Protein 2NNW (pdb70)

Organism: Pyrococcus furiosus (strain ATCC 43587 / DSM 3638 / JCM 8422 / Vc1) (NCBI:txid186497)

GO terms:
  GO:0005515 protein binding (F, IPI)

CATH classification: 3.30.420.220 (+2 more: 1.10.287.4070, 1.10.246.90)

Foldseek 3Di:
DWEADQFWIWDADQVLHTDDTFGDPDHSLVVCVAVVVQHDDPRNVVRVVVVVVVPDQEEEYQDVSNCVVVVVVPRNYYYDVPDSHVVSCVVCVCVPPNDCSVVSNVVSVVVNVVVLDDDDDDCLLVVLLVLLVVLVVLVVVLVVLLVVLLVLCCLQFVPVCVLCVPSVLSLCCLLPQFHLVSLDLVSNVVSPDDSVSSCVSVVSSVVGPHDDADPVRRVVSNVSSVVSVVSVVVSVVSVVVLQSSCLLQFVLLCLQQHSSLSSVLQNLQVHLVSSLPDDLVCQLFGDCVVGTHSSCPRVLNVVDDPVLRVVLSSLSSHLSNVSSNCSVPPSDHDNVVSVVVSVVVSVVSD/DKDKDDDPAAQKIWIADDVRDIFIKGWQLQPPDDQPPFDWDDHDVTIITTLDVLVDVVRLCVVQPPPDDQLAALFEEEEEACFSVSVVSSSLRGNDPNYAYEYEHADCVRLVNNVVVCVRSVRYDRHHDDLVCVVVCLVPDAATQEYEYEDLALCQLVSQVVCCVRRHDAQGKYKYKDAQCSNPVPDDLVVRVVVSVVSNVVFWAWPDKDASPPSDDSIIMTMTTGD/DWEADQFWIWDADPVLHTDDTFGDPDHSLVVCVQVVQQHDDDRNVVVVVVVVVVPDQEEEYADVSNQVVVVVVPRNYDYDPPDSNVVNCVVCVCVPPNPPSVVSCVVSVVVNVVVLDDDDDPCLLVVLLVLLVVLVVLVVVLVVLLVVLLVLCCLAFVPVCVLCVPSVLSLCCLQQQQHLVSLDLVSNVVSVDDNVSSCVRVVSSVVGPHDDADPVRRVVSNVSSVVSVVSVVVSVVSVVVLQSSCLLQQVLLCVQQHSSLSSVLCNLQVHLVSSLVDDLVCQLQRPPDVGGGSCCVRVLLVVDDVVLNVVLSSLSSHLSNVSSNCSVPPSDHDNVVSVVVSVVVSVVSD/DKDWAPDPAAQKIWIADDVRDIFIKGWQLQPPDDQPPFDWDAHDVTIITTLDCLPDVVRLCVVLPPPDDQLAALFEEEEEACFSVSVVSSSLRGNHPNYAYEYEHADVVRLVNCVVVCVRSVRYDRHYDDLVCVVVCLVPAAAGQEYEYEDLALCQQVSQVVCCVRRYDAQGKYKYKDAQCSNPVPDDLVVRVVVSVVSNVVFWAWPDKTDSPPSDDSIIMTMTTGD

Structure (mmCIF, N/CA/C/O backbone):
data_2NNW
#
_entry.id   2NNW
#
_cell.length_a   120.712
_cell.length_b   120.712
_cell.length_c   297.741
_cell.angle_alpha   90.00
_cell.angle_beta   90.00
_cell.angle_gamma   120.00
#
_symmetry.space_group_name_H-M   'P 31 1 2'
#
loop_
_entity.id
_entity.type
_entity.pdbx_description
1 polymer 'NOP5/NOP56 related protein'
2 polymer "Fibrillarin-like rRNA/tRNA 2'-O-methyltransferase"
#
loop_
_atom_site.group_PDB
_atom_site.id
_atom_site.type_symbol
_atom_site.label_atom_id
_atom_site.label_alt_id
_atom_site.label_comp_id
_atom_site.label_asym_id
_atom_site.label_entity_id
_atom_site.label_seq_id
_atom_site.pdbx_PDB_ins_code
_atom_site.Cartn_x
_atom_site.Cartn_y
_atom_site.Cartn_z
_atom_site.occupancy
_atom_site.B_iso_or_equiv
_atom_site.auth_seq_id
_atom_site.auth_comp_id
_atom_site.auth_asym_id
_atom_site.auth_atom_id
_atom_site.pdbx_PDB_model_num
ATOM 1 N N . PHE A 1 14 ? 35.813 142.986 132.953 1.00 89.35 8 PHE A N 1
ATOM 2 C CA . PHE A 1 14 ? 35.067 143.092 131.666 1.00 90.29 8 PHE A CA 1
ATOM 3 C C . PHE A 1 14 ? 34.585 141.805 130.984 1.00 89.31 8 PHE A C 1
ATOM 4 O O . PHE A 1 14 ? 33.391 141.612 130.801 1.00 90.11 8 PHE A O 1
ATOM 12 N N . ILE A 1 15 ? 35.509 140.938 130.582 1.00 87.24 9 ILE A N 1
ATOM 13 C CA . ILE A 1 15 ? 35.135 139.709 129.887 1.00 84.92 9 ILE A CA 1
ATOM 14 C C . ILE A 1 15 ? 35.646 138.420 130.532 1.00 83.91 9 ILE A C 1
ATOM 15 O O . ILE A 1 15 ? 36.852 138.194 130.609 1.00 84.57 9 ILE A O 1
ATOM 20 N N . SER A 1 16 ? 34.729 137.566 130.979 1.00 81.47 10 SER A N 1
ATOM 21 C CA . SER A 1 16 ? 35.112 136.298 131.584 1.00 78.66 10 SER A CA 1
ATOM 22 C C . SER A 1 16 ? 34.170 135.204 131.119 1.00 76.76 10 SER A C 1
ATOM 23 O O . SER A 1 16 ? 33.194 135.487 130.434 1.00 76.69 10 SER A O 1
ATOM 26 N N . GLU A 1 17 ? 34.451 133.957 131.482 1.00 74.62 11 GLU A N 1
ATOM 27 C CA . GLU A 1 17 ? 33.590 132.869 131.041 1.00 72.62 11 GLU A CA 1
ATOM 28 C C . GLU A 1 17 ? 33.217 131.928 132.177 1.00 70.42 11 GLU A C 1
ATOM 29 O O . GLU A 1 17 ? 33.868 131.919 133.216 1.00 70.98 11 GLU A O 1
ATOM 35 N N . ASN A 1 18 ? 32.145 131.171 132.001 1.00 67.36 12 ASN A N 1
ATOM 36 C CA . ASN A 1 18 ? 31.738 130.207 133.002 1.00 65.41 12 ASN A CA 1
ATOM 37 C C . ASN A 1 18 ? 31.211 129.011 132.222 1.00 65.18 12 ASN A C 1
ATOM 38 O O . ASN A 1 18 ? 31.202 129.042 130.991 1.00 66.03 12 ASN A O 1
ATOM 43 N N . VAL A 1 19 ? 30.777 127.968 132.918 1.00 64.39 13 VAL A N 1
ATOM 44 C CA . VAL A 1 19 ? 30.333 126.723 132.288 1.00 63.17 13 VAL A CA 1
ATOM 45 C C . VAL A 1 19 ? 29.148 126.789 131.295 1.00 63.91 13 VAL A C 1
ATOM 46 O O . VAL A 1 19 ? 28.883 125.822 130.561 1.00 63.26 13 VAL A O 1
ATOM 50 N N . ARG A 1 20 ? 28.464 127.940 131.242 1.00 64.51 14 ARG A N 1
ATOM 51 C CA . ARG A 1 20 ? 27.314 128.145 130.333 1.00 64.54 14 ARG A CA 1
ATOM 52 C C . ARG A 1 20 ? 27.625 129.117 129.186 1.00 64.36 14 ARG A C 1
ATOM 53 O O . ARG A 1 20 ? 27.162 128.914 128.060 1.00 63.97 14 ARG A O 1
ATOM 61 N N . GLY A 1 21 ? 28.389 130.170 129.469 1.00 64.03 15 GLY A N 1
ATOM 62 C CA . GLY A 1 21 ? 28.696 131.099 128.408 1.00 65.04 15 GLY A CA 1
ATOM 63 C C . GLY A 1 21 ? 29.646 132.218 128.768 1.00 65.61 15 GLY A C 1
ATOM 64 O O . GLY A 1 21 ? 30.226 132.224 129.852 1.00 65.25 15 GLY A O 1
ATOM 65 N N . ILE A 1 22 ? 29.789 133.169 127.847 1.00 66.21 16 ILE A N 1
ATOM 66 C CA . ILE A 1 22 ? 30.680 134.306 128.017 1.00 66.99 16 ILE A CA 1
ATOM 67 C C . ILE A 1 22 ? 29.886 135.504 128.509 1.00 68.99 16 ILE A C 1
ATOM 68 O O . ILE A 1 22 ? 28.912 135.892 127.883 1.00 70.12 16 ILE A O 1
ATOM 73 N N . TYR A 1 23 ? 30.298 136.084 129.629 1.00 70.71 17 TYR A N 1
ATOM 74 C CA . TYR A 1 23 ? 29.608 137.230 130.184 1.00 73.24 17 TYR A CA 1
ATOM 75 C C . TYR A 1 23 ? 30.443 138.491 130.030 1.00 76.17 17 TYR A C 1
ATOM 76 O O . TYR A 1 23 ? 31.660 138.415 129.837 1.00 77.25 17 TYR A O 1
ATOM 85 N N . ALA A 1 24 ? 29.784 139.651 130.100 1.00 79.20 18 ALA A N 1
ATOM 86 C CA . ALA A 1 24 ? 30.458 140.947 129.982 1.00 81.73 18 ALA A CA 1
ATOM 87 C C . ALA A 1 24 ? 30.024 141.842 131.140 1.00 83.83 18 ALA A C 1
ATOM 88 O O . ALA A 1 24 ? 28.830 141.991 131.392 1.00 84.15 18 ALA A O 1
ATOM 90 N N . PHE A 1 25 ? 30.989 142.418 131.854 1.00 86.73 19 PHE A N 1
ATOM 91 C CA . PHE A 1 25 ? 30.688 143.306 132.975 1.00 89.39 19 PHE A CA 1
ATOM 92 C C . PHE A 1 25 ? 31.403 144.630 132.786 1.00 91.93 19 PHE A C 1
ATOM 93 O O . PHE A 1 25 ? 32.437 144.701 132.124 1.00 92.49 19 PHE A O 1
ATOM 101 N N . ASP A 1 26 ? 30.837 145.677 133.370 1.00 95.14 20 ASP A N 1
ATOM 102 C CA . ASP A 1 26 ? 31.383 147.025 133.281 1.00 98.20 20 ASP A CA 1
ATOM 103 C C . ASP A 1 26 ? 32.540 147.227 134.257 1.00 99.84 20 ASP A C 1
ATOM 104 O O . ASP A 1 26 ? 33.427 146.385 134.374 1.00 100.98 20 ASP A O 1
ATOM 109 N N . GLU A 1 27 ? 32.531 148.355 134.950 1.00 101.05 21 GLU A N 1
ATOM 110 C CA . GLU A 1 27 ? 33.576 148.650 135.905 1.00 103.01 21 GLU A CA 1
ATOM 111 C C . GLU A 1 27 ? 33.004 148.503 137.312 1.00 103.61 21 GLU A C 1
ATOM 112 O O . GLU A 1 27 ? 33.735 148.533 138.306 1.00 103.33 21 GLU A O 1
ATOM 118 N N . ASN A 1 28 ? 31.691 148.315 137.391 1.00 104.44 22 ASN A N 1
ATOM 119 C CA . ASN A 1 28 ? 31.010 148.188 138.681 1.00 105.36 22 ASN A CA 1
ATOM 120 C C . ASN A 1 28 ? 30.507 146.793 139.000 1.00 104.91 22 ASN A C 1
ATOM 121 O O . ASN A 1 28 ? 29.908 146.566 140.056 1.00 105.54 22 ASN A O 1
ATOM 126 N N . GLY A 1 29 ? 30.762 145.860 138.089 1.00 103.99 23 GLY A N 1
ATOM 127 C CA . GLY A 1 29 ? 30.327 144.486 138.293 1.00 102.59 23 GLY A CA 1
ATOM 128 C C . GLY A 1 29 ? 28.874 144.271 137.908 1.00 101.07 23 GLY A C 1
ATOM 129 O O . GLY A 1 29 ? 28.191 143.407 138.464 1.00 100.68 23 GLY A O 1
ATOM 130 N N . ASN A 1 30 ? 28.410 145.065 136.944 1.00 99.34 24 ASN A N 1
ATOM 131 C CA . ASN A 1 30 ? 27.035 144.993 136.455 1.00 97.17 24 ASN A CA 1
ATOM 132 C C . ASN A 1 30 ? 27.062 144.381 135.066 1.00 95.33 24 ASN A C 1
ATOM 133 O O . ASN A 1 30 ? 27.751 144.882 134.183 1.00 95.10 24 ASN A O 1
ATOM 138 N N . LEU A 1 31 ? 26.320 143.293 134.883 1.00 93.01 25 LEU A N 1
ATOM 139 C CA . LEU A 1 31 ? 26.291 142.612 133.599 1.00 91.17 25 LEU A CA 1
ATOM 140 C C . LEU A 1 31 ? 25.995 143.598 132.469 1.00 90.40 25 LEU A C 1
ATOM 141 O O . LEU A 1 31 ? 25.322 144.603 132.663 1.00 90.64 25 LEU A O 1
ATOM 146 N N . ILE A 1 32 ? 26.523 143.311 131.291 1.00 89.48 26 ILE A N 1
ATOM 147 C CA . ILE A 1 32 ? 26.320 144.163 130.140 1.00 89.07 26 ILE A CA 1
ATOM 148 C C . ILE A 1 32 ? 25.626 143.338 129.080 1.00 89.63 26 ILE A C 1
ATOM 149 O O . ILE A 1 32 ? 24.575 143.715 128.570 1.00 89.87 26 ILE A O 1
ATOM 154 N N . GLU A 1 33 ? 26.214 142.194 128.751 1.00 89.95 27 GLU A N 1
ATOM 155 C CA . GLU A 1 33 ? 25.636 141.322 127.740 1.00 90.34 27 GLU A CA 1
ATOM 156 C C . GLU A 1 33 ? 26.254 139.935 127.797 1.00 89.46 27 GLU A C 1
ATOM 157 O O . GLU A 1 33 ? 27.434 139.770 127.510 1.00 91.21 27 GLU A O 1
ATOM 163 N N . LYS A 1 34 ? 25.462 138.939 128.177 1.00 87.09 28 LYS A N 1
ATOM 164 C CA . LYS A 1 34 ? 25.957 137.573 128.243 1.00 84.10 28 LYS A CA 1
ATOM 165 C C . LYS A 1 34 ? 25.834 136.958 126.863 1.00 81.39 28 LYS A C 1
ATOM 166 O O . LYS A 1 34 ? 25.314 137.583 125.948 1.00 81.32 28 LYS A O 1
ATOM 172 N N . ARG A 1 35 ? 26.307 135.732 126.717 1.00 79.08 29 ARG A N 1
ATOM 173 C CA . ARG A 1 35 ? 26.248 135.053 125.438 1.00 76.49 29 ARG A CA 1
ATOM 174 C C . ARG A 1 35 ? 26.519 133.575 125.662 1.00 73.61 29 ARG A C 1
ATOM 175 O O . ARG A 1 35 ? 27.668 133.160 125.748 1.00 73.51 29 ARG A O 1
ATOM 183 N N . TYR A 1 36 ? 25.454 132.792 125.767 1.00 70.43 30 TYR A N 1
ATOM 184 C CA . TYR A 1 36 ? 25.560 131.357 125.999 1.00 67.97 30 TYR A CA 1
ATOM 185 C C . TYR A 1 36 ? 26.233 130.635 124.839 1.00 66.50 30 TYR A C 1
ATOM 186 O O . TYR A 1 36 ? 26.075 131.032 123.687 1.00 66.25 30 TYR A O 1
ATOM 195 N N . PHE A 1 37 ? 26.979 129.573 125.135 1.00 64.96 31 PHE A N 1
ATOM 196 C CA . PHE A 1 37 ? 27.669 128.847 124.074 1.00 63.27 31 PHE A CA 1
ATOM 197 C C . PHE A 1 37 ? 26.647 128.260 123.107 1.00 62.66 31 PHE A C 1
ATOM 198 O O . PHE A 1 37 ? 25.570 127.831 123.531 1.00 63.37 31 PHE A O 1
ATOM 206 N N . THR A 1 38 ? 26.983 128.251 121.819 1.00 61.18 32 THR A N 1
ATOM 207 C CA . THR A 1 38 ? 26.088 127.726 120.794 1.00 60.26 32 THR A CA 1
ATOM 208 C C . THR A 1 38 ? 26.472 126.328 120.320 1.00 59.35 32 THR A C 1
ATOM 209 O O . THR A 1 38 ? 25.796 125.729 119.482 1.00 59.58 32 THR A O 1
ATOM 213 N N . ASP A 1 39 ? 27.583 125.821 120.834 1.00 58.53 33 ASP A N 1
ATOM 214 C CA . ASP A 1 39 ? 28.004 124.459 120.520 1.00 56.69 33 ASP A CA 1
ATOM 215 C C . ASP A 1 39 ? 28.176 123.883 121.919 1.00 55.77 33 ASP A C 1
ATOM 216 O O . ASP A 1 39 ? 28.105 124.629 122.904 1.00 55.13 33 ASP A O 1
ATOM 221 N N . LYS A 1 40 ? 28.352 122.563 122.012 1.00 53.99 34 LYS A N 1
ATOM 222 C CA . LYS A 1 40 ? 28.561 121.903 123.308 1.00 52.68 34 LYS A CA 1
ATOM 223 C C . LYS A 1 40 ? 29.558 122.717 124.144 1.00 53.09 34 LYS A C 1
ATOM 224 O O . LYS A 1 40 ? 30.656 123.038 123.686 1.00 52.90 34 LYS A O 1
ATOM 230 N N . PRO A 1 41 ? 29.194 123.042 125.393 1.00 52.86 35 PRO A N 1
ATOM 231 C CA . PRO A 1 41 ? 30.040 123.820 126.298 1.00 53.53 35 PRO A CA 1
ATOM 232 C C . PRO A 1 41 ? 31.524 123.329 126.353 1.00 54.44 35 PRO A C 1
ATOM 233 O O . PRO A 1 41 ? 32.449 124.141 126.330 1.00 54.16 35 PRO A O 1
ATOM 237 N N . GLU A 1 42 ? 31.736 122.012 126.431 1.00 54.15 36 GLU A N 1
ATOM 238 C CA . GLU A 1 42 ? 33.078 121.436 126.461 1.00 55.74 36 GLU A CA 1
ATOM 239 C C . GLU A 1 42 ? 33.846 121.845 125.236 1.00 57.20 36 GLU A C 1
ATOM 240 O O . GLU A 1 42 ? 34.952 122.361 125.340 1.00 59.35 36 GLU A O 1
ATOM 246 N N . LYS A 1 43 ? 33.273 121.565 124.070 1.00 57.20 37 LYS A N 1
ATOM 247 C CA . LYS A 1 43 ? 33.893 121.921 122.814 1.00 56.42 37 LYS A CA 1
ATOM 248 C C . LYS A 1 43 ? 34.284 123.396 122.815 1.00 54.63 37 LYS A C 1
ATOM 249 O O . LYS A 1 43 ? 35.364 123.744 122.361 1.00 54.77 37 LYS A O 1
ATOM 255 N N . VAL A 1 44 ? 33.436 124.276 123.315 1.00 52.91 38 VAL A N 1
ATOM 256 C CA . VAL A 1 44 ? 33.807 125.692 123.290 1.00 53.73 38 VAL A CA 1
ATOM 257 C C . VAL A 1 44 ? 34.900 126.088 124.299 1.00 54.49 38 VAL A C 1
ATOM 258 O O . VAL A 1 44 ? 35.892 126.720 123.937 1.00 54.03 38 VAL A O 1
ATOM 262 N N . LEU A 1 45 ? 34.687 125.722 125.569 1.00 55.26 39 LEU A N 1
ATOM 263 C CA . LEU A 1 45 ? 35.612 126.014 126.668 1.00 54.85 39 LEU A CA 1
ATOM 264 C C . LEU A 1 45 ? 37.008 125.442 126.408 1.00 55.86 39 LEU A C 1
ATOM 265 O O . LEU A 1 45 ? 38.020 126.070 126.743 1.00 56.04 39 LEU A O 1
ATOM 270 N N . ASP A 1 46 ? 37.063 124.259 125.795 1.00 56.69 40 ASP A N 1
ATOM 271 C CA . ASP A 1 46 ? 38.335 123.621 125.474 1.00 58.02 40 ASP A CA 1
ATOM 272 C C . ASP A 1 46 ? 39.212 124.509 124.600 1.00 59.08 40 ASP A C 1
ATOM 273 O O . ASP A 1 46 ? 40.401 124.235 124.417 1.00 59.92 40 ASP A O 1
ATOM 278 N N . GLN A 1 47 ? 38.621 125.570 124.055 1.00 59.19 41 GLN A N 1
ATOM 279 C CA . GLN A 1 47 ? 39.355 126.523 123.251 1.00 58.13 41 GLN A CA 1
ATOM 280 C C . GLN A 1 47 ? 39.485 127.844 124.015 1.00 58.87 41 GLN A C 1
ATOM 281 O O . GLN A 1 47 ? 40.583 128.360 124.152 1.00 58.32 41 GLN A O 1
ATOM 287 N N . LEU A 1 48 ? 38.376 128.391 124.515 1.00 60.20 42 LEU A N 1
ATOM 288 C CA . LEU A 1 48 ? 38.421 129.659 125.236 1.00 60.96 42 LEU A CA 1
ATOM 289 C C . LEU A 1 48 ? 39.365 129.644 126.417 1.00 60.85 42 LEU A C 1
ATOM 290 O O . LEU A 1 48 ? 39.931 130.669 126.790 1.00 59.95 42 LEU A O 1
ATOM 295 N N . LEU A 1 49 ? 39.520 128.474 127.017 1.00 60.86 43 LEU A N 1
ATOM 296 C CA . LEU A 1 49 ? 40.376 128.333 128.170 1.00 61.03 43 LEU A CA 1
ATOM 297 C C . LEU A 1 49 ? 41.839 128.546 127.815 1.00 63.42 43 LEU A C 1
ATOM 298 O O . LEU A 1 49 ? 42.531 129.276 128.518 1.00 63.54 43 LEU A O 1
ATOM 303 N N . LYS A 1 50 ? 42.288 127.909 126.727 1.00 65.86 44 LYS A N 1
ATOM 304 C CA . LYS A 1 50 ? 43.667 128.005 126.218 1.00 67.22 44 LYS A CA 1
ATOM 305 C C . LYS A 1 50 ? 43.959 129.350 125.541 1.00 68.57 44 LYS A C 1
ATOM 306 O O . LYS A 1 50 ? 45.062 129.573 125.046 1.00 69.33 44 LYS A O 1
ATOM 312 N N . GLY A 1 51 ? 42.966 130.231 125.487 1.00 69.46 45 GLY A N 1
ATOM 313 C CA . GLY A 1 51 ? 43.191 131.522 124.877 1.00 71.59 45 GLY A CA 1
ATOM 314 C C . GLY A 1 51 ? 42.722 131.676 123.439 1.00 73.04 45 GLY A C 1
ATOM 315 O O . GLY A 1 51 ? 42.855 132.758 122.860 1.00 72.31 45 GLY A O 1
ATOM 316 N N . GLU A 1 52 ? 42.188 130.606 122.856 1.00 73.99 46 GLU A N 1
ATOM 317 C CA . GLU A 1 52 ? 41.688 130.669 121.492 1.00 76.35 46 GLU A CA 1
ATOM 318 C C . GLU A 1 52 ? 40.334 131.361 121.461 1.00 77.87 46 GLU A C 1
ATOM 319 O O . GLU A 1 52 ? 39.565 131.274 122.412 1.00 78.60 46 GLU A O 1
ATOM 325 N N . ILE A 1 53 ? 40.046 132.053 120.360 1.00 78.71 47 ILE A N 1
ATOM 326 C CA . ILE A 1 53 ? 38.786 132.761 120.210 1.00 78.92 47 ILE A CA 1
ATOM 327 C C . ILE A 1 53 ? 37.799 131.929 119.422 1.00 79.09 47 ILE A C 1
ATOM 328 O O . ILE A 1 53 ? 38.149 131.351 118.393 1.00 78.55 47 ILE A O 1
ATOM 333 N N . THR A 1 54 ? 36.559 131.876 119.897 1.00 79.74 48 THR A N 1
ATOM 334 C CA . THR A 1 54 ? 35.543 131.090 119.213 1.00 80.46 48 THR A CA 1
ATOM 335 C C . THR A 1 54 ? 34.389 131.919 118.652 1.00 80.87 48 THR A C 1
ATOM 336 O O . THR A 1 54 ? 34.221 133.109 118.957 1.00 80.04 48 THR A O 1
ATOM 340 N N . LYS A 1 55 ? 33.585 131.252 117.835 1.00 81.46 49 LYS A N 1
ATOM 341 C CA . LYS A 1 55 ? 32.425 131.866 117.223 1.00 82.19 49 LYS A CA 1
ATOM 342 C C . LYS A 1 55 ? 31.668 132.773 118.193 1.00 82.17 49 LYS A C 1
ATOM 343 O O . LYS A 1 55 ? 31.547 133.973 117.957 1.00 81.77 49 LYS A O 1
ATOM 349 N N . ASP A 1 56 ? 31.183 132.208 119.294 1.00 82.51 50 ASP A N 1
ATOM 350 C CA . ASP A 1 56 ? 30.412 132.973 120.275 1.00 83.36 50 ASP A CA 1
ATOM 351 C C . ASP A 1 56 ? 31.163 134.138 120.914 1.00 84.19 50 ASP A C 1
ATOM 352 O O . ASP A 1 56 ? 30.574 135.186 121.178 1.00 83.76 50 ASP A O 1
ATOM 357 N N . LEU A 1 57 ? 32.453 133.958 121.178 1.00 85.30 51 LEU A N 1
ATOM 358 C CA . LEU A 1 57 ? 33.229 135.007 121.822 1.00 86.39 51 LEU A CA 1
ATOM 359 C C . LEU A 1 57 ? 33.296 136.211 120.924 1.00 87.63 51 LEU A C 1
ATOM 360 O O . LEU A 1 57 ? 33.221 137.349 121.381 1.00 86.55 51 LEU A O 1
ATOM 365 N N . GLU A 1 58 ? 33.418 135.951 119.630 1.00 89.65 52 GLU A N 1
ATOM 366 C CA . GLU A 1 58 ? 33.515 137.035 118.673 1.00 92.50 52 GLU A CA 1
ATOM 367 C C . GLU A 1 58 ? 32.231 137.857 118.597 1.00 94.14 52 GLU A C 1
ATOM 368 O O . GLU A 1 58 ? 32.246 139.073 118.813 1.00 94.09 52 GLU A O 1
ATOM 374 N N . GLU A 1 59 ? 31.123 137.188 118.297 1.00 95.57 53 GLU A N 1
ATOM 375 C CA . GLU A 1 59 ? 29.846 137.862 118.214 1.00 96.90 53 GLU A CA 1
ATOM 376 C C . GLU A 1 59 ? 29.576 138.716 119.438 1.00 96.80 53 GLU A C 1
ATOM 377 O O . GLU A 1 59 ? 29.044 139.819 119.319 1.00 97.67 53 GLU A O 1
ATOM 383 N N . LEU A 1 60 ? 29.951 138.211 120.609 1.00 96.68 54 LEU A N 1
ATOM 384 C CA . LEU A 1 60 ? 29.759 138.948 121.855 1.00 96.77 54 LEU A CA 1
ATOM 385 C C . LEU A 1 60 ? 30.559 140.235 121.825 1.00 96.75 54 LEU A C 1
ATOM 386 O O . LEU A 1 60 ? 30.143 141.252 122.380 1.00 95.94 54 LEU A O 1
ATOM 391 N N . LEU A 1 61 ? 31.725 140.176 121.193 1.00 97.14 55 LEU A N 1
ATOM 392 C CA . LEU A 1 61 ? 32.579 141.344 121.094 1.00 97.81 55 LEU A CA 1
ATOM 393 C C . LEU A 1 61 ? 31.997 142.333 120.109 1.00 98.50 55 LEU A C 1
ATOM 394 O O . LEU A 1 61 ? 31.786 143.498 120.448 1.00 98.86 55 LEU A O 1
ATOM 399 N N . ASN A 1 62 ? 31.734 141.866 118.889 1.00 99.12 56 ASN A N 1
ATOM 400 C CA . ASN A 1 62 ? 31.168 142.724 117.853 1.00 99.02 56 ASN A CA 1
ATOM 401 C C . ASN A 1 62 ? 29.954 143.458 118.394 1.00 98.62 56 ASN A C 1
ATOM 402 O O . ASN A 1 62 ? 29.783 144.646 118.126 1.00 98.19 56 ASN A O 1
ATOM 407 N N . SER A 1 63 ? 29.131 142.747 119.164 1.00 98.73 57 SER A N 1
ATOM 408 C CA . SER A 1 63 ? 27.932 143.318 119.768 1.00 99.48 57 SER A CA 1
ATOM 409 C C . SER A 1 63 ? 28.264 144.424 120.788 1.00 100.22 57 SER A C 1
ATOM 410 O O . SER A 1 63 ? 27.553 145.424 120.872 1.00 100.85 57 SER A O 1
ATOM 413 N N . LEU A 1 64 ? 29.332 144.245 121.561 1.00 100.53 58 LEU A N 1
ATOM 414 C CA . LEU A 1 64 ? 29.737 145.239 122.556 1.00 100.96 58 LEU A CA 1
ATOM 415 C C . LEU A 1 64 ? 30.317 146.460 121.877 1.00 101.11 58 LEU A C 1
ATOM 416 O O . LEU A 1 64 ? 30.309 147.566 122.425 1.00 100.66 58 LEU A O 1
ATOM 421 N N . LYS A 1 65 ? 30.859 146.242 120.692 1.00 101.81 59 LYS A N 1
ATOM 422 C CA . LYS A 1 65 ? 31.449 147.324 119.942 1.00 102.90 59 LYS A CA 1
ATOM 423 C C . LYS A 1 65 ? 30.329 148.268 119.550 1.00 103.78 59 LYS A C 1
ATOM 424 O O . LYS A 1 65 ? 30.382 149.458 119.863 1.00 104.02 59 LYS A O 1
ATOM 430 N N . GLU A 1 66 ? 29.307 147.727 118.889 1.00 104.36 60 GLU A N 1
ATOM 431 C CA . GLU A 1 66 ? 28.164 148.524 118.471 1.00 104.71 60 GLU A CA 1
ATOM 432 C C . GLU A 1 66 ? 27.371 149.057 119.670 1.00 104.47 60 GLU A C 1
ATOM 433 O O . GLU A 1 66 ? 26.240 149.497 119.514 1.00 105.53 60 GLU A O 1
ATOM 439 N N . LYS A 1 67 ? 27.955 149.022 120.862 1.00 103.82 61 LYS A N 1
ATOM 440 C CA . LYS A 1 67 ? 27.270 149.546 122.032 1.00 103.66 61 LYS A CA 1
ATOM 441 C C . LYS A 1 67 ? 28.173 150.509 122.792 1.00 104.68 61 LYS A C 1
ATOM 442 O O . LYS A 1 67 ? 28.076 150.649 124.017 1.00 104.67 61 LYS A O 1
ATOM 448 N N . GLY A 1 68 ? 29.059 151.168 122.050 1.00 105.55 62 GLY A N 1
ATOM 449 C CA . GLY A 1 68 ? 29.962 152.136 122.645 1.00 107.50 62 GLY A CA 1
ATOM 450 C C . GLY A 1 68 ? 31.031 151.583 123.564 1.00 108.88 62 GLY A C 1
ATOM 451 O O . GLY A 1 68 ? 31.271 152.127 124.648 1.00 109.52 62 GLY A O 1
ATOM 452 N N . TYR A 1 69 ? 31.674 150.500 123.139 1.00 109.53 63 TYR A N 1
ATOM 453 C CA . TYR A 1 69 ? 32.741 149.894 123.927 1.00 109.69 63 TYR A CA 1
ATOM 454 C C . TYR A 1 69 ? 33.969 149.646 123.065 1.00 110.86 63 TYR A C 1
ATOM 455 O O . TYR A 1 69 ? 33.900 148.943 122.060 1.00 110.88 63 TYR A O 1
ATOM 464 N N . ASP A 1 70 ? 35.086 150.248 123.461 1.00 112.34 64 ASP A N 1
ATOM 465 C CA . ASP A 1 70 ? 36.344 150.098 122.740 1.00 113.99 64 ASP A CA 1
ATOM 466 C C . ASP A 1 70 ? 37.412 149.444 123.620 1.00 114.23 64 ASP A C 1
ATOM 467 O O . ASP A 1 70 ? 38.478 149.056 123.135 1.00 114.23 64 ASP A O 1
ATOM 472 N N . GLU A 1 71 ? 37.108 149.323 124.915 1.00 114.29 65 GLU A N 1
ATOM 473 C CA . GLU A 1 71 ? 38.018 148.713 125.890 1.00 113.60 65 GLU A CA 1
ATOM 474 C C . GLU A 1 71 ? 37.554 147.337 126.373 1.00 112.17 65 GLU A C 1
ATOM 475 O O . GLU A 1 71 ? 36.414 147.149 126.797 1.00 111.12 65 GLU A O 1
ATOM 481 N N . PHE A 1 72 ? 38.466 146.376 126.297 1.00 111.08 66 PHE A N 1
ATOM 482 C CA . PHE A 1 72 ? 38.192 145.010 126.711 1.00 109.79 66 PHE A CA 1
ATOM 483 C C . PHE A 1 72 ? 39.338 144.460 127.543 1.00 107.77 66 PHE A C 1
ATOM 484 O O . PHE A 1 72 ? 40.500 144.800 127.316 1.00 108.24 66 PHE A O 1
ATOM 492 N N . VAL A 1 73 ? 39.011 143.595 128.492 1.00 104.42 67 VAL A N 1
ATOM 493 C CA . VAL A 1 73 ? 40.034 142.984 129.326 1.00 101.21 67 VAL A CA 1
ATOM 494 C C . VAL A 1 73 ? 39.670 141.524 129.608 1.00 98.85 67 VAL A C 1
ATOM 495 O O . VAL A 1 73 ? 38.651 141.234 130.238 1.00 98.81 67 VAL A O 1
ATOM 499 N N . PHE A 1 74 ? 40.495 140.603 129.111 1.00 95.02 68 PHE A N 1
ATOM 500 C CA . PHE A 1 74 ? 40.250 139.180 129.317 1.00 90.90 68 PHE A CA 1
ATOM 501 C C . PHE A 1 74 ? 41.033 138.647 130.502 1.00 87.58 68 PHE A C 1
ATOM 502 O O . PHE A 1 74 ? 41.922 139.317 131.010 1.00 87.16 68 PHE A O 1
ATOM 510 N N . GLU A 1 75 ? 40.687 137.448 130.955 1.00 84.13 69 GLU A N 1
ATOM 511 C CA . GLU A 1 75 ? 41.394 136.855 132.074 1.00 80.51 69 GLU A CA 1
ATOM 512 C C . GLU A 1 75 ? 42.548 136.000 131.566 1.00 78.36 69 GLU A C 1
ATOM 513 O O . GLU A 1 75 ? 43.339 135.483 132.347 1.00 78.45 69 GLU A O 1
ATOM 519 N N . HIS A 1 76 ? 42.652 135.861 130.253 1.00 75.48 70 HIS A N 1
ATOM 520 C CA . HIS A 1 76 ? 43.725 135.077 129.678 1.00 73.88 70 HIS A CA 1
ATOM 521 C C . HIS A 1 76 ? 44.446 135.912 128.638 1.00 73.67 70 HIS A C 1
ATOM 522 O O . HIS A 1 76 ? 43.831 136.494 127.751 1.00 73.32 70 HIS A O 1
ATOM 529 N N . PRO A 1 77 ? 45.776 135.983 128.736 1.00 74.17 71 PRO A N 1
ATOM 530 C CA . PRO A 1 77 ? 46.559 136.769 127.787 1.00 73.96 71 PRO A CA 1
ATOM 531 C C . PRO A 1 77 ? 46.485 136.334 126.331 1.00 73.82 71 PRO A C 1
ATOM 532 O O . PRO A 1 77 ? 46.227 137.155 125.464 1.00 74.15 71 PRO A O 1
ATOM 536 N N . GLU A 1 78 ? 46.699 135.059 126.047 1.00 74.36 72 GLU A N 1
ATOM 537 C CA . GLU A 1 78 ? 46.683 134.643 124.655 1.00 75.78 72 GLU A CA 1
ATOM 538 C C . GLU A 1 78 ? 45.380 135.063 123.984 1.00 75.24 72 GLU A C 1
ATOM 539 O O . GLU A 1 78 ? 45.315 135.253 122.769 1.00 75.15 72 GLU A O 1
ATOM 545 N N . LEU A 1 79 ? 44.343 135.216 124.790 1.00 74.62 73 LEU A N 1
ATOM 546 C CA . LEU A 1 79 ? 43.032 135.607 124.295 1.00 74.05 73 LEU A CA 1
ATOM 547 C C . LEU A 1 79 ? 43.061 137.076 123.891 1.00 75.06 73 LEU A C 1
ATOM 548 O O . LEU A 1 79 ? 42.847 137.412 122.726 1.00 75.63 73 LEU A O 1
ATOM 553 N N . SER A 1 80 ? 43.319 137.953 124.851 1.00 76.06 74 SER A N 1
ATOM 554 C CA . SER A 1 80 ? 43.378 139.371 124.551 1.00 78.10 74 SER A CA 1
ATOM 555 C C . SER A 1 80 ? 44.350 139.659 123.410 1.00 79.14 74 SER A C 1
ATOM 556 O O . SER A 1 80 ? 44.111 140.558 122.613 1.00 80.29 74 SER A O 1
ATOM 559 N N . ARG A 1 81 ? 45.424 138.879 123.313 1.00 80.88 75 ARG A N 1
ATOM 560 C CA . ARG A 1 81 ? 46.427 139.050 122.255 1.00 82.15 75 ARG A CA 1
ATOM 561 C C . ARG A 1 81 ? 45.832 138.778 120.878 1.00 82.89 75 ARG A C 1
ATOM 562 O O . ARG A 1 81 ? 46.134 139.474 119.913 1.00 82.38 75 ARG A O 1
ATOM 570 N N . ARG A 1 82 ? 45.010 137.733 120.803 1.00 84.04 76 ARG A N 1
ATOM 571 C CA . ARG A 1 82 ? 44.349 137.332 119.576 1.00 84.69 76 ARG A CA 1
ATOM 572 C C . ARG A 1 82 ? 43.221 138.297 119.293 1.00 85.89 76 ARG A C 1
ATOM 573 O O . ARG A 1 82 ? 42.797 138.474 118.152 1.00 84.43 76 ARG A O 1
ATOM 581 N N . ALA A 1 83 ? 42.747 138.917 120.364 1.00 87.86 77 ALA A N 1
ATOM 582 C CA . ALA A 1 83 ? 41.663 139.867 120.291 1.00 90.79 77 ALA A CA 1
ATOM 583 C C . ALA A 1 83 ? 42.110 141.138 119.599 1.00 93.24 77 ALA A C 1
ATOM 584 O O . ALA A 1 83 ? 41.505 141.553 118.607 1.00 94.54 77 ALA A O 1
ATOM 586 N N . LYS A 1 84 ? 43.169 141.764 120.111 1.00 95.11 78 LYS A N 1
ATOM 587 C CA . LYS A 1 84 ? 43.657 143.002 119.512 1.00 96.45 78 LYS A CA 1
ATOM 588 C C . LYS A 1 84 ? 44.047 142.815 118.052 1.00 97.61 78 LYS A C 1
ATOM 589 O O . LYS A 1 84 ? 43.653 143.611 117.199 1.00 98.24 78 LYS A O 1
ATOM 595 N N . GLU A 1 85 ? 44.799 141.759 117.752 1.00 98.69 79 GLU A N 1
ATOM 596 C CA . GLU A 1 85 ? 45.220 141.538 116.376 1.00 100.15 79 GLU A CA 1
ATOM 597 C C . GLU A 1 85 ? 44.032 141.193 115.494 1.00 99.82 79 GLU A C 1
ATOM 598 O O . GLU A 1 85 ? 44.175 140.924 114.301 1.00 99.12 79 GLU A O 1
ATOM 604 N N . LEU A 1 86 ? 42.852 141.215 116.093 1.00 100.26 80 LEU A N 1
ATOM 605 C CA . LEU A 1 86 ? 41.627 140.929 115.369 1.00 101.05 80 LEU A CA 1
ATOM 606 C C . LEU A 1 86 ? 40.865 142.243 115.205 1.00 101.93 80 LEU A C 1
ATOM 607 O O . LEU A 1 86 ? 39.870 142.315 114.484 1.00 102.49 80 LEU A O 1
ATOM 612 N N . GLY A 1 87 ? 41.333 143.277 115.898 1.00 102.34 81 GLY A N 1
ATOM 613 C CA . GLY A 1 87 ? 40.699 144.572 115.795 1.00 102.69 81 GLY A CA 1
ATOM 614 C C . GLY A 1 87 ? 40.307 145.226 117.103 1.00 103.68 81 GLY A C 1
ATOM 615 O O . GLY A 1 87 ? 40.172 146.450 117.153 1.00 103.96 81 GLY A O 1
ATOM 616 N N . PHE A 1 88 ? 40.135 144.439 118.164 1.00 104.45 82 PHE A N 1
ATOM 617 C CA . PHE A 1 88 ? 39.729 144.994 119.461 1.00 105.30 82 PHE A CA 1
ATOM 618 C C . PHE A 1 88 ? 40.902 145.274 120.411 1.00 105.95 82 PHE A C 1
ATOM 619 O O . PHE A 1 88 ? 41.585 144.353 120.857 1.00 106.83 82 PHE A O 1
ATOM 627 N N . SER A 1 89 ? 41.143 146.541 120.725 1.00 106.37 83 SER A N 1
ATOM 628 C CA . SER A 1 89 ? 42.238 146.882 121.636 1.00 106.45 83 SER A CA 1
ATOM 629 C C . SER A 1 89 ? 41.889 146.348 123.017 1.00 106.13 83 SER A C 1
ATOM 630 O O . SER A 1 89 ? 40.950 146.828 123.665 1.00 106.47 83 SER A O 1
ATOM 633 N N . ALA A 1 90 ? 42.645 145.356 123.474 1.00 105.45 84 ALA A N 1
ATOM 634 C CA . ALA A 1 90 ? 42.362 144.757 124.771 1.00 104.06 84 ALA A CA 1
ATOM 635 C C . ALA A 1 90 ? 43.575 144.490 125.626 1.00 102.77 84 ALA A C 1
ATOM 636 O O . ALA A 1 90 ? 44.670 144.260 125.128 1.00 102.05 84 ALA A O 1
ATOM 638 N N . THR A 1 91 ? 43.346 144.521 126.928 1.00 102.09 85 THR A N 1
ATOM 639 C CA . THR A 1 91 ? 44.388 144.262 127.897 1.00 101.86 85 THR A CA 1
ATOM 640 C C . THR A 1 91 ? 44.172 142.866 128.483 1.00 101.91 85 THR A C 1
ATOM 641 O O . THR A 1 91 ? 43.386 142.070 127.958 1.00 101.99 85 THR A O 1
ATOM 645 N N . THR A 1 92 ? 44.860 142.577 129.581 1.00 101.45 86 THR A N 1
ATOM 646 C CA . THR A 1 92 ? 44.745 141.279 130.216 1.00 100.20 86 THR A CA 1
ATOM 647 C C . THR A 1 92 ? 44.915 141.386 131.728 1.00 99.41 86 THR A C 1
ATOM 648 O O . THR A 1 92 ? 45.940 141.845 132.203 1.00 99.21 86 THR A O 1
ATOM 652 N N . GLU A 1 93 ? 43.890 140.997 132.474 1.00 99.31 87 GLU A N 1
ATOM 653 C CA . GLU A 1 93 ? 43.945 141.044 133.925 1.00 100.05 87 GLU A CA 1
ATOM 654 C C . GLU A 1 93 ? 43.326 139.777 134.527 1.00 98.94 87 GLU A C 1
ATOM 655 O O . GLU A 1 93 ? 42.253 139.337 134.119 1.00 98.69 87 GLU A O 1
ATOM 661 N N . PHE A 1 94 ? 44.009 139.190 135.501 1.00 97.24 88 PHE A N 1
ATOM 662 C CA . PHE A 1 94 ? 43.522 137.974 136.114 1.00 96.16 88 PHE A CA 1
ATOM 663 C C . PHE A 1 94 ? 43.722 138.038 137.606 1.00 95.67 88 PHE A C 1
ATOM 664 O O . PHE A 1 94 ? 44.844 138.187 138.072 1.00 95.79 88 PHE A O 1
ATOM 672 N N . PRO A 1 95 ? 42.633 137.931 138.383 1.00 95.32 89 PRO A N 1
ATOM 673 C CA . PRO A 1 95 ? 41.272 137.753 137.880 1.00 95.16 89 PRO A CA 1
ATOM 674 C C . PRO A 1 95 ? 40.637 139.104 137.596 1.00 94.99 89 PRO A C 1
ATOM 675 O O . PRO A 1 95 ? 40.751 140.015 138.416 1.00 95.43 89 PRO A O 1
ATOM 679 N N . ASN A 1 96 ? 39.979 139.246 136.448 1.00 94.38 90 ASN A N 1
ATOM 680 C CA . ASN A 1 96 ? 39.338 140.520 136.131 1.00 93.46 90 ASN A CA 1
ATOM 681 C C . ASN A 1 96 ? 37.991 140.626 136.837 1.00 92.82 90 ASN A C 1
ATOM 682 O O . ASN A 1 96 ? 37.406 139.621 137.259 1.00 91.95 90 ASN A O 1
ATOM 687 N N . ILE A 1 97 ? 37.516 141.857 136.977 1.00 92.54 91 ILE A N 1
ATOM 688 C CA . ILE A 1 97 ? 36.251 142.115 137.656 1.00 92.39 91 ILE A CA 1
ATOM 689 C C . ILE A 1 97 ? 35.147 141.160 137.221 1.00 90.99 91 ILE A C 1
ATOM 690 O O . ILE A 1 97 ? 34.322 140.752 138.037 1.00 91.26 91 ILE A O 1
ATOM 695 N N . ALA A 1 98 ? 35.157 140.812 135.935 1.00 89.04 92 ALA A N 1
ATOM 696 C CA . ALA A 1 98 ? 34.173 139.917 135.325 1.00 87.24 92 ALA A CA 1
ATOM 697 C C . ALA A 1 98 ? 34.107 138.551 135.983 1.00 86.52 92 ALA A C 1
ATOM 698 O O . ALA A 1 98 ? 33.054 138.114 136.463 1.00 85.64 92 ALA A O 1
ATOM 700 N N . GLY A 1 99 ? 35.249 137.874 135.978 1.00 85.88 93 GLY A N 1
ATOM 701 C CA . GLY A 1 99 ? 35.342 136.554 136.565 1.00 83.64 93 GLY A CA 1
ATOM 702 C C . GLY A 1 99 ? 35.149 136.597 138.058 1.00 82.58 93 GLY A C 1
ATOM 703 O O . GLY A 1 99 ? 34.503 135.718 138.610 1.00 82.21 93 GLY A O 1
ATOM 704 N N . GLU A 1 100 ? 35.683 137.616 138.722 1.00 82.67 94 GLU A N 1
ATOM 705 C CA . GLU A 1 100 ? 35.533 137.695 140.171 1.00 83.22 94 GLU A CA 1
ATOM 706 C C . GLU A 1 100 ? 34.066 137.646 140.583 1.00 82.40 94 GLU A C 1
ATOM 707 O O . GLU A 1 100 ? 33.698 137.010 141.580 1.00 81.98 94 GLU A O 1
ATOM 713 N N . ARG A 1 101 ? 33.227 138.326 139.809 1.00 82.34 95 ARG A N 1
ATOM 714 C CA . ARG A 1 101 ? 31.784 138.378 140.074 1.00 81.07 95 ARG A CA 1
ATOM 715 C C . ARG A 1 101 ? 31.169 137.020 139.763 1.00 78.90 95 ARG A C 1
ATOM 716 O O . ARG A 1 101 ? 30.481 136.414 140.594 1.00 78.07 95 ARG A O 1
ATOM 724 N N . LEU A 1 102 ? 31.459 136.558 138.552 1.00 76.66 96 LEU A N 1
ATOM 725 C CA . LEU A 1 102 ? 30.981 135.290 138.029 1.00 74.78 96 LEU A CA 1
ATOM 726 C C . LEU A 1 102 ? 31.313 134.081 138.925 1.00 74.49 96 LEU A C 1
ATOM 727 O O . LEU A 1 102 ? 30.499 133.155 139.057 1.00 74.05 96 LEU A O 1
ATOM 732 N N . ARG A 1 103 ? 32.493 134.085 139.550 1.00 74.31 97 ARG A N 1
ATOM 733 C CA . ARG A 1 103 ? 32.892 132.975 140.438 1.00 74.25 97 ARG A CA 1
ATOM 734 C C . ARG A 1 103 ? 32.446 133.161 141.904 1.00 75.30 97 ARG A C 1
ATOM 735 O O . ARG A 1 103 ? 32.363 132.191 142.657 1.00 75.13 97 ARG A O 1
ATOM 743 N N . SER A 1 104 ? 32.156 134.405 142.302 1.00 76.25 98 SER A N 1
ATOM 744 C CA . SER A 1 104 ? 31.717 134.697 143.670 1.00 76.46 98 SER A CA 1
ATOM 745 C C . SER A 1 104 ? 30.250 134.363 143.873 1.00 78.21 98 SER A C 1
ATOM 746 O O . SER A 1 104 ? 29.859 133.870 144.933 1.00 78.02 98 SER A O 1
ATOM 749 N N . ASN A 1 105 ? 29.428 134.652 142.867 1.00 80.04 99 ASN A N 1
ATOM 750 C CA . ASN A 1 105 ? 28.005 134.369 142.967 1.00 81.21 99 ASN A CA 1
ATOM 751 C C . ASN A 1 105 ? 27.518 133.575 141.758 1.00 81.14 99 ASN A C 1
ATOM 752 O O . ASN A 1 105 ? 26.849 134.113 140.877 1.00 81.51 99 ASN A O 1
ATOM 757 N N . PRO A 1 106 ? 27.844 132.276 141.701 1.00 80.89 100 PRO A N 1
ATOM 758 C CA . PRO A 1 106 ? 27.424 131.426 140.586 1.00 80.71 100 PRO A CA 1
ATOM 759 C C . PRO A 1 106 ? 25.912 131.354 140.407 1.00 80.62 100 PRO A C 1
ATOM 760 O O . PRO A 1 106 ? 25.411 131.458 139.288 1.00 80.76 100 PRO A O 1
ATOM 764 N N . GLU A 1 107 ? 25.186 131.171 141.502 1.00 81.20 101 GLU A N 1
ATOM 765 C CA . GLU A 1 107 ? 23.722 131.086 141.441 1.00 82.02 101 GLU A CA 1
ATOM 766 C C . GLU A 1 107 ? 23.066 132.306 140.780 1.00 80.68 101 GLU A C 1
ATOM 767 O O . GLU A 1 107 ? 21.994 132.210 140.174 1.00 79.51 101 GLU A O 1
ATOM 773 N N . GLU A 1 108 ? 23.731 133.447 140.899 1.00 79.07 102 GLU A N 1
ATOM 774 C CA . GLU A 1 108 ? 23.231 134.664 140.318 1.00 78.47 102 GLU A CA 1
ATOM 775 C C . GLU A 1 108 ? 23.188 134.579 138.806 1.00 77.86 102 GLU A C 1
ATOM 776 O O . GLU A 1 108 ? 22.537 135.394 138.168 1.00 78.63 102 GLU A O 1
ATOM 782 N N . PHE A 1 109 ? 23.867 133.596 138.220 1.00 76.85 103 PHE A N 1
ATOM 783 C CA . PHE A 1 109 ? 23.863 133.478 136.771 1.00 75.46 103 PHE A CA 1
ATOM 784 C C . PHE A 1 109 ? 23.509 132.112 136.238 1.00 74.81 103 PHE A C 1
ATOM 785 O O . PHE A 1 109 ? 23.203 131.974 135.058 1.00 75.62 103 PHE A O 1
ATOM 793 N N . LEU A 1 110 ? 23.557 131.095 137.076 1.00 74.28 104 LEU A N 1
ATOM 794 C CA . LEU A 1 110 ? 23.260 129.777 136.579 1.00 74.18 104 LEU A CA 1
ATOM 795 C C . LEU A 1 110 ? 22.154 129.087 137.314 1.00 73.77 104 LEU A C 1
ATOM 796 O O . LEU A 1 110 ? 21.722 128.011 136.912 1.00 73.31 104 LEU A O 1
ATOM 801 N N . GLY A 1 111 ? 21.693 129.664 138.405 1.00 73.60 105 GLY A N 1
ATOM 802 C CA . GLY A 1 111 ? 20.616 128.987 139.071 1.00 75.10 105 GLY A CA 1
ATOM 803 C C . GLY A 1 111 ? 20.944 128.469 140.435 1.00 76.65 105 GLY A C 1
ATOM 804 O O . GLY A 1 111 ? 21.929 128.867 141.041 1.00 76.00 105 GLY A O 1
ATOM 805 N N . GLU A 1 112 ? 20.108 127.566 140.916 1.00 78.71 106 GLU A N 1
ATOM 806 C CA . GLU A 1 112 ? 20.285 127.032 142.240 1.00 81.45 106 GLU A CA 1
ATOM 807 C C . GLU A 1 112 ? 21.107 125.778 142.179 1.00 80.89 106 GLU A C 1
ATOM 808 O O . GLU A 1 112 ? 21.812 125.427 143.129 1.00 80.97 106 GLU A O 1
ATOM 814 N N . ASN A 1 113 ? 20.995 125.093 141.051 1.00 79.22 107 ASN A N 1
ATOM 815 C CA . ASN A 1 113 ? 21.741 123.870 140.861 1.00 77.96 107 ASN A CA 1
ATOM 816 C C . ASN A 1 113 ? 23.030 124.170 140.094 1.00 76.79 107 ASN A C 1
ATOM 817 O O . ASN A 1 113 ? 23.573 123.297 139.429 1.00 76.75 107 ASN A O 1
ATOM 822 N N . TRP A 1 114 ? 23.525 125.404 140.226 1.00 74.77 108 TRP A N 1
ATOM 823 C CA . TRP A 1 114 ? 24.740 125.835 139.546 1.00 72.79 108 TRP A CA 1
ATOM 824 C C . TRP A 1 114 ? 25.899 124.840 139.635 1.00 70.47 108 TRP A C 1
ATOM 825 O O . TRP A 1 114 ? 26.573 124.573 138.636 1.00 70.76 108 TRP A O 1
ATOM 836 N N . PHE A 1 115 ? 26.147 124.281 140.807 1.00 66.89 109 PHE A N 1
ATOM 837 C CA . PHE A 1 115 ? 27.237 123.335 140.915 1.00 63.64 109 PHE A CA 1
ATOM 838 C C . PHE A 1 115 ? 27.007 122.071 140.075 1.00 62.65 109 PHE A C 1
ATOM 839 O O . PHE A 1 115 ? 27.950 121.533 139.514 1.00 61.89 109 PHE A O 1
ATOM 847 N N . GLU A 1 116 ? 25.770 121.595 139.988 1.00 62.70 110 GLU A N 1
ATOM 848 C CA . GLU A 1 116 ? 25.495 120.420 139.173 1.00 62.93 110 GLU A CA 1
ATOM 849 C C . GLU A 1 116 ? 25.759 120.673 137.677 1.00 60.10 110 GLU A C 1
ATOM 850 O O . GLU A 1 116 ? 25.942 119.725 136.921 1.00 57.84 110 GLU A O 1
ATOM 856 N N . GLU A 1 117 ? 25.775 121.939 137.267 1.00 58.18 111 GLU A N 1
ATOM 857 C CA . GLU A 1 117 ? 26.037 122.278 135.881 1.00 58.71 111 GLU A CA 1
ATOM 858 C C . GLU A 1 117 ? 27.568 122.240 135.705 1.00 57.29 111 GLU A C 1
ATOM 859 O O . GLU A 1 117 ? 28.087 121.612 134.775 1.00 56.61 111 GLU A O 1
ATOM 865 N N . TYR A 1 118 ? 28.271 122.919 136.614 1.00 55.22 112 TYR A N 1
ATOM 866 C CA . TYR A 1 118 ? 29.723 122.945 136.627 1.00 52.19 112 TYR A CA 1
ATOM 867 C C . TYR A 1 118 ? 30.205 121.483 136.599 1.00 50.36 112 TYR A C 1
ATOM 868 O O . TYR A 1 118 ? 31.121 121.116 135.877 1.00 51.95 112 TYR A O 1
ATOM 877 N N . TYR A 1 119 ? 29.551 120.640 137.372 1.00 47.42 113 TYR A N 1
ATOM 878 C CA . TYR A 1 119 ? 29.892 119.243 137.418 1.00 44.26 113 TYR A CA 1
ATOM 879 C C . TYR A 1 119 ? 29.673 118.567 136.074 1.00 44.34 113 TYR A C 1
ATOM 880 O O . TYR A 1 119 ? 30.483 117.756 135.634 1.00 45.66 113 TYR A O 1
ATOM 889 N N . LYS A 1 120 ? 28.559 118.873 135.430 1.00 45.91 114 LYS A N 1
ATOM 890 C CA . LYS A 1 120 ? 28.215 118.274 134.135 1.00 46.37 114 LYS A CA 1
ATOM 891 C C . LYS A 1 120 ? 29.253 118.565 133.042 1.00 46.09 114 LYS A C 1
ATOM 892 O O . LYS A 1 120 ? 29.827 117.648 132.421 1.00 43.35 114 LYS A O 1
ATOM 898 N N . VAL A 1 121 ? 29.455 119.858 132.798 1.00 44.85 115 VAL A N 1
ATOM 899 C CA . VAL A 1 121 ? 30.395 120.301 131.794 1.00 45.00 115 VAL A CA 1
ATOM 900 C C . VAL A 1 121 ? 31.783 119.889 132.213 1.00 45.40 115 VAL A C 1
ATOM 901 O O . VAL A 1 121 ? 32.515 119.309 131.428 1.00 46.65 115 VAL A O 1
ATOM 905 N N . GLY A 1 122 ? 32.146 120.209 133.457 1.00 44.33 116 GLY A N 1
ATOM 906 C CA . GLY A 1 122 ? 33.446 119.842 133.980 1.00 41.85 116 GLY A CA 1
ATOM 907 C C . GLY A 1 122 ? 33.789 118.406 133.603 1.00 41.84 116 GLY A C 1
ATOM 908 O O . GLY A 1 122 ? 34.786 118.133 132.928 1.00 42.20 116 GLY A O 1
ATOM 909 N N . VAL A 1 123 ? 32.950 117.472 134.008 1.00 39.35 117 VAL A N 1
ATOM 910 C CA . VAL A 1 123 ? 33.205 116.091 133.687 1.00 39.17 117 VAL A CA 1
ATOM 911 C C . VAL A 1 123 ? 33.276 115.879 132.174 1.00 40.48 117 VAL A C 1
ATOM 912 O O . VAL A 1 123 ? 34.200 115.243 131.658 1.00 39.96 117 VAL A O 1
ATOM 916 N N . ALA A 1 124 ? 32.297 116.414 131.457 1.00 42.44 118 ALA A N 1
ATOM 917 C CA . ALA A 1 124 ? 32.275 116.256 129.987 1.00 43.09 118 ALA A CA 1
ATOM 918 C C . ALA A 1 124 ? 33.605 116.687 129.384 1.00 42.22 118 ALA A C 1
ATOM 919 O O . ALA A 1 124 ? 34.210 115.951 128.605 1.00 42.13 118 ALA A O 1
ATOM 921 N N . LEU A 1 125 ? 34.021 117.900 129.747 1.00 40.41 119 LEU A N 1
ATOM 922 C CA . LEU A 1 125 ? 35.253 118.448 129.249 1.00 39.98 119 LEU A CA 1
ATOM 923 C C . LEU A 1 125 ? 36.441 117.502 129.561 1.00 41.57 119 LEU A C 1
ATOM 924 O O . LEU A 1 125 ? 37.316 117.267 128.723 1.00 43.09 119 LEU A O 1
ATOM 929 N N . THR A 1 126 ? 36.444 116.927 130.753 1.00 41.27 120 THR A N 1
ATOM 930 C CA . THR A 1 126 ? 37.519 116.057 131.128 1.00 40.45 120 THR A CA 1
ATOM 931 C C . THR A 1 126 ? 37.507 114.763 130.371 1.00 42.01 120 THR A C 1
ATOM 932 O O . THR A 1 126 ? 38.580 114.239 130.014 1.00 44.38 120 THR A O 1
ATOM 936 N N . ARG A 1 127 ? 36.329 114.232 130.081 1.00 41.83 121 ARG A N 1
ATOM 937 C CA . ARG A 1 127 ? 36.299 112.972 129.328 1.00 43.97 121 ARG A CA 1
ATOM 938 C C . ARG A 1 127 ? 36.745 113.220 127.872 1.00 42.84 121 ARG A C 1
ATOM 939 O O . ARG A 1 127 ? 37.392 112.355 127.246 1.00 42.73 121 ARG A O 1
ATOM 947 N N . MET A 1 128 ? 36.434 114.418 127.376 1.00 41.36 122 MET A N 1
ATOM 948 C CA . MET A 1 128 ? 36.801 114.812 126.029 1.00 42.04 122 MET A CA 1
ATOM 949 C C . MET A 1 128 ? 38.347 114.750 125.942 1.00 43.33 122 MET A C 1
ATOM 950 O O . MET A 1 128 ? 38.948 113.942 125.182 1.00 42.55 122 MET A O 1
ATOM 955 N N . ARG A 1 129 ? 38.975 115.586 126.779 1.00 41.89 123 ARG A N 1
ATOM 956 C CA . ARG A 1 129 ? 40.429 115.712 126.882 1.00 37.85 123 ARG A CA 1
ATOM 957 C C . ARG A 1 129 ? 41.207 114.457 127.248 1.00 37.53 123 ARG A C 1
ATOM 958 O O . ARG A 1 129 ? 42.363 114.332 126.868 1.00 40.80 123 ARG A O 1
ATOM 966 N N . ILE A 1 130 ? 40.610 113.525 127.970 1.00 35.24 124 ILE A N 1
ATOM 967 C CA . ILE A 1 130 ? 41.374 112.347 128.348 1.00 33.61 124 ILE A CA 1
ATOM 968 C C . ILE A 1 130 ? 41.167 111.155 127.454 1.00 34.91 124 ILE A C 1
ATOM 969 O O . ILE A 1 130 ? 40.033 110.753 127.230 1.00 40.05 124 ILE A O 1
ATOM 974 N N . GLN A 1 131 ? 42.222 110.559 126.921 1.00 36.37 125 GLN A N 1
ATOM 975 C CA . GLN A 1 131 ? 42.006 109.365 126.087 1.00 35.92 125 GLN A CA 1
ATOM 976 C C . GLN A 1 131 ? 41.600 108.179 126.927 1.00 37.41 125 GLN A C 1
ATOM 977 O O . GLN A 1 131 ? 41.993 108.055 128.095 1.00 38.96 125 GLN A O 1
ATOM 983 N N . GLU A 1 132 ? 40.837 107.280 126.342 1.00 40.26 126 GLU A N 1
ATOM 984 C CA . GLU A 1 132 ? 40.414 106.104 127.093 1.00 42.70 126 GLU A CA 1
ATOM 985 C C . GLU A 1 132 ? 41.594 105.162 127.317 1.00 41.77 126 GLU A C 1
ATOM 986 O O . GLU A 1 132 ? 42.556 105.202 126.582 1.00 40.68 126 GLU A O 1
ATOM 992 N N . GLN A 1 133 ? 41.511 104.331 128.348 1.00 43.32 127 GLN A N 1
ATOM 993 C CA . GLN A 1 133 ? 42.599 103.422 128.671 1.00 43.90 127 GLN A CA 1
ATOM 994 C C . GLN A 1 133 ? 42.946 102.497 127.516 1.00 43.98 127 GLN A C 1
ATOM 995 O O . GLN A 1 133 ? 42.074 102.115 126.738 1.00 44.98 127 GLN A O 1
ATOM 1001 N N . SER A 1 134 ? 44.222 102.170 127.367 1.00 43.94 128 SER A N 1
ATOM 1002 C CA . SER A 1 134 ? 44.611 101.186 126.358 1.00 44.64 128 SER A CA 1
ATOM 1003 C C . SER A 1 134 ? 45.892 100.498 126.780 1.00 45.25 128 SER A C 1
ATOM 1004 O O . SER A 1 134 ? 46.740 101.081 127.448 1.00 45.74 128 SER A O 1
ATOM 1007 N N . GLY A 1 135 ? 46.041 99.249 126.373 1.00 45.31 129 GLY A N 1
ATOM 1008 C CA . GLY A 1 135 ? 47.248 98.534 126.714 1.00 44.16 129 GLY A CA 1
ATOM 1009 C C . GLY A 1 135 ? 48.365 98.709 125.714 1.00 44.85 129 GLY A C 1
ATOM 1010 O O . GLY A 1 135 ? 49.487 98.328 126.001 1.00 46.19 129 GLY A O 1
ATOM 1011 N N . ALA A 1 136 ? 48.095 99.286 124.548 1.00 43.22 130 ALA A N 1
ATOM 1012 C CA . ALA A 1 136 ? 49.166 99.437 123.578 1.00 41.59 130 ALA A CA 1
ATOM 1013 C C . ALA A 1 136 ? 49.368 100.844 123.018 1.00 40.58 130 ALA A C 1
ATOM 1014 O O . ALA A 1 136 ? 49.904 100.986 121.925 1.00 39.72 130 ALA A O 1
ATOM 1016 N N . ARG A 1 137 ? 49.012 101.888 123.749 1.00 40.11 131 ARG A N 1
ATOM 1017 C CA . ARG A 1 137 ? 49.190 103.184 123.130 1.00 40.06 131 ARG A CA 1
ATOM 1018 C C . ARG A 1 137 ? 50.669 103.558 122.875 1.00 41.00 131 ARG A C 1
ATOM 1019 O O . ARG A 1 137 ? 50.932 104.317 121.952 1.00 42.66 131 ARG A O 1
ATOM 1027 N N . ASP A 1 138 ? 51.602 103.047 123.682 1.00 39.42 132 ASP A N 1
ATOM 1028 C CA . ASP A 1 138 ? 53.009 103.283 123.444 1.00 39.97 132 ASP A CA 1
ATOM 1029 C C . ASP A 1 138 ? 53.303 102.600 122.077 1.00 38.91 132 ASP A C 1
ATOM 1030 O O . ASP A 1 138 ? 54.027 103.135 121.254 1.00 38.97 132 ASP A O 1
ATOM 1035 N N . LYS A 1 139 ? 52.754 101.418 121.869 1.00 37.36 133 LYS A N 1
ATOM 1036 C CA . LYS A 1 139 ? 52.945 100.709 120.638 1.00 39.66 133 LYS A CA 1
ATOM 1037 C C . LYS A 1 139 ? 52.357 101.556 119.488 1.00 38.70 133 LYS A C 1
ATOM 1038 O O . LYS A 1 139 ? 52.900 101.621 118.384 1.00 36.86 133 LYS A O 1
ATOM 1044 N N . MET A 1 140 ? 51.243 102.213 119.779 1.00 37.81 134 MET A N 1
ATOM 1045 C CA . MET A 1 140 ? 50.561 103.053 118.832 1.00 35.47 134 MET A CA 1
ATOM 1046 C C . MET A 1 140 ? 51.436 104.293 118.570 1.00 34.35 134 MET A C 1
ATOM 1047 O O . MET A 1 140 ? 51.545 104.724 117.426 1.00 34.93 134 MET A O 1
ATOM 1052 N N . VAL A 1 141 ? 52.105 104.813 119.591 1.00 32.95 135 VAL A N 1
ATOM 1053 C CA . VAL A 1 141 ? 52.989 105.926 119.366 1.00 32.80 135 VAL A CA 1
ATOM 1054 C C . VAL A 1 141 ? 54.204 105.504 118.536 1.00 32.02 135 VAL A C 1
ATOM 1055 O O . VAL A 1 141 ? 54.730 106.281 117.758 1.00 31.58 135 VAL A O 1
ATOM 1059 N N . ILE A 1 142 ? 54.643 104.273 118.704 1.00 32.49 136 ILE A N 1
ATOM 1060 C CA . ILE A 1 142 ? 55.763 103.835 117.955 1.00 33.98 136 ILE A CA 1
ATOM 1061 C C . ILE A 1 142 ? 55.379 103.801 116.475 1.00 35.18 136 ILE A C 1
ATOM 1062 O O . ILE A 1 142 ? 56.156 104.254 115.638 1.00 37.83 136 ILE A O 1
ATOM 1067 N N . GLN A 1 143 ? 54.212 103.286 116.140 1.00 35.61 137 GLN A N 1
ATOM 1068 C CA . GLN A 1 143 ? 53.795 103.248 114.747 1.00 37.00 137 GLN A CA 1
ATOM 1069 C C . GLN A 1 143 ? 53.681 104.665 114.154 1.00 38.14 137 GLN A C 1
ATOM 1070 O O . GLN A 1 143 ? 53.974 104.878 112.971 1.00 37.06 137 GLN A O 1
ATOM 1076 N N . ALA A 1 144 ? 53.254 105.635 114.953 1.00 37.92 138 ALA A N 1
ATOM 1077 C CA . ALA A 1 144 ? 53.119 106.959 114.380 1.00 40.15 138 ALA A CA 1
ATOM 1078 C C . ALA A 1 144 ? 54.501 107.500 114.062 1.00 40.65 138 ALA A C 1
ATOM 1079 O O . ALA A 1 144 ? 54.694 108.097 113.024 1.00 42.11 138 ALA A O 1
ATOM 1081 N N . ILE A 1 145 ? 55.453 107.298 114.952 1.00 41.38 139 ILE A N 1
ATOM 1082 C CA . ILE A 1 145 ? 56.765 107.759 114.685 1.00 43.24 139 ILE A CA 1
ATOM 1083 C C . ILE A 1 145 ? 57.263 107.051 113.402 1.00 44.32 139 ILE A C 1
ATOM 1084 O O . ILE A 1 145 ? 57.795 107.694 112.524 1.00 44.23 139 ILE A O 1
ATOM 1089 N N . GLU A 1 146 ? 57.067 105.745 113.282 1.00 44.83 140 GLU A N 1
ATOM 1090 C CA . GLU A 1 146 ? 57.494 105.024 112.094 1.00 47.10 140 GLU A CA 1
ATOM 1091 C C . GLU A 1 146 ? 56.826 105.538 110.844 1.00 46.00 140 GLU A C 1
ATOM 1092 O O . GLU A 1 146 ? 57.399 105.488 109.768 1.00 47.89 140 GLU A O 1
ATOM 1098 N N . ALA A 1 147 ? 55.577 105.953 110.990 1.00 44.14 141 ALA A N 1
ATOM 1099 C CA . ALA A 1 147 ? 54.791 106.468 109.890 1.00 41.87 141 ALA A CA 1
ATOM 1100 C C . ALA A 1 147 ? 55.378 107.813 109.467 1.00 41.71 141 ALA A C 1
ATOM 1101 O O . ALA A 1 147 ? 55.491 108.106 108.278 1.00 41.08 141 ALA A O 1
ATOM 1103 N N . LEU A 1 148 ? 55.750 108.623 110.455 1.00 40.57 142 LEU A N 1
ATOM 1104 C CA . LEU A 1 148 ? 56.319 109.915 110.197 1.00 40.86 142 LEU A CA 1
ATOM 1105 C C . LEU A 1 148 ? 57.576 109.726 109.327 1.00 42.85 142 LEU A C 1
ATOM 1106 O O . LEU A 1 148 ? 57.734 110.382 108.304 1.00 42.43 142 LEU A O 1
ATOM 1111 N N . ASP A 1 149 ? 58.450 108.803 109.706 1.00 43.91 143 ASP A N 1
ATOM 1112 C CA . ASP A 1 149 ? 59.628 108.543 108.922 1.00 44.98 143 ASP A CA 1
ATOM 1113 C C . ASP A 1 149 ? 59.216 108.057 107.553 1.00 44.74 143 ASP A C 1
ATOM 1114 O O . ASP A 1 149 ? 59.702 108.567 106.548 1.00 45.77 143 ASP A O 1
ATOM 1119 N N . ASP A 1 150 ? 58.312 107.093 107.487 1.00 43.16 144 ASP A N 1
ATOM 1120 C CA . ASP A 1 150 ? 57.872 106.615 106.186 1.00 43.38 144 ASP A CA 1
ATOM 1121 C C . ASP A 1 150 ? 57.334 107.765 105.327 1.00 41.33 144 ASP A C 1
ATOM 1122 O O . ASP A 1 150 ? 57.652 107.872 104.145 1.00 39.35 144 ASP A O 1
ATOM 1127 N N . VAL A 1 151 ? 56.531 108.624 105.927 1.00 40.01 145 VAL A N 1
ATOM 1128 C CA . VAL A 1 151 ? 55.990 109.718 105.174 1.00 39.89 145 VAL A CA 1
ATOM 1129 C C . VAL A 1 151 ? 57.086 110.652 104.664 1.00 40.37 145 VAL A C 1
ATOM 1130 O O . VAL A 1 151 ? 56.995 111.163 103.557 1.00 40.88 145 VAL A O 1
ATOM 1134 N N . ASP A 1 152 ? 58.133 110.867 105.446 1.00 40.53 146 ASP A N 1
ATOM 1135 C CA . ASP A 1 152 ? 59.210 111.704 104.961 1.00 41.59 146 ASP A CA 1
ATOM 1136 C C . ASP A 1 152 ? 59.883 111.079 103.752 1.00 41.59 146 ASP A C 1
ATOM 1137 O O . ASP A 1 152 ? 60.273 111.781 102.842 1.00 42.66 146 ASP A O 1
ATOM 1142 N N . LYS A 1 153 ? 60.030 109.763 103.769 1.00 42.02 147 LYS A N 1
ATOM 1143 C CA . LYS A 1 153 ? 60.635 109.027 102.688 1.00 41.11 147 LYS A CA 1
ATOM 1144 C C . LYS A 1 153 ? 59.769 109.202 101.425 1.00 41.79 147 LYS A C 1
ATOM 1145 O O . LYS A 1 153 ? 60.305 109.429 100.344 1.00 42.34 147 LYS A O 1
ATOM 1151 N N . VAL A 1 154 ? 58.441 109.123 101.534 1.00 40.33 148 VAL A N 1
ATOM 1152 C CA . VAL A 1 154 ? 57.686 109.266 100.314 1.00 41.28 148 VAL A CA 1
ATOM 1153 C C . VAL A 1 154 ? 57.660 110.700 99.800 1.00 41.55 148 VAL A C 1
ATOM 1154 O O . VAL A 1 154 ? 57.736 110.925 98.583 1.00 42.53 148 VAL A O 1
ATOM 1158 N N . ILE A 1 155 ? 57.583 111.668 100.704 1.00 40.04 149 ILE A N 1
ATOM 1159 C CA . ILE A 1 155 ? 57.593 113.059 100.295 1.00 39.95 149 ILE A CA 1
ATOM 1160 C C . ILE A 1 155 ? 58.825 113.349 99.418 1.00 40.83 149 ILE A C 1
ATOM 1161 O O . ILE A 1 155 ? 58.714 113.950 98.337 1.00 41.96 149 ILE A O 1
ATOM 1166 N N . ASN A 1 156 ? 59.981 112.877 99.843 1.00 39.91 150 ASN A N 1
ATOM 1167 C CA . ASN A 1 156 ? 61.169 113.082 99.066 1.00 40.69 150 ASN A CA 1
ATOM 1168 C C . ASN A 1 156 ? 61.112 112.357 97.748 1.00 39.63 150 ASN A C 1
ATOM 1169 O O . ASN A 1 156 ? 61.429 112.929 96.708 1.00 42.43 150 ASN A O 1
ATOM 1174 N N . LEU A 1 157 ? 60.713 111.110 97.764 1.00 38.14 151 LEU A N 1
ATOM 1175 C CA . LEU A 1 157 ? 60.663 110.381 96.519 1.00 37.50 151 LEU A CA 1
ATOM 1176 C C . LEU A 1 157 ? 59.729 111.098 95.517 1.00 38.92 151 LEU A C 1
ATOM 1177 O O . LEU A 1 157 ? 60.083 111.280 94.343 1.00 40.20 151 LEU A O 1
ATOM 1182 N N . LEU A 1 158 ? 58.549 111.511 95.966 1.00 38.07 152 LEU A N 1
ATOM 1183 C CA . LEU A 1 158 ? 57.640 112.204 95.070 1.00 37.89 152 LEU A CA 1
ATOM 1184 C C . LEU A 1 158 ? 58.069 113.639 94.739 1.00 37.97 152 LEU A C 1
ATOM 1185 O O . LEU A 1 158 ? 57.863 114.105 93.627 1.00 38.63 152 LEU A O 1
ATOM 1190 N N . VAL A 1 159 ? 58.655 114.356 95.687 1.00 38.17 153 VAL A N 1
ATOM 1191 C CA . VAL A 1 159 ? 59.081 115.707 95.371 1.00 38.24 153 VAL A CA 1
ATOM 1192 C C . VAL A 1 159 ? 60.189 115.674 94.312 1.00 38.56 153 VAL A C 1
ATOM 1193 O O . VAL A 1 159 ? 60.236 116.541 93.427 1.00 39.14 153 VAL A O 1
ATOM 1197 N N . ALA A 1 160 ? 61.052 114.663 94.376 1.00 35.96 154 ALA A N 1
ATOM 1198 C CA . ALA A 1 160 ? 62.104 114.539 93.393 1.00 34.74 154 ALA A CA 1
ATOM 1199 C C . ALA A 1 160 ? 61.407 114.373 92.047 1.00 36.29 154 ALA A C 1
ATOM 1200 O O . ALA A 1 160 ? 61.671 115.131 91.105 1.00 38.64 154 ALA A O 1
ATOM 1202 N N . ARG A 1 161 ? 60.504 113.397 91.963 1.00 35.63 155 ARG A N 1
ATOM 1203 C CA . ARG A 1 161 ? 59.752 113.154 90.738 1.00 35.33 155 ARG A CA 1
ATOM 1204 C C . ARG A 1 161 ? 59.106 114.482 90.257 1.00 37.12 155 ARG A C 1
ATOM 1205 O O . ARG A 1 161 ? 59.213 114.823 89.085 1.00 36.61 155 ARG A O 1
ATOM 1213 N N . LEU A 1 162 ? 58.483 115.244 91.160 1.00 36.12 156 LEU A N 1
ATOM 1214 C CA . LEU A 1 162 ? 57.879 116.519 90.785 1.00 37.64 156 LEU A CA 1
ATOM 1215 C C . LEU A 1 162 ? 58.895 117.507 90.163 1.00 40.14 156 LEU A C 1
ATOM 1216 O O . LEU A 1 162 ? 58.611 118.180 89.175 1.00 39.87 156 LEU A O 1
ATOM 1221 N N . ARG A 1 163 ? 60.081 117.598 90.764 1.00 40.67 157 ARG A N 1
ATOM 1222 C CA . ARG A 1 163 ? 61.095 118.476 90.232 1.00 41.46 157 ARG A CA 1
ATOM 1223 C C . ARG A 1 163 ? 61.558 118.001 88.862 1.00 42.50 157 ARG A C 1
ATOM 1224 O O . ARG A 1 163 ? 61.623 118.771 87.913 1.00 42.78 157 ARG A O 1
ATOM 1232 N N . GLU A 1 164 ? 61.838 116.716 88.737 1.00 42.96 158 GLU A N 1
ATOM 1233 C CA . GLU A 1 164 ? 62.307 116.210 87.472 1.00 43.55 158 GLU A CA 1
ATOM 1234 C C . GLU A 1 164 ? 61.288 116.371 86.354 1.00 44.03 158 GLU A C 1
ATOM 1235 O O . GLU A 1 164 ? 61.639 116.688 85.196 1.00 45.33 158 GLU A O 1
ATOM 1241 N N . TRP A 1 165 ? 60.020 116.196 86.692 1.00 42.40 159 TRP A N 1
ATOM 1242 C CA . TRP A 1 165 ? 58.965 116.280 85.690 1.00 41.65 159 TRP A CA 1
ATOM 1243 C C . TRP A 1 165 ? 58.619 117.721 85.323 1.00 43.26 159 TRP A C 1
ATOM 1244 O O . TRP A 1 165 ? 58.587 118.076 84.145 1.00 44.74 159 TRP A O 1
ATOM 1255 N N . TYR A 1 166 ? 58.386 118.567 86.316 1.00 43.52 160 TYR A N 1
ATOM 1256 C CA . TYR A 1 166 ? 58.001 119.927 85.991 1.00 44.12 160 TYR A CA 1
ATOM 1257 C C . TYR A 1 166 ? 59.157 120.681 85.355 1.00 44.89 160 TYR A C 1
ATOM 1258 O O . TYR A 1 166 ? 58.957 121.682 84.652 1.00 44.30 160 TYR A O 1
ATOM 1267 N N . SER A 1 167 ? 60.371 120.196 85.571 1.00 46.19 161 SER A N 1
ATOM 1268 C CA . SER A 1 167 ? 61.510 120.881 84.983 1.00 48.28 161 SER A CA 1
ATOM 1269 C C . SER A 1 167 ? 61.619 120.658 83.461 1.00 48.34 161 SER A C 1
ATOM 1270 O O . SER A 1 167 ? 62.402 121.306 82.777 1.00 48.15 161 SER A O 1
ATOM 1273 N N . LEU A 1 168 ? 60.793 119.769 82.922 1.00 48.57 162 LEU A N 1
ATOM 1274 C CA . LEU A 1 168 ? 60.789 119.573 81.488 1.00 48.95 162 LEU A CA 1
ATOM 1275 C C . LEU A 1 168 ? 60.159 120.835 80.876 1.00 50.81 162 LEU A C 1
ATOM 1276 O O . LEU A 1 168 ? 60.389 121.174 79.709 1.00 51.95 162 LEU A O 1
ATOM 1281 N N . HIS A 1 169 ? 59.409 121.555 81.690 1.00 50.59 163 HIS A N 1
ATOM 1282 C CA . HIS A 1 169 ? 58.694 122.734 81.237 1.00 51.46 163 HIS A CA 1
ATOM 1283 C C . HIS A 1 169 ? 59.178 124.058 81.843 1.00 52.26 163 HIS A C 1
ATOM 1284 O O . HIS A 1 169 ? 58.704 125.135 81.483 1.00 51.74 163 HIS A O 1
ATOM 1291 N N . PHE A 1 170 ? 60.127 123.975 82.764 1.00 52.74 164 PHE A N 1
ATOM 1292 C CA . PHE A 1 170 ? 60.627 125.171 83.434 1.00 52.61 164 PHE A CA 1
ATOM 1293 C C . PHE A 1 170 ? 61.851 124.746 84.222 1.00 52.23 164 PHE A C 1
ATOM 1294 O O . PHE A 1 170 ? 61.929 124.923 85.421 1.00 52.24 164 PHE A O 1
ATOM 1302 N N . PRO A 1 171 ? 62.850 124.212 83.529 1.00 52.84 165 PRO A N 1
ATOM 1303 C CA . PRO A 1 171 ? 64.067 123.749 84.185 1.00 52.90 165 PRO A CA 1
ATOM 1304 C C . PRO A 1 171 ? 64.717 124.719 85.127 1.00 53.87 165 PRO A C 1
ATOM 1305 O O . PRO A 1 171 ? 65.368 124.307 86.091 1.00 55.53 165 PRO A O 1
ATOM 1309 N N . GLU A 1 172 ? 64.507 126.004 84.891 1.00 55.69 166 GLU A N 1
ATOM 1310 C CA . GLU A 1 172 ? 65.137 127.017 85.732 1.00 57.77 166 GLU A CA 1
ATOM 1311 C C . GLU A 1 172 ? 64.579 127.131 87.161 1.00 57.53 166 GLU A C 1
ATOM 1312 O O . GLU A 1 172 ? 65.309 127.440 88.107 1.00 59.51 166 GLU A O 1
ATOM 1318 N N . LEU A 1 173 ? 63.293 126.863 87.313 1.00 56.04 167 LEU A N 1
ATOM 1319 C CA . LEU A 1 173 ? 62.649 126.951 88.607 1.00 55.05 167 LEU A CA 1
ATOM 1320 C C . LEU A 1 173 ? 63.221 126.009 89.657 1.00 55.98 167 LEU A C 1
ATOM 1321 O O . LEU A 1 173 ? 63.109 126.278 90.849 1.00 56.11 167 LEU A O 1
ATOM 1326 N N . ASP A 1 174 ? 63.837 124.918 89.230 1.00 57.96 168 ASP A N 1
ATOM 1327 C CA . ASP A 1 174 ? 64.384 123.956 90.169 1.00 61.21 168 ASP A CA 1
ATOM 1328 C C . ASP A 1 174 ? 65.290 124.575 91.216 1.00 63.85 168 ASP A C 1
ATOM 1329 O O . ASP A 1 174 ? 65.054 124.438 92.414 1.00 63.97 168 ASP A O 1
ATOM 1334 N N . GLU A 1 175 ? 66.331 125.267 90.759 1.00 66.56 169 GLU A N 1
ATOM 1335 C CA . GLU A 1 175 ? 67.285 125.901 91.663 1.00 67.69 169 GLU A CA 1
ATOM 1336 C C . GLU A 1 175 ? 66.822 127.189 92.334 1.00 67.05 169 GLU A C 1
ATOM 1337 O O . GLU A 1 175 ? 67.316 127.540 93.408 1.00 67.28 169 GLU A O 1
ATOM 1343 N N . LEU A 1 176 ? 65.861 127.873 91.732 1.00 65.35 170 LEU A N 1
ATOM 1344 C CA . LEU A 1 176 ? 65.367 129.098 92.317 1.00 64.92 170 LEU A CA 1
ATOM 1345 C C . LEU A 1 176 ? 64.420 128.822 93.484 1.00 64.88 170 LEU A C 1
ATOM 1346 O O . LEU A 1 176 ? 64.145 129.719 94.278 1.00 65.09 170 LEU A O 1
ATOM 1351 N N . LEU A 1 177 ? 63.897 127.600 93.585 1.00 64.19 171 LEU A N 1
ATOM 1352 C CA . LEU A 1 177 ? 62.989 127.245 94.701 1.00 63.48 171 LEU A CA 1
ATOM 1353 C C . LEU A 1 177 ? 63.449 125.928 95.298 1.00 63.92 171 LEU A C 1
ATOM 1354 O O . LEU A 1 177 ? 62.755 124.914 95.217 1.00 64.31 171 LEU A O 1
ATOM 1359 N N . PRO A 1 178 ? 64.640 125.934 95.912 1.00 64.07 172 PRO A N 1
ATOM 1360 C CA . PRO A 1 178 ? 65.253 124.755 96.536 1.00 63.72 172 PRO A CA 1
ATOM 1361 C C . PRO A 1 178 ? 64.474 124.238 97.753 1.00 63.32 172 PRO A C 1
ATOM 1362 O O . PRO A 1 178 ? 64.678 123.113 98.187 1.00 62.11 172 PRO A O 1
ATOM 1366 N N . LYS A 1 179 ? 63.576 125.067 98.278 1.00 63.25 173 LYS A N 1
ATOM 1367 C CA . LYS A 1 179 ? 62.743 124.670 99.405 1.00 63.16 173 LYS A CA 1
ATOM 1368 C C . LYS A 1 179 ? 61.459 123.982 98.901 1.00 61.28 173 LYS A C 1
ATOM 1369 O O . LYS A 1 179 ? 60.494 124.648 98.486 1.00 60.90 173 LYS A O 1
ATOM 1375 N N . HIS A 1 180 ? 61.459 122.652 98.978 1.00 57.28 174 HIS A N 1
ATOM 1376 C CA . HIS A 1 180 ? 60.361 121.809 98.519 1.00 54.50 174 HIS A CA 1
ATOM 1377 C C . HIS A 1 180 ? 58.936 122.306 98.704 1.00 53.71 174 HIS A C 1
ATOM 1378 O O . HIS A 1 180 ? 58.133 122.294 97.774 1.00 53.42 174 HIS A O 1
ATOM 1385 N N . PRO A 1 181 ? 58.591 122.752 99.906 1.00 53.95 175 PRO A N 1
ATOM 1386 C CA . PRO A 1 181 ? 57.221 123.237 100.122 1.00 53.46 175 PRO A CA 1
ATOM 1387 C C . PRO A 1 181 ? 56.870 124.350 99.140 1.00 54.64 175 PRO A C 1
ATOM 1388 O O . PRO A 1 181 ? 55.740 124.439 98.657 1.00 55.51 175 PRO A O 1
ATOM 1392 N N . GLN A 1 182 ? 57.853 125.192 98.834 1.00 55.85 176 GLN A N 1
ATOM 1393 C CA . GLN A 1 182 ? 57.661 126.293 97.890 1.00 55.99 176 GLN A CA 1
ATOM 1394 C C . GLN A 1 182 ? 57.463 125.770 96.475 1.00 54.88 176 GLN A C 1
ATOM 1395 O O . GLN A 1 182 ? 56.487 126.112 95.811 1.00 54.17 176 GLN A O 1
ATOM 1401 N N . TYR A 1 183 ? 58.414 124.945 96.032 1.00 53.16 177 TYR A N 1
ATOM 1402 C CA . TYR A 1 183 ? 58.377 124.343 94.710 1.00 51.85 177 TYR A CA 1
ATOM 1403 C C . TYR A 1 183 ? 57.033 123.633 94.499 1.00 50.63 177 TYR A C 1
ATOM 1404 O O . TYR A 1 183 ? 56.426 123.709 93.426 1.00 49.19 177 TYR A O 1
ATOM 1413 N N . VAL A 1 184 ? 56.574 122.956 95.551 1.00 48.67 178 VAL A N 1
ATOM 1414 C CA . VAL A 1 184 ? 55.332 122.227 95.494 1.00 47.73 178 VAL A CA 1
ATOM 1415 C C . VAL A 1 184 ? 54.184 123.206 95.376 1.00 48.48 178 VAL A C 1
ATOM 1416 O O . VAL A 1 184 ? 53.292 123.039 94.545 1.00 49.29 178 VAL A O 1
ATOM 1420 N N . ALA A 1 185 ? 54.204 124.254 96.185 1.00 50.21 179 ALA A N 1
ATOM 1421 C CA . ALA A 1 185 ? 53.124 125.261 96.133 1.00 50.66 179 ALA A CA 1
ATOM 1422 C C . ALA A 1 185 ? 53.080 126.000 94.793 1.00 50.96 179 ALA A C 1
ATOM 1423 O O . ALA A 1 185 ? 52.007 126.386 94.314 1.00 50.16 179 ALA A O 1
ATOM 1425 N N . PHE A 1 186 ? 54.255 126.193 94.197 1.00 51.79 180 PHE A N 1
ATOM 1426 C CA . PHE A 1 186 ? 54.327 126.853 92.907 1.00 53.20 180 PHE A CA 1
ATOM 1427 C C . PHE A 1 186 ? 53.559 126.006 91.874 1.00 52.94 180 PHE A C 1
ATOM 1428 O O . PHE A 1 186 ? 52.555 126.435 91.318 1.00 52.49 180 PHE A O 1
ATOM 1436 N N . VAL A 1 187 ? 54.026 124.775 91.660 1.00 51.90 181 VAL A N 1
ATOM 1437 C CA . VAL A 1 187 ? 53.431 123.881 90.678 1.00 49.77 181 VAL A CA 1
ATOM 1438 C C . VAL A 1 187 ? 51.930 123.735 90.858 1.00 49.05 181 VAL A C 1
ATOM 1439 O O . VAL A 1 187 ? 51.156 123.775 89.895 1.00 47.90 181 VAL A O 1
ATOM 1443 N N . LYS A 1 188 ? 51.535 123.594 92.104 1.00 50.11 182 LYS A N 1
ATOM 1444 C CA . LYS A 1 188 ? 50.154 123.412 92.458 1.00 51.45 182 LYS A CA 1
ATOM 1445 C C . LYS A 1 188 ? 49.357 124.677 92.253 1.00 51.92 182 LYS A C 1
ATOM 1446 O O . LYS A 1 188 ? 48.248 124.647 91.734 1.00 50.65 182 LYS A O 1
ATOM 1452 N N . THR A 1 189 ? 49.936 125.806 92.631 1.00 54.16 183 THR A N 1
ATOM 1453 C CA . THR A 1 189 ? 49.212 127.069 92.518 1.00 56.40 183 THR A CA 1
ATOM 1454 C C . THR A 1 189 ? 49.219 127.792 91.194 1.00 55.32 183 THR A C 1
ATOM 1455 O O . THR A 1 189 ? 48.171 128.204 90.712 1.00 56.88 183 THR A O 1
ATOM 1459 N N . VAL A 1 190 ? 50.408 128.009 90.656 1.00 54.87 184 VAL A N 1
ATOM 1460 C CA . VAL A 1 190 ? 50.549 128.713 89.402 1.00 55.22 184 VAL A CA 1
ATOM 1461 C C . VAL A 1 190 ? 50.384 127.787 88.191 1.00 55.91 184 VAL A C 1
ATOM 1462 O O . VAL A 1 190 ? 49.925 128.232 87.141 1.00 57.20 184 VAL A O 1
ATOM 1466 N N . GLY A 1 191 ? 50.739 126.508 88.333 1.00 55.29 185 GLY A N 1
ATOM 1467 C CA . GLY A 1 191 ? 50.586 125.574 87.226 1.00 53.43 185 GLY A CA 1
ATOM 1468 C C . GLY A 1 191 ? 51.480 125.788 86.008 1.00 53.04 185 GLY A C 1
ATOM 1469 O O . GLY A 1 191 ? 52.707 125.621 86.070 1.00 49.08 185 GLY A O 1
ATOM 1470 N N . HIS A 1 192 ? 50.854 126.136 84.881 1.00 53.84 186 HIS A N 1
ATOM 1471 C CA . HIS A 1 192 ? 51.606 126.377 83.644 1.00 54.38 186 HIS A CA 1
ATOM 1472 C C . HIS A 1 192 ? 52.517 127.585 83.852 1.00 55.47 186 HIS A C 1
ATOM 1473 O O . HIS A 1 192 ? 52.103 128.589 84.446 1.00 54.09 186 HIS A O 1
ATOM 1480 N N . ARG A 1 193 ? 53.741 127.529 83.350 1.00 56.47 187 ARG A N 1
ATOM 1481 C CA . ARG A 1 193 ? 54.634 128.652 83.584 1.00 58.93 187 ARG A CA 1
ATOM 1482 C C . ARG A 1 193 ? 54.092 129.974 83.086 1.00 60.89 187 ARG A C 1
ATOM 1483 O O . ARG A 1 193 ? 54.628 131.029 83.424 1.00 62.08 187 ARG A O 1
ATOM 1491 N N . ASP A 1 194 ? 53.040 129.945 82.284 1.00 62.80 188 ASP A N 1
ATOM 1492 C CA . ASP A 1 194 ? 52.473 131.201 81.801 1.00 63.86 188 ASP A CA 1
ATOM 1493 C C . ASP A 1 194 ? 51.433 131.821 82.728 1.00 64.90 188 ASP A C 1
ATOM 1494 O O . ASP A 1 194 ? 50.619 132.636 82.293 1.00 65.25 188 ASP A O 1
ATOM 1499 N N . ASN A 1 195 ? 51.421 131.430 83.993 1.00 65.43 189 ASN A N 1
ATOM 1500 C CA . ASN A 1 195 ? 50.458 132.049 84.888 1.00 67.21 189 ASN A CA 1
ATOM 1501 C C . ASN A 1 195 ? 51.204 132.828 85.936 1.00 69.05 189 ASN A C 1
ATOM 1502 O O . ASN A 1 195 ? 50.602 133.337 86.870 1.00 68.76 189 ASN A O 1
ATOM 1507 N N . ILE A 1 196 ? 52.517 132.925 85.743 1.00 71.36 190 ILE A N 1
ATOM 1508 C CA . ILE A 1 196 ? 53.398 133.631 86.640 1.00 75.80 190 ILE A CA 1
ATOM 1509 C C . ILE A 1 196 ? 53.254 135.154 86.617 1.00 80.16 190 ILE A C 1
ATOM 1510 O O . ILE A 1 196 ? 53.815 135.817 85.756 1.00 81.07 190 ILE A O 1
ATOM 1515 N N . ASN A 1 197 ? 52.481 135.700 87.557 1.00 85.26 191 ASN A N 1
ATOM 1516 C CA . ASN A 1 197 ? 52.295 137.141 87.680 1.00 88.67 191 ASN A CA 1
ATOM 1517 C C . ASN A 1 197 ? 53.280 137.591 88.730 1.00 91.11 191 ASN A C 1
ATOM 1518 O O . ASN A 1 197 ? 54.238 136.891 89.054 1.00 91.21 191 ASN A O 1
ATOM 1523 N N . GLU A 1 198 ? 53.039 138.756 89.293 1.00 93.81 192 GLU A N 1
ATOM 1524 C CA . GLU A 1 198 ? 53.936 139.200 90.319 1.00 95.26 192 GLU A CA 1
ATOM 1525 C C . GLU A 1 198 ? 53.181 139.004 91.619 1.00 95.13 192 GLU A C 1
ATOM 1526 O O . GLU A 1 198 ? 53.785 138.721 92.646 1.00 94.60 192 GLU A O 1
ATOM 1532 N N . GLU A 1 199 ? 51.854 139.112 91.547 1.00 95.29 193 GLU A N 1
ATOM 1533 C CA . GLU A 1 199 ? 51.007 138.968 92.723 1.00 96.04 193 GLU A CA 1
ATOM 1534 C C . GLU A 1 199 ? 50.829 137.517 93.186 1.00 95.70 193 GLU A C 1
ATOM 1535 O O . GLU A 1 199 ? 50.521 137.255 94.357 1.00 95.63 193 GLU A O 1
ATOM 1541 N N . VAL A 1 200 ? 51.030 136.574 92.272 1.00 95.09 194 VAL A N 1
ATOM 1542 C CA . VAL A 1 200 ? 50.899 135.167 92.618 1.00 93.83 194 VAL A CA 1
ATOM 1543 C C . VAL A 1 200 ? 52.217 134.717 93.212 1.00 93.23 194 VAL A C 1
ATOM 1544 O O . VAL A 1 200 ? 52.247 133.967 94.185 1.00 92.15 194 VAL A O 1
ATOM 1548 N N . LEU A 1 201 ? 53.314 135.178 92.627 1.00 93.38 195 LEU A N 1
ATOM 1549 C CA . LEU A 1 201 ? 54.612 134.820 93.155 1.00 94.79 195 LEU A CA 1
ATOM 1550 C C . LEU A 1 201 ? 54.755 135.469 94.534 1.00 96.38 195 LEU A C 1
ATOM 1551 O O . LEU A 1 201 ? 55.515 134.995 95.388 1.00 97.08 195 LEU A O 1
ATOM 1556 N N . ARG A 1 202 ? 54.006 136.553 94.738 1.00 97.72 196 ARG A N 1
ATOM 1557 C CA . ARG A 1 202 ? 53.992 137.314 95.997 1.00 97.83 196 ARG A CA 1
ATOM 1558 C C . ARG A 1 202 ? 53.116 136.591 97.004 1.00 98.09 196 ARG A C 1
ATOM 1559 O O . ARG A 1 202 ? 53.456 136.493 98.179 1.00 98.94 196 ARG A O 1
ATOM 1567 N N . GLU A 1 203 ? 51.981 136.095 96.521 1.00 97.74 197 GLU A N 1
ATOM 1568 C CA . GLU A 1 203 ? 51.031 135.364 97.338 1.00 97.40 197 GLU A CA 1
ATOM 1569 C C . GLU A 1 203 ? 51.627 134.056 97.879 1.00 96.18 197 GLU A C 1
ATOM 1570 O O . GLU A 1 203 ? 51.074 133.441 98.788 1.00 95.30 197 GLU A O 1
ATOM 1576 N N . LEU A 1 204 ? 52.757 133.642 97.316 1.00 95.76 198 LEU A N 1
ATOM 1577 C CA . LEU A 1 204 ? 53.449 132.439 97.758 1.00 95.39 198 LEU A CA 1
ATOM 1578 C C . LEU A 1 204 ? 54.486 132.851 98.798 1.00 95.15 198 LEU A C 1
ATOM 1579 O O . LEU A 1 204 ? 55.134 132.003 99.409 1.00 95.33 198 LEU A O 1
ATOM 1584 N N . GLY A 1 205 ? 54.651 134.159 98.972 1.00 94.54 199 GLY A N 1
ATOM 1585 C CA . GLY A 1 205 ? 55.578 134.674 99.955 1.00 93.90 199 GLY A CA 1
ATOM 1586 C C . GLY A 1 205 ? 57.027 134.649 99.550 1.00 93.62 199 GLY A C 1
ATOM 1587 O O . GLY A 1 205 ? 57.905 134.522 100.397 1.00 93.86 199 GLY A O 1
ATOM 1588 N N . LEU A 1 206 ? 57.304 134.771 98.264 1.00 93.71 200 LEU A N 1
ATOM 1589 C CA . LEU A 1 206 ? 58.691 134.759 97.821 1.00 93.92 200 LEU A CA 1
ATOM 1590 C C . LEU A 1 206 ? 59.266 136.178 97.937 1.00 94.11 200 LEU A C 1
ATOM 1591 O O . LEU A 1 206 ? 58.576 137.168 97.657 1.00 94.43 200 LEU A O 1
ATOM 1596 N N . SER A 1 207 ? 60.516 136.281 98.377 1.00 94.01 201 SER A N 1
ATOM 1597 C CA . SER A 1 207 ? 61.168 137.588 98.528 1.00 94.22 201 SER A CA 1
ATOM 1598 C C . SER A 1 207 ? 61.078 138.358 97.211 1.00 94.43 201 SER A C 1
ATOM 1599 O O . SER A 1 207 ? 61.332 137.792 96.149 1.00 95.07 201 SER A O 1
ATOM 1602 N N . GLU A 1 208 ? 60.745 139.644 97.267 1.00 94.28 202 GLU A N 1
ATOM 1603 C CA . GLU A 1 208 ? 60.615 140.420 96.037 1.00 94.09 202 GLU A CA 1
ATOM 1604 C C . GLU A 1 208 ? 61.804 140.237 95.101 1.00 94.50 202 GLU A C 1
ATOM 1605 O O . GLU A 1 208 ? 61.671 140.381 93.888 1.00 94.29 202 GLU A O 1
ATOM 1611 N N . GLU A 1 209 ? 62.965 139.915 95.667 1.00 94.99 203 GLU A N 1
ATOM 1612 C CA . GLU A 1 209 ? 64.164 139.704 94.867 1.00 94.95 203 GLU A CA 1
ATOM 1613 C C . GLU A 1 209 ? 64.053 138.423 94.034 1.00 93.90 203 GLU A C 1
ATOM 1614 O O . GLU A 1 209 ? 64.360 138.421 92.840 1.00 93.88 203 GLU A O 1
ATOM 1620 N N . LYS A 1 210 ? 63.624 137.334 94.676 1.00 92.08 204 LYS A N 1
ATOM 1621 C CA . LYS A 1 210 ? 63.468 136.044 94.004 1.00 89.62 204 LYS A CA 1
ATOM 1622 C C . LYS A 1 210 ? 62.391 136.140 92.935 1.00 88.87 204 LYS A C 1
ATOM 1623 O O . LYS A 1 210 ? 62.529 135.571 91.856 1.00 88.55 204 LYS A O 1
ATOM 1629 N N . ILE A 1 211 ? 61.321 136.863 93.239 1.00 88.18 205 ILE A N 1
ATOM 1630 C CA . ILE A 1 211 ? 60.251 137.048 92.284 1.00 88.25 205 ILE A CA 1
ATOM 1631 C C . ILE A 1 211 ? 60.839 137.594 90.990 1.00 89.52 205 ILE A C 1
ATOM 1632 O O . ILE A 1 211 ? 60.292 137.371 89.910 1.00 89.65 205 ILE A O 1
ATOM 1637 N N . LYS A 1 212 ? 61.959 138.307 91.105 1.00 90.52 206 LYS A N 1
ATOM 1638 C CA . LYS A 1 212 ? 62.630 138.885 89.942 1.00 91.07 206 LYS A CA 1
ATOM 1639 C C . LYS A 1 212 ? 63.419 137.829 89.190 1.00 90.24 206 LYS A C 1
ATOM 1640 O O . LYS A 1 212 ? 63.330 137.733 87.972 1.00 90.59 206 LYS A O 1
ATOM 1646 N N . LYS A 1 213 ? 64.194 137.042 89.927 1.00 89.00 207 LYS A N 1
ATOM 1647 C CA . LYS A 1 213 ? 65.013 136.003 89.326 1.00 88.03 207 LYS A CA 1
ATOM 1648 C C . LYS A 1 213 ? 64.119 134.982 88.609 1.00 86.40 207 LYS A C 1
ATOM 1649 O O . LYS A 1 213 ? 64.499 134.425 87.578 1.00 85.96 207 LYS A O 1
ATOM 1655 N N . ILE A 1 214 ? 62.922 134.766 89.149 1.00 84.52 208 ILE A N 1
ATOM 1656 C CA . ILE A 1 214 ? 61.967 133.835 88.566 1.00 83.02 208 ILE A CA 1
ATOM 1657 C C . ILE A 1 214 ? 61.357 134.414 87.291 1.00 82.24 208 ILE A C 1
ATOM 1658 O O . ILE A 1 214 ? 61.529 133.847 86.213 1.00 82.05 208 ILE A O 1
ATOM 1663 N N . LEU A 1 215 ? 60.657 135.541 87.413 1.00 81.04 209 LEU A N 1
ATOM 1664 C CA . LEU A 1 215 ? 60.029 136.210 86.268 1.00 79.93 209 LEU A CA 1
ATOM 1665 C C . LEU A 1 215 ? 61.015 136.390 85.124 1.00 79.84 209 LEU A C 1
ATOM 1666 O O . LEU A 1 215 ? 60.662 136.329 83.943 1.00 78.54 209 LEU A O 1
ATOM 1671 N N . GLU A 1 216 ? 62.259 136.610 85.504 1.00 80.96 210 GLU A N 1
ATOM 1672 C CA . GLU A 1 216 ? 63.344 136.800 84.572 1.00 82.29 210 GLU A CA 1
ATOM 1673 C C . GLU A 1 216 ? 63.689 135.464 83.915 1.00 81.11 210 GLU A C 1
ATOM 1674 O O . GLU A 1 216 ? 63.724 135.368 82.699 1.00 80.45 210 GLU A O 1
ATOM 1680 N N . ALA A 1 217 ? 63.914 134.431 84.724 1.00 80.97 211 ALA A N 1
ATOM 1681 C CA . ALA A 1 217 ? 64.254 133.112 84.201 1.00 80.43 211 ALA A CA 1
ATOM 1682 C C . ALA A 1 217 ? 63.128 132.562 83.339 1.00 79.95 211 ALA A C 1
ATOM 1683 O O . ALA A 1 217 ? 63.349 131.715 82.483 1.00 79.11 211 ALA A O 1
ATOM 1685 N N . LYS A 1 218 ? 61.925 133.061 83.570 1.00 79.97 212 LYS A N 1
ATOM 1686 C CA . LYS A 1 218 ? 60.760 132.623 82.839 1.00 80.90 212 LYS A CA 1
ATOM 1687 C C . LYS A 1 218 ? 60.743 133.102 81.397 1.00 81.90 212 LYS A C 1
ATOM 1688 O O . LYS A 1 218 ? 60.235 132.423 80.503 1.00 81.61 212 LYS A O 1
ATOM 1694 N N . GLU A 1 219 ? 61.280 134.292 81.170 1.00 83.51 213 GLU A N 1
ATOM 1695 C CA . GLU A 1 219 ? 61.303 134.852 79.827 1.00 84.29 213 GLU A CA 1
ATOM 1696 C C . GLU A 1 219 ? 62.405 134.201 78.984 1.00 82.93 213 GLU A C 1
ATOM 1697 O O . GLU A 1 219 ? 62.303 134.121 77.771 1.00 82.79 213 GLU A O 1
ATOM 1703 N N . LYS A 1 220 ? 63.442 133.708 79.642 1.00 82.18 214 LYS A N 1
ATOM 1704 C CA . LYS A 1 220 ? 64.569 133.095 78.957 1.00 81.60 214 LYS A CA 1
ATOM 1705 C C . LYS A 1 220 ? 64.514 131.564 79.002 1.00 79.66 214 LYS A C 1
ATOM 1706 O O . LYS A 1 220 ? 65.383 130.869 78.460 1.00 78.11 214 LYS A O 1
ATOM 1712 N N . THR A 1 221 ? 63.470 131.052 79.651 1.00 77.87 215 THR A N 1
ATOM 1713 C CA . THR A 1 221 ? 63.263 129.614 79.831 1.00 74.82 215 THR A CA 1
ATOM 1714 C C . THR A 1 221 ? 63.449 128.756 78.597 1.00 73.79 215 THR A C 1
ATOM 1715 O O . THR A 1 221 ? 62.785 128.931 77.574 1.00 73.38 215 THR A O 1
ATOM 1719 N N . MET A 1 222 ? 64.360 127.811 78.710 1.00 72.20 216 MET A N 1
ATOM 1720 C CA . MET A 1 222 ? 64.623 126.919 77.605 1.00 71.40 216 MET A CA 1
ATOM 1721 C C . MET A 1 222 ? 63.765 125.660 77.654 1.00 68.21 216 MET A C 1
ATOM 1722 O O . MET A 1 222 ? 64.001 124.717 76.903 1.00 68.19 216 MET A O 1
ATOM 1727 N N . GLY A 1 223 ? 62.755 125.655 78.521 1.00 63.97 217 GLY A N 1
ATOM 1728 C CA . GLY A 1 223 ? 61.894 124.490 78.653 1.00 57.30 217 GLY A CA 1
ATOM 1729 C C . GLY A 1 223 ? 60.841 124.242 77.592 1.00 52.69 217 GLY A C 1
ATOM 1730 O O . GLY A 1 223 ? 60.406 125.152 76.868 1.00 52.96 217 GLY A O 1
ATOM 1731 N N . ALA A 1 224 ? 60.431 122.979 77.526 1.00 47.82 218 ALA A N 1
ATOM 1732 C CA . ALA A 1 224 ? 59.424 122.517 76.581 1.00 42.64 218 ALA A CA 1
ATOM 1733 C C . ALA A 1 224 ? 58.030 123.035 76.862 1.00 40.35 218 ALA A C 1
ATOM 1734 O O . ALA A 1 224 ? 57.736 123.524 77.967 1.00 40.19 218 ALA A O 1
ATOM 1736 N N . TRP A 1 225 ? 57.174 122.932 75.850 1.00 38.05 219 TRP A N 1
ATOM 1737 C CA . TRP A 1 225 ? 55.800 123.398 75.944 1.00 36.45 219 TRP A CA 1
ATOM 1738 C C . TRP A 1 225 ? 54.962 122.328 76.563 1.00 37.40 219 TRP A C 1
ATOM 1739 O O . TRP A 1 225 ? 55.156 121.135 76.286 1.00 37.18 219 TRP A O 1
ATOM 1750 N N . MET A 1 226 ? 54.007 122.749 77.392 1.00 37.28 220 MET A N 1
ATOM 1751 C CA . MET A 1 226 ? 53.075 121.824 78.057 1.00 37.99 220 MET A CA 1
ATOM 1752 C C . MET A 1 226 ? 51.699 122.308 77.747 1.00 39.28 220 MET A C 1
ATOM 1753 O O . MET A 1 226 ? 51.495 123.507 77.702 1.00 40.63 220 MET A O 1
ATOM 1758 N N . ASP A 1 227 ? 50.753 121.432 77.496 1.00 41.20 221 ASP A N 1
ATOM 1759 C CA . ASP A 1 227 ? 49.422 121.971 77.281 1.00 43.39 221 ASP A CA 1
ATOM 1760 C C . ASP A 1 227 ? 48.635 121.709 78.567 1.00 45.07 221 ASP A C 1
ATOM 1761 O O . ASP A 1 227 ? 49.223 121.312 79.573 1.00 45.55 221 ASP A O 1
ATOM 1766 N N . GLN A 1 228 ? 47.331 121.938 78.539 1.00 46.35 222 GLN A N 1
ATOM 1767 C CA . GLN A 1 228 ? 46.510 121.788 79.721 1.00 47.55 222 GLN A CA 1
ATOM 1768 C C . GLN A 1 228 ? 46.515 120.370 80.276 1.00 47.01 222 GLN A C 1
ATOM 1769 O O . GLN A 1 228 ? 46.565 120.156 81.485 1.00 47.66 222 GLN A O 1
ATOM 1775 N N . THR A 1 229 ? 46.499 119.390 79.402 1.00 45.14 223 THR A N 1
ATOM 1776 C CA . THR A 1 229 ? 46.492 118.039 79.868 1.00 43.81 223 THR A CA 1
ATOM 1777 C C . THR A 1 229 ? 47.828 117.678 80.500 1.00 43.37 223 THR A C 1
ATOM 1778 O O . THR A 1 229 ? 47.874 117.054 81.564 1.00 42.47 223 THR A O 1
ATOM 1782 N N . ASP A 1 230 ? 48.906 118.086 79.862 1.00 42.72 224 ASP A N 1
ATOM 1783 C CA . ASP A 1 230 ? 50.204 117.817 80.405 1.00 44.53 224 ASP A CA 1
ATOM 1784 C C . ASP A 1 230 ? 50.363 118.452 81.783 1.00 45.79 224 ASP A C 1
ATOM 1785 O O . ASP A 1 230 ? 50.926 117.843 82.688 1.00 47.98 224 ASP A O 1
ATOM 1790 N N . ILE A 1 231 ? 49.878 119.675 81.957 1.00 46.46 225 ILE A N 1
ATOM 1791 C CA . ILE A 1 231 ? 50.034 120.366 83.227 1.00 45.18 225 ILE A CA 1
ATOM 1792 C C . ILE A 1 231 ? 49.186 119.830 84.349 1.00 43.72 225 ILE A C 1
ATOM 1793 O O . ILE A 1 231 ? 49.620 119.783 85.499 1.00 43.89 225 ILE A O 1
ATOM 1798 N N . GLU A 1 232 ? 47.984 119.416 84.019 1.00 41.88 226 GLU A N 1
ATOM 1799 C CA . GLU A 1 232 ? 47.098 118.924 85.036 1.00 41.54 226 GLU A CA 1
ATOM 1800 C C . GLU A 1 232 ? 47.598 117.676 85.750 1.00 39.88 226 GLU A C 1
ATOM 1801 O O . GLU A 1 232 ? 47.431 117.523 86.971 1.00 38.53 226 GLU A O 1
ATOM 1807 N N . VAL A 1 233 ? 48.215 116.775 85.001 1.00 38.41 227 VAL A N 1
ATOM 1808 C CA . VAL A 1 233 ? 48.659 115.572 85.626 1.00 37.38 227 VAL A CA 1
ATOM 1809 C C . VAL A 1 233 ? 49.752 115.921 86.618 1.00 37.36 227 VAL A C 1
ATOM 1810 O O . VAL A 1 233 ? 49.766 115.370 87.696 1.00 35.92 227 VAL A O 1
ATOM 1814 N N . VAL A 1 234 ? 50.637 116.856 86.275 1.00 38.13 228 VAL A N 1
ATOM 1815 C CA . VAL A 1 234 ? 51.702 117.229 87.196 1.00 38.93 228 VAL A CA 1
ATOM 1816 C C . VAL A 1 234 ? 51.153 117.958 88.419 1.00 40.71 228 VAL A C 1
ATOM 1817 O O . VAL A 1 234 ? 51.744 117.890 89.487 1.00 42.51 228 VAL A O 1
ATOM 1821 N N . ARG A 1 235 ? 50.033 118.653 88.280 1.00 42.47 229 ARG A N 1
ATOM 1822 C CA . ARG A 1 235 ? 49.448 119.336 89.416 1.00 44.25 229 ARG A CA 1
ATOM 1823 C C . ARG A 1 235 ? 48.841 118.317 90.378 1.00 43.30 229 ARG A C 1
ATOM 1824 O O . ARG A 1 235 ? 48.818 118.515 91.590 1.00 42.10 229 ARG A O 1
ATOM 1832 N N . GLN A 1 236 ? 48.339 117.226 89.822 1.00 41.82 230 GLN A N 1
ATOM 1833 C CA . GLN A 1 236 ? 47.777 116.160 90.621 1.00 41.13 230 GLN A CA 1
ATOM 1834 C C . GLN A 1 236 ? 48.855 115.645 91.551 1.00 40.31 230 GLN A C 1
ATOM 1835 O O . GLN A 1 236 ? 48.606 115.404 92.736 1.00 39.82 230 GLN A O 1
ATOM 1841 N N . LEU A 1 237 ? 50.054 115.495 91.006 1.00 39.58 231 LEU A N 1
ATOM 1842 C CA . LEU A 1 237 ? 51.193 115.031 91.773 1.00 39.51 231 LEU A CA 1
ATOM 1843 C C . LEU A 1 237 ? 51.486 116.046 92.892 1.00 39.67 231 LEU A C 1
ATOM 1844 O O . LEU A 1 237 ? 51.730 115.671 94.042 1.00 39.71 231 LEU A O 1
ATOM 1849 N N . ALA A 1 238 ? 51.463 117.331 92.551 1.00 39.96 232 ALA A N 1
ATOM 1850 C CA . ALA A 1 238 ? 51.746 118.386 93.522 1.00 39.83 232 ALA A CA 1
ATOM 1851 C C . ALA A 1 238 ? 50.717 118.336 94.649 1.00 39.31 232 ALA A C 1
ATOM 1852 O O . ALA A 1 238 ? 51.086 118.389 95.803 1.00 37.53 232 ALA A O 1
ATOM 1854 N N . GLU A 1 239 ? 49.445 118.197 94.286 1.00 40.62 233 GLU A N 1
ATOM 1855 C CA . GLU A 1 239 ? 48.371 118.133 95.257 1.00 44.51 233 GLU A CA 1
ATOM 1856 C C . GLU A 1 239 ? 48.580 116.991 96.227 1.00 43.49 233 GLU A C 1
ATOM 1857 O O . GLU A 1 239 ? 48.407 117.147 97.418 1.00 43.82 233 GLU A O 1
ATOM 1863 N N . GLU A 1 240 ? 48.972 115.852 95.702 1.00 43.14 234 GLU A N 1
ATOM 1864 C CA . GLU A 1 240 ? 49.213 114.714 96.516 1.00 42.48 234 GLU A CA 1
ATOM 1865 C C . GLU A 1 240 ? 50.406 114.908 97.464 1.00 42.21 234 GLU A C 1
ATOM 1866 O O . GLU A 1 240 ? 50.394 114.408 98.597 1.00 40.82 234 GLU A O 1
ATOM 1872 N N . ILE A 1 241 ? 51.456 115.598 97.009 1.00 40.06 235 ILE A N 1
ATOM 1873 C CA . ILE A 1 241 ? 52.599 115.843 97.882 1.00 37.88 235 ILE A CA 1
ATOM 1874 C C . ILE A 1 241 ? 52.091 116.761 98.976 1.00 39.43 235 ILE A C 1
ATOM 1875 O O . ILE A 1 241 ? 52.447 116.631 100.146 1.00 40.67 235 ILE A O 1
ATOM 1880 N N . ASP A 1 242 ? 51.219 117.677 98.595 1.00 40.00 236 ASP A N 1
ATOM 1881 C CA . ASP A 1 242 ? 50.649 118.607 99.543 1.00 41.13 236 ASP A CA 1
ATOM 1882 C C . ASP A 1 242 ? 49.777 117.899 100.595 1.00 41.39 236 ASP A C 1
ATOM 1883 O O . ASP A 1 242 ? 49.783 118.263 101.765 1.00 40.05 236 ASP A O 1
ATOM 1888 N N . ARG A 1 243 ? 48.996 116.919 100.170 1.00 40.99 237 ARG A N 1
ATOM 1889 C CA . ARG A 1 243 ? 48.187 116.201 101.114 1.00 42.78 237 ARG A CA 1
ATOM 1890 C C . ARG A 1 243 ? 49.125 115.327 101.978 1.00 43.26 237 ARG A C 1
ATOM 1891 O O . ARG A 1 243 ? 48.828 115.016 103.127 1.00 43.65 237 ARG A O 1
ATOM 1899 N N . LEU A 1 244 ? 50.272 114.938 101.439 1.00 41.68 238 LEU A N 1
ATOM 1900 C CA . LEU A 1 244 ? 51.164 114.146 102.239 1.00 40.79 238 LEU A CA 1
ATOM 1901 C C . LEU A 1 244 ? 51.778 115.049 103.314 1.00 42.71 238 LEU A C 1
ATOM 1902 O O . LEU A 1 244 ? 52.028 114.598 104.442 1.00 43.15 238 LEU A O 1
ATOM 1907 N N . TYR A 1 245 ? 52.003 116.325 102.996 1.00 43.38 239 TYR A N 1
ATOM 1908 C CA . TYR A 1 245 ? 52.564 117.242 104.005 1.00 43.60 239 TYR A CA 1
ATOM 1909 C C . TYR A 1 245 ? 51.552 117.454 105.153 1.00 43.17 239 TYR A C 1
ATOM 1910 O O . TYR A 1 245 ? 51.951 117.740 106.272 1.00 43.14 239 TYR A O 1
ATOM 1919 N N . GLN A 1 246 ? 50.263 117.286 104.864 1.00 42.05 240 GLN A N 1
ATOM 1920 C CA . GLN A 1 246 ? 49.234 117.463 105.851 1.00 42.32 240 GLN A CA 1
ATOM 1921 C C . GLN A 1 246 ? 49.155 116.255 106.758 1.00 41.76 240 GLN A C 1
ATOM 1922 O O . GLN A 1 246 ? 48.909 116.365 107.962 1.00 41.45 240 GLN A O 1
ATOM 1928 N N . LEU A 1 247 ? 49.352 115.089 106.165 1.00 39.65 241 LEU A N 1
ATOM 1929 C CA . LEU A 1 247 ? 49.310 113.837 106.900 1.00 37.68 241 LEU A CA 1
ATOM 1930 C C . LEU A 1 247 ? 50.413 113.853 107.924 1.00 38.88 241 LEU A C 1
ATOM 1931 O O . LEU A 1 247 ? 50.243 113.412 109.064 1.00 37.49 241 LEU A O 1
ATOM 1936 N N . ARG A 1 248 ? 51.560 114.362 107.486 1.00 40.33 242 ARG A N 1
ATOM 1937 C CA . ARG A 1 248 ? 52.710 114.435 108.333 1.00 40.78 242 ARG A CA 1
ATOM 1938 C C . ARG A 1 248 ? 52.350 115.258 109.554 1.00 40.80 242 ARG A C 1
ATOM 1939 O O . ARG A 1 248 ? 52.640 114.851 110.676 1.00 41.95 242 ARG A O 1
ATOM 1947 N N . LYS A 1 249 ? 51.702 116.394 109.345 1.00 38.70 243 LYS A N 1
ATOM 1948 C CA . LYS A 1 249 ? 51.341 117.230 110.462 1.00 39.03 243 LYS A CA 1
ATOM 1949 C C . LYS A 1 249 ? 50.373 116.423 111.368 1.00 37.84 243 LYS A C 1
ATOM 1950 O O . LYS A 1 249 ? 50.518 116.414 112.580 1.00 36.62 243 LYS A O 1
ATOM 1956 N N . LYS A 1 250 ? 49.425 115.707 110.779 1.00 36.62 244 LYS A N 1
ATOM 1957 C CA . LYS A 1 250 ? 48.514 114.925 111.596 1.00 36.12 244 LYS A CA 1
ATOM 1958 C C . LYS A 1 250 ? 49.223 113.879 112.442 1.00 34.90 244 LYS A C 1
ATOM 1959 O O . LYS A 1 250 ? 48.785 113.603 113.539 1.00 35.46 244 LYS A O 1
ATOM 1965 N N . LEU A 1 251 ? 50.288 113.275 111.924 1.00 34.03 245 LEU A N 1
ATOM 1966 C CA . LEU A 1 251 ? 51.033 112.285 112.676 1.00 33.60 245 LEU A CA 1
ATOM 1967 C C . LEU A 1 251 ? 51.746 112.987 113.845 1.00 36.36 245 LEU A C 1
ATOM 1968 O O . LEU A 1 251 ? 51.818 112.481 114.964 1.00 37.32 245 LEU A O 1
ATOM 1973 N N . GLU A 1 252 ? 52.287 114.164 113.590 1.00 38.63 246 GLU A N 1
ATOM 1974 C CA . GLU A 1 252 ? 52.956 114.904 114.628 1.00 40.72 246 GLU A CA 1
ATOM 1975 C C . GLU A 1 252 ? 51.980 115.286 115.712 1.00 40.55 246 GLU A C 1
ATOM 1976 O O . GLU A 1 252 ? 52.277 115.161 116.894 1.00 40.47 246 GLU A O 1
ATOM 1982 N N . ASP A 1 253 ? 50.822 115.769 115.288 1.00 39.01 247 ASP A N 1
ATOM 1983 C CA . ASP A 1 253 ? 49.777 116.154 116.181 1.00 37.93 247 ASP A CA 1
ATOM 1984 C C . ASP A 1 253 ? 49.324 114.980 117.042 1.00 36.64 247 ASP A C 1
ATOM 1985 O O . ASP A 1 253 ? 48.997 115.162 118.217 1.00 34.74 247 ASP A O 1
ATOM 1990 N N . TYR A 1 254 ? 49.300 113.777 116.480 1.00 35.79 248 TYR A N 1
ATOM 1991 C CA . TYR A 1 254 ? 48.863 112.606 117.246 1.00 35.72 248 TYR A CA 1
ATOM 1992 C C . TYR A 1 254 ? 49.922 112.216 118.261 1.00 36.51 248 TYR A C 1
ATOM 1993 O O . TYR A 1 254 ? 49.637 111.921 119.431 1.00 35.84 248 TYR A O 1
ATOM 2002 N N . ILE A 1 255 ? 51.151 112.175 117.775 1.00 36.30 249 ILE A N 1
ATOM 2003 C CA . ILE A 1 255 ? 52.253 111.809 118.617 1.00 35.57 249 ILE A CA 1
ATOM 2004 C C . ILE A 1 255 ? 52.196 112.720 119.824 1.00 37.14 249 ILE A C 1
ATOM 2005 O O . ILE A 1 255 ? 52.250 112.267 120.952 1.00 39.05 249 ILE A O 1
ATOM 2010 N N . ASP A 1 256 ? 52.031 114.003 119.593 1.00 38.21 250 ASP A N 1
ATOM 2011 C CA . ASP A 1 256 ? 51.983 114.929 120.674 1.00 39.24 250 ASP A CA 1
ATOM 2012 C C . ASP A 1 256 ? 50.882 114.661 121.685 1.00 41.13 250 ASP A C 1
ATOM 2013 O O . ASP A 1 256 ? 51.112 114.742 122.898 1.00 42.61 250 ASP A O 1
ATOM 2018 N N . ARG A 1 257 ? 49.680 114.355 121.201 1.00 41.23 251 ARG A N 1
ATOM 2019 C CA . ARG A 1 257 ? 48.545 114.118 122.091 1.00 40.46 251 ARG A CA 1
ATOM 2020 C C . ARG A 1 257 ? 48.653 112.797 122.850 1.00 38.14 251 ARG A C 1
ATOM 2021 O O . ARG A 1 257 ? 48.393 112.719 124.044 1.00 39.04 251 ARG A O 1
ATOM 2029 N N . ALA A 1 258 ? 49.037 111.749 122.144 1.00 36.63 252 ALA A N 1
ATOM 2030 C CA . ALA A 1 258 ? 49.127 110.437 122.745 1.00 35.54 252 ALA A CA 1
ATOM 2031 C C . ALA A 1 258 ? 50.267 110.370 123.767 1.00 35.86 252 ALA A C 1
ATOM 2032 O O . ALA A 1 258 ? 50.164 109.679 124.793 1.00 34.17 252 ALA A O 1
ATOM 2034 N N . MET A 1 259 ? 51.351 111.094 123.493 1.00 37.20 253 MET A N 1
ATOM 2035 C CA . MET A 1 259 ? 52.482 111.031 124.391 1.00 37.62 253 MET A CA 1
ATOM 2036 C C . MET A 1 259 ? 52.004 111.508 125.791 1.00 38.51 253 MET A C 1
ATOM 2037 O O . MET A 1 259 ? 52.554 111.119 126.805 1.00 39.56 253 MET A O 1
ATOM 2042 N N . ASP A 1 260 ? 50.956 112.320 125.848 1.00 39.33 254 ASP A N 1
ATOM 2043 C CA . ASP A 1 260 ? 50.409 112.801 127.122 1.00 39.90 254 ASP A CA 1
ATOM 2044 C C . ASP A 1 260 ? 49.828 111.701 128.010 1.00 40.80 254 ASP A C 1
ATOM 2045 O O . ASP A 1 260 ? 49.766 111.820 129.230 1.00 42.24 254 ASP A O 1
ATOM 2050 N N . ASP A 1 261 ? 49.355 110.640 127.377 1.00 40.51 255 ASP A N 1
ATOM 2051 C CA . ASP A 1 261 ? 48.795 109.522 128.090 1.00 39.17 255 ASP A CA 1
ATOM 2052 C C . ASP A 1 261 ? 49.927 108.550 128.364 1.00 38.90 255 ASP A C 1
ATOM 2053 O O . ASP A 1 261 ? 50.067 108.050 129.464 1.00 41.01 255 ASP A O 1
ATOM 2058 N N . VAL A 1 262 ? 50.743 108.312 127.350 1.00 36.50 256 VAL A N 1
ATOM 2059 C CA . VAL A 1 262 ? 51.827 107.374 127.435 1.00 33.88 256 VAL A CA 1
ATOM 2060 C C . VAL A 1 262 ? 53.041 107.718 128.303 1.00 36.05 256 VAL A C 1
ATOM 2061 O O . VAL A 1 262 ? 53.465 106.896 129.111 1.00 38.05 256 VAL A O 1
ATOM 2065 N N . ALA A 1 263 ? 53.595 108.918 128.171 1.00 35.09 257 ALA A N 1
ATOM 2066 C CA . ALA A 1 263 ? 54.801 109.256 128.901 1.00 32.10 257 ALA A CA 1
ATOM 2067 C C . ALA A 1 263 ? 54.919 110.750 129.115 1.00 31.23 257 ALA A C 1
ATOM 2068 O O . ALA A 1 263 ? 55.838 111.395 128.629 1.00 30.54 257 ALA A O 1
ATOM 2070 N N . PRO A 1 264 ? 53.991 111.329 129.874 1.00 32.54 258 PRO A N 1
ATOM 2071 C CA . PRO A 1 264 ? 54.062 112.778 130.103 1.00 31.74 258 PRO A CA 1
ATOM 2072 C C . PRO A 1 264 ? 55.366 113.321 130.633 1.00 33.32 258 PRO A C 1
ATOM 2073 O O . PRO A 1 264 ? 55.768 114.418 130.274 1.00 35.18 258 PRO A O 1
ATOM 2077 N N . ASN A 1 265 ? 56.028 112.552 131.498 1.00 35.01 259 ASN A N 1
ATOM 2078 C CA . ASN A 1 265 ? 57.316 113.000 132.072 1.00 36.86 259 ASN A CA 1
ATOM 2079 C C . ASN A 1 265 ? 58.377 113.099 130.951 1.00 37.20 259 ASN A C 1
ATOM 2080 O O . ASN A 1 265 ? 59.015 114.147 130.785 1.00 36.58 259 ASN A O 1
ATOM 2085 N N . LEU A 1 266 ? 58.563 111.992 130.218 1.00 34.68 260 LEU A N 1
ATOM 2086 C CA . LEU A 1 266 ? 59.466 111.963 129.094 1.00 34.65 260 LEU A CA 1
ATOM 2087 C C . LEU A 1 266 ? 59.166 113.133 128.110 1.00 35.08 260 LEU A C 1
ATOM 2088 O O . LEU A 1 266 ? 60.078 113.851 127.643 1.00 36.17 260 LEU A O 1
ATOM 2093 N N . LYS A 1 267 ? 57.887 113.379 127.826 1.00 33.56 261 LYS A N 1
ATOM 2094 C CA . LYS A 1 267 ? 57.519 114.464 126.914 1.00 32.45 261 LYS A CA 1
ATOM 2095 C C . LYS A 1 267 ? 57.982 115.789 127.447 1.00 33.19 261 LYS A C 1
ATOM 2096 O O . LYS A 1 267 ? 58.486 116.621 126.694 1.00 33.78 261 LYS A O 1
ATOM 2102 N N . ALA A 1 268 ? 57.826 116.007 128.747 1.00 32.04 262 ALA A N 1
ATOM 2103 C CA . ALA A 1 268 ? 58.208 117.302 129.336 1.00 33.87 262 ALA A CA 1
ATOM 2104 C C . ALA A 1 268 ? 59.692 117.562 129.349 1.00 36.11 262 ALA A C 1
ATOM 2105 O O . ALA A 1 268 ? 60.118 118.715 129.360 1.00 36.73 262 ALA A O 1
ATOM 2107 N N . LEU A 1 269 ? 60.464 116.483 129.359 1.00 37.46 263 LEU A N 1
ATOM 2108 C CA . LEU A 1 269 ? 61.901 116.593 129.370 1.00 38.72 263 LEU A CA 1
ATOM 2109 C C . LEU A 1 269 ? 62.529 116.764 128.014 1.00 39.33 263 LEU A C 1
ATOM 2110 O O . LEU A 1 269 ? 63.388 117.615 127.813 1.00 41.77 263 LEU A O 1
ATOM 2115 N N . VAL A 1 270 ? 62.134 115.959 127.059 1.00 37.06 264 VAL A N 1
ATOM 2116 C CA . VAL A 1 270 ? 62.798 116.110 125.791 1.00 36.12 264 VAL A CA 1
ATOM 2117 C C . VAL A 1 270 ? 61.846 116.414 124.635 1.00 37.03 264 VAL A C 1
ATOM 2118 O O . VAL A 1 270 ? 62.235 116.426 123.467 1.00 38.52 264 VAL A O 1
ATOM 2122 N N . GLY A 1 271 ? 60.590 116.665 124.974 1.00 35.70 265 GLY A N 1
ATOM 2123 C CA . GLY A 1 271 ? 59.591 116.942 123.983 1.00 33.74 265 GLY A CA 1
ATOM 2124 C C . GLY A 1 271 ? 58.936 115.661 123.492 1.00 34.82 265 GLY A C 1
ATOM 2125 O O . GLY A 1 271 ? 59.562 114.608 123.461 1.00 34.51 265 GLY A O 1
ATOM 2126 N N . ALA A 1 272 ? 57.672 115.756 123.085 1.00 35.85 266 ALA A N 1
ATOM 2127 C CA . ALA A 1 272 ? 56.938 114.600 122.603 1.00 34.90 266 ALA A CA 1
ATOM 2128 C C . ALA A 1 272 ? 57.626 113.814 121.490 1.00 35.94 266 ALA A C 1
ATOM 2129 O O . ALA A 1 272 ? 57.650 112.571 121.536 1.00 37.92 266 ALA A O 1
ATOM 2131 N N . LYS A 1 273 ? 58.190 114.487 120.491 1.00 36.92 267 LYS A N 1
ATOM 2132 C CA . LYS A 1 273 ? 58.805 113.710 119.398 1.00 39.28 267 LYS A CA 1
ATOM 2133 C C . LYS A 1 273 ? 60.054 112.911 119.821 1.00 38.90 267 LYS A C 1
ATOM 2134 O O . LYS A 1 273 ? 60.166 111.705 119.567 1.00 36.72 267 LYS A O 1
ATOM 2140 N N . LEU A 1 274 ? 60.995 113.587 120.471 1.00 39.47 268 LEU A N 1
ATOM 2141 C CA . LEU A 1 274 ? 62.203 112.922 120.900 1.00 40.08 268 LEU A CA 1
ATOM 2142 C C . LEU A 1 274 ? 61.844 111.776 121.871 1.00 40.37 268 LEU A C 1
ATOM 2143 O O . LEU A 1 274 ? 62.386 110.664 121.775 1.00 39.18 268 LEU A O 1
ATOM 2148 N N . ALA A 1 275 ? 60.917 112.052 122.795 1.00 40.04 269 ALA A N 1
ATOM 2149 C CA . ALA A 1 275 ? 60.455 111.034 123.743 1.00 39.20 269 ALA A CA 1
ATOM 2150 C C . ALA A 1 275 ? 59.914 109.845 122.940 1.00 39.04 269 ALA A C 1
ATOM 2151 O O . ALA A 1 275 ? 60.353 108.691 123.130 1.00 39.02 269 ALA A O 1
ATOM 2153 N N . ALA A 1 276 ? 58.958 110.114 122.057 1.00 36.47 270 ALA A N 1
ATOM 2154 C CA . ALA A 1 276 ? 58.408 109.034 121.251 1.00 37.52 270 ALA A CA 1
ATOM 2155 C C . ALA A 1 276 ? 59.534 108.224 120.569 1.00 38.14 270 ALA A C 1
ATOM 2156 O O . ALA A 1 276 ? 59.486 106.994 120.471 1.00 36.04 270 ALA A O 1
ATOM 2158 N N . ARG A 1 277 ? 60.554 108.931 120.089 1.00 38.39 271 ARG A N 1
ATOM 2159 C CA . ARG A 1 277 ? 61.636 108.272 119.429 1.00 39.44 271 ARG A CA 1
ATOM 2160 C C . ARG A 1 277 ? 62.360 107.291 120.356 1.00 38.99 271 ARG A C 1
ATOM 2161 O O . ARG A 1 277 ? 62.646 106.142 119.962 1.00 38.11 271 ARG A O 1
ATOM 2169 N N . LEU A 1 278 ? 62.681 107.733 121.578 1.00 36.54 272 LEU A N 1
ATOM 2170 C CA . LEU A 1 278 ? 63.321 106.859 122.602 1.00 34.83 272 LEU A CA 1
ATOM 2171 C C . LEU A 1 278 ? 62.553 105.537 122.766 1.00 35.12 272 LEU A C 1
ATOM 2172 O O . LEU A 1 278 ? 63.128 104.442 122.670 1.00 34.07 272 LEU A O 1
ATOM 2177 N N . ILE A 1 279 ? 61.240 105.663 123.009 1.00 34.65 273 ILE A N 1
ATOM 2178 C CA . ILE A 1 279 ? 60.346 104.515 123.164 1.00 34.69 273 ILE A CA 1
ATOM 2179 C C . ILE A 1 279 ? 60.411 103.582 121.958 1.00 35.47 273 ILE A C 1
ATOM 2180 O O . ILE A 1 279 ? 60.427 102.358 122.099 1.00 35.23 273 ILE A O 1
ATOM 2185 N N . SER A 1 280 ? 60.445 104.165 120.768 1.00 34.82 274 SER A N 1
ATOM 2186 C CA . SER A 1 280 ? 60.531 103.350 119.566 1.00 35.82 274 SER A CA 1
ATOM 2187 C C . SER A 1 280 ? 61.870 102.597 119.445 1.00 35.63 274 SER A C 1
ATOM 2188 O O . SER A 1 280 ? 61.904 101.399 119.124 1.00 33.80 274 SER A O 1
ATOM 2191 N N . LEU A 1 281 ? 62.968 103.309 119.689 1.00 35.72 275 LEU A N 1
ATOM 2192 C CA . LEU A 1 281 ? 64.285 102.698 119.628 1.00 36.70 275 LEU A CA 1
ATOM 2193 C C . LEU A 1 281 ? 64.326 101.581 120.660 1.00 39.06 275 LEU A C 1
ATOM 2194 O O . LEU A 1 281 ? 64.861 100.497 120.399 1.00 39.45 275 LEU A O 1
ATOM 2199 N N . ALA A 1 282 ? 63.740 101.830 121.838 1.00 39.28 276 ALA A N 1
ATOM 2200 C CA . ALA A 1 282 ? 63.715 100.805 122.901 1.00 39.13 276 ALA A CA 1
ATOM 2201 C C . ALA A 1 282 ? 62.739 99.628 122.678 1.00 38.21 276 ALA A C 1
ATOM 2202 O O . ALA A 1 282 ? 62.931 98.567 123.270 1.00 37.89 276 ALA A O 1
ATOM 2204 N N . GLY A 1 283 ? 61.724 99.818 121.833 1.00 36.32 277 GLY A N 1
ATOM 2205 C CA . GLY A 1 283 ? 60.799 98.739 121.586 1.00 36.56 277 GLY A CA 1
ATOM 2206 C C . GLY A 1 283 ? 59.499 98.777 122.382 1.00 37.33 277 GLY A C 1
ATOM 2207 O O . GLY A 1 283 ? 58.627 97.931 122.179 1.00 38.01 277 GLY A O 1
ATOM 2208 N N . GLY A 1 284 ? 59.369 99.753 123.286 1.00 37.11 278 GLY A N 1
ATOM 2209 C CA . GLY A 1 284 ? 58.180 99.906 124.113 1.00 34.53 278 GLY A CA 1
ATOM 2210 C C . GLY A 1 284 ? 58.550 100.751 125.328 1.00 34.56 278 GLY A C 1
ATOM 2211 O O . GLY A 1 284 ? 59.732 100.895 125.625 1.00 34.82 278 GLY A O 1
ATOM 2212 N N . LEU A 1 285 ? 57.565 101.327 126.026 1.00 33.80 279 LEU A N 1
ATOM 2213 C CA . LEU A 1 285 ? 57.860 102.127 127.207 1.00 33.49 279 LEU A CA 1
ATOM 2214 C C . LEU A 1 285 ? 58.450 101.246 128.317 1.00 36.44 279 LEU A C 1
ATOM 2215 O O . LEU A 1 285 ? 59.257 101.709 129.128 1.00 37.63 279 LEU A O 1
ATOM 2220 N N . ARG A 1 286 ? 58.035 99.979 128.369 1.00 39.32 280 ARG A N 1
ATOM 2221 C CA . ARG A 1 286 ? 58.539 99.045 129.375 1.00 42.00 280 ARG A CA 1
ATOM 2222 C C . ARG A 1 286 ? 60.057 98.937 129.230 1.00 42.09 280 ARG A C 1
ATOM 2223 O O . ARG A 1 286 ? 60.851 99.188 130.178 1.00 41.62 280 ARG A O 1
ATOM 2231 N N . GLU A 1 287 ? 60.437 98.541 128.025 1.00 40.48 281 GLU A N 1
ATOM 2232 C CA . GLU A 1 287 ? 61.822 98.354 127.638 1.00 41.26 281 GLU A CA 1
ATOM 2233 C C . GLU A 1 287 ? 62.631 99.588 127.981 1.00 42.11 281 GLU A C 1
ATOM 2234 O O . GLU A 1 287 ? 63.742 99.505 128.508 1.00 43.10 281 GLU A O 1
ATOM 2240 N N . LEU A 1 288 ? 62.067 100.752 127.683 1.00 42.17 282 LEU A N 1
ATOM 2241 C CA . LEU A 1 288 ? 62.778 101.975 127.955 1.00 42.27 282 LEU A CA 1
ATOM 2242 C C . LEU A 1 288 ? 63.011 102.058 129.456 1.00 43.23 282 LEU A C 1
ATOM 2243 O O . LEU A 1 288 ? 64.131 102.297 129.897 1.00 42.38 282 LEU A O 1
ATOM 2248 N N . ALA A 1 289 ? 61.961 101.834 130.257 1.00 45.40 283 ALA A N 1
ATOM 2249 C CA . ALA A 1 289 ? 62.079 101.891 131.733 1.00 45.15 283 ALA A CA 1
ATOM 2250 C C . ALA A 1 289 ? 63.107 100.877 132.276 1.00 45.04 283 ALA A C 1
ATOM 2251 O O . ALA A 1 289 ? 63.736 101.104 133.310 1.00 43.45 283 ALA A O 1
ATOM 2253 N N . MET A 1 290 ? 63.273 99.760 131.584 1.00 44.74 284 MET A N 1
ATOM 2254 C CA . MET A 1 290 ? 64.237 98.799 132.059 1.00 47.10 284 MET A CA 1
ATOM 2255 C C . MET A 1 290 ? 65.701 99.171 131.768 1.00 49.24 284 MET A C 1
ATOM 2256 O O . MET A 1 290 ? 66.585 98.604 132.379 1.00 52.50 284 MET A O 1
ATOM 2261 N N . MET A 1 291 ? 65.969 100.114 130.863 1.00 48.95 285 MET A N 1
ATOM 2262 C CA . MET A 1 291 ? 67.339 100.527 130.557 1.00 47.28 285 MET A CA 1
ATOM 2263 C C . MET A 1 291 ? 67.985 101.425 131.587 1.00 49.03 285 MET A C 1
ATOM 2264 O O . MET A 1 291 ? 67.307 102.151 132.322 1.00 50.98 285 MET A O 1
ATOM 2269 N N . PRO A 1 292 ? 69.324 101.371 131.656 1.00 49.47 286 PRO A N 1
ATOM 2270 C CA . PRO A 1 292 ? 70.146 102.190 132.560 1.00 49.70 286 PRO A CA 1
ATOM 2271 C C . PRO A 1 292 ? 70.604 103.455 131.817 1.00 49.93 286 PRO A C 1
ATOM 2272 O O . PRO A 1 292 ? 70.679 103.459 130.591 1.00 48.90 286 PRO A O 1
ATOM 2276 N N . SER A 1 293 ? 70.932 104.503 132.559 1.00 52.20 287 SER A N 1
ATOM 2277 C CA . SER A 1 293 ? 71.405 105.744 131.949 1.00 55.59 287 SER A CA 1
ATOM 2278 C C . SER A 1 293 ? 72.387 105.466 130.804 1.00 56.45 287 SER A C 1
ATOM 2279 O O . SER A 1 293 ? 72.237 106.010 129.723 1.00 57.00 287 SER A O 1
ATOM 2282 N N . SER A 1 294 ? 73.380 104.615 131.046 1.00 57.49 288 SER A N 1
ATOM 2283 C CA . SER A 1 294 ? 74.348 104.308 130.029 1.00 57.75 288 SER A CA 1
ATOM 2284 C C . SER A 1 294 ? 73.704 103.893 128.706 1.00 58.05 288 SER A C 1
ATOM 2285 O O . SER A 1 294 ? 74.096 104.390 127.665 1.00 58.78 288 SER A O 1
ATOM 2288 N N . THR A 1 295 ? 72.708 103.009 128.712 1.00 57.71 289 THR A N 1
ATOM 2289 C CA . THR A 1 295 ? 72.097 102.609 127.437 1.00 58.73 289 THR A CA 1
ATOM 2290 C C . THR A 1 295 ? 71.220 103.667 126.742 1.00 58.21 289 THR A C 1
ATOM 2291 O O . THR A 1 295 ? 71.145 103.724 125.518 1.00 57.99 289 THR A O 1
ATOM 2295 N N . ILE A 1 296 ? 70.579 104.502 127.534 1.00 57.64 290 ILE A N 1
ATOM 2296 C CA . ILE A 1 296 ? 69.752 105.548 126.996 1.00 59.34 290 ILE A CA 1
ATOM 2297 C C . ILE A 1 296 ? 70.654 106.573 126.323 1.00 61.47 290 ILE A C 1
ATOM 2298 O O . ILE A 1 296 ? 70.327 107.120 125.265 1.00 63.09 290 ILE A O 1
ATOM 2303 N N . GLN A 1 297 ? 71.812 106.798 126.927 1.00 62.81 291 GLN A N 1
ATOM 2304 C CA . GLN A 1 297 ? 72.803 107.738 126.428 1.00 64.37 291 GLN A CA 1
ATOM 2305 C C . GLN A 1 297 ? 73.197 107.491 124.973 1.00 64.49 291 GLN A C 1
ATOM 2306 O O . GLN A 1 297 ? 73.414 108.443 124.236 1.00 64.40 291 GLN A O 1
ATOM 2312 N N . VAL A 1 298 ? 73.271 106.230 124.559 1.00 64.73 292 VAL A N 1
ATOM 2313 C CA . VAL A 1 298 ? 73.663 105.906 123.193 1.00 65.95 292 VAL A CA 1
ATOM 2314 C C . VAL A 1 298 ? 72.541 105.273 122.398 1.00 68.08 292 VAL A C 1
ATOM 2315 O O . VAL A 1 298 ? 72.767 104.691 121.324 1.00 68.37 292 VAL A O 1
ATOM 2319 N N . LEU A 1 299 ? 71.334 105.359 122.929 1.00 70.60 293 LEU A N 1
ATOM 2320 C CA . LEU A 1 299 ? 70.198 104.761 122.259 1.00 72.26 293 LEU A CA 1
ATOM 2321 C C . LEU A 1 299 ? 69.959 105.397 120.905 1.00 73.93 293 LEU A C 1
ATOM 2322 O O . LEU A 1 299 ? 69.974 106.624 120.743 1.00 73.07 293 LEU A O 1
ATOM 2327 N N . GLY A 1 300 ? 69.750 104.528 119.937 1.00 76.65 294 GLY A N 1
ATOM 2328 C CA . GLY A 1 300 ? 69.446 104.972 118.604 1.00 81.95 294 GLY A CA 1
ATOM 2329 C C . GLY A 1 300 ? 70.570 105.526 117.770 1.00 85.74 294 GLY A C 1
ATOM 2330 O O . GLY A 1 300 ? 70.431 106.568 117.127 1.00 86.71 294 GLY A O 1
ATOM 2331 N N . ALA A 1 301 ? 71.692 104.844 117.736 1.00 88.61 295 ALA A N 1
ATOM 2332 C CA . ALA A 1 301 ? 72.727 105.394 116.931 1.00 91.56 295 ALA A CA 1
ATOM 2333 C C . ALA A 1 301 ? 73.953 104.555 116.959 1.00 93.64 295 ALA A C 1
ATOM 2334 O O . ALA A 1 301 ? 74.289 103.971 117.979 1.00 92.79 295 ALA A O 1
ATOM 2336 N N . GLU A 1 302 ? 74.593 104.496 115.794 1.00 97.11 296 GLU A N 1
ATOM 2337 C CA . GLU A 1 302 ? 75.846 103.788 115.597 1.00 100.44 296 GLU A CA 1
ATOM 2338 C C . GLU A 1 302 ? 76.193 103.731 114.116 1.00 100.50 296 GLU A C 1
ATOM 2339 O O . GLU A 1 302 ? 76.585 102.696 113.599 1.00 100.89 296 GLU A O 1
ATOM 2345 N N . PRO A 1 316 ? 78.149 108.632 109.995 1.00 97.96 309 PRO A N 1
ATOM 2346 C CA . PRO A 1 316 ? 78.219 108.258 111.426 1.00 97.24 309 PRO A CA 1
ATOM 2347 C C . PRO A 1 316 ? 77.139 108.907 112.326 1.00 96.58 309 PRO A C 1
ATOM 2348 O O . PRO A 1 316 ? 77.095 110.136 112.496 1.00 96.70 309 PRO A O 1
ATOM 2352 N N . LYS A 1 317 ? 76.277 108.071 112.911 1.00 94.67 310 LYS A N 1
ATOM 2353 C CA . LYS A 1 317 ? 75.193 108.542 113.788 1.00 92.13 310 LYS A CA 1
ATOM 2354 C C . LYS A 1 317 ? 75.486 108.121 115.225 1.00 89.64 310 LYS A C 1
ATOM 2355 O O . LYS A 1 317 ? 75.971 107.015 115.438 1.00 90.17 310 LYS A O 1
ATOM 2361 N N . HIS A 1 318 ? 75.199 108.975 116.210 1.00 86.44 311 HIS A N 1
ATOM 2362 C CA . HIS A 1 318 ? 75.458 108.605 117.613 1.00 83.07 311 HIS A CA 1
ATOM 2363 C C . HIS A 1 318 ? 74.571 109.263 118.665 1.00 79.32 311 HIS A C 1
ATOM 2364 O O . HIS A 1 318 ? 74.544 110.473 118.779 1.00 79.10 311 HIS A O 1
ATOM 2371 N N . GLY A 1 319 ? 73.857 108.448 119.433 1.00 75.49 312 GLY A N 1
ATOM 2372 C CA . GLY A 1 319 ? 73.013 108.972 120.484 1.00 70.40 312 GLY A CA 1
ATOM 2373 C C . GLY A 1 319 ? 71.905 109.916 120.051 1.00 66.71 312 GLY A C 1
ATOM 2374 O O . GLY A 1 319 ? 72.157 111.086 119.778 1.00 65.62 312 GLY A O 1
ATOM 2375 N N . VAL A 1 320 ? 70.667 109.430 120.035 1.00 63.87 313 VAL A N 1
ATOM 2376 C CA . VAL A 1 320 ? 69.567 110.274 119.606 1.00 60.55 313 VAL A CA 1
ATOM 2377 C C . VAL A 1 320 ? 69.224 111.355 120.586 1.00 58.83 313 VAL A C 1
ATOM 2378 O O . VAL A 1 320 ? 68.570 112.331 120.246 1.00 57.33 313 VAL A O 1
ATOM 2382 N N . ILE A 1 321 ? 69.679 111.194 121.810 1.00 58.78 314 ILE A N 1
ATOM 2383 C CA . ILE A 1 321 ? 69.348 112.165 122.829 1.00 57.63 314 ILE A CA 1
ATOM 2384 C C . ILE A 1 321 ? 70.253 113.378 122.691 1.00 57.57 314 ILE A C 1
ATOM 2385 O O . ILE A 1 321 ? 70.093 114.370 123.411 1.00 56.93 314 ILE A O 1
ATOM 2390 N N . TYR A 1 322 ? 71.195 113.305 121.740 1.00 57.69 315 TYR A N 1
ATOM 2391 C CA . TYR A 1 322 ? 72.123 114.421 121.497 1.00 58.07 315 TYR A CA 1
ATOM 2392 C C . TYR A 1 322 ? 71.441 115.599 120.789 1.00 58.01 315 TYR A C 1
ATOM 2393 O O . TYR A 1 322 ? 71.991 116.703 120.723 1.00 58.35 315 TYR A O 1
ATOM 2402 N N . GLN A 1 323 ? 70.232 115.358 120.275 1.00 57.60 316 GLN A N 1
ATOM 2403 C CA . GLN A 1 323 ? 69.432 116.387 119.621 1.00 56.54 316 GLN A CA 1
ATOM 2404 C C . GLN A 1 323 ? 68.879 117.317 120.681 1.00 56.11 316 GLN A C 1
ATOM 2405 O O . GLN A 1 323 ? 68.240 118.330 120.382 1.00 56.41 316 GLN A O 1
ATOM 2411 N N . TYR A 1 324 ? 69.124 116.977 121.941 1.00 55.36 317 TYR A N 1
ATOM 2412 C CA . TYR A 1 324 ? 68.639 117.801 123.027 1.00 54.95 317 TYR A CA 1
ATOM 2413 C C . TYR A 1 324 ? 69.263 119.184 122.862 1.00 55.72 317 TYR A C 1
ATOM 2414 O O . TYR A 1 324 ? 70.482 119.337 122.785 1.00 56.00 317 TYR A O 1
ATOM 2423 N N . PRO A 1 325 ? 68.431 120.211 122.760 1.00 56.87 318 PRO A N 1
ATOM 2424 C CA . PRO A 1 325 ? 68.899 121.584 122.598 1.00 58.25 318 PRO A CA 1
ATOM 2425 C C . PRO A 1 325 ? 70.109 122.005 123.454 1.00 59.13 318 PRO A C 1
ATOM 2426 O O . PRO A 1 325 ? 71.016 122.652 122.944 1.00 59.61 318 PRO A O 1
ATOM 2430 N N . ALA A 1 326 ? 70.140 121.625 124.736 1.00 59.28 319 ALA A N 1
ATOM 2431 C CA . ALA A 1 326 ? 71.267 121.990 125.608 1.00 57.60 319 ALA A CA 1
ATOM 2432 C C . ALA A 1 326 ? 72.559 121.311 125.160 1.00 56.93 319 ALA A C 1
ATOM 2433 O O . ALA A 1 326 ? 73.635 121.876 125.282 1.00 55.63 319 ALA A O 1
ATOM 2435 N N . ILE A 1 327 ? 72.437 120.105 124.638 1.00 56.52 320 ILE A N 1
ATOM 2436 C CA . ILE A 1 327 ? 73.581 119.365 124.167 1.00 58.62 320 ILE A CA 1
ATOM 2437 C C . ILE A 1 327 ? 74.085 119.912 122.826 1.00 61.44 320 ILE A C 1
ATOM 2438 O O . ILE A 1 327 ? 75.242 120.303 122.688 1.00 61.87 320 ILE A O 1
ATOM 2443 N N . ASN A 1 328 ? 73.198 119.946 121.843 1.00 64.71 321 ASN A N 1
ATOM 2444 C CA . ASN A 1 328 ? 73.530 120.413 120.516 1.00 67.01 321 ASN A CA 1
ATOM 2445 C C . ASN A 1 328 ? 74.231 121.776 120.468 1.00 67.55 321 ASN A C 1
ATOM 2446 O O . ASN A 1 328 ? 75.229 121.929 119.775 1.00 68.80 321 ASN A O 1
ATOM 2451 N N . ARG A 1 329 ? 73.716 122.755 121.202 1.00 66.60 322 ARG A N 1
ATOM 2452 C CA . ARG A 1 329 ? 74.307 124.079 121.204 1.00 66.21 322 ARG A CA 1
ATOM 2453 C C . ARG A 1 329 ? 75.665 124.131 121.918 1.00 65.15 322 ARG A C 1
ATOM 2454 O O . ARG A 1 329 ? 76.226 125.198 122.151 1.00 64.59 322 ARG A O 1
ATOM 2462 N N . SER A 1 330 ? 76.195 122.972 122.270 1.00 64.08 323 SER A N 1
ATOM 2463 C CA . SER A 1 330 ? 77.469 122.927 122.954 1.00 62.59 323 SER A CA 1
ATOM 2464 C C . SER A 1 330 ? 78.485 122.177 122.137 1.00 61.15 323 SER A C 1
ATOM 2465 O O . SER A 1 330 ? 78.148 121.303 121.319 1.00 60.09 323 SER A O 1
ATOM 2468 N N . PRO A 1 331 ? 79.762 122.492 122.377 1.00 59.64 324 PRO A N 1
ATOM 2469 C CA . PRO A 1 331 ? 80.878 121.861 121.675 1.00 58.59 324 PRO A CA 1
ATOM 2470 C C . PRO A 1 331 ? 81.014 120.399 122.080 1.00 58.09 324 PRO A C 1
ATOM 2471 O O . PRO A 1 331 ? 80.738 120.037 123.213 1.00 58.58 324 PRO A O 1
ATOM 2475 N N . TRP A 1 332 ? 81.449 119.562 121.162 1.00 57.01 325 TRP A N 1
ATOM 2476 C CA . TRP A 1 332 ? 81.608 118.174 121.480 1.00 58.07 325 TRP A CA 1
ATOM 2477 C C . TRP A 1 332 ? 82.206 117.844 122.829 1.00 58.53 325 TRP A C 1
ATOM 2478 O O . TRP A 1 332 ? 81.794 116.878 123.457 1.00 59.59 325 TRP A O 1
ATOM 2489 N N . TRP A 1 333 ? 83.175 118.615 123.311 1.00 59.67 326 TRP A N 1
ATOM 2490 C CA . TRP A 1 333 ? 83.781 118.275 124.616 1.00 59.44 326 TRP A CA 1
ATOM 2491 C C . TRP A 1 333 ? 82.931 118.592 125.861 1.00 60.41 326 TRP A C 1
ATOM 2492 O O . TRP A 1 333 ? 83.238 118.136 126.970 1.00 60.69 326 TRP A O 1
ATOM 2503 N N . GLN A 1 334 ? 81.884 119.383 125.679 1.00 59.82 327 GLN A N 1
ATOM 2504 C CA . GLN A 1 334 ? 81.026 119.704 126.785 1.00 59.84 327 GLN A CA 1
ATOM 2505 C C . GLN A 1 334 ? 79.763 118.836 126.747 1.00 60.77 327 GLN A C 1
ATOM 2506 O O . GLN A 1 334 ? 79.003 118.760 127.713 1.00 60.27 327 GLN A O 1
ATOM 2512 N N . ARG A 1 335 ? 79.586 118.142 125.630 1.00 60.58 328 ARG A N 1
ATOM 2513 C CA . ARG A 1 335 ? 78.429 117.303 125.407 1.00 61.08 328 ARG A CA 1
ATOM 2514 C C . ARG A 1 335 ? 78.239 116.072 126.261 1.00 62.53 328 ARG A C 1
ATOM 2515 O O . ARG A 1 335 ? 77.279 115.985 127.027 1.00 64.45 328 ARG A O 1
ATOM 2523 N N . GLY A 1 336 ? 79.141 115.107 126.137 1.00 63.11 329 GLY A N 1
ATOM 2524 C CA . GLY A 1 336 ? 79.036 113.866 126.912 1.00 61.08 329 GLY A CA 1
ATOM 2525 C C . GLY A 1 336 ? 78.565 114.043 128.358 1.00 60.19 329 GLY A C 1
ATOM 2526 O O . GLY A 1 336 ? 77.682 113.322 128.814 1.00 58.98 329 GLY A O 1
ATOM 2527 N N . LYS A 1 337 ? 79.166 114.987 129.081 1.00 59.30 330 LYS A N 1
ATOM 2528 C CA . LYS A 1 337 ? 78.810 115.221 130.465 1.00 59.68 330 LYS A CA 1
ATOM 2529 C C . LYS A 1 337 ? 77.303 115.465 130.552 1.00 59.41 330 LYS A C 1
ATOM 2530 O O . LYS A 1 337 ? 76.604 114.804 131.317 1.00 60.77 330 LYS A O 1
ATOM 2536 N N . ILE A 1 338 ? 76.804 116.400 129.752 1.00 57.72 331 ILE A N 1
ATOM 2537 C CA . ILE A 1 338 ? 75.386 116.731 129.721 1.00 55.69 331 ILE A CA 1
ATOM 2538 C C . ILE A 1 338 ? 74.549 115.499 129.349 1.00 54.30 331 ILE A C 1
ATOM 2539 O O . ILE A 1 338 ? 73.580 115.179 130.036 1.00 53.53 331 ILE A O 1
ATOM 2544 N N . ALA A 1 339 ? 74.925 114.799 128.286 1.00 52.43 332 ALA A N 1
ATOM 2545 C CA . ALA A 1 339 ? 74.163 113.628 127.882 1.00 52.98 332 ALA A CA 1
ATOM 2546 C C . ALA A 1 339 ? 73.987 112.676 129.055 1.00 53.41 332 ALA A C 1
ATOM 2547 O O . ALA A 1 339 ? 72.976 112.001 129.176 1.00 52.74 332 ALA A O 1
ATOM 2549 N N . ARG A 1 340 ? 74.990 112.622 129.922 1.00 54.57 333 ARG A N 1
ATOM 2550 C CA . ARG A 1 340 ? 74.917 111.758 131.077 1.00 54.54 333 ARG A CA 1
ATOM 2551 C C . ARG A 1 340 ? 73.786 112.293 131.969 1.00 51.18 333 ARG A C 1
ATOM 2552 O O . ARG A 1 340 ? 72.823 111.600 132.234 1.00 50.58 333 ARG A O 1
ATOM 2560 N N . ALA A 1 341 ? 73.883 113.538 132.396 1.00 48.76 334 ALA A N 1
ATOM 2561 C CA . ALA A 1 341 ? 72.852 114.088 133.246 1.00 48.81 334 ALA A CA 1
ATOM 2562 C C . ALA A 1 341 ? 71.449 113.841 132.678 1.00 49.38 334 ALA A C 1
ATOM 2563 O O . ALA A 1 341 ? 70.528 113.508 133.427 1.00 50.70 334 ALA A O 1
ATOM 2565 N N . LEU A 1 342 ? 71.290 114.006 131.368 1.00 48.18 335 LEU A N 1
ATOM 2566 C CA . LEU A 1 342 ? 70.014 113.800 130.727 1.00 46.70 335 LEU A CA 1
ATOM 2567 C C . LEU A 1 342 ? 69.624 112.338 130.838 1.00 46.16 335 LEU A C 1
ATOM 2568 O O . LEU A 1 342 ? 68.582 112.022 131.409 1.00 48.14 335 LEU A O 1
ATOM 2573 N N . ALA A 1 343 ? 70.435 111.429 130.320 1.00 44.26 336 ALA A N 1
ATOM 2574 C CA . ALA A 1 343 ? 70.069 110.016 130.414 1.00 44.49 336 ALA A CA 1
ATOM 2575 C C . ALA A 1 343 ? 69.652 109.609 131.847 1.00 45.75 336 ALA A C 1
ATOM 2576 O O . ALA A 1 343 ? 68.784 108.766 132.019 1.00 46.26 336 ALA A O 1
ATOM 2578 N N . GLY A 1 344 ? 70.237 110.236 132.865 1.00 45.11 337 GLY A N 1
ATOM 2579 C CA . GLY A 1 344 ? 69.865 109.889 134.216 1.00 44.89 337 GLY A CA 1
ATOM 2580 C C . GLY A 1 344 ? 68.455 110.352 134.566 1.00 45.32 337 GLY A C 1
ATOM 2581 O O . GLY A 1 344 ? 67.735 109.703 135.321 1.00 46.73 337 GLY A O 1
ATOM 2582 N N . LYS A 1 345 ? 68.067 111.493 134.028 1.00 43.26 338 LYS A N 1
ATOM 2583 C CA . LYS A 1 345 ? 66.767 112.031 134.277 1.00 42.92 338 LYS A CA 1
ATOM 2584 C C . LYS A 1 345 ? 65.731 111.242 133.460 1.00 42.85 338 LYS A C 1
ATOM 2585 O O . LYS A 1 345 ? 64.655 110.914 133.966 1.00 42.26 338 LYS A O 1
ATOM 2591 N N . LEU A 1 346 ? 66.068 110.920 132.221 1.00 41.79 339 LEU A N 1
ATOM 2592 C CA . LEU A 1 346 ? 65.203 110.156 131.342 1.00 42.53 339 LEU A CA 1
ATOM 2593 C C . LEU A 1 346 ? 64.888 108.801 131.954 1.00 43.01 339 LEU A C 1
ATOM 2594 O O . LEU A 1 346 ? 63.786 108.267 131.792 1.00 42.83 339 LEU A O 1
ATOM 2599 N N . ALA A 1 347 ? 65.866 108.236 132.654 1.00 43.31 340 ALA A N 1
ATOM 2600 C CA . ALA A 1 347 ? 65.690 106.940 133.309 1.00 42.37 340 ALA A CA 1
ATOM 2601 C C . ALA A 1 347 ? 64.600 107.046 134.373 1.00 42.48 340 ALA A C 1
ATOM 2602 O O . ALA A 1 347 ? 63.702 106.202 134.442 1.00 42.75 340 ALA A O 1
ATOM 2604 N N . ILE A 1 348 ? 64.669 108.092 135.187 1.00 40.85 341 ILE A N 1
ATOM 2605 C CA . ILE A 1 348 ? 63.670 108.297 136.219 1.00 40.01 341 ILE A CA 1
ATOM 2606 C C . ILE A 1 348 ? 62.319 108.545 135.568 1.00 41.40 341 ILE A C 1
ATOM 2607 O O . ILE A 1 348 ? 61.323 107.905 135.902 1.00 43.07 341 ILE A O 1
ATOM 2612 N N . ALA A 1 349 ? 62.293 109.446 134.598 1.00 40.46 342 ALA A N 1
ATOM 2613 C CA . ALA A 1 349 ? 61.051 109.756 133.916 1.00 39.10 342 ALA A CA 1
ATOM 2614 C C . ALA A 1 349 ? 60.441 108.519 133.251 1.00 37.87 342 ALA A C 1
ATOM 2615 O O . ALA A 1 349 ? 59.248 108.297 133.353 1.00 35.92 342 ALA A O 1
ATOM 2617 N N . ALA A 1 350 ? 61.259 107.723 132.584 1.00 38.52 343 ALA A N 1
ATOM 2618 C CA . ALA A 1 350 ? 60.742 106.546 131.933 1.00 40.75 343 ALA A CA 1
ATOM 2619 C C . ALA A 1 350 ? 60.109 105.593 132.953 1.00 42.72 343 ALA A C 1
ATOM 2620 O O . ALA A 1 350 ? 59.144 104.886 132.652 1.00 43.58 343 ALA A O 1
ATOM 2622 N N . ARG A 1 351 ? 60.660 105.557 134.161 1.00 44.18 344 ARG A N 1
ATOM 2623 C CA . ARG A 1 351 ? 60.141 104.665 135.183 1.00 44.36 344 ARG A CA 1
ATOM 2624 C C . ARG A 1 351 ? 58.790 105.128 135.683 1.00 43.61 344 ARG A C 1
ATOM 2625 O O . ARG A 1 351 ? 57.822 104.369 135.654 1.00 41.97 344 ARG A O 1
ATOM 2633 N N . VAL A 1 352 ? 58.724 106.363 136.149 1.00 41.68 345 VAL A N 1
ATOM 2634 C CA . VAL A 1 352 ? 57.477 106.861 136.660 1.00 43.35 345 VAL A CA 1
ATOM 2635 C C . VAL A 1 352 ? 56.412 106.879 135.549 1.00 44.77 345 VAL A C 1
ATOM 2636 O O . VAL A 1 352 ? 55.241 106.580 135.807 1.00 45.32 345 VAL A O 1
ATOM 2640 N N . ASP A 1 353 ? 56.796 107.187 134.311 1.00 44.46 346 ASP A N 1
ATOM 2641 C CA . ASP A 1 353 ? 55.811 107.166 133.232 1.00 44.45 346 ASP A CA 1
ATOM 2642 C C . ASP A 1 353 ? 55.298 105.740 133.033 1.00 42.86 346 ASP A C 1
ATOM 2643 O O . ASP A 1 353 ? 54.129 105.531 132.856 1.00 42.47 346 ASP A O 1
ATOM 2648 N N . TYR A 1 354 ? 56.158 104.755 133.103 1.00 43.35 347 TYR A N 1
ATOM 2649 C CA . TYR A 1 354 ? 55.690 103.420 132.928 1.00 43.31 347 TYR A CA 1
ATOM 2650 C C . TYR A 1 354 ? 54.851 102.912 134.096 1.00 44.50 347 TYR A C 1
ATOM 2651 O O . TYR A 1 354 ? 53.971 102.095 133.890 1.00 47.74 347 TYR A O 1
ATOM 2660 N N . PHE A 1 355 ? 55.091 103.350 135.323 1.00 45.54 348 PHE A N 1
ATOM 2661 C CA . PHE A 1 355 ? 54.283 102.820 136.434 1.00 45.54 348 PHE A CA 1
ATOM 2662 C C . PHE A 1 355 ? 53.051 103.632 136.738 1.00 46.84 348 PHE A C 1
ATOM 2663 O O . PHE A 1 355 ? 51.951 103.098 136.662 1.00 51.81 348 PHE A O 1
ATOM 2671 N N . SER A 1 356 ? 53.200 104.911 137.061 1.00 46.03 349 SER A N 1
ATOM 2672 C CA . SER A 1 356 ? 52.033 105.706 137.420 1.00 46.31 349 SER A CA 1
ATOM 2673 C C . SER A 1 356 ? 51.599 106.774 136.453 1.00 47.48 349 SER A C 1
ATOM 2674 O O . SER A 1 356 ? 50.407 106.960 136.249 1.00 49.78 349 SER A O 1
ATOM 2677 N N . GLY A 1 357 ? 52.556 107.482 135.858 1.00 47.14 350 GLY A N 1
ATOM 2678 C CA . GLY A 1 357 ? 52.200 108.561 134.967 1.00 44.06 350 GLY A CA 1
ATOM 2679 C C . GLY A 1 357 ? 52.201 109.830 135.790 1.00 44.76 350 GLY A C 1
ATOM 2680 O O . GLY A 1 357 ? 51.895 110.900 135.268 1.00 44.29 350 GLY A O 1
ATOM 2681 N N . GLU A 1 358 ? 52.517 109.734 137.086 1.00 44.24 351 GLU A N 1
ATOM 2682 C CA . GLU A 1 358 ? 52.570 110.932 137.938 1.00 45.92 351 GLU A CA 1
ATOM 2683 C C . GLU A 1 358 ? 53.542 112.022 137.403 1.00 44.15 351 GLU A C 1
ATOM 2684 O O . GLU A 1 358 ? 54.698 111.752 137.068 1.00 44.35 351 GLU A O 1
ATOM 2690 N N . TYR A 1 359 ? 53.081 113.255 137.341 1.00 41.50 352 TYR A N 1
ATOM 2691 C CA . TYR A 1 359 ? 53.906 114.311 136.789 1.00 40.06 352 TYR A CA 1
ATOM 2692 C C . TYR A 1 359 ? 54.977 114.866 137.706 1.00 40.28 352 TYR A C 1
ATOM 2693 O O . TYR A 1 359 ? 54.708 115.648 138.640 1.00 39.66 352 TYR A O 1
ATOM 2702 N N . ILE A 1 360 ? 56.209 114.477 137.415 1.00 40.52 353 ILE A N 1
ATOM 2703 C CA . ILE A 1 360 ? 57.338 114.911 138.219 1.00 41.66 353 ILE A CA 1
ATOM 2704 C C . ILE A 1 360 ? 58.431 115.616 137.445 1.00 43.21 353 ILE A C 1
ATOM 2705 O O . ILE A 1 360 ? 59.400 116.101 138.036 1.00 44.35 353 ILE A O 1
ATOM 2710 N N . ALA A 1 361 ? 58.286 115.660 136.132 1.00 44.63 354 ALA A N 1
ATOM 2711 C CA . ALA A 1 361 ? 59.274 116.300 135.276 1.00 44.63 354 ALA A CA 1
ATOM 2712 C C . ALA A 1 361 ? 59.714 117.706 135.729 1.00 44.94 354 ALA A C 1
ATOM 2713 O O . ALA A 1 361 ? 60.831 118.097 135.455 1.00 43.93 354 ALA A O 1
ATOM 2715 N N . GLU A 1 362 ? 58.869 118.473 136.405 1.00 46.30 355 GLU A N 1
ATOM 2716 C CA . GLU A 1 362 ? 59.357 119.771 136.794 1.00 49.36 355 GLU A CA 1
ATOM 2717 C C . GLU A 1 362 ? 60.558 119.689 137.731 1.00 50.26 355 GLU A C 1
ATOM 2718 O O . GLU A 1 362 ? 61.456 120.487 137.591 1.00 49.90 355 GLU A O 1
ATOM 2724 N N . GLU A 1 363 ? 60.564 118.753 138.685 1.00 51.27 356 GLU A N 1
ATOM 2725 C CA . GLU A 1 363 ? 61.683 118.604 139.603 1.00 53.42 356 GLU A CA 1
ATOM 2726 C C . GLU A 1 363 ? 62.871 118.180 138.768 1.00 53.08 356 GLU A C 1
ATOM 2727 O O . GLU A 1 363 ? 63.910 118.819 138.786 1.00 53.27 356 GLU A O 1
ATOM 2733 N N . LEU A 1 364 ? 62.676 117.094 138.028 1.00 53.03 357 LEU A N 1
ATOM 2734 C CA . LEU A 1 364 ? 63.661 116.518 137.132 1.00 53.10 357 LEU A CA 1
ATOM 2735 C C . LEU A 1 364 ? 64.311 117.598 136.273 1.00 53.83 357 LEU A C 1
ATOM 2736 O O . LEU A 1 364 ? 65.524 117.628 136.099 1.00 53.51 357 LEU A O 1
ATOM 2741 N N . LYS A 1 365 ? 63.505 118.497 135.740 1.00 56.34 358 LYS A N 1
ATOM 2742 C CA . LYS A 1 365 ? 64.045 119.537 134.887 1.00 58.08 358 LYS A CA 1
ATOM 2743 C C . LYS A 1 365 ? 64.907 120.526 135.669 1.00 58.60 358 LYS A C 1
ATOM 2744 O O . LYS A 1 365 ? 65.997 120.849 135.239 1.00 58.41 358 LYS A O 1
ATOM 2750 N N . LYS A 1 366 ? 64.429 120.981 136.825 1.00 59.54 359 LYS A N 1
ATOM 2751 C CA . LYS A 1 366 ? 65.179 121.923 137.657 1.00 61.02 359 LYS A CA 1
ATOM 2752 C C . LYS A 1 366 ? 66.574 121.388 137.952 1.00 62.71 359 LYS A C 1
ATOM 2753 O O . LYS A 1 366 ? 67.581 122.086 137.751 1.00 63.19 359 LYS A O 1
ATOM 2759 N N . GLU A 1 367 ? 66.624 120.159 138.451 1.00 63.79 360 GLU A N 1
ATOM 2760 C CA . GLU A 1 367 ? 67.881 119.491 138.767 1.00 64.48 360 GLU A CA 1
ATOM 2761 C C . GLU A 1 367 ? 68.768 119.474 137.520 1.00 63.52 360 GLU A C 1
ATOM 2762 O O . GLU A 1 367 ? 69.843 120.041 137.530 1.00 62.78 360 GLU A O 1
ATOM 2768 N N . LEU A 1 368 ? 68.306 118.852 136.441 1.00 63.00 361 LEU A N 1
ATOM 2769 C CA . LEU A 1 368 ? 69.095 118.806 135.222 1.00 63.53 361 LEU A CA 1
ATOM 2770 C C . LEU A 1 368 ? 69.574 120.178 134.734 1.00 65.15 361 LEU A C 1
ATOM 2771 O O . LEU A 1 368 ? 70.663 120.283 134.184 1.00 65.88 361 LEU A O 1
ATOM 2776 N N . GLU A 1 369 ? 68.757 121.213 134.897 1.00 66.89 362 GLU A N 1
ATOM 2777 C CA . GLU A 1 369 ? 69.132 122.542 134.455 1.00 68.26 362 GLU A CA 1
ATOM 2778 C C . GLU A 1 369 ? 70.228 123.089 135.342 1.00 68.84 362 GLU A C 1
ATOM 2779 O O . GLU A 1 369 ? 71.096 123.806 134.878 1.00 68.78 362 GLU A O 1
ATOM 2785 N N . ALA A 1 370 ? 70.204 122.728 136.616 1.00 70.22 363 ALA A N 1
ATOM 2786 C CA . ALA A 1 370 ? 71.225 123.204 137.534 1.00 71.55 363 ALA A CA 1
ATOM 2787 C C . ALA A 1 370 ? 72.555 122.501 137.282 1.00 72.51 363 ALA A C 1
ATOM 2788 O O . ALA A 1 370 ? 73.596 123.139 137.292 1.00 72.95 363 ALA A O 1
ATOM 2790 N N . ARG A 1 371 ? 72.533 121.196 137.052 1.00 73.77 364 ARG A N 1
ATOM 2791 C CA . ARG A 1 371 ? 73.768 120.480 136.806 1.00 76.04 364 ARG A CA 1
ATOM 2792 C C . ARG A 1 371 ? 74.392 120.864 135.461 1.00 76.51 364 ARG A C 1
ATOM 2793 O O . ARG A 1 371 ? 75.599 120.758 135.288 1.00 76.23 364 ARG A O 1
ATOM 2801 N N . ILE A 1 372 ? 73.585 121.326 134.512 1.00 78.55 365 ILE A N 1
ATOM 2802 C CA . ILE A 1 372 ? 74.112 121.715 133.201 1.00 80.03 365 ILE A CA 1
ATOM 2803 C C . ILE A 1 372 ? 74.843 123.056 133.316 1.00 82.43 365 ILE A C 1
ATOM 2804 O O . ILE A 1 372 ? 75.785 123.327 132.577 1.00 82.63 365 ILE A O 1
ATOM 2809 N N . ARG A 1 373 ? 74.420 123.883 134.260 1.00 85.36 366 ARG A N 1
ATOM 2810 C CA . ARG A 1 373 ? 75.067 125.161 134.476 1.00 89.00 366 ARG A CA 1
ATOM 2811 C C . ARG A 1 373 ? 76.445 124.944 135.092 1.00 91.83 366 ARG A C 1
ATOM 2812 O O . ARG A 1 373 ? 77.319 125.797 134.990 1.00 92.73 366 ARG A O 1
ATOM 2820 N N . GLU A 1 374 ? 76.636 123.802 135.740 1.00 94.78 367 GLU A N 1
ATOM 2821 C CA . GLU A 1 374 ? 77.917 123.482 136.335 1.00 98.00 367 GLU A CA 1
ATOM 2822 C C . GLU A 1 374 ? 78.890 123.047 135.256 1.00 100.37 367 GLU A C 1
ATOM 2823 O O . GLU A 1 374 ? 80.062 123.418 135.279 1.00 101.05 367 GLU A O 1
ATOM 2829 N N . ILE A 1 375 ? 78.384 122.272 134.304 1.00 103.22 368 ILE A N 1
ATOM 2830 C CA . ILE A 1 375 ? 79.177 121.764 133.191 1.00 105.77 368 ILE A CA 1
ATOM 2831 C C . ILE A 1 375 ? 79.751 122.917 132.369 1.00 106.72 368 ILE A C 1
ATOM 2832 O O . ILE A 1 375 ? 80.696 122.730 131.597 1.00 107.45 368 ILE A O 1
ATOM 2837 N N . LYS A 1 376 ? 79.170 124.103 132.524 1.00 107.38 369 LYS A N 1
ATOM 2838 C CA . LYS A 1 376 ? 79.625 125.275 131.780 1.00 107.69 369 LYS A CA 1
ATOM 2839 C C . LYS A 1 376 ? 80.536 126.158 132.620 1.00 108.50 369 LYS A C 1
ATOM 2840 O O . LYS A 1 376 ? 80.627 125.906 133.849 1.00 108.73 369 LYS A O 1
ATOM 2847 N N . MET B 2 8 ? 37.577 92.753 168.086 1.00 125.80 1 MET B N 1
ATOM 2848 C CA . MET B 2 8 ? 37.042 93.787 169.021 1.00 125.61 1 MET B CA 1
ATOM 2849 C C . MET B 2 8 ? 36.975 95.175 168.356 1.00 124.71 1 MET B C 1
ATOM 2850 O O . MET B 2 8 ? 37.456 96.162 168.918 1.00 124.61 1 MET B O 1
ATOM 2855 N N . VAL B 2 9 ? 36.381 95.243 167.164 1.00 123.24 2 VAL B N 1
ATOM 2856 C CA . VAL B 2 9 ? 36.246 96.499 166.419 1.00 121.55 2 VAL B CA 1
ATOM 2857 C C . VAL B 2 9 ? 35.339 97.508 167.122 1.00 120.65 2 VAL B C 1
ATOM 2858 O O . VAL B 2 9 ? 34.250 97.163 167.576 1.00 121.20 2 VAL B O 1
ATOM 2862 N N . GLU B 2 10 ? 35.777 98.762 167.190 1.00 118.71 3 GLU B N 1
ATOM 2863 C CA . GLU B 2 10 ? 35.003 99.791 167.876 1.00 116.61 3 GLU B CA 1
ATOM 2864 C C . GLU B 2 10 ? 35.293 101.177 167.322 1.00 113.59 3 GLU B C 1
ATOM 2865 O O . GLU B 2 10 ? 36.448 101.590 167.232 1.00 113.12 3 GLU B O 1
ATOM 2871 N N . VAL B 2 11 ? 34.239 101.903 166.977 1.00 109.92 4 VAL B N 1
ATOM 2872 C CA . VAL B 2 11 ? 34.395 103.237 166.421 1.00 106.52 4 VAL B CA 1
ATOM 2873 C C . VAL B 2 11 ? 33.914 104.327 167.353 1.00 104.02 4 VAL B C 1
ATOM 2874 O O . VAL B 2 11 ? 32.986 104.127 168.123 1.00 104.08 4 VAL B O 1
ATOM 2878 N N . LYS B 2 12 ? 34.538 105.491 167.262 1.00 100.93 5 LYS B N 1
ATOM 2879 C CA . LYS B 2 12 ? 34.168 106.603 168.108 1.00 98.17 5 LYS B CA 1
ATOM 2880 C C . LYS B 2 12 ? 34.469 107.912 167.388 1.00 95.82 5 LYS B C 1
ATOM 2881 O O . LYS B 2 12 ? 35.287 107.940 166.473 1.00 96.00 5 LYS B O 1
ATOM 2887 N N . LYS B 2 13 ? 33.812 108.991 167.799 1.00 92.55 6 LYS B N 1
ATOM 2888 C CA . LYS B 2 13 ? 34.012 110.288 167.174 1.00 88.93 6 LYS B CA 1
ATOM 2889 C C . LYS B 2 13 ? 35.437 110.808 167.379 1.00 85.64 6 LYS B C 1
ATOM 2890 O O . LYS B 2 13 ? 36.158 110.333 168.257 1.00 85.59 6 LYS B O 1
ATOM 2896 N N . HIS B 2 14 ? 35.829 111.783 166.559 1.00 81.38 7 HIS B N 1
ATOM 2897 C CA . HIS B 2 14 ? 37.163 112.386 166.590 1.00 77.32 7 HIS B CA 1
ATOM 2898 C C . HIS B 2 14 ? 37.016 113.907 166.699 1.00 75.46 7 HIS B C 1
ATOM 2899 O O . HIS B 2 14 ? 35.954 114.433 166.393 1.00 74.31 7 HIS B O 1
ATOM 2906 N N . LYS B 2 15 ? 38.064 114.606 167.140 1.00 74.21 8 LYS B N 1
ATOM 2907 C CA . LYS B 2 15 ? 38.012 116.070 167.270 1.00 74.16 8 LYS B CA 1
ATOM 2908 C C . LYS B 2 15 ? 37.362 116.747 166.074 1.00 74.42 8 LYS B C 1
ATOM 2909 O O . LYS B 2 15 ? 36.487 117.596 166.207 1.00 75.08 8 LYS B O 1
ATOM 2915 N N . PHE B 2 16 ? 37.832 116.373 164.888 1.00 74.53 9 PHE B N 1
ATOM 2916 C CA . PHE B 2 16 ? 37.349 116.946 163.643 1.00 72.84 9 PHE B CA 1
ATOM 2917 C C . PHE B 2 16 ? 36.085 116.315 163.076 1.00 71.65 9 PHE B C 1
ATOM 2918 O O . PHE B 2 16 ? 35.964 115.082 162.971 1.00 70.18 9 PHE B O 1
ATOM 2926 N N . PRO B 2 17 ? 35.127 117.167 162.690 1.00 70.29 10 PRO B N 1
ATOM 2927 C CA . PRO B 2 17 ? 33.867 116.700 162.119 1.00 70.38 10 PRO B CA 1
ATOM 2928 C C . PRO B 2 17 ? 34.155 115.908 160.834 1.00 71.11 10 PRO B C 1
ATOM 2929 O O . PRO B 2 17 ? 34.899 116.381 159.978 1.00 70.97 10 PRO B O 1
ATOM 2933 N N . GLY B 2 18 ? 33.575 114.721 160.710 1.00 71.20 11 GLY B N 1
ATOM 2934 C CA . GLY B 2 18 ? 33.778 113.927 159.515 1.00 72.88 11 GLY B CA 1
ATOM 2935 C C . GLY B 2 18 ? 34.828 112.860 159.693 1.00 74.64 11 GLY B C 1
ATOM 2936 O O . GLY B 2 18 ? 34.820 111.830 159.002 1.00 75.30 11 GLY B O 1
ATOM 2937 N N . VAL B 2 19 ? 35.746 113.125 160.617 1.00 75.57 12 VAL B N 1
ATOM 2938 C CA . VAL B 2 19 ? 36.828 112.205 160.947 1.00 75.98 12 VAL B CA 1
ATOM 2939 C C . VAL B 2 19 ? 36.377 111.354 162.116 1.00 76.55 12 VAL B C 1
ATOM 2940 O O . VAL B 2 19 ? 35.729 111.842 163.035 1.00 76.88 12 VAL B O 1
ATOM 2944 N N . TYR B 2 20 ? 36.736 110.085 162.078 1.00 78.06 13 TYR B N 1
ATOM 2945 C CA . TYR B 2 20 ? 36.369 109.149 163.127 1.00 78.75 13 TYR B CA 1
ATOM 2946 C C . TYR B 2 20 ? 37.570 108.333 163.559 1.00 78.53 13 TYR B C 1
ATOM 2947 O O . TYR B 2 20 ? 38.427 107.989 162.738 1.00 79.02 13 TYR B O 1
ATOM 2956 N N . VAL B 2 21 ? 37.618 107.994 164.843 1.00 78.27 14 VAL B N 1
ATOM 2957 C CA . VAL B 2 21 ? 38.719 107.197 165.396 1.00 77.37 14 VAL B CA 1
ATOM 2958 C C . VAL B 2 21 ? 38.250 105.757 165.480 1.00 76.67 14 VAL B C 1
ATOM 2959 O O . VAL B 2 21 ? 37.073 105.519 165.688 1.00 76.70 14 VAL B O 1
ATOM 2963 N N . VAL B 2 22 ? 39.143 104.797 165.308 1.00 76.81 15 VAL B N 1
ATOM 2964 C CA . VAL B 2 22 ? 38.711 103.409 165.379 1.00 78.74 15 VAL B CA 1
ATOM 2965 C C . VAL B 2 22 ? 39.821 102.440 165.810 1.00 81.06 15 VAL B C 1
ATOM 2966 O O . VAL B 2 22 ? 40.934 102.495 165.295 1.00 82.34 15 VAL B O 1
ATOM 2970 N N . ILE B 2 23 ? 39.516 101.564 166.770 1.00 82.43 16 ILE B N 1
ATOM 2971 C CA . ILE B 2 23 ? 40.492 100.595 167.254 1.00 83.55 16 ILE B CA 1
ATOM 2972 C C . ILE B 2 23 ? 39.936 99.213 167.002 1.00 84.18 16 ILE B C 1
ATOM 2973 O O . ILE B 2 23 ? 38.784 98.941 167.323 1.00 83.62 16 ILE B O 1
ATOM 2978 N N . ASP B 2 24 ? 40.739 98.339 166.412 1.00 85.86 17 ASP B N 1
ATOM 2979 C CA . ASP B 2 24 ? 40.251 97.002 166.127 1.00 88.28 17 ASP B CA 1
ATOM 2980 C C . ASP B 2 24 ? 40.930 95.868 166.876 1.00 89.29 17 ASP B C 1
ATOM 2981 O O . ASP B 2 24 ? 41.406 96.050 167.998 1.00 89.83 17 ASP B O 1
ATOM 2986 N N . ASP B 2 25 ? 40.924 94.691 166.253 1.00 90.46 18 ASP B N 1
ATOM 2987 C CA . ASP B 2 25 ? 41.518 93.472 166.800 1.00 91.24 18 ASP B CA 1
ATOM 2988 C C . ASP B 2 25 ? 42.921 93.654 167.373 1.00 90.78 18 ASP B C 1
ATOM 2989 O O . ASP B 2 25 ? 43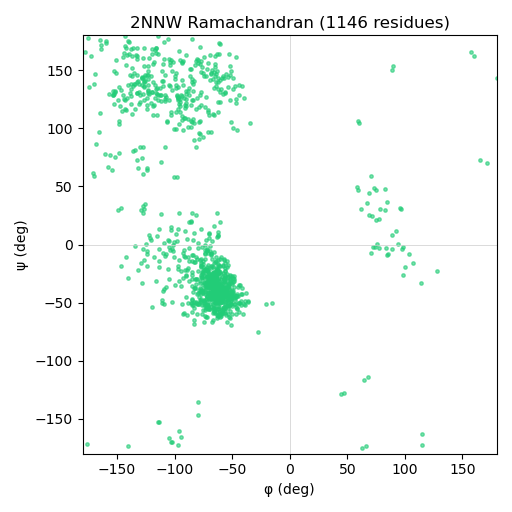.148 93.392 168.558 1.00 91.27 18 ASP B O 1
ATOM 2994 N N . ASP B 2 26 ? 43.858 94.098 166.531 1.00 88.78 19 ASP B N 1
ATOM 2995 C CA . ASP B 2 26 ? 45.240 94.290 166.965 1.00 86.60 19 ASP B CA 1
ATOM 2996 C C . ASP B 2 26 ? 45.410 95.351 168.071 1.00 84.22 19 ASP B C 1
ATOM 2997 O O . ASP B 2 26 ? 46.529 95.699 168.435 1.00 82.72 19 ASP B O 1
ATOM 3002 N N . GLY B 2 27 ? 44.297 95.842 168.601 1.00 82.73 20 GLY B N 1
ATOM 3003 C CA . GLY B 2 27 ? 44.356 96.819 169.655 1.00 81.57 20 GLY B CA 1
ATOM 3004 C C . GLY B 2 27 ? 44.837 98.169 169.210 1.00 81.68 20 GLY B C 1
ATOM 3005 O O . GLY B 2 27 ? 44.801 99.125 169.992 1.00 82.04 20 GLY B O 1
ATOM 3006 N N . SER B 2 28 ? 45.296 98.285 167.969 1.00 81.29 21 SER B N 1
ATOM 3007 C CA . SER B 2 28 ? 45.763 99.595 167.507 1.00 81.57 21 SER B CA 1
ATOM 3008 C C . SER B 2 28 ? 44.588 100.540 167.226 1.00 80.31 21 SER B C 1
ATOM 3009 O O . SER B 2 28 ? 43.459 100.094 167.090 1.00 80.68 21 SER B O 1
ATOM 3012 N N . GLU B 2 29 ? 44.865 101.838 167.175 1.00 80.01 22 GLU B N 1
ATOM 3013 C CA . GLU B 2 29 ? 43.861 102.875 166.904 1.00 80.33 22 GLU B CA 1
ATOM 3014 C C . GLU B 2 29 ? 44.146 103.451 165.498 1.00 78.59 22 GLU B C 1
ATOM 3015 O O . GLU B 2 29 ? 45.311 103.626 165.115 1.00 79.01 22 GLU B O 1
ATOM 3021 N N . LYS B 2 30 ? 43.095 103.732 164.727 1.00 75.68 23 LYS B N 1
ATOM 3022 C CA . LYS B 2 30 ? 43.261 104.252 163.370 1.00 72.16 23 LYS B CA 1
ATOM 3023 C C . LYS B 2 30 ? 42.285 105.370 163.045 1.00 70.42 23 LYS B C 1
ATOM 3024 O O . LYS B 2 30 ? 41.344 105.617 163.782 1.00 70.50 23 LYS B O 1
ATOM 3030 N N . ILE B 2 31 ? 42.518 106.051 161.931 1.00 69.20 24 ILE B N 1
ATOM 3031 C CA . ILE B 2 31 ? 41.645 107.127 161.508 1.00 66.95 24 ILE B CA 1
ATOM 3032 C C . ILE B 2 31 ? 40.624 106.574 160.505 1.00 65.59 24 ILE B C 1
ATOM 3033 O O . ILE B 2 31 ? 40.829 105.514 159.904 1.00 65.23 24 ILE B O 1
ATOM 3038 N N . ALA B 2 32 ? 39.501 107.262 160.339 1.00 63.28 25 ALA B N 1
ATOM 3039 C CA . ALA B 2 32 ? 38.508 106.802 159.368 1.00 60.68 25 ALA B CA 1
ATOM 3040 C C . ALA B 2 32 ? 37.499 107.879 159.039 1.00 58.19 25 ALA B C 1
ATOM 3041 O O . ALA B 2 32 ? 37.477 108.928 159.667 1.00 55.20 25 ALA B O 1
ATOM 3043 N N . THR B 2 33 ? 36.712 107.625 158.000 1.00 58.25 26 THR B N 1
ATOM 3044 C CA . THR B 2 33 ? 35.651 108.538 157.579 1.00 58.42 26 THR B CA 1
ATOM 3045 C C . THR B 2 33 ? 34.412 107.744 157.169 1.00 58.96 26 THR B C 1
ATOM 3046 O O . THR B 2 33 ? 34.454 106.523 156.943 1.00 56.30 26 THR B O 1
ATOM 3050 N N . LYS B 2 34 ? 33.306 108.475 157.101 1.00 60.94 27 LYS B N 1
ATOM 3051 C CA . LYS B 2 34 ? 31.990 107.937 156.756 1.00 63.56 27 LYS B CA 1
ATOM 3052 C C . LYS B 2 34 ? 31.799 107.866 155.235 1.00 61.93 27 LYS B C 1
ATOM 3053 O O . LYS B 2 34 ? 31.551 108.885 154.564 1.00 60.89 27 LYS B O 1
ATOM 3059 N N . ASN B 2 35 ? 31.880 106.652 154.706 1.00 60.25 28 ASN B N 1
ATOM 3060 C CA . ASN B 2 35 ? 31.723 106.431 153.275 1.00 59.38 28 ASN B CA 1
ATOM 3061 C C . ASN B 2 35 ? 30.481 107.093 152.651 1.00 58.93 28 ASN B C 1
ATOM 3062 O O . ASN B 2 35 ? 29.374 106.570 152.739 1.00 58.65 28 ASN B O 1
ATOM 3067 N N . LEU B 2 36 ? 30.691 108.236 151.996 1.00 57.98 29 LEU B N 1
ATOM 3068 C CA . LEU B 2 36 ? 29.621 108.991 151.361 1.00 56.71 29 LEU B CA 1
ATOM 3069 C C . LEU B 2 36 ? 28.911 108.213 150.262 1.00 54.98 29 LEU B C 1
ATOM 3070 O O . LEU B 2 36 ? 27.808 108.572 149.856 1.00 56.34 29 LEU B O 1
ATOM 3075 N N . VAL B 2 37 ? 29.537 107.168 149.765 1.00 53.20 30 VAL B N 1
ATOM 3076 C CA . VAL B 2 37 ? 28.932 106.402 148.708 1.00 53.40 30 VAL B CA 1
ATOM 3077 C C . VAL B 2 37 ? 29.155 104.966 149.076 1.00 54.67 30 VAL B C 1
ATOM 3078 O O . VAL B 2 37 ? 30.075 104.285 148.583 1.00 54.23 30 VAL B O 1
ATOM 3082 N N . PRO B 2 38 ? 28.310 104.483 149.970 1.00 56.19 31 PRO B N 1
ATOM 3083 C CA . PRO B 2 38 ? 28.314 103.125 150.495 1.00 57.13 31 PRO B CA 1
ATOM 3084 C C . PRO B 2 38 ? 28.570 102.097 149.406 1.00 57.89 31 PRO B C 1
ATOM 3085 O O . PRO B 2 38 ? 28.004 102.183 148.319 1.00 58.17 31 PRO B O 1
ATOM 3089 N N . GLY B 2 39 ? 29.415 101.123 149.713 1.00 58.35 32 GLY B N 1
ATOM 3090 C CA . GLY B 2 39 ? 29.725 100.094 148.748 1.00 60.81 32 GLY B CA 1
ATOM 3091 C C . GLY B 2 39 ? 30.821 100.462 147.758 1.00 63.20 32 GLY B C 1
ATOM 3092 O O . GLY B 2 39 ? 31.284 99.608 146.992 1.00 64.06 32 GLY B O 1
ATOM 3093 N N . GLN B 2 40 ? 31.239 101.729 147.770 1.00 63.25 33 GLN B N 1
ATOM 3094 C CA . GLN B 2 40 ? 32.273 102.189 146.859 1.00 62.32 33 GLN B CA 1
ATOM 3095 C C . GLN B 2 40 ? 33.653 102.208 147.483 1.00 62.82 33 GLN B C 1
ATOM 3096 O O . GLN B 2 40 ? 33.867 102.790 148.545 1.00 61.53 33 GLN B O 1
ATOM 3102 N N . ARG B 2 41 ? 34.592 101.547 146.813 1.00 64.38 34 ARG B N 1
ATOM 3103 C CA . ARG B 2 41 ? 35.978 101.510 147.264 1.00 65.92 34 ARG B CA 1
ATOM 3104 C C . ARG B 2 41 ? 36.837 102.288 146.249 1.00 64.19 34 ARG B C 1
ATOM 3105 O O . ARG B 2 41 ? 36.663 102.138 145.047 1.00 65.25 34 ARG B O 1
ATOM 3113 N N . VAL B 2 42 ? 37.731 103.143 146.739 1.00 61.91 35 VAL B N 1
ATOM 3114 C CA . VAL B 2 42 ? 38.572 103.946 145.857 1.00 59.86 35 VAL B CA 1
ATOM 3115 C C . VAL B 2 42 ? 39.989 103.414 145.733 1.00 59.12 35 VAL B C 1
ATOM 3116 O O . VAL B 2 42 ? 40.500 103.256 144.626 1.00 59.54 35 VAL B O 1
ATOM 3120 N N . TYR B 2 43 ? 40.643 103.126 146.846 1.00 57.06 36 TYR B N 1
ATOM 3121 C CA . TYR B 2 43 ? 41.997 102.649 146.720 1.00 56.22 36 TYR B CA 1
ATOM 3122 C C . TYR B 2 43 ? 42.305 101.357 147.444 1.00 57.30 36 TYR B C 1
ATOM 3123 O O . TYR B 2 43 ? 43.437 101.140 147.892 1.00 57.56 36 TYR B O 1
ATOM 3132 N N . GLY B 2 44 ? 41.305 100.480 147.508 1.00 57.09 37 GLY B N 1
ATOM 3133 C CA . GLY B 2 44 ? 41.468 99.213 148.193 1.00 57.06 37 GLY B CA 1
ATOM 3134 C C . GLY B 2 44 ? 41.527 99.431 149.699 1.00 57.96 37 GLY B C 1
ATOM 3135 O O . GLY B 2 44 ? 42.082 98.619 150.429 1.00 56.09 37 GLY B O 1
ATOM 3136 N N . GLU B 2 45 ? 40.943 100.545 150.151 1.00 60.06 38 GLU B N 1
ATOM 3137 C CA . GLU B 2 45 ? 40.917 100.905 151.562 1.00 62.69 38 GLU B CA 1
ATOM 3138 C C . GLU B 2 45 ? 40.194 99.863 152.379 1.00 65.97 38 GLU B C 1
ATOM 3139 O O . GLU B 2 45 ? 39.477 99.024 151.843 1.00 65.48 38 GLU B O 1
ATOM 3145 N N . ARG B 2 46 ? 40.390 99.921 153.693 1.00 70.41 39 ARG B N 1
ATOM 3146 C CA . ARG B 2 46 ? 39.728 99.002 154.611 1.00 73.44 39 ARG B CA 1
ATOM 3147 C C . ARG B 2 46 ? 38.407 99.629 155.047 1.00 74.56 39 ARG B C 1
ATOM 3148 O O . ARG B 2 46 ? 38.355 100.784 155.472 1.00 73.25 39 ARG B O 1
ATOM 3156 N N . VAL B 2 47 ? 37.338 98.856 154.937 1.00 77.17 40 VAL B N 1
ATOM 3157 C CA . VAL B 2 47 ? 36.033 99.350 155.332 1.00 80.40 40 VAL B CA 1
ATOM 3158 C C . VAL B 2 47 ? 35.396 98.444 156.382 1.00 81.82 40 VAL B C 1
ATOM 3159 O O . VAL B 2 47 ? 35.460 97.214 156.288 1.00 81.81 40 VAL B O 1
ATOM 3163 N N . ILE B 2 48 ? 34.800 99.087 157.390 1.00 83.19 41 ILE B N 1
ATOM 3164 C CA . ILE B 2 48 ? 34.151 98.414 158.516 1.00 84.03 41 ILE B CA 1
ATOM 3165 C C . ILE B 2 48 ? 32.774 99.010 158.781 1.00 85.44 41 ILE B C 1
ATOM 3166 O O . ILE B 2 48 ? 32.629 100.231 158.875 1.00 85.48 41 ILE B O 1
ATOM 3171 N N . LYS B 2 49 ? 31.768 98.141 158.890 1.00 87.26 42 LYS B N 1
ATOM 3172 C CA . LYS B 2 49 ? 30.393 98.569 159.172 1.00 89.24 42 LYS B CA 1
ATOM 3173 C C . LYS B 2 49 ? 30.231 98.695 160.695 1.00 90.34 42 LYS B C 1
ATOM 3174 O O . LYS B 2 49 ? 30.422 97.724 161.421 1.00 89.82 42 LYS B O 1
ATOM 3180 N N . TRP B 2 50 ? 29.902 99.900 161.166 1.00 92.10 43 TRP B N 1
ATOM 3181 C CA . TRP B 2 50 ? 29.732 100.167 162.597 1.00 94.33 43 TRP B CA 1
ATOM 3182 C C . TRP B 2 50 ? 28.376 99.706 163.062 1.00 95.98 43 TRP B C 1
ATOM 3183 O O . TRP B 2 50 ? 28.246 98.866 163.952 1.00 97.23 43 TRP B O 1
ATOM 3194 N N . GLU B 2 51 ? 27.357 100.287 162.452 1.00 95.95 44 GLU B N 1
ATOM 3195 C CA . GLU B 2 51 ? 25.995 99.961 162.795 1.00 95.68 44 GLU B CA 1
ATOM 3196 C C . GLU B 2 51 ? 25.084 100.381 161.656 1.00 94.86 44 GLU B C 1
ATOM 3197 O O . GLU B 2 51 ? 24.427 101.419 161.714 1.00 95.55 44 GLU B O 1
ATOM 3203 N N . GLY B 2 52 ? 25.062 99.564 160.606 1.00 93.58 45 GLY B N 1
ATOM 3204 C CA . GLY B 2 52 ? 24.233 99.855 159.444 1.00 91.94 45 GLY B CA 1
ATOM 3205 C C . GLY B 2 52 ? 24.871 100.928 158.576 1.00 90.55 45 GLY B C 1
ATOM 3206 O O . GLY B 2 52 ? 24.351 101.292 157.513 1.00 90.66 45 GLY B O 1
ATOM 3207 N N . GLU B 2 53 ? 26.006 101.433 159.058 1.00 88.60 46 GLU B N 1
ATOM 3208 C CA . GLU B 2 53 ? 26.767 102.459 158.374 1.00 85.78 46 GLU B CA 1
ATOM 3209 C C . GLU B 2 53 ? 28.209 102.018 158.107 1.00 82.95 46 GLU B C 1
ATOM 3210 O O . GLU B 2 53 ? 28.791 101.245 158.870 1.00 82.00 46 GLU B O 1
ATOM 3216 N N . GLU B 2 54 ? 28.751 102.539 157.003 1.00 80.01 47 GLU B N 1
ATOM 3217 C CA . GLU B 2 54 ? 30.086 102.230 156.495 1.00 76.02 47 GLU B CA 1
ATOM 3218 C C . GLU B 2 54 ? 31.136 103.308 156.780 1.00 73.97 47 GLU B C 1
ATOM 3219 O O . GLU B 2 54 ? 30.909 104.511 156.572 1.00 72.68 47 GLU B O 1
ATOM 3225 N N . TYR B 2 55 ? 32.289 102.844 157.265 1.00 71.65 48 TYR B N 1
ATOM 3226 C CA . TYR B 2 55 ? 33.430 103.699 157.597 1.00 69.59 48 TYR B CA 1
ATOM 3227 C C . TYR B 2 55 ? 34.662 103.237 156.806 1.00 67.55 48 TYR B C 1
ATOM 3228 O O . TYR B 2 55 ? 34.966 102.039 156.728 1.00 66.81 48 TYR B O 1
ATOM 3237 N N . ARG B 2 56 ? 35.358 104.190 156.194 1.00 64.37 49 ARG B N 1
ATOM 3238 C CA . ARG B 2 56 ? 36.541 103.855 155.406 1.00 60.26 49 ARG B CA 1
ATOM 3239 C C . ARG B 2 56 ? 37.770 104.244 156.210 1.00 58.38 49 ARG B C 1
ATOM 3240 O O . ARG B 2 56 ? 37.907 105.387 156.650 1.00 57.69 49 ARG B O 1
ATOM 3248 N N . ILE B 2 57 ? 38.651 103.277 156.428 1.00 56.99 50 ILE B N 1
ATOM 3249 C CA . ILE B 2 57 ? 39.884 103.521 157.182 1.00 57.00 50 ILE B CA 1
ATOM 3250 C C . ILE B 2 57 ? 40.846 104.386 156.382 1.00 55.40 50 ILE B C 1
ATOM 3251 O O . ILE B 2 57 ? 41.418 103.965 155.362 1.00 54.12 50 ILE B O 1
ATOM 3256 N N . TRP B 2 58 ? 41.026 105.599 156.871 1.00 52.74 51 TRP B N 1
ATOM 3257 C CA . TRP B 2 58 ? 41.898 106.557 156.230 1.00 50.98 51 TRP B CA 1
ATOM 3258 C C . TRP B 2 58 ? 43.385 106.205 156.480 1.00 50.57 51 TRP B C 1
ATOM 3259 O O . TRP B 2 58 ? 43.966 106.621 157.481 1.00 51.63 51 TRP B O 1
ATOM 3270 N N . ASN B 2 59 ? 43.992 105.445 155.571 1.00 49.97 52 ASN B N 1
ATOM 3271 C CA . ASN B 2 59 ? 45.396 105.020 155.679 1.00 49.91 52 ASN B CA 1
ATOM 3272 C C . ASN B 2 59 ? 46.426 106.154 155.588 1.00 50.77 52 ASN B C 1
ATOM 3273 O O . ASN B 2 59 ? 46.632 106.737 154.527 1.00 51.86 52 ASN B O 1
ATOM 3278 N N . PRO B 2 60 ? 47.121 106.455 156.689 1.00 50.39 53 PRO B N 1
ATOM 3279 C CA . PRO B 2 60 ? 48.129 107.536 156.681 1.00 49.40 53 PRO B CA 1
ATOM 3280 C C . PRO B 2 60 ? 49.389 107.225 155.803 1.00 47.75 53 PRO B C 1
ATOM 3281 O O . PRO B 2 60 ? 50.188 108.106 155.527 1.00 46.08 53 PRO B O 1
ATOM 3285 N N . HIS B 2 61 ? 49.540 105.981 155.378 1.00 46.87 54 HIS B N 1
ATOM 3286 C CA . HIS B 2 61 ? 50.647 105.595 154.540 1.00 49.15 54 HIS B CA 1
ATOM 3287 C C . HIS B 2 61 ? 50.363 105.857 153.068 1.00 49.86 54 HIS B C 1
ATOM 3288 O O . HIS B 2 61 ? 51.260 105.767 152.240 1.00 49.23 54 HIS B O 1
ATOM 3295 N N . ARG B 2 62 ? 49.095 106.109 152.749 1.00 51.63 55 ARG B N 1
ATOM 3296 C CA . ARG B 2 62 ? 48.662 106.355 151.387 1.00 52.15 55 ARG B CA 1
ATOM 3297 C C . ARG B 2 62 ? 48.184 107.791 151.279 1.00 51.49 55 ARG B C 1
ATOM 3298 O O . ARG B 2 62 ? 48.003 108.287 150.188 1.00 53.36 55 ARG B O 1
ATOM 3306 N N . SER B 2 63 ? 47.959 108.478 152.389 1.00 49.67 56 SER B N 1
ATOM 3307 C CA . SER B 2 63 ? 47.505 109.859 152.290 1.00 49.01 56 SER B CA 1
ATOM 3308 C C . SER B 2 63 ? 48.292 110.806 153.197 1.00 49.48 56 SER B C 1
ATOM 3309 O O . SER B 2 63 ? 48.469 110.521 154.382 1.00 50.43 56 SER B O 1
ATOM 3312 N N . LYS B 2 64 ? 48.761 111.917 152.639 1.00 49.59 57 LYS B N 1
ATOM 3313 C CA . LYS B 2 64 ? 49.507 112.914 153.395 1.00 49.69 57 LYS B CA 1
ATOM 3314 C C . LYS B 2 64 ? 48.614 113.540 154.456 1.00 50.44 57 LYS B C 1
ATOM 3315 O O . LYS B 2 64 ? 49.013 113.638 155.609 1.00 51.54 57 LYS B O 1
ATOM 3321 N N . LEU B 2 65 ? 47.418 113.982 154.050 1.00 51.13 58 LEU B N 1
ATOM 3322 C CA . LEU B 2 65 ? 46.479 114.618 154.952 1.00 50.57 58 LEU B CA 1
ATOM 3323 C C . LEU B 2 65 ? 46.228 113.656 156.089 1.00 51.70 58 LEU B C 1
ATOM 3324 O O . LEU B 2 65 ? 46.187 114.059 157.244 1.00 50.85 58 LEU B O 1
ATOM 3329 N N . GLY B 2 66 ? 46.071 112.378 155.743 1.00 52.84 59 GLY B N 1
ATOM 3330 C CA . GLY B 2 66 ? 45.872 111.342 156.738 1.00 54.73 59 GLY B CA 1
ATOM 3331 C C . GLY B 2 66 ? 47.025 111.351 157.744 1.00 56.23 59 GLY B C 1
ATOM 3332 O O . GLY B 2 66 ? 46.809 111.506 158.945 1.00 56.72 59 GLY B O 1
ATOM 3333 N N . ALA B 2 67 ? 48.257 111.196 157.269 1.00 56.68 60 ALA B N 1
ATOM 3334 C CA . ALA B 2 67 ? 49.399 111.233 158.170 1.00 56.31 60 ALA B CA 1
ATOM 3335 C C . ALA B 2 67 ? 49.340 112.493 159.047 1.00 56.51 60 ALA B C 1
ATOM 3336 O O . ALA B 2 67 ? 49.528 112.400 160.254 1.00 56.53 60 ALA B O 1
ATOM 3338 N N . ALA B 2 68 ? 49.058 113.656 158.458 1.00 56.31 61 ALA B N 1
ATOM 3339 C CA . ALA B 2 68 ? 48.965 114.905 159.226 1.00 57.19 61 ALA B CA 1
ATOM 3340 C C . ALA B 2 68 ? 47.984 114.790 160.401 1.00 58.36 61 ALA B C 1
ATOM 3341 O O . ALA B 2 68 ? 48.299 115.180 161.534 1.00 58.28 61 ALA B O 1
ATOM 3343 N N . ILE B 2 69 ? 46.789 114.268 160.128 1.00 58.39 62 ILE B N 1
ATOM 3344 C CA . ILE B 2 69 ? 45.799 114.106 161.179 1.00 58.50 62 ILE B CA 1
ATOM 3345 C C . ILE B 2 69 ? 46.389 113.144 162.201 1.00 59.00 62 ILE B C 1
ATOM 3346 O O . ILE B 2 69 ? 46.532 113.509 163.363 1.00 61.14 62 ILE B O 1
ATOM 3351 N N . VAL B 2 70 ? 46.790 111.957 161.774 1.00 57.73 63 VAL B N 1
ATOM 3352 C CA . VAL B 2 70 ? 47.395 111.003 162.691 1.00 57.61 63 VAL B CA 1
ATOM 3353 C C . VAL B 2 70 ? 48.552 111.618 163.488 1.00 58.38 63 VAL B C 1
ATOM 3354 O O . VAL B 2 70 ? 48.785 111.228 164.626 1.00 58.86 63 VAL B O 1
ATOM 3358 N N . ASN B 2 71 ? 49.287 112.566 162.921 1.00 60.17 64 ASN B N 1
ATOM 3359 C CA . ASN B 2 71 ? 50.390 113.155 163.673 1.00 62.04 64 ASN B CA 1
ATOM 3360 C C . ASN B 2 71 ? 49.948 114.279 164.548 1.00 64.03 64 ASN B C 1
ATOM 3361 O O . ASN B 2 71 ? 50.764 115.096 164.953 1.00 65.79 64 ASN B O 1
ATOM 3366 N N . GLY B 2 72 ? 48.656 114.324 164.841 1.00 65.31 65 GLY B N 1
ATOM 3367 C CA . GLY B 2 72 ? 48.133 115.386 165.668 1.00 67.59 65 GLY B CA 1
ATOM 3368 C C . GLY B 2 72 ? 48.048 116.739 164.978 1.00 70.38 65 GLY B C 1
ATOM 3369 O O . GLY B 2 72 ? 48.503 117.743 165.511 1.00 71.35 65 GLY B O 1
ATOM 3370 N N . LEU B 2 73 ? 47.482 116.791 163.779 1.00 72.38 66 LEU B N 1
ATOM 3371 C CA . LEU B 2 73 ? 47.335 118.078 163.109 1.00 73.50 66 LEU B CA 1
ATOM 3372 C C . LEU B 2 73 ? 46.408 118.937 163.996 1.00 74.90 66 LEU B C 1
ATOM 3373 O O . LEU B 2 73 ? 45.439 118.413 164.553 1.00 73.87 66 LEU B O 1
ATOM 3378 N N . LYS B 2 74 ? 46.698 120.231 164.155 1.00 76.97 67 LYS B N 1
ATOM 3379 C CA . LYS B 2 74 ? 45.832 121.079 164.987 1.00 79.18 67 LYS B CA 1
ATOM 3380 C C . LYS B 2 74 ? 44.602 121.624 164.261 1.00 78.85 67 LYS B C 1
ATOM 3381 O O . LYS B 2 74 ? 43.480 121.273 164.623 1.00 79.29 67 LYS B O 1
ATOM 3387 N N . ASN B 2 75 ? 44.825 122.477 163.251 1.00 78.17 68 ASN B N 1
ATOM 3388 C CA . ASN B 2 75 ? 43.759 123.103 162.437 1.00 77.34 68 ASN B CA 1
ATOM 3389 C C . ASN B 2 75 ? 43.405 122.292 161.182 1.00 75.90 68 ASN B C 1
ATOM 3390 O O . ASN B 2 75 ? 44.279 121.997 160.356 1.00 75.90 68 ASN B O 1
ATOM 3395 N N . PHE B 2 76 ? 42.113 121.981 161.037 1.00 73.30 69 PHE B N 1
ATOM 3396 C CA . PHE B 2 76 ? 41.601 121.214 159.909 1.00 70.16 69 PHE B CA 1
ATOM 3397 C C . PHE B 2 76 ? 40.410 121.935 159.295 1.00 68.37 69 PHE B C 1
ATOM 3398 O O . PHE B 2 76 ? 39.257 121.619 159.620 1.00 68.77 69 PHE B O 1
ATOM 3406 N N . PRO B 2 77 ? 40.667 122.907 158.399 1.00 66.55 70 PRO B N 1
ATOM 3407 C CA . PRO B 2 77 ? 39.674 123.729 157.690 1.00 65.74 70 PRO B CA 1
ATOM 3408 C C . PRO B 2 77 ? 38.613 122.992 156.862 1.00 65.12 70 PRO B C 1
ATOM 3409 O O . PRO B 2 77 ? 37.531 123.528 156.581 1.00 64.43 70 PRO B O 1
ATOM 3413 N N . ILE B 2 78 ? 38.935 121.769 156.463 1.00 65.49 71 ILE B N 1
ATOM 3414 C CA . ILE B 2 78 ? 38.041 120.958 155.658 1.00 65.42 71 ILE B CA 1
ATOM 3415 C C . ILE B 2 78 ? 36.950 120.365 156.530 1.00 66.00 71 ILE B C 1
ATOM 3416 O O . ILE B 2 78 ? 37.129 119.322 157.159 1.00 65.27 71 ILE B O 1
ATOM 3421 N N . LYS B 2 79 ? 35.815 121.055 156.561 1.00 68.05 72 LYS B N 1
ATOM 3422 C CA . LYS B 2 79 ? 34.657 120.637 157.347 1.00 70.03 72 LYS B CA 1
ATOM 3423 C C . LYS B 2 79 ? 33.475 120.412 156.404 1.00 70.57 72 LYS B C 1
ATOM 3424 O O . LYS B 2 79 ? 33.476 120.878 155.259 1.00 70.17 72 LYS B O 1
ATOM 3430 N N . PRO B 2 80 ? 32.434 119.713 156.883 1.00 71.04 73 PRO B N 1
ATOM 3431 C CA . PRO B 2 80 ? 31.266 119.465 156.024 1.00 70.41 73 PRO B CA 1
ATOM 3432 C C . PRO B 2 80 ? 30.697 120.755 155.422 1.00 69.45 73 PRO B C 1
ATOM 3433 O O . PRO B 2 80 ? 30.719 121.806 156.066 1.00 68.46 73 PRO B O 1
ATOM 3437 N N . GLY B 2 81 ? 30.212 120.650 154.181 1.00 68.59 74 GLY B N 1
ATOM 3438 C CA . GLY B 2 81 ? 29.622 121.773 153.487 1.00 66.65 74 GLY B CA 1
ATOM 3439 C C . GLY B 2 81 ? 30.613 122.778 152.952 1.00 66.28 74 GLY B C 1
ATOM 3440 O O . GLY B 2 81 ? 30.222 123.778 152.352 1.00 66.96 74 GLY B O 1
ATOM 3441 N N . LYS B 2 82 ? 31.897 122.526 153.168 1.00 65.75 75 LYS B N 1
ATOM 3442 C CA . LYS B 2 82 ? 32.945 123.426 152.680 1.00 65.31 75 LYS B CA 1
ATOM 3443 C C . LYS B 2 82 ? 33.277 123.157 151.196 1.00 64.15 75 LYS B C 1
ATOM 3444 O O . LYS B 2 82 ? 33.063 122.058 150.682 1.00 62.98 75 LYS B O 1
ATOM 3450 N N . SER B 2 83 ? 33.782 124.171 150.510 1.00 62.37 76 SER B N 1
ATOM 3451 C CA . SER B 2 83 ? 34.145 124.024 149.113 1.00 62.15 76 SER B CA 1
ATOM 3452 C C . SER B 2 83 ? 35.678 124.009 149.065 1.00 61.44 76 SER B C 1
ATOM 3453 O O . SER B 2 83 ? 36.316 124.913 149.597 1.00 61.83 76 SER B O 1
ATOM 3456 N N . VAL B 2 84 ? 36.277 122.993 148.446 1.00 59.48 77 VAL B N 1
ATOM 3457 C CA . VAL B 2 84 ? 37.730 122.947 148.405 1.00 57.80 77 VAL B CA 1
ATOM 3458 C C . VAL B 2 84 ? 38.306 122.803 147.004 1.00 56.58 77 VAL B C 1
ATOM 3459 O O . VAL B 2 84 ? 37.801 122.018 146.195 1.00 56.59 77 VAL B O 1
ATOM 3463 N N . LEU B 2 85 ? 39.342 123.592 146.713 1.00 55.15 78 LEU B N 1
ATOM 3464 C CA . LEU B 2 85 ? 40.039 123.561 145.416 1.00 52.90 78 LEU B CA 1
ATOM 3465 C C . LEU B 2 85 ? 41.281 122.701 145.660 1.00 52.35 78 LEU B C 1
ATOM 3466 O O . LEU B 2 85 ? 42.293 123.182 146.182 1.00 53.01 78 LEU B O 1
ATOM 3471 N N . TYR B 2 86 ? 41.208 121.432 145.267 1.00 50.30 79 TYR B N 1
ATOM 3472 C CA . TYR B 2 86 ? 42.306 120.481 145.473 1.00 47.72 79 TYR B CA 1
ATOM 3473 C C . TYR B 2 86 ? 43.269 120.427 144.296 1.00 46.24 79 TYR B C 1
ATOM 3474 O O . TYR B 2 86 ? 42.922 119.909 143.242 1.00 46.76 79 TYR B O 1
ATOM 3483 N N . LEU B 2 87 ? 44.476 120.957 144.478 1.00 44.75 80 LEU B N 1
ATOM 3484 C CA . LEU B 2 87 ? 45.493 120.936 143.415 1.00 43.53 80 LEU B CA 1
ATOM 3485 C C . LEU B 2 87 ? 46.337 119.675 143.548 1.00 42.81 80 LEU B C 1
ATOM 3486 O O . LEU B 2 87 ? 46.969 119.468 144.574 1.00 43.97 80 LEU B O 1
ATOM 3491 N N . GLY B 2 88 ? 46.349 118.834 142.524 1.00 43.56 81 GLY B N 1
ATOM 3492 C CA . GLY B 2 88 ? 47.141 117.617 142.589 1.00 43.44 81 GLY B CA 1
ATOM 3493 C C . GLY B 2 88 ? 46.294 116.447 143.028 1.00 44.79 81 GLY B C 1
ATOM 3494 O O . GLY B 2 88 ? 46.789 115.516 143.670 1.00 46.18 81 GLY B O 1
ATOM 3495 N N . ILE B 2 89 ? 45.009 116.481 142.661 1.00 44.82 82 ILE B N 1
ATOM 3496 C CA . ILE B 2 89 ? 44.033 115.463 143.041 1.00 43.16 82 ILE B CA 1
ATOM 3497 C C . ILE B 2 89 ? 44.392 114.053 142.651 1.00 41.81 82 ILE B C 1
ATOM 3498 O O . ILE B 2 89 ? 43.848 113.104 143.206 1.00 42.49 82 ILE B O 1
ATOM 3503 N N . ALA B 2 90 ? 45.288 113.907 141.690 1.00 41.00 83 ALA B N 1
ATOM 3504 C CA . ALA B 2 90 ? 45.726 112.576 141.290 1.00 41.17 83 ALA B CA 1
ATOM 3505 C C . ALA B 2 90 ? 44.571 111.583 141.149 1.00 42.79 83 ALA B C 1
ATOM 3506 O O . ALA B 2 90 ? 43.599 111.880 140.466 1.00 44.18 83 ALA B O 1
ATOM 3508 N N . SER B 2 91 ? 44.679 110.418 141.785 1.00 44.25 84 SER B N 1
ATOM 3509 C CA . SER B 2 91 ? 43.640 109.392 141.732 1.00 45.65 84 SER B CA 1
ATOM 3510 C C . SER B 2 91 ? 42.440 109.586 142.654 1.00 46.66 84 SER B C 1
ATOM 3511 O O . SER B 2 91 ? 41.431 108.882 142.539 1.00 45.97 84 SER B O 1
ATOM 3514 N N . GLY B 2 92 ? 42.574 110.510 143.593 1.00 47.53 85 GLY B N 1
ATOM 3515 C CA . GLY B 2 92 ? 41.491 110.763 144.521 1.00 48.00 85 GLY B CA 1
ATOM 3516 C C . GLY B 2 92 ? 41.525 109.983 145.831 1.00 47.55 85 GLY B C 1
ATOM 3517 O O . GLY B 2 92 ? 40.521 109.962 146.534 1.00 47.46 85 GLY B O 1
ATOM 3518 N N . THR B 2 93 ? 42.650 109.326 146.135 1.00 46.61 86 THR B N 1
ATOM 3519 C CA . THR B 2 93 ? 42.797 108.587 147.375 1.00 44.53 86 THR B CA 1
ATOM 3520 C C . THR B 2 93 ? 42.497 109.488 148.568 1.00 45.49 86 THR B C 1
ATOM 3521 O O . THR B 2 93 ? 41.515 109.280 149.279 1.00 47.46 86 THR B O 1
ATOM 3525 N N . THR B 2 94 ? 43.335 110.486 148.809 1.00 44.96 87 THR B N 1
ATOM 3526 C CA . THR B 2 94 ? 43.073 111.338 149.932 1.00 45.67 87 THR B CA 1
ATOM 3527 C C . THR B 2 94 ? 41.917 112.286 149.663 1.00 47.28 87 THR B C 1
ATOM 3528 O O . THR B 2 94 ? 41.277 112.763 150.597 1.00 49.53 87 THR B O 1
ATOM 3532 N N . ALA B 2 95 ? 41.610 112.543 148.409 1.00 48.96 88 ALA B N 1
ATOM 3533 C CA . ALA B 2 95 ? 40.488 113.439 148.125 1.00 48.67 88 ALA B CA 1
ATOM 3534 C C . ALA B 2 95 ? 39.165 112.720 148.325 1.00 48.06 88 ALA B C 1
ATOM 3535 O O . ALA B 2 95 ? 38.118 113.358 148.473 1.00 47.08 88 ALA B O 1
ATOM 3537 N N . SER B 2 96 ? 39.199 111.396 148.329 1.00 46.70 89 SER B N 1
ATOM 3538 C CA . SER B 2 96 ? 37.957 110.686 148.523 1.00 47.81 89 SER B CA 1
ATOM 3539 C C . SER B 2 96 ? 37.541 110.843 149.972 1.00 51.12 89 SER B C 1
ATOM 3540 O O . SER B 2 96 ? 36.355 110.790 150.277 1.00 51.74 89 SER B O 1
ATOM 3543 N N . HIS B 2 97 ? 38.513 111.034 150.871 1.00 52.60 90 HIS B N 1
ATOM 3544 C CA . HIS B 2 97 ? 38.192 111.214 152.278 1.00 52.76 90 HIS B CA 1
ATOM 3545 C C . HIS B 2 97 ? 37.672 112.623 152.528 1.00 53.67 90 HIS B C 1
ATOM 3546 O O . HIS B 2 97 ? 36.745 112.801 153.324 1.00 56.14 90 HIS B O 1
ATOM 3553 N N . VAL B 2 98 ? 38.233 113.635 151.867 1.00 52.04 91 VAL B N 1
ATOM 3554 C CA . VAL B 2 98 ? 37.724 114.976 152.108 1.00 51.93 91 VAL B CA 1
ATOM 3555 C C . VAL B 2 98 ? 36.284 115.034 151.547 1.00 53.94 91 VAL B C 1
ATOM 3556 O O . VAL B 2 98 ? 35.454 115.806 152.028 1.00 55.22 91 VAL B O 1
ATOM 3560 N N . SER B 2 99 ? 35.977 114.167 150.580 1.00 55.49 92 SER B N 1
ATOM 3561 C CA . SER B 2 99 ? 34.613 114.060 150.002 1.00 57.49 92 SER B CA 1
ATOM 3562 C C . SER B 2 99 ? 33.643 113.577 151.111 1.00 58.18 92 SER B C 1
ATOM 3563 O O . SER B 2 99 ? 32.570 114.144 151.344 1.00 57.08 92 SER B O 1
ATOM 3566 N N . ASP B 2 100 ? 34.071 112.502 151.769 1.00 58.50 93 ASP B N 1
ATOM 3567 C CA . ASP B 2 100 ? 33.370 111.896 152.874 1.00 58.27 93 ASP B CA 1
ATOM 3568 C C . ASP B 2 100 ? 33.072 112.983 153.907 1.00 59.09 93 ASP B C 1
ATOM 3569 O O . ASP B 2 100 ? 31.958 113.094 154.419 1.00 60.86 93 ASP B O 1
ATOM 3574 N N . ILE B 2 101 ? 34.077 113.795 154.187 1.00 57.72 94 ILE B N 1
ATOM 3575 C CA . ILE B 2 101 ? 33.965 114.848 155.175 1.00 57.96 94 ILE B CA 1
ATOM 3576 C C . ILE B 2 101 ? 33.106 115.985 154.706 1.00 59.62 94 ILE B C 1
ATOM 3577 O O . ILE B 2 101 ? 32.066 116.296 155.290 1.00 61.32 94 ILE B O 1
ATOM 3582 N N . VAL B 2 102 ? 33.549 116.625 153.644 1.00 60.31 95 VAL B N 1
ATOM 3583 C CA . VAL B 2 102 ? 32.838 117.754 153.093 1.00 59.59 95 VAL B CA 1
ATOM 3584 C C . VAL B 2 102 ? 31.339 117.397 152.836 1.00 60.48 95 VAL B C 1
ATOM 3585 O O . VAL B 2 102 ? 30.486 118.280 152.843 1.00 60.34 95 VAL B O 1
ATOM 3589 N N . GLY B 2 103 ? 31.033 116.111 152.617 1.00 60.02 96 GLY B N 1
ATOM 3590 C CA . GLY B 2 103 ? 29.657 115.670 152.408 1.00 60.33 96 GLY B CA 1
ATOM 3591 C C . GLY B 2 103 ? 28.895 116.195 151.193 1.00 61.48 96 GLY B C 1
ATOM 3592 O O . GLY B 2 103 ? 29.459 116.921 150.373 1.00 62.46 96 GLY B O 1
ATOM 3593 N N . TRP B 2 104 ? 27.605 115.857 151.065 1.00 61.47 97 TRP B N 1
ATOM 3594 C CA . TRP B 2 104 ? 26.811 116.297 149.909 1.00 59.54 97 TRP B CA 1
ATOM 3595 C C . TRP B 2 104 ? 26.601 117.789 149.773 1.00 60.92 97 TRP B C 1
ATOM 3596 O O . TRP B 2 104 ? 26.114 118.246 148.753 1.00 60.78 97 TRP B O 1
ATOM 3607 N N . GLU B 2 105 ? 26.943 118.569 150.779 1.00 64.44 98 GLU B N 1
ATOM 3608 C CA . GLU B 2 105 ? 26.749 119.999 150.617 1.00 67.93 98 GLU B CA 1
ATOM 3609 C C . GLU B 2 105 ? 28.082 120.602 150.183 1.00 67.52 98 GLU B C 1
ATOM 3610 O O . GLU B 2 105 ? 28.131 121.689 149.615 1.00 66.87 98 GLU B O 1
ATOM 3616 N N . GLY B 2 106 ? 29.161 119.869 150.463 1.00 66.63 99 GLY B N 1
ATOM 3617 C CA . GLY B 2 106 ? 30.494 120.305 150.111 1.00 66.02 99 GLY B CA 1
ATOM 3618 C C . GLY B 2 106 ? 30.788 120.081 148.642 1.00 65.98 99 GLY B C 1
ATOM 3619 O O . GLY B 2 106 ? 30.193 119.210 148.014 1.00 65.60 99 GLY B O 1
ATOM 3620 N N . LYS B 2 107 ? 31.717 120.871 148.103 1.00 66.13 100 LYS B N 1
ATOM 3621 C CA . LYS B 2 107 ? 32.125 120.811 146.690 1.00 65.05 100 LYS B CA 1
ATOM 3622 C C . LYS B 2 107 ? 33.652 120.640 146.562 1.00 63.07 100 LYS B C 1
ATOM 3623 O O . LYS B 2 107 ? 34.436 121.190 147.354 1.00 62.54 100 LYS B O 1
ATOM 3629 N N . ILE B 2 108 ? 34.082 119.885 145.560 1.00 59.56 101 ILE B N 1
ATOM 3630 C CA . ILE B 2 108 ? 35.513 119.687 145.375 1.00 55.39 101 ILE B CA 1
ATOM 3631 C C . ILE B 2 108 ? 35.937 119.793 143.926 1.00 53.19 101 ILE B C 1
ATOM 3632 O O . ILE B 2 108 ? 35.571 118.951 143.101 1.00 52.11 101 ILE B O 1
ATOM 3637 N N . TYR B 2 109 ? 36.700 120.842 143.621 1.00 50.77 102 TYR B N 1
ATOM 3638 C CA . TYR B 2 109 ? 37.245 121.053 142.284 1.00 48.28 102 TYR B CA 1
ATOM 3639 C C . TYR B 2 109 ? 38.643 120.416 142.254 1.00 45.93 102 TYR B C 1
ATOM 3640 O O . TYR B 2 109 ? 39.603 121.024 142.726 1.00 45.32 102 TYR B O 1
ATOM 3649 N N . GLY B 2 110 ? 38.763 119.204 141.724 1.00 44.21 103 GLY B N 1
ATOM 3650 C CA . GLY B 2 110 ? 40.067 118.547 141.659 1.00 44.04 103 GLY B CA 1
ATOM 3651 C C . GLY B 2 110 ? 40.884 118.804 140.389 1.00 43.08 103 GLY B C 1
ATOM 3652 O O . GLY B 2 110 ? 40.433 118.507 139.286 1.00 43.61 103 GLY B O 1
ATOM 3653 N N . ILE B 2 111 ? 42.083 119.347 140.532 1.00 42.02 104 ILE B N 1
ATOM 3654 C CA . ILE B 2 111 ? 42.920 119.617 139.364 1.00 41.96 104 ILE B CA 1
ATOM 3655 C C . ILE B 2 111 ? 44.025 118.601 139.262 1.00 40.10 104 ILE B C 1
ATOM 3656 O O . ILE B 2 111 ? 44.621 118.264 140.271 1.00 40.53 104 ILE B O 1
ATOM 3661 N N . GLU B 2 112 ? 44.305 118.105 138.072 1.00 39.35 105 GLU B N 1
ATOM 3662 C CA . GLU B 2 112 ? 45.354 117.115 137.938 1.00 38.77 105 GLU B CA 1
ATOM 3663 C C . GLU B 2 112 ? 45.910 117.209 136.530 1.00 38.48 105 GLU B C 1
ATOM 3664 O O . GLU B 2 112 ? 45.164 117.184 135.554 1.00 38.33 105 GLU B O 1
ATOM 3670 N N . PHE B 2 113 ? 47.234 117.318 136.447 1.00 38.23 106 PHE B N 1
ATOM 3671 C CA . PHE B 2 113 ? 47.953 117.455 135.187 1.00 36.01 106 PHE B CA 1
ATOM 3672 C C . PHE B 2 113 ? 48.082 116.170 134.385 1.00 36.78 106 PHE B C 1
ATOM 3673 O O . PHE B 2 113 ? 47.935 116.203 133.168 1.00 37.28 106 PHE B O 1
ATOM 3681 N N . SER B 2 114 ? 48.353 115.048 135.054 1.00 35.06 107 SER B N 1
ATOM 3682 C CA . SER B 2 114 ? 48.545 113.808 134.337 1.00 36.79 107 SER B CA 1
ATOM 3683 C C . SER B 2 114 ? 47.235 113.079 133.983 1.00 37.46 107 SER B C 1
ATOM 3684 O O . SER B 2 114 ? 46.631 112.437 134.818 1.00 37.62 107 SER B O 1
ATOM 3687 N N . PRO B 2 115 ? 46.812 113.124 132.717 1.00 37.89 108 PRO B N 1
ATOM 3688 C CA . PRO B 2 115 ? 45.558 112.458 132.350 1.00 38.62 108 PRO B CA 1
ATOM 3689 C C . PRO B 2 115 ? 45.370 110.993 132.719 1.00 39.63 108 PRO B C 1
ATOM 3690 O O . PRO B 2 115 ? 44.294 110.618 133.169 1.00 38.73 108 PRO B O 1
ATOM 3694 N N . ARG B 2 116 ? 46.393 110.157 132.527 1.00 40.69 109 ARG B N 1
ATOM 3695 C CA . ARG B 2 116 ? 46.273 108.720 132.863 1.00 41.03 109 ARG B CA 1
ATOM 3696 C C . ARG B 2 116 ? 46.022 108.554 134.364 1.00 42.04 109 ARG B C 1
ATOM 3697 O O . ARG B 2 116 ? 45.474 107.538 134.805 1.00 43.95 109 ARG B O 1
ATOM 3705 N N . VAL B 2 117 ? 46.448 109.547 135.140 1.00 40.01 110 VAL B N 1
ATOM 3706 C CA . VAL B 2 117 ? 46.234 109.526 136.567 1.00 40.46 110 VAL B CA 1
ATOM 3707 C C . VAL B 2 117 ? 44.808 110.045 136.844 1.00 40.00 110 VAL B C 1
ATOM 3708 O O . VAL B 2 117 ? 44.016 109.357 137.462 1.00 41.94 110 VAL B O 1
ATOM 3712 N N . LEU B 2 118 ? 44.480 111.225 136.344 1.00 37.81 111 LEU B N 1
ATOM 3713 C CA . LEU B 2 118 ? 43.169 111.800 136.519 1.00 37.44 111 LEU B CA 1
ATOM 3714 C C . LEU B 2 118 ? 42.100 110.860 135.994 1.00 37.85 111 LEU B C 1
ATOM 3715 O O . LEU B 2 118 ? 40.977 110.893 136.442 1.00 38.21 111 LEU B O 1
ATOM 3720 N N . ARG B 2 119 ? 42.443 110.004 135.042 1.00 38.85 112 ARG B N 1
ATOM 3721 C CA . ARG B 2 119 ? 41.441 109.110 134.492 1.00 38.75 112 ARG B CA 1
ATOM 3722 C C . ARG B 2 119 ? 40.841 108.177 135.537 1.00 40.26 112 ARG B C 1
ATOM 3723 O O . ARG B 2 119 ? 39.628 107.943 135.533 1.00 39.31 112 ARG B O 1
ATOM 3731 N N . GLU B 2 120 ? 41.663 107.634 136.428 1.00 43.06 113 GLU B N 1
ATOM 3732 C CA . GLU B 2 120 ? 41.131 106.714 137.450 1.00 46.57 113 GLU B CA 1
ATOM 3733 C C . GLU B 2 120 ? 40.029 107.300 138.339 1.00 45.35 113 GLU B C 1
ATOM 3734 O O . GLU B 2 120 ? 39.116 106.602 138.772 1.00 43.94 113 GLU B O 1
ATOM 3740 N N . LEU B 2 121 ? 40.117 108.592 138.579 1.00 44.81 114 LEU B N 1
ATOM 3741 C CA . LEU B 2 121 ? 39.135 109.249 139.398 1.00 46.37 114 LEU B CA 1
ATOM 3742 C C . LEU B 2 121 ? 37.770 109.430 138.696 1.00 48.21 114 LEU B C 1
ATOM 3743 O O . LEU B 2 121 ? 36.729 109.385 139.347 1.00 50.12 114 LEU B O 1
ATOM 3748 N N . VAL B 2 122 ? 37.771 109.632 137.384 1.00 48.55 115 VAL B N 1
ATOM 3749 C CA . VAL B 2 122 ? 36.536 109.852 136.653 1.00 48.72 115 VAL B CA 1
ATOM 3750 C C . VAL B 2 122 ? 35.390 108.880 136.984 1.00 48.73 115 VAL B C 1
ATOM 3751 O O . VAL B 2 122 ? 34.305 109.323 137.354 1.00 48.97 115 VAL B O 1
ATOM 3755 N N . PRO B 2 123 ? 35.607 107.562 136.903 1.00 49.03 116 PRO B N 1
ATOM 3756 C CA . PRO B 2 123 ? 34.516 106.619 137.219 1.00 50.48 116 PRO B CA 1
ATOM 3757 C C . PRO B 2 123 ? 33.966 106.827 138.636 1.00 51.17 116 PRO B C 1
ATOM 3758 O O . PRO B 2 123 ? 32.770 106.701 138.877 1.00 53.37 116 PRO B O 1
ATOM 3762 N N . ILE B 2 124 ? 34.858 107.134 139.570 1.00 50.35 117 ILE B N 1
ATOM 3763 C CA . ILE B 2 124 ? 34.476 107.366 140.955 1.00 48.89 117 ILE B CA 1
ATOM 3764 C C . ILE B 2 124 ? 33.516 108.539 141.116 1.00 50.52 117 ILE B C 1
ATOM 3765 O O . ILE B 2 124 ? 32.550 108.443 141.871 1.00 51.53 117 ILE B O 1
ATOM 3770 N N . VAL B 2 125 ? 33.758 109.633 140.397 1.00 50.80 118 VAL B N 1
ATOM 3771 C CA . VAL B 2 125 ? 32.927 110.816 140.555 1.00 52.76 118 VAL B CA 1
ATOM 3772 C C . VAL B 2 125 ? 31.529 110.668 139.968 1.00 55.18 118 VAL B C 1
ATOM 3773 O O . VAL B 2 125 ? 30.670 111.552 140.111 1.00 54.44 118 VAL B O 1
ATOM 3777 N N . GLU B 2 126 ? 31.289 109.543 139.312 1.00 57.07 119 GLU B N 1
ATOM 3778 C CA . GLU B 2 126 ? 29.978 109.296 138.762 1.00 59.78 119 GLU B CA 1
ATOM 3779 C C . GLU B 2 126 ? 28.979 109.269 139.903 1.00 60.66 119 GLU B C 1
ATOM 3780 O O . GLU B 2 126 ? 27.995 110.006 139.896 1.00 60.99 119 GLU B O 1
ATOM 3786 N N . GLU B 2 127 ? 29.242 108.399 140.874 1.00 61.13 120 GLU B N 1
ATOM 3787 C CA . GLU B 2 127 ? 28.390 108.262 142.043 1.00 61.58 120 GLU B CA 1
ATOM 3788 C C . GLU B 2 127 ? 28.814 109.199 143.151 1.00 59.39 120 GLU B C 1
ATOM 3789 O O . GLU B 2 127 ? 28.027 109.536 144.034 1.00 59.33 120 GLU B O 1
ATOM 3795 N N . ARG B 2 128 ? 30.063 109.622 143.101 1.00 57.83 121 ARG B N 1
ATOM 3796 C CA . ARG B 2 128 ? 30.571 110.533 144.086 1.00 56.93 121 ARG B CA 1
ATOM 3797 C C . ARG B 2 128 ? 30.555 111.921 143.449 1.00 57.33 121 ARG B C 1
ATOM 3798 O O . ARG B 2 128 ? 31.593 112.590 143.351 1.00 57.01 121 ARG B O 1
ATOM 3806 N N . ARG B 2 129 ? 29.370 112.346 143.018 1.00 58.15 122 ARG B N 1
ATOM 3807 C CA . ARG B 2 129 ? 29.166 113.624 142.305 1.00 58.69 122 ARG B CA 1
ATOM 3808 C C . ARG B 2 129 ? 29.513 114.810 143.157 1.00 57.11 122 ARG B C 1
ATOM 3809 O O . ARG B 2 129 ? 29.038 115.926 142.964 1.00 57.33 122 ARG B O 1
ATOM 3817 N N . ASN B 2 130 ? 30.413 114.536 144.064 1.00 57.13 123 ASN B N 1
ATOM 3818 C CA . ASN B 2 130 ? 30.898 115.486 145.012 1.00 56.62 123 ASN B CA 1
ATOM 3819 C C . ASN B 2 130 ? 32.111 116.250 144.503 1.00 55.13 123 ASN B C 1
ATOM 3820 O O . ASN B 2 130 ? 32.386 117.384 144.909 1.00 54.94 123 ASN B O 1
ATOM 3825 N N . ILE B 2 131 ? 32.828 115.566 143.615 1.00 52.21 124 ILE B N 1
ATOM 3826 C CA . ILE B 2 131 ? 34.059 116.021 143.022 1.00 50.56 124 ILE B CA 1
ATOM 3827 C C . ILE B 2 131 ? 33.985 116.201 141.508 1.00 48.37 124 ILE B C 1
ATOM 3828 O O . ILE B 2 131 ? 33.433 115.358 140.803 1.00 47.07 124 ILE B O 1
ATOM 3833 N N . ILE B 2 132 ? 34.558 117.304 141.027 1.00 45.76 125 ILE B N 1
ATOM 3834 C CA . ILE B 2 132 ? 34.626 117.579 139.608 1.00 44.79 125 ILE B CA 1
ATOM 3835 C C . ILE B 2 132 ? 36.076 117.356 139.190 1.00 43.71 125 ILE B C 1
ATOM 3836 O O . ILE B 2 132 ? 36.939 118.159 139.506 1.00 43.72 125 ILE B O 1
ATOM 3841 N N . PRO B 2 133 ? 36.361 116.258 138.485 1.00 43.13 126 PRO B N 1
ATOM 3842 C CA . PRO B 2 133 ? 37.729 115.959 138.042 1.00 43.52 126 PRO B CA 1
ATOM 3843 C C . PRO B 2 133 ? 38.063 116.907 136.911 1.00 44.18 126 PRO B C 1
ATOM 3844 O O . PRO B 2 133 ? 37.404 116.889 135.891 1.00 44.93 126 PRO B O 1
ATOM 3848 N N . ILE B 2 134 ? 39.063 117.737 137.096 1.00 43.59 127 ILE B N 1
ATOM 3849 C CA . ILE B 2 134 ? 39.441 118.666 136.063 1.00 43.08 127 ILE B CA 1
ATOM 3850 C C . ILE B 2 134 ? 40.896 118.454 135.613 1.00 44.38 127 ILE B C 1
ATOM 3851 O O . ILE B 2 134 ? 41.814 118.525 136.432 1.00 46.57 127 ILE B O 1
ATOM 3856 N N . LEU B 2 135 ? 41.119 118.183 134.335 1.00 43.28 128 LEU B N 1
ATOM 3857 C CA . LEU B 2 135 ? 42.481 118.018 133.838 1.00 43.46 128 LEU B CA 1
ATOM 3858 C C . LEU B 2 135 ? 43.036 119.439 133.722 1.00 43.85 128 LEU B C 1
ATOM 3859 O O . LEU B 2 135 ? 42.474 120.244 132.990 1.00 45.93 128 LEU B O 1
ATOM 3864 N N . GLY B 2 136 ? 44.111 119.746 134.440 1.00 43.07 129 GLY B N 1
ATOM 3865 C CA . GLY B 2 136 ? 44.659 121.077 134.385 1.00 43.79 129 GLY B CA 1
ATOM 3866 C C . GLY B 2 136 ? 46.061 121.134 134.952 1.00 46.01 129 GLY B C 1
ATOM 3867 O O . GLY B 2 136 ? 46.573 120.135 135.466 1.00 44.93 129 GLY B O 1
ATOM 3868 N N . ASP B 2 137 ? 46.669 122.318 134.867 1.00 47.76 130 ASP B N 1
ATOM 3869 C CA . ASP B 2 137 ? 48.033 122.579 135.323 1.00 49.21 130 ASP B CA 1
ATOM 3870 C C . ASP B 2 137 ? 47.980 123.642 136.417 1.00 49.96 130 ASP B C 1
ATOM 3871 O O . ASP B 2 137 ? 47.701 124.796 136.131 1.00 49.80 130 ASP B O 1
ATOM 3876 N N . ALA B 2 138 ? 48.286 123.275 137.655 1.00 51.10 131 ALA B N 1
ATOM 3877 C CA . ALA B 2 138 ? 48.218 124.236 138.742 1.00 51.97 131 ALA B CA 1
ATOM 3878 C C . ALA B 2 138 ? 49.063 125.488 138.552 1.00 52.88 131 ALA B C 1
ATOM 3879 O O . ALA B 2 138 ? 48.863 126.476 139.255 1.00 53.40 131 ALA B O 1
ATOM 3881 N N . THR B 2 139 ? 50.006 125.475 137.620 1.00 53.47 132 THR B N 1
ATOM 3882 C CA . THR B 2 139 ? 50.811 126.680 137.444 1.00 53.96 132 THR B CA 1
ATOM 3883 C C . THR B 2 139 ? 50.090 127.701 136.569 1.00 55.60 132 THR B C 1
ATOM 3884 O O . THR B 2 139 ? 50.467 128.874 136.537 1.00 58.50 132 THR B O 1
ATOM 3888 N N . LYS B 2 140 ? 49.049 127.259 135.861 1.00 55.22 133 LYS B N 1
ATOM 3889 C CA . LYS B 2 140 ? 48.279 128.127 134.960 1.00 53.67 133 LYS B CA 1
ATOM 3890 C C . LYS B 2 140 ? 46.807 128.098 135.340 1.00 54.27 133 LYS B C 1
ATOM 3891 O O . LYS B 2 140 ? 45.956 127.658 134.565 1.00 54.02 133 LYS B O 1
ATOM 3897 N N . PRO B 2 141 ? 46.482 128.588 136.547 1.00 55.03 134 PRO B N 1
ATOM 3898 C CA . PRO B 2 141 ? 45.099 128.613 137.040 1.00 55.92 134 PRO B CA 1
ATOM 3899 C C . PRO B 2 141 ? 44.050 129.180 136.085 1.00 56.71 134 PRO B C 1
ATOM 3900 O O . PRO B 2 141 ? 42.900 128.757 136.107 1.00 56.33 134 PRO B O 1
ATOM 3904 N N . GLU B 2 142 ? 44.441 130.129 135.247 1.00 57.24 135 GLU B N 1
ATOM 3905 C CA . GLU B 2 142 ? 43.507 130.695 134.291 1.00 57.89 135 GLU B CA 1
ATOM 3906 C C . GLU B 2 142 ? 42.921 129.607 133.419 1.00 56.16 135 GLU B C 1
ATOM 3907 O O . GLU B 2 142 ? 41.724 129.615 133.153 1.00 56.49 135 GLU B O 1
ATOM 3913 N N . GLU B 2 143 ? 43.748 128.666 132.976 1.00 53.67 136 GLU B N 1
ATOM 3914 C CA . GLU B 2 143 ? 43.235 127.640 132.088 1.00 51.34 136 GLU B CA 1
ATOM 3915 C C . GLU B 2 143 ? 42.148 126.734 132.650 1.00 49.45 136 GLU B C 1
ATOM 3916 O O . GLU B 2 143 ? 41.803 125.732 132.047 1.00 48.97 136 GLU B O 1
ATOM 3922 N N . TYR B 2 144 ? 41.610 127.083 133.803 1.00 48.87 137 TYR B N 1
ATOM 3923 C CA . TYR B 2 144 ? 40.475 126.345 134.333 1.00 50.77 137 TYR B CA 1
ATOM 3924 C C . TYR B 2 144 ? 39.610 127.306 135.158 1.00 51.56 137 TYR B C 1
ATOM 3925 O O . TYR B 2 144 ? 38.934 126.902 136.101 1.00 53.26 137 TYR B O 1
ATOM 3934 N N . ARG B 2 145 ? 39.626 128.580 134.761 1.00 52.40 138 ARG B N 1
ATOM 3935 C CA . ARG B 2 145 ? 38.881 129.662 135.422 1.00 53.19 138 ARG B CA 1
ATOM 3936 C C . ARG B 2 145 ? 37.370 129.554 135.296 1.00 53.78 138 ARG B C 1
ATOM 3937 O O . ARG B 2 145 ? 36.611 130.008 136.162 1.00 55.05 138 ARG B O 1
ATOM 3945 N N . ALA B 2 146 ? 36.948 128.978 134.181 1.00 53.21 139 ALA B N 1
ATOM 3946 C CA . ALA B 2 146 ? 35.541 128.804 133.898 1.00 52.73 139 ALA B CA 1
ATOM 3947 C C . ALA B 2 146 ? 34.987 127.545 134.533 1.00 52.78 139 ALA B C 1
ATOM 3948 O O . ALA B 2 146 ? 33.778 127.357 134.548 1.00 52.48 139 ALA B O 1
ATOM 3950 N N . LEU B 2 147 ? 35.859 126.694 135.082 1.00 51.38 140 LEU B N 1
ATOM 3951 C CA . LEU B 2 147 ? 35.394 125.425 135.641 1.00 50.19 140 LEU B CA 1
ATOM 3952 C C . LEU B 2 147 ? 35.263 125.353 137.148 1.00 51.11 140 LEU B C 1
ATOM 3953 O O . LEU B 2 147 ? 34.763 124.358 137.670 1.00 50.74 140 LEU B O 1
ATOM 3958 N N . VAL B 2 148 ? 35.691 126.402 137.844 1.00 52.98 141 VAL B N 1
ATOM 3959 C CA . VAL B 2 148 ? 35.620 126.426 139.306 1.00 55.43 141 VAL B CA 1
ATOM 3960 C C . VAL B 2 148 ? 35.097 127.785 139.829 1.00 57.26 141 VAL B C 1
ATOM 3961 O O . VAL B 2 148 ? 34.975 128.764 139.083 1.00 57.21 141 VAL B O 1
ATOM 3965 N N . THR B 2 149 ? 34.788 127.838 141.119 1.00 58.70 142 THR B N 1
ATOM 3966 C CA . THR B 2 149 ? 34.259 129.057 141.752 1.00 60.59 142 THR B CA 1
ATOM 3967 C C . THR B 2 149 ? 35.051 129.272 143.040 1.00 61.19 142 THR B C 1
ATOM 3968 O O . THR B 2 149 ? 35.679 128.339 143.507 1.00 61.90 142 THR B O 1
ATOM 3972 N N . LYS B 2 150 ? 35.021 130.474 143.615 1.00 61.06 143 LYS B N 1
ATOM 3973 C CA . LYS B 2 150 ? 35.757 130.736 144.856 1.00 62.18 143 LYS B CA 1
ATOM 3974 C C . LYS B 2 150 ? 35.457 129.649 145.909 1.00 62.58 143 LYS B C 1
ATOM 3975 O O . LYS B 2 150 ? 34.305 129.275 146.120 1.00 62.57 143 LYS B O 1
ATOM 3981 N N . VAL B 2 151 ? 36.507 129.137 146.559 1.00 62.80 144 VAL B N 1
ATOM 3982 C CA . VAL B 2 151 ? 36.359 128.074 147.555 1.00 62.68 144 VAL B CA 1
ATOM 3983 C C . VAL B 2 151 ? 36.729 128.511 148.959 1.00 63.25 144 VAL B C 1
ATOM 3984 O O . VAL B 2 151 ? 37.388 129.547 149.161 1.00 62.97 144 VAL B O 1
ATOM 3988 N N . ASP B 2 152 ? 36.304 127.708 149.924 1.00 63.41 145 ASP B N 1
ATOM 3989 C CA . ASP B 2 152 ? 36.626 127.970 151.321 1.00 65.65 145 ASP B CA 1
ATOM 3990 C C . ASP B 2 152 ? 38.076 127.560 151.597 1.00 64.98 145 ASP B C 1
ATOM 3991 O O . ASP B 2 152 ? 38.850 128.319 152.159 1.00 65.34 145 ASP B O 1
ATOM 3996 N N . VAL B 2 153 ? 38.422 126.353 151.167 1.00 64.83 146 VAL B N 1
ATOM 3997 C CA . VAL B 2 153 ? 39.745 125.807 151.384 1.00 63.83 146 VAL B CA 1
ATOM 3998 C C . VAL B 2 153 ? 40.433 125.394 150.087 1.00 63.11 146 VAL B C 1
ATOM 3999 O O . VAL B 2 153 ? 39.762 124.947 149.149 1.00 63.97 146 VAL B O 1
ATOM 4003 N N . ILE B 2 154 ? 41.764 125.558 150.035 1.00 61.27 147 ILE B N 1
ATOM 4004 C CA . ILE B 2 154 ? 42.595 125.137 148.884 1.00 58.10 147 ILE B CA 1
ATOM 4005 C C . ILE B 2 154 ? 43.537 124.055 149.434 1.00 58.13 147 ILE B C 1
ATOM 4006 O O . ILE B 2 154 ? 44.217 124.303 150.423 1.00 59.43 147 ILE B O 1
ATOM 4011 N N . PHE B 2 155 ? 43.575 122.870 148.832 1.00 56.15 148 PHE B N 1
ATOM 4012 C CA . PHE B 2 155 ? 44.497 121.834 149.302 1.00 54.74 148 PHE B CA 1
ATOM 4013 C C . PHE B 2 155 ? 45.461 121.529 148.180 1.00 54.51 148 PHE B C 1
ATOM 4014 O O . PHE B 2 155 ? 45.050 121.108 147.097 1.00 54.33 148 PHE B O 1
ATOM 4022 N N . GLU B 2 156 ? 46.748 121.740 148.433 1.00 54.75 149 GLU B N 1
ATOM 4023 C CA . GLU B 2 156 ? 47.767 121.523 147.409 1.00 54.81 149 GLU B CA 1
ATOM 4024 C C . GLU B 2 156 ? 48.738 120.432 147.765 1.00 55.04 149 GLU B C 1
ATOM 4025 O O . GLU B 2 156 ? 49.251 120.383 148.876 1.00 55.72 149 GLU B O 1
ATOM 4031 N N . ASP B 2 157 ? 48.995 119.566 146.802 1.00 55.31 150 ASP B N 1
ATOM 4032 C CA . ASP B 2 157 ? 49.929 118.477 146.979 1.00 56.38 150 ASP B CA 1
ATOM 4033 C C . ASP B 2 157 ? 50.476 118.192 145.580 1.00 56.32 150 ASP B C 1
ATOM 4034 O O . ASP B 2 157 ? 50.072 117.226 144.934 1.00 56.70 150 ASP B O 1
ATOM 4039 N N . VAL B 2 158 ? 51.371 119.059 145.103 1.00 56.30 151 VAL B N 1
ATOM 4040 C CA . VAL B 2 158 ? 51.970 118.907 143.773 1.00 57.60 151 VAL B CA 1
ATOM 4041 C C . VAL B 2 158 ? 53.494 118.732 143.779 1.00 60.12 151 VAL B C 1
ATOM 4042 O O . VAL B 2 158 ? 54.217 119.367 144.564 1.00 60.72 151 VAL B O 1
ATOM 4046 N N . ALA B 2 159 ? 54.010 117.855 142.932 1.00 63.03 152 ALA B N 1
ATOM 4047 C CA . ALA B 2 159 ? 55.474 117.719 142.887 1.00 65.55 152 ALA B CA 1
ATOM 4048 C C . ALA B 2 159 ? 55.945 118.867 141.998 1.00 66.05 152 ALA B C 1
ATOM 4049 O O . ALA B 2 159 ? 56.144 118.693 140.789 1.00 66.15 152 ALA B O 1
ATOM 4051 N N . GLN B 2 160 ? 56.102 120.041 142.586 1.00 65.16 153 GLN B N 1
ATOM 4052 C CA . GLN B 2 160 ? 56.546 121.180 141.800 1.00 64.73 153 GLN B CA 1
ATOM 4053 C C . GLN B 2 160 ? 57.414 122.114 142.620 1.00 63.37 153 GLN B C 1
ATOM 4054 O O . GLN B 2 160 ? 57.076 122.453 143.761 1.00 62.53 153 GLN B O 1
ATOM 4060 N N . PRO B 2 161 ? 58.554 122.521 142.060 1.00 61.80 154 PRO B N 1
ATOM 4061 C CA . PRO B 2 161 ? 59.446 123.422 142.774 1.00 62.40 154 PRO B CA 1
ATOM 4062 C C . PRO B 2 161 ? 58.752 124.734 143.120 1.00 63.04 154 PRO B C 1
ATOM 4063 O O . PRO B 2 161 ? 58.923 125.288 144.211 1.00 62.85 154 PRO B O 1
ATOM 4067 N N . THR B 2 162 ? 57.948 125.203 142.178 1.00 64.01 155 THR B N 1
ATOM 4068 C CA . THR B 2 162 ? 57.192 126.448 142.285 1.00 65.46 155 THR B CA 1
ATOM 4069 C C . THR B 2 162 ? 56.057 126.363 143.320 1.00 66.04 155 THR B C 1
ATOM 4070 O O . THR B 2 162 ? 55.329 127.331 143.557 1.00 67.24 155 THR B O 1
ATOM 4074 N N . GLN B 2 163 ? 55.920 125.192 143.928 1.00 65.36 156 GLN B N 1
ATOM 4075 C CA . GLN B 2 163 ? 54.934 124.910 144.968 1.00 65.12 156 GLN B CA 1
ATOM 4076 C C . GLN B 2 163 ? 54.344 126.091 145.728 1.00 65.55 156 GLN B C 1
ATOM 4077 O O . GLN B 2 163 ? 53.134 126.210 145.880 1.00 64.00 156 GLN B O 1
ATOM 4083 N N . ALA B 2 164 ? 55.231 126.938 146.237 1.00 66.98 157 ALA B N 1
ATOM 4084 C CA . ALA B 2 164 ? 54.855 128.099 147.019 1.00 67.58 157 ALA B CA 1
ATOM 4085 C C . ALA B 2 164 ? 53.974 129.076 146.261 1.00 67.77 157 ALA B C 1
ATOM 4086 O O . ALA B 2 164 ? 52.867 129.352 146.691 1.00 67.46 157 ALA B O 1
ATOM 4088 N N . LYS B 2 165 ? 54.467 129.603 145.146 1.00 68.08 158 LYS B N 1
ATOM 4089 C CA . LYS B 2 165 ? 53.695 130.557 144.365 1.00 69.42 158 LYS B CA 1
ATOM 4090 C C . LYS B 2 165 ? 52.401 129.921 143.887 1.00 68.68 158 LYS B C 1
ATOM 4091 O O . LYS B 2 165 ? 51.366 130.585 143.834 1.00 69.18 158 LYS B O 1
ATOM 4097 N N . ILE B 2 166 ? 52.466 128.636 143.525 1.00 66.39 159 ILE B N 1
ATOM 4098 C CA . ILE B 2 166 ? 51.282 127.932 143.054 1.00 62.78 159 ILE B CA 1
ATOM 4099 C C . ILE B 2 166 ? 50.122 128.114 144.027 1.00 62.49 159 ILE B C 1
ATOM 4100 O O . ILE B 2 166 ? 49.013 128.439 143.615 1.00 62.84 159 ILE B O 1
ATOM 4105 N N . LEU B 2 167 ? 50.383 127.948 145.315 1.00 62.03 160 LEU B N 1
ATOM 4106 C CA . LEU B 2 167 ? 49.339 128.112 146.306 1.00 62.12 160 LEU B CA 1
ATOM 4107 C C . LEU B 2 167 ? 48.883 129.552 146.385 1.00 63.05 160 LEU B C 1
ATOM 4108 O O . LEU B 2 167 ? 47.714 129.834 146.611 1.00 63.43 160 LEU B O 1
ATOM 4113 N N . ILE B 2 168 ? 49.812 130.469 146.194 1.00 64.27 161 ILE B N 1
ATOM 4114 C CA . ILE B 2 168 ? 49.480 131.869 146.262 1.00 65.99 161 ILE B CA 1
ATOM 4115 C C . ILE B 2 168 ? 48.738 132.326 145.026 1.00 66.82 161 ILE B C 1
ATOM 4116 O O . ILE B 2 168 ? 47.834 133.143 145.117 1.00 66.86 161 ILE B O 1
ATOM 4121 N N . ASP B 2 169 ? 49.143 131.817 143.872 1.00 68.12 162 ASP B N 1
ATOM 4122 C CA . ASP B 2 169 ? 48.515 132.159 142.608 1.00 69.96 162 ASP B CA 1
ATOM 4123 C C . ASP B 2 169 ? 47.065 131.694 142.615 1.00 69.90 162 ASP B C 1
ATOM 4124 O O . ASP B 2 169 ? 46.148 132.449 142.278 1.00 69.28 162 ASP B O 1
ATOM 4129 N N . ASN B 2 170 ? 46.878 130.434 142.999 1.00 69.51 163 ASN B N 1
ATOM 4130 C CA . ASN B 2 170 ? 45.563 129.833 143.065 1.00 68.78 163 ASN B CA 1
ATOM 4131 C C . ASN B 2 170 ? 44.720 130.448 144.184 1.00 69.57 163 ASN B C 1
ATOM 4132 O O . ASN B 2 170 ? 43.495 130.459 144.110 1.00 70.63 163 ASN B O 1
ATOM 4137 N N . ALA B 2 171 ? 45.368 130.964 145.220 1.00 68.83 164 ALA B N 1
ATOM 4138 C CA . ALA B 2 171 ? 44.644 131.555 146.325 1.00 68.18 164 ALA B CA 1
ATOM 4139 C C . ALA B 2 171 ? 44.156 132.944 145.970 1.00 68.62 164 ALA B C 1
ATOM 4140 O O . ALA B 2 171 ? 43.024 133.323 146.294 1.00 68.70 164 ALA B O 1
ATOM 4142 N N . LYS B 2 172 ? 44.996 133.711 145.291 1.00 68.50 165 LYS B N 1
ATOM 4143 C CA . LYS B 2 172 ? 44.596 135.052 144.938 1.00 68.95 165 LYS B CA 1
ATOM 4144 C C . LYS B 2 172 ? 43.739 135.021 143.702 1.00 68.56 165 LYS B C 1
ATOM 4145 O O . LYS B 2 172 ? 43.661 135.992 142.967 1.00 70.40 165 LYS B O 1
ATOM 4151 N N . ALA B 2 173 ? 43.082 133.903 143.470 1.00 68.20 166 ALA B N 1
ATOM 4152 C CA . ALA B 2 173 ? 42.210 133.808 142.321 1.00 67.13 166 ALA B CA 1
ATOM 4153 C C . ALA B 2 173 ? 40.957 133.040 142.670 1.00 66.86 166 ALA B C 1
ATOM 4154 O O . ALA B 2 173 ? 39.907 133.308 142.110 1.00 68.70 166 ALA B O 1
ATOM 4156 N N . TYR B 2 174 ? 41.040 132.117 143.620 1.00 66.34 167 TYR B N 1
ATOM 4157 C CA . TYR B 2 174 ? 39.884 131.293 143.944 1.00 65.73 167 TYR B CA 1
ATOM 4158 C C . TYR B 2 174 ? 39.606 131.127 145.427 1.00 65.34 167 TYR B C 1
ATOM 4159 O O . TYR B 2 174 ? 38.642 130.470 145.824 1.00 64.70 167 TYR B O 1
ATOM 4168 N N . LEU B 2 175 ? 40.441 131.717 146.264 1.00 65.57 168 LEU B N 1
ATOM 4169 C CA . LEU B 2 175 ? 40.234 131.540 147.686 1.00 66.28 168 LEU B CA 1
ATOM 4170 C C . LEU B 2 175 ? 39.443 132.659 148.312 1.00 68.01 168 LEU B C 1
ATOM 4171 O O . LEU B 2 175 ? 39.779 133.843 148.181 1.00 68.46 168 LEU B O 1
ATOM 4176 N N . LYS B 2 176 ? 38.366 132.268 148.978 1.00 69.47 169 LYS B N 1
ATOM 4177 C CA . LYS B 2 176 ? 37.528 133.225 149.677 1.00 71.77 169 LYS B CA 1
ATOM 4178 C C . LYS B 2 176 ? 38.392 133.924 150.717 1.00 73.75 169 LYS B C 1
ATOM 4179 O O . LYS B 2 176 ? 39.148 133.277 151.439 1.00 73.72 169 LYS B O 1
ATOM 4185 N N . ARG B 2 177 ? 38.293 135.253 150.778 1.00 76.31 170 ARG B N 1
ATOM 4186 C CA . ARG B 2 177 ? 39.065 136.035 151.740 1.00 77.44 170 ARG B CA 1
ATOM 4187 C C . ARG B 2 177 ? 38.839 135.456 153.111 1.00 77.28 170 ARG B C 1
ATOM 4188 O O . ARG B 2 177 ? 37.749 134.964 153.416 1.00 75.88 170 ARG B O 1
ATOM 4196 N N . GLY B 2 178 ? 39.872 135.515 153.941 1.00 77.50 171 GLY B N 1
ATOM 4197 C CA . GLY B 2 178 ? 39.751 134.952 155.267 1.00 78.85 171 GLY B CA 1
ATOM 4198 C C . GLY B 2 178 ? 39.494 133.467 155.104 1.00 79.43 171 GLY B C 1
ATOM 4199 O O . GLY B 2 178 ? 38.820 132.821 155.915 1.00 79.44 171 GLY B O 1
ATOM 4200 N N . GLY B 2 179 ? 40.033 132.920 154.019 1.00 79.91 172 GLY B N 1
ATOM 4201 C CA . GLY B 2 179 ? 39.870 131.503 153.741 1.00 78.42 172 GLY B CA 1
ATOM 4202 C C . GLY B 2 179 ? 41.159 130.766 154.048 1.00 77.34 172 GLY B C 1
ATOM 4203 O O . GLY B 2 179 ? 42.238 131.358 154.084 1.00 77.31 172 GLY B O 1
ATOM 4204 N N . TYR B 2 180 ? 41.035 129.466 154.251 1.00 76.28 173 TYR B N 1
ATOM 4205 C CA . TYR B 2 180 ? 42.151 128.600 154.577 1.00 75.30 173 TYR B CA 1
ATOM 4206 C C . TYR B 2 180 ? 42.855 127.974 153.367 1.00 74.55 173 TYR B C 1
ATOM 4207 O O . TYR B 2 180 ? 42.317 127.938 152.249 1.00 75.49 173 TYR B O 1
ATOM 4216 N N . GLY B 2 181 ? 44.070 127.477 153.609 1.00 72.27 174 GLY B N 1
ATOM 4217 C CA . GLY B 2 181 ? 44.879 126.853 152.568 1.00 67.49 174 GLY B CA 1
ATOM 4218 C C . GLY B 2 181 ? 45.788 125.826 153.206 1.00 63.82 174 GLY B C 1
ATOM 4219 O O . GLY B 2 181 ? 46.415 126.114 154.212 1.00 62.95 174 GLY B O 1
ATOM 4220 N N . MET B 2 182 ? 45.843 124.622 152.650 1.00 61.64 175 MET B N 1
ATOM 4221 C CA . MET B 2 182 ? 46.708 123.557 153.174 1.00 59.02 175 MET B CA 1
ATOM 4222 C C . MET B 2 182 ? 47.643 123.038 152.068 1.00 58.95 175 MET B C 1
ATOM 4223 O O . MET B 2 182 ? 47.184 122.545 151.027 1.00 59.00 175 MET B O 1
ATOM 4228 N N . ILE B 2 183 ? 48.953 123.154 152.281 1.00 58.10 176 ILE B N 1
ATOM 4229 C CA . ILE B 2 183 ? 49.914 122.650 151.297 1.00 56.29 176 ILE B CA 1
ATOM 4230 C C . ILE B 2 183 ? 50.889 121.645 151.915 1.00 55.33 176 ILE B C 1
ATOM 4231 O O . ILE B 2 183 ? 51.510 121.916 152.926 1.00 55.45 176 ILE B O 1
ATOM 4236 N N . ALA B 2 184 ? 50.984 120.467 151.324 1.00 55.21 177 ALA B N 1
ATOM 4237 C CA . ALA B 2 184 ? 51.925 119.463 151.797 1.00 55.00 177 ALA B CA 1
ATOM 4238 C C . ALA B 2 184 ? 53.236 119.765 151.044 1.00 55.45 177 ALA B C 1
ATOM 4239 O O . ALA B 2 184 ? 53.313 119.513 149.843 1.00 55.62 177 ALA B O 1
ATOM 4241 N N . VAL B 2 185 ? 54.251 120.302 151.731 1.00 55.77 178 VAL B N 1
ATOM 4242 C CA . VAL B 2 185 ? 55.522 120.642 151.078 1.00 55.38 178 VAL B CA 1
ATOM 4243 C C . VAL B 2 185 ? 56.609 119.579 151.134 1.00 56.17 178 VAL B C 1
ATOM 4244 O O . VAL B 2 185 ? 56.942 119.084 152.207 1.00 56.81 178 VAL B O 1
ATOM 4248 N N . LYS B 2 186 ? 57.175 119.232 149.992 1.00 58.02 179 LYS B N 1
ATOM 4249 C CA . LYS B 2 186 ? 58.244 118.243 149.988 1.00 60.95 179 LYS B CA 1
ATOM 4250 C C . LYS B 2 186 ? 59.544 119.020 149.823 1.00 62.86 179 LYS B C 1
ATOM 4251 O O . LYS B 2 186 ? 59.795 119.580 148.755 1.00 64.60 179 LYS B O 1
ATOM 4257 N N . SER B 2 187 ? 60.365 119.052 150.868 1.00 63.93 180 SER B N 1
ATOM 4258 C CA . SER B 2 187 ? 61.627 119.790 150.855 1.00 65.29 180 SER B CA 1
ATOM 4259 C C . SER B 2 187 ? 62.488 119.601 149.592 1.00 66.76 180 SER B C 1
ATOM 4260 O O . SER B 2 187 ? 62.858 120.576 148.906 1.00 64.30 180 SER B O 1
ATOM 4263 N N . ARG B 2 188 ? 62.786 118.337 149.287 1.00 68.77 181 ARG B N 1
ATOM 4264 C CA . ARG B 2 188 ? 63.623 117.994 148.141 1.00 71.80 181 ARG B CA 1
ATOM 4265 C C . ARG B 2 188 ? 62.987 118.225 146.765 1.00 72.39 181 ARG B C 1
ATOM 4266 O O . ARG B 2 188 ? 63.583 117.890 145.742 1.00 72.50 181 ARG B O 1
ATOM 4274 N N . SER B 2 189 ? 61.790 118.811 146.742 1.00 74.07 182 SER B N 1
ATOM 4275 C CA . SER B 2 189 ? 61.073 119.110 145.497 1.00 74.23 182 SER B CA 1
ATOM 4276 C C . SER B 2 189 ? 61.395 120.566 145.160 1.00 74.49 182 SER B C 1
ATOM 4277 O O . SER B 2 189 ? 61.468 120.960 143.992 1.00 73.50 182 SER B O 1
ATOM 4280 N N . ILE B 2 190 ? 61.603 121.355 146.208 1.00 75.40 183 ILE B N 1
ATOM 4281 C CA . ILE B 2 190 ? 61.943 122.762 146.053 1.00 77.42 183 ILE B CA 1
ATOM 4282 C C . ILE B 2 190 ? 63.441 122.912 145.742 1.00 78.99 183 ILE B C 1
ATOM 4283 O O . ILE B 2 190 ? 63.819 123.584 144.777 1.00 78.95 183 ILE B O 1
ATOM 4288 N N . ASP B 2 191 ? 64.284 122.278 146.563 1.00 81.02 184 ASP B N 1
ATOM 4289 C CA . ASP B 2 191 ? 65.745 122.326 146.390 1.00 82.50 184 ASP B CA 1
ATOM 4290 C C . ASP B 2 191 ? 66.374 121.022 146.881 1.00 81.48 184 ASP B C 1
ATOM 4291 O O . ASP B 2 191 ? 66.479 120.787 148.086 1.00 80.97 184 ASP B O 1
ATOM 4296 N N . VAL B 2 192 ? 66.811 120.197 145.943 1.00 80.61 185 VAL B N 1
ATOM 4297 C CA . VAL B 2 192 ? 67.385 118.920 146.293 1.00 80.63 185 VAL B CA 1
ATOM 4298 C C . VAL B 2 192 ? 68.695 119.061 147.076 1.00 81.92 185 VAL B C 1
ATOM 4299 O O . VAL B 2 192 ? 69.062 118.169 147.842 1.00 81.70 185 VAL B O 1
ATOM 4303 N N . THR B 2 193 ? 69.379 120.197 146.922 1.00 83.52 186 THR B N 1
ATOM 4304 C CA . THR B 2 193 ? 70.657 120.438 147.621 1.00 83.54 186 THR B CA 1
ATOM 4305 C C . THR B 2 193 ? 70.450 120.983 149.032 1.00 83.91 186 THR B C 1
ATOM 4306 O O . THR B 2 193 ? 70.880 120.371 150.012 1.00 85.19 186 THR B O 1
ATOM 4310 N N . LYS B 2 194 ? 69.767 122.118 149.135 1.00 83.38 187 LYS B N 1
ATOM 4311 C CA . LYS B 2 194 ? 69.527 122.752 150.421 1.00 82.33 187 LYS B CA 1
ATOM 4312 C C . LYS B 2 194 ? 69.039 121.814 151.517 1.00 81.82 187 LYS B C 1
ATOM 4313 O O . LYS B 2 194 ? 68.554 120.720 151.246 1.00 80.60 187 LYS B O 1
ATOM 4319 N N . GLU B 2 195 ? 69.172 122.250 152.761 1.00 82.16 188 GLU B N 1
ATOM 4320 C CA . GLU B 2 195 ? 68.760 121.426 153.884 1.00 82.60 188 GLU B CA 1
ATOM 4321 C C . GLU B 2 195 ? 67.267 121.579 154.108 1.00 81.04 188 GLU B C 1
ATOM 4322 O O . GLU B 2 195 ? 66.730 122.673 153.977 1.00 80.31 188 GLU B O 1
ATOM 4328 N N . PRO B 2 196 ? 66.575 120.476 154.430 1.00 80.15 189 PRO B N 1
ATOM 4329 C CA . PRO B 2 196 ? 65.138 120.509 154.670 1.00 80.35 189 PRO B CA 1
ATOM 4330 C C . PRO B 2 196 ? 64.715 121.653 155.565 1.00 81.49 189 PRO B C 1
ATOM 4331 O O . PRO B 2 196 ? 63.859 122.466 155.199 1.00 81.65 189 PRO B O 1
ATOM 4335 N N . GLU B 2 197 ? 65.320 121.737 156.739 1.00 82.82 190 GLU B N 1
ATOM 4336 C CA . GLU B 2 197 ? 64.954 122.801 157.654 1.00 83.70 190 GLU B CA 1
ATOM 4337 C C . GLU B 2 197 ? 65.242 124.181 157.074 1.00 82.95 190 GLU B C 1
ATOM 4338 O O . GLU B 2 197 ? 64.563 125.156 157.391 1.00 82.37 190 GLU B O 1
ATOM 4344 N N . GLN B 2 198 ? 66.256 124.261 156.228 1.00 83.12 191 GLN B N 1
ATOM 4345 C CA . GLN B 2 198 ? 66.609 125.522 155.597 1.00 84.10 191 GLN B CA 1
ATOM 4346 C C . GLN B 2 198 ? 65.470 125.871 154.622 1.00 83.69 191 GLN B C 1
ATOM 4347 O O . GLN B 2 198 ? 65.031 127.021 154.540 1.00 84.00 191 GLN B O 1
ATOM 4353 N N . VAL B 2 199 ? 64.998 124.859 153.891 1.00 82.09 192 VAL B N 1
ATOM 4354 C CA . VAL B 2 199 ? 63.918 125.027 152.926 1.00 79.89 192 VAL B CA 1
ATOM 4355 C C . VAL B 2 199 ? 62.598 125.400 153.592 1.00 79.45 192 VAL B C 1
ATOM 4356 O O . VAL B 2 199 ? 62.005 126.420 153.260 1.00 79.41 192 VAL B O 1
ATOM 4360 N N . PHE B 2 200 ? 62.134 124.585 154.528 1.00 78.86 193 PHE B N 1
ATOM 4361 C CA . PHE B 2 200 ? 60.887 124.887 155.218 1.00 79.35 193 PHE B CA 1
ATOM 4362 C C . PHE B 2 200 ? 60.863 126.279 155.789 1.00 81.14 193 PHE B C 1
ATOM 4363 O O . PHE B 2 200 ? 59.802 126.849 155.980 1.00 81.78 193 PHE B O 1
ATOM 4371 N N . LYS B 2 201 ? 62.030 126.821 156.096 1.00 83.63 194 LYS B N 1
ATOM 4372 C CA . LYS B 2 201 ? 62.095 128.150 156.676 1.00 85.85 194 LYS B CA 1
ATOM 4373 C C . LYS B 2 201 ? 61.736 129.205 155.625 1.00 86.27 194 LYS B C 1
ATOM 4374 O O . LYS B 2 201 ? 61.109 130.207 155.943 1.00 85.51 194 LYS B O 1
ATOM 4380 N N . GLU B 2 202 ? 62.114 128.960 154.373 1.00 87.36 195 GLU B N 1
ATOM 4381 C CA . GLU B 2 202 ? 61.839 129.896 153.295 1.00 89.37 195 GLU B CA 1
ATOM 4382 C C . GLU B 2 202 ? 60.442 129.779 152.711 1.00 89.85 195 GLU B C 1
ATOM 4383 O O . GLU B 2 202 ? 59.823 130.788 152.349 1.00 89.81 195 GLU B O 1
ATOM 4389 N N . VAL B 2 203 ? 59.958 128.544 152.610 1.00 90.29 196 VAL B N 1
ATOM 4390 C CA . VAL B 2 203 ? 58.618 128.258 152.093 1.00 90.06 196 VAL B CA 1
ATOM 4391 C C . VAL B 2 203 ? 57.615 128.889 153.044 1.00 91.10 196 VAL B C 1
ATOM 4392 O O . VAL B 2 203 ? 56.528 129.277 152.630 1.00 92.36 196 VAL B O 1
ATOM 4396 N N . GLU B 2 204 ? 57.983 128.970 154.322 1.00 91.39 197 GLU B N 1
ATOM 4397 C CA . GLU B 2 204 ? 57.113 129.548 155.341 1.00 92.27 197 GLU B CA 1
ATOM 4398 C C . GLU B 2 204 ? 57.192 131.055 155.332 1.00 92.41 197 GLU B C 1
ATOM 4399 O O . GLU B 2 204 ? 56.238 131.741 155.681 1.00 92.14 197 GLU B O 1
ATOM 4405 N N . ARG B 2 205 ? 58.352 131.563 154.946 1.00 93.42 198 ARG B N 1
ATOM 4406 C CA . ARG B 2 205 ? 58.564 132.993 154.882 1.00 93.81 198 ARG B CA 1
ATOM 4407 C C . ARG B 2 205 ? 57.752 133.510 153.695 1.00 92.72 198 ARG B C 1
ATOM 4408 O O . ARG B 2 205 ? 56.925 134.410 153.841 1.00 91.88 198 ARG B O 1
ATOM 4416 N N . GLU B 2 206 ? 57.995 132.900 152.533 1.00 91.83 199 GLU B N 1
ATOM 4417 C CA . GLU B 2 206 ? 57.338 133.238 151.274 1.00 90.90 199 GLU B CA 1
ATOM 4418 C C . GLU B 2 206 ? 55.832 133.170 151.407 1.00 90.05 199 GLU B C 1
ATOM 4419 O O . GLU B 2 206 ? 55.099 133.955 150.814 1.00 89.09 199 GLU B O 1
ATOM 4425 N N . LEU B 2 207 ? 55.387 132.208 152.187 1.00 89.63 200 LEU B N 1
ATOM 4426 C CA . LEU B 2 207 ? 53.985 132.018 152.415 1.00 90.19 200 LEU B CA 1
ATOM 4427 C C . LEU B 2 207 ? 53.450 133.090 153.361 1.00 91.45 200 LEU B C 1
ATOM 4428 O O . LEU B 2 207 ? 52.280 133.431 153.290 1.00 92.07 200 LEU B O 1
ATOM 4433 N N . SER B 2 208 ? 54.295 133.644 154.232 1.00 93.09 201 SER B N 1
ATOM 4434 C CA . SER B 2 208 ? 53.839 134.666 155.193 1.00 93.89 201 SER B CA 1
ATOM 4435 C C . SER B 2 208 ? 53.607 136.033 154.581 1.00 94.13 201 SER B C 1
ATOM 4436 O O . SER B 2 208 ? 52.915 136.880 155.157 1.00 93.89 201 SER B O 1
ATOM 4439 N N . GLU B 2 209 ? 54.201 136.231 153.412 1.00 94.41 202 GLU B N 1
ATOM 4440 C CA . GLU B 2 209 ? 54.092 137.474 152.677 1.00 94.83 202 GLU B CA 1
ATOM 4441 C C . GLU B 2 209 ? 52.680 137.698 152.138 1.00 93.89 202 GLU B C 1
ATOM 4442 O O . GLU B 2 209 ? 52.307 138.816 151.783 1.00 94.13 202 GLU B O 1
ATOM 4448 N N . TYR B 2 210 ? 51.900 136.625 152.076 1.00 92.25 203 TYR B N 1
ATOM 4449 C CA . TYR B 2 210 ? 50.539 136.700 151.589 1.00 90.62 203 TYR B CA 1
ATOM 4450 C C . TYR B 2 210 ? 49.613 136.053 152.598 1.00 89.97 203 TYR B C 1
ATOM 4451 O O . TYR B 2 210 ? 48.476 136.484 152.764 1.00 90.98 203 TYR B O 1
ATOM 4460 N N . PHE B 2 211 ? 50.081 135.026 153.288 1.00 89.51 204 PHE B N 1
ATOM 4461 C CA . PHE B 2 211 ? 49.218 134.362 154.262 1.00 89.72 204 PHE B CA 1
ATOM 4462 C C . PHE B 2 211 ? 49.620 134.604 155.713 1.00 88.68 204 PHE B C 1
ATOM 4463 O O . PHE B 2 211 ? 50.651 135.210 156.017 1.00 88.81 204 PHE B O 1
ATOM 4471 N N . GLU B 2 212 ? 48.774 134.100 156.597 1.00 87.73 205 GLU B N 1
ATOM 4472 C CA . GLU B 2 212 ? 48.964 134.192 158.028 1.00 87.61 205 GLU B CA 1
ATOM 4473 C C . GLU B 2 212 ? 49.235 132.758 158.494 1.00 86.60 205 GLU B C 1
ATOM 4474 O O . GLU B 2 212 ? 48.379 132.140 159.125 1.00 87.38 205 GLU B O 1
ATOM 4480 N N . VAL B 2 213 ? 50.405 132.216 158.167 1.00 84.60 206 VAL B N 1
ATOM 4481 C CA . VAL B 2 213 ? 50.767 130.836 158.544 1.00 82.90 206 VAL B CA 1
ATOM 4482 C C . VAL B 2 213 ? 50.213 130.409 159.913 1.00 82.13 206 VAL B C 1
ATOM 4483 O O . VAL B 2 213 ? 50.751 130.787 160.947 1.00 82.74 206 VAL B O 1
ATOM 4487 N N . ILE B 2 214 ? 49.179 129.583 159.912 1.00 81.34 207 ILE B N 1
ATOM 4488 C CA . ILE B 2 214 ? 48.515 129.145 161.136 1.00 81.00 207 ILE B CA 1
ATOM 4489 C C . ILE B 2 214 ? 49.027 127.840 161.761 1.00 79.84 207 ILE B C 1
ATOM 4490 O O . ILE B 2 214 ? 48.637 127.473 162.881 1.00 79.19 207 ILE B O 1
ATOM 4495 N N . GLU B 2 215 ? 49.881 127.128 161.041 1.00 77.66 208 GLU B N 1
ATOM 4496 C CA . GLU B 2 215 ? 50.411 125.884 161.556 1.00 75.87 208 GLU B CA 1
ATOM 4497 C C . GLU B 2 215 ? 51.410 125.262 160.611 1.00 74.93 208 GLU B C 1
ATOM 4498 O O . GLU B 2 215 ? 51.515 125.649 159.450 1.00 75.10 208 GLU B O 1
ATOM 4504 N N . ARG B 2 216 ? 52.156 124.299 161.130 1.00 73.92 209 ARG B N 1
ATOM 4505 C CA . ARG B 2 216 ? 53.148 123.587 160.357 1.00 72.67 209 ARG B CA 1
ATOM 4506 C C . ARG B 2 216 ? 53.323 122.287 161.102 1.00 71.60 209 ARG B C 1
ATOM 4507 O O . ARG B 2 216 ? 53.494 122.301 162.311 1.00 72.71 209 ARG B O 1
ATOM 4515 N N . LEU B 2 217 ? 53.247 121.170 160.396 1.00 70.10 210 LEU B N 1
ATOM 4516 C CA . LEU B 2 217 ? 53.387 119.887 161.038 1.00 68.75 210 LEU B CA 1
ATOM 4517 C C . LEU B 2 217 ? 54.261 118.997 160.169 1.00 67.35 210 LEU B C 1
ATOM 4518 O O . LEU B 2 217 ? 54.131 119.008 158.951 1.00 68.19 210 LEU B O 1
ATOM 4523 N N . ASN B 2 218 ? 55.167 118.246 160.783 1.00 65.43 211 ASN B N 1
ATOM 4524 C CA . ASN B 2 218 ? 56.038 117.365 160.028 1.00 64.28 211 ASN B CA 1
ATOM 4525 C C . ASN B 2 218 ? 55.289 116.045 159.820 1.00 62.39 211 ASN B C 1
ATOM 4526 O O . ASN B 2 218 ? 54.463 115.673 160.658 1.00 62.26 211 ASN B O 1
ATOM 4531 N N . LEU B 2 219 ? 55.566 115.333 158.730 1.00 59.88 212 LEU B N 1
ATOM 4532 C CA . LEU B 2 219 ? 54.857 114.083 158.478 1.00 58.98 212 LEU B CA 1
ATOM 4533 C C . LEU B 2 219 ? 55.589 112.805 158.858 1.00 58.14 212 LEU B C 1
ATOM 4534 O O . LEU B 2 219 ? 55.139 111.712 158.533 1.00 57.50 212 LEU B O 1
ATOM 4539 N N . GLU B 2 220 ? 56.714 112.932 159.554 1.00 57.73 213 GLU B N 1
ATOM 4540 C CA . GLU B 2 220 ? 57.486 111.756 159.998 1.00 57.07 213 GLU B CA 1
ATOM 4541 C C . GLU B 2 220 ? 56.661 111.045 161.047 1.00 56.26 213 GLU B C 1
ATOM 4542 O O . GLU B 2 220 ? 56.017 111.690 161.873 1.00 55.32 213 GLU B O 1
ATOM 4548 N N . PRO B 2 221 ? 56.748 109.715 161.105 1.00 56.05 214 PRO B N 1
ATOM 4549 C CA . PRO B 2 221 ? 57.553 108.794 160.295 1.00 56.85 214 PRO B CA 1
ATOM 4550 C C . PRO B 2 221 ? 56.971 108.357 158.954 1.00 57.55 214 PRO B C 1
ATOM 4551 O O . PRO B 2 221 ? 57.555 107.515 158.249 1.00 56.27 214 PRO B O 1
ATOM 4555 N N . TYR B 2 222 ? 55.821 108.933 158.616 1.00 57.69 215 TYR B N 1
ATOM 4556 C CA . TYR B 2 222 ? 55.095 108.619 157.374 1.00 57.67 215 TYR B CA 1
ATOM 4557 C C . TYR B 2 222 ? 55.747 109.130 156.081 1.00 57.16 215 TYR B C 1
ATOM 4558 O O . TYR B 2 222 ? 55.785 108.410 155.083 1.00 56.39 215 TYR B O 1
ATOM 4567 N N . GLU B 2 223 ? 56.273 110.351 156.117 1.00 57.54 216 GLU B N 1
ATOM 4568 C CA . GLU B 2 223 ? 56.940 110.946 154.967 1.00 58.38 216 GLU B CA 1
ATOM 4569 C C . GLU B 2 223 ? 58.298 111.537 155.365 1.00 59.31 216 GLU B C 1
ATOM 4570 O O . GLU B 2 223 ? 58.417 112.176 156.412 1.00 59.90 216 GLU B O 1
ATOM 4576 N N . LYS B 2 224 ? 59.322 111.348 154.536 1.00 59.78 217 LYS B N 1
ATOM 4577 C CA . LYS B 2 224 ? 60.634 111.902 154.854 1.00 60.81 217 LYS B CA 1
ATOM 4578 C C . LYS B 2 224 ? 60.777 113.365 154.396 1.00 60.98 217 LYS B C 1
ATOM 4579 O O . LYS B 2 224 ? 60.555 113.672 153.237 1.00 60.40 217 LYS B O 1
ATOM 4585 N N . ASP B 2 225 ? 61.115 114.279 155.297 1.00 61.74 218 ASP B N 1
ATOM 4586 C CA . ASP B 2 225 ? 61.319 115.662 154.867 1.00 62.45 218 ASP B CA 1
ATOM 4587 C C . ASP B 2 225 ? 60.127 116.282 154.214 1.00 61.49 218 ASP B C 1
ATOM 4588 O O . ASP B 2 225 ? 60.244 116.894 153.156 1.00 60.69 218 ASP B O 1
ATOM 4593 N N . HIS B 2 226 ? 58.987 116.144 154.871 1.00 62.38 219 HIS B N 1
ATOM 4594 C CA . HIS B 2 226 ? 57.718 116.662 154.363 1.00 61.38 219 HIS B CA 1
ATOM 4595 C C . HIS B 2 226 ? 57.068 117.486 155.450 1.00 60.97 219 HIS B C 1
ATOM 4596 O O . HIS B 2 226 ? 57.133 117.133 156.620 1.00 60.62 219 HIS B O 1
ATOM 4603 N N . ALA B 2 227 ? 56.413 118.562 155.055 1.00 61.49 220 ALA B N 1
ATOM 4604 C CA . ALA B 2 227 ? 55.742 119.407 156.019 1.00 62.81 220 ALA B CA 1
ATOM 4605 C C . ALA B 2 227 ? 54.423 119.964 155.501 1.00 63.55 220 ALA B C 1
ATOM 4606 O O . ALA B 2 227 ? 54.379 120.611 154.444 1.00 63.81 220 ALA B O 1
ATOM 4608 N N . LEU B 2 228 ? 53.350 119.713 156.256 1.00 63.49 221 LEU B N 1
ATOM 4609 C CA . LEU B 2 228 ? 52.030 120.219 155.910 1.00 64.34 221 LEU B CA 1
ATOM 4610 C C . LEU B 2 228 ? 51.853 121.589 156.558 1.00 65.27 221 LEU B C 1
ATOM 4611 O O . LEU B 2 228 ? 51.923 121.708 157.777 1.00 65.73 221 LEU B O 1
ATOM 4616 N N . PHE B 2 229 ? 51.652 122.626 155.762 1.00 66.36 222 PHE B N 1
ATOM 4617 C CA . PHE B 2 229 ? 51.415 123.951 156.333 1.00 68.34 222 PHE B CA 1
ATOM 4618 C C . PHE B 2 229 ? 49.917 124.267 156.217 1.00 68.57 222 PHE B C 1
ATOM 4619 O O . PHE B 2 229 ? 49.242 123.708 155.357 1.00 69.08 222 PHE B O 1
ATOM 4627 N N . VAL B 2 230 ? 49.383 125.120 157.087 1.00 68.50 223 VAL B N 1
ATOM 4628 C CA . VAL B 2 230 ? 47.993 125.549 156.936 1.00 69.09 223 VAL B CA 1
ATOM 4629 C C . VAL B 2 230 ? 48.117 127.040 157.081 1.00 69.27 223 VAL B C 1
ATOM 4630 O O . VAL B 2 230 ? 48.901 127.517 157.897 1.00 69.29 223 VAL B O 1
ATOM 4634 N N . VAL B 2 231 ? 47.373 127.785 156.285 1.00 70.22 224 VAL B N 1
ATOM 4635 C CA . VAL B 2 231 ? 47.483 129.225 156.350 1.00 71.84 224 VAL B CA 1
ATOM 4636 C C . VAL B 2 231 ? 46.100 129.823 156.146 1.00 74.04 224 VAL B C 1
ATOM 4637 O O . VAL B 2 231 ? 45.156 129.099 155.835 1.00 74.56 224 VAL B O 1
ATOM 4641 N N . ARG B 2 232 ? 45.963 131.129 156.351 1.00 76.60 225 ARG B N 1
ATOM 4642 C CA . ARG B 2 232 ? 44.675 131.790 156.119 1.00 79.11 225 ARG B CA 1
ATOM 4643 C C . ARG B 2 232 ? 44.874 133.000 155.224 1.00 79.45 225 ARG B C 1
ATOM 4644 O O . ARG B 2 232 ? 45.892 133.672 155.299 1.00 79.06 225 ARG B O 1
ATOM 4652 N N . LYS B 2 233 ? 43.898 133.253 154.359 1.00 80.73 226 LYS B N 1
ATOM 4653 C CA . LYS B 2 233 ? 43.965 134.383 153.444 1.00 82.96 226 LYS B CA 1
ATOM 4654 C C . LYS B 2 233 ? 43.640 135.619 154.255 1.00 85.66 226 LYS B C 1
ATOM 4655 O O . LYS B 2 233 ? 42.646 135.625 155.002 1.00 86.93 226 LYS B O 1
ATOM 4661 N N . PRO B 2 234 ? 44.471 136.679 154.139 1.00 86.85 227 PRO B N 1
ATOM 4662 C CA . PRO B 2 234 ? 44.157 137.875 154.923 1.00 87.72 227 PRO B CA 1
ATOM 4663 C C . PRO B 2 234 ? 42.674 138.275 154.789 1.00 89.66 227 PRO B C 1
ATOM 4664 O O . PRO B 2 234 ? 42.109 138.105 153.668 1.00 90.70 227 PRO B O 1
ATOM 4669 N N . PHE C 1 14 ? -24.612 100.695 115.238 1.00 90.78 8 PHE C N 1
ATOM 4670 C CA . PHE C 1 14 ? -25.367 100.695 116.535 1.00 91.67 8 PHE C CA 1
ATOM 4671 C C . PHE C 1 14 ? -25.810 102.034 117.136 1.00 90.37 8 PHE C C 1
ATOM 4672 O O . PHE C 1 14 ? -26.986 102.374 117.096 1.00 90.88 8 PHE C O 1
ATOM 4680 N N . ILE C 1 15 ? -24.882 102.780 117.725 1.00 88.26 9 ILE C N 1
ATOM 4681 C CA . ILE C 1 15 ? -25.243 104.048 118.351 1.00 85.87 9 ILE C CA 1
ATOM 4682 C C . ILE C 1 15 ? -24.709 105.281 117.610 1.00 84.39 9 ILE C C 1
ATOM 4683 O O . ILE C 1 15 ? -23.559 105.303 117.180 1.00 85.04 9 ILE C O 1
ATOM 4688 N N . SER C 1 16 ? -25.556 106.298 117.456 1.00 81.86 10 SER C N 1
ATOM 4689 C CA . SER C 1 16 ? -25.187 107.554 116.798 1.00 78.91 10 SER C CA 1
ATOM 4690 C C . SER C 1 16 ? -26.169 108.647 117.217 1.00 76.94 10 SER C C 1
ATOM 4691 O O . SER C 1 16 ? -27.120 108.357 117.918 1.00 77.28 10 SER C O 1
ATOM 4694 N N . GLU C 1 17 ? -25.953 109.896 116.811 1.00 74.79 11 GLU C N 1
ATOM 4695 C CA . GLU C 1 17 ? -26.865 110.971 117.223 1.00 73.18 11 GLU C CA 1
ATOM 4696 C C . GLU C 1 17 ? -27.188 111.909 116.065 1.00 70.72 11 GLU C C 1
ATOM 4697 O O . GLU C 1 17 ? -26.486 111.909 115.067 1.00 71.85 11 GLU C O 1
ATOM 4703 N N . ASN C 1 18 ? -28.256 112.686 116.182 1.00 67.33 12 ASN C N 1
ATOM 4704 C CA . ASN C 1 18 ? -28.611 113.651 115.149 1.00 64.99 12 ASN C CA 1
ATOM 4705 C C . ASN C 1 18 ? -29.085 114.898 115.891 1.00 64.28 12 ASN C C 1
ATOM 4706 O O . ASN C 1 18 ? -29.009 114.943 117.121 1.00 64.90 12 ASN C O 1
ATOM 4711 N N . VAL C 1 19 ? -29.601 115.889 115.175 1.00 62.71 13 VAL C N 1
ATOM 4712 C CA . VAL C 1 19 ? -30.000 117.153 115.800 1.00 61.58 13 VAL C CA 1
ATOM 4713 C C . VAL C 1 19 ? -31.194 117.129 116.801 1.00 62.07 13 VAL C C 1
ATOM 4714 O O . VAL C 1 19 ? -31.475 118.130 117.494 1.00 60.96 13 VAL C O 1
ATOM 4718 N N . ARG C 1 20 ? -31.862 115.977 116.917 1.00 62.46 14 ARG C N 1
ATOM 4719 C CA . ARG C 1 20 ? -33.002 115.834 117.834 1.00 63.39 14 ARG C CA 1
ATOM 4720 C C . ARG C 1 20 ? -32.815 114.828 118.985 1.00 63.35 14 ARG C C 1
ATOM 4721 O O . ARG C 1 20 ? -33.392 115.004 120.068 1.00 63.03 14 ARG C O 1
ATOM 4729 N N . GLY C 1 21 ? -32.034 113.774 118.749 1.00 63.31 15 GLY C N 1
ATOM 4730 C CA . GLY C 1 21 ? -31.814 112.803 119.799 1.00 64.56 15 GLY C CA 1
ATOM 4731 C C . GLY C 1 21 ? -30.815 111.713 119.464 1.00 65.06 15 GLY C C 1
ATOM 4732 O O . GLY C 1 21 ? -30.293 111.671 118.359 1.00 64.20 15 GLY C O 1
ATOM 4733 N N . ILE C 1 22 ? -30.554 110.833 120.431 1.00 66.21 16 ILE C N 1
ATOM 4734 C CA . ILE C 1 22 ? -29.627 109.723 120.253 1.00 67.04 16 ILE C CA 1
ATOM 4735 C C . ILE C 1 22 ? -30.424 108.534 119.729 1.00 69.20 16 ILE C C 1
ATOM 4736 O O . ILE C 1 22 ? -31.488 108.225 120.253 1.00 69.92 16 ILE C O 1
ATOM 4741 N N . TYR C 1 23 ? -29.918 107.887 118.685 1.00 70.82 17 TYR C N 1
ATOM 4742 C CA . TYR C 1 23 ? -30.594 106.744 118.098 1.00 72.75 17 TYR C CA 1
ATOM 4743 C C . TYR C 1 23 ? -29.764 105.495 118.254 1.00 75.70 17 TYR C C 1
ATOM 4744 O O . TYR C 1 23 ? -28.567 105.566 118.547 1.00 76.83 17 TYR C O 1
ATOM 4753 N N . ALA C 1 24 ? -30.404 104.346 118.052 1.00 78.65 18 ALA C N 1
ATOM 4754 C CA . ALA C 1 24 ? -29.735 103.055 118.175 1.00 81.30 18 ALA C CA 1
ATOM 4755 C C . ALA C 1 24 ? -30.260 102.100 117.115 1.00 83.29 18 ALA C C 1
ATOM 4756 O O . ALA C 1 24 ? -31.440 101.777 117.103 1.00 83.34 18 ALA C O 1
ATOM 4758 N N . PHE C 1 25 ? -29.378 101.675 116.214 1.00 86.47 19 PHE C N 1
ATOM 4759 C CA . PHE C 1 25 ? -29.740 100.754 115.147 1.00 89.53 19 PHE C CA 1
ATOM 4760 C C . PHE C 1 25 ? -29.094 99.401 115.388 1.00 92.22 19 PHE C C 1
ATOM 4761 O O . PHE C 1 25 ? -28.070 99.297 116.070 1.00 92.48 19 PHE C O 1
ATOM 4769 N N . ASP C 1 26 ? -29.715 98.369 114.828 1.00 95.99 20 ASP C N 1
ATOM 4770 C CA . ASP C 1 26 ? -29.251 96.986 114.959 1.00 99.45 20 ASP C CA 1
ATOM 4771 C C . ASP C 1 26 ? -28.100 96.689 113.996 1.00 101.13 20 ASP C C 1
ATOM 4772 O O . ASP C 1 26 ? -27.291 97.558 113.692 1.00 102.50 20 ASP C O 1
ATOM 4777 N N . GLU C 1 27 ? -28.035 95.457 113.512 1.00 102.70 21 GLU C N 1
ATOM 4778 C CA . GLU C 1 27 ? -26.994 95.062 112.586 1.00 104.23 21 GLU C CA 1
ATOM 4779 C C . GLU C 1 27 ? -27.426 95.273 111.135 1.00 104.65 21 GLU C C 1
ATOM 4780 O O . GLU C 1 27 ? -26.584 95.395 110.246 1.00 103.83 21 GLU C O 1
ATOM 4786 N N . ASN C 1 28 ? -28.739 95.329 110.906 1.00 105.83 22 ASN C N 1
ATOM 4787 C CA . ASN C 1 28 ? -29.323 95.510 109.563 1.00 106.82 22 ASN C CA 1
ATOM 4788 C C . ASN C 1 28 ? -29.838 96.913 109.270 1.00 106.02 22 ASN C C 1
ATOM 4789 O O . ASN C 1 28 ? -30.592 97.112 108.312 1.00 106.27 22 ASN C O 1
ATOM 4794 N N . GLY C 1 29 ? -29.450 97.880 110.095 1.00 104.99 23 GLY C N 1
ATOM 4795 C CA . GLY C 1 29 ? -29.896 99.248 109.873 1.00 103.60 23 GLY C CA 1
ATOM 4796 C C . GLY C 1 29 ? -31.329 99.513 110.307 1.00 102.10 23 GLY C C 1
ATOM 4797 O O . GLY C 1 29 ? -31.971 100.457 109.835 1.00 101.86 23 GLY C O 1
ATOM 4798 N N . ASN C 1 30 ? -31.822 98.672 111.214 1.00 100.11 24 ASN C N 1
ATOM 4799 C CA . ASN C 1 30 ? -33.178 98.777 111.747 1.00 97.47 24 ASN C CA 1
ATOM 4800 C C . ASN C 1 30 ? -33.124 99.463 113.097 1.00 95.54 24 ASN C C 1
ATOM 4801 O O . ASN C 1 30 ? -32.207 99.230 113.875 1.00 95.28 24 ASN C O 1
ATOM 4806 N N . LEU C 1 31 ? -34.111 100.300 113.379 1.00 93.42 25 LEU C N 1
ATOM 4807 C CA . LEU C 1 31 ? -34.129 101.008 114.641 1.00 91.87 25 LEU C CA 1
ATOM 4808 C C . LEU C 1 31 ? -34.396 100.073 115.815 1.00 91.17 25 LEU C C 1
ATOM 4809 O O . LEU C 1 31 ? -35.169 99.130 115.715 1.00 91.23 25 LEU C O 1
ATOM 4814 N N . ILE C 1 32 ? -33.723 100.331 116.924 1.00 90.36 26 ILE C N 1
ATOM 4815 C CA . ILE C 1 32 ? -33.901 99.533 118.116 1.00 90.12 26 ILE C CA 1
ATOM 4816 C C . ILE C 1 32 ? -34.597 100.428 119.127 1.00 90.34 26 ILE C C 1
ATOM 4817 O O . ILE C 1 32 ? -35.580 100.029 119.734 1.00 91.07 26 ILE C O 1
ATOM 4822 N N . GLU C 1 33 ? -34.106 101.651 119.299 1.00 90.30 27 GLU C N 1
ATOM 4823 C CA . GLU C 1 33 ? -34.705 102.575 120.263 1.00 89.93 27 GLU C CA 1
ATOM 4824 C C . GLU C 1 33 ? -34.142 103.980 120.075 1.00 88.95 27 GLU C C 1
ATOM 4825 O O . GLU C 1 33 ? -32.984 104.138 119.698 1.00 89.69 27 GLU C O 1
ATOM 4831 N N . LYS C 1 34 ? -34.961 104.999 120.319 1.00 87.02 28 LYS C N 1
ATOM 4832 C CA . LYS C 1 34 ? -34.500 106.373 120.178 1.00 84.79 28 LYS C CA 1
ATOM 4833 C C . LYS C 1 34 ? -34.513 106.981 121.549 1.00 82.60 28 LYS C C 1
ATOM 4834 O O . LYS C 1 34 ? -34.872 106.325 122.512 1.00 83.51 28 LYS C O 1
ATOM 4840 N N . ARG C 1 35 ? -34.114 108.236 121.642 1.00 79.98 29 ARG C N 1
ATOM 4841 C CA . ARG C 1 35 ? -34.102 108.926 122.921 1.00 76.84 29 ARG C CA 1
ATOM 4842 C C . ARG C 1 35 ? -33.875 110.397 122.658 1.00 73.65 29 ARG C C 1
ATOM 4843 O O . ARG C 1 35 ? -32.752 110.860 122.662 1.00 73.28 29 ARG C O 1
ATOM 4851 N N . TYR C 1 36 ? -34.955 111.121 122.410 1.00 70.50 30 TYR C N 1
ATOM 4852 C CA . TYR C 1 36 ? -34.872 112.545 122.138 1.00 68.37 30 TYR C CA 1
ATOM 4853 C C . TYR C 1 36 ? -34.181 113.270 123.300 1.00 66.42 30 TYR C C 1
ATOM 4854 O O . TYR C 1 36 ? -34.350 112.898 124.464 1.00 66.19 30 TYR C O 1
ATOM 4863 N N . PHE C 1 37 ? -33.388 114.288 122.985 1.00 64.09 31 PHE C N 1
ATOM 4864 C CA . PHE C 1 37 ? -32.676 115.004 124.036 1.00 62.80 31 PHE C CA 1
ATOM 4865 C C . PHE C 1 37 ? -33.689 115.603 125.002 1.00 61.66 31 PHE C C 1
ATOM 4866 O O . PHE C 1 37 ? -34.749 116.070 124.578 1.00 61.68 31 PHE C O 1
ATOM 4874 N N . THR C 1 38 ? -33.372 115.574 126.292 1.00 59.88 32 THR C N 1
ATOM 4875 C CA . THR C 1 38 ? -34.285 116.114 127.278 1.00 59.49 32 THR C CA 1
ATOM 4876 C C . THR C 1 38 ? -33.884 117.475 127.818 1.00 58.84 32 THR C C 1
ATOM 4877 O O . THR C 1 38 ? -34.422 117.947 128.816 1.00 59.21 32 THR C O 1
ATOM 4881 N N . ASP C 1 39 ? -32.924 118.104 127.152 1.00 58.28 33 ASP C N 1
ATOM 4882 C CA . ASP C 1 39 ? -32.488 119.464 127.489 1.00 56.42 33 ASP C CA 1
ATOM 4883 C C . ASP C 1 39 ? -32.192 120.014 126.108 1.00 55.32 33 ASP C C 1
ATOM 4884 O O . ASP C 1 39 ? -32.115 119.225 125.155 1.00 55.13 33 ASP C O 1
ATOM 4889 N N . LYS C 1 40 ? -32.069 121.340 125.988 1.00 53.24 34 LYS C N 1
ATOM 4890 C CA . LYS C 1 40 ? -31.759 121.967 124.694 1.00 52.46 34 LYS C CA 1
ATOM 4891 C C . LYS C 1 40 ? -30.731 121.138 123.908 1.00 52.65 34 LYS C C 1
ATOM 4892 O O . LYS C 1 40 ? -29.639 120.826 124.407 1.00 51.95 34 LYS C O 1
ATOM 4898 N N . PRO C 1 41 ? -31.069 120.779 122.657 1.00 52.97 35 PRO C N 1
ATOM 4899 C CA . PRO C 1 41 ? -30.174 119.979 121.817 1.00 54.49 35 PRO C CA 1
ATOM 4900 C C . PRO C 1 41 ? -28.709 120.540 121.767 1.00 55.08 35 PRO C C 1
ATOM 4901 O O . PRO C 1 41 ? -27.753 119.768 121.792 1.00 54.50 35 PRO C O 1
ATOM 4905 N N . GLU C 1 42 ? -28.561 121.867 121.696 1.00 54.71 36 GLU C N 1
ATOM 4906 C CA . GLU C 1 42 ? -27.249 122.499 121.687 1.00 56.99 36 GLU C CA 1
ATOM 4907 C C . GLU C 1 42 ? -26.455 122.115 122.897 1.00 58.27 36 GLU C C 1
ATOM 4908 O O . GLU C 1 42 ? -25.297 121.703 122.785 1.00 59.83 36 GLU C O 1
ATOM 4914 N N . LYS C 1 43 ? -27.063 122.331 124.060 1.00 58.07 37 LYS C N 1
ATOM 4915 C CA . LYS C 1 43 ? -26.416 121.996 125.303 1.00 57.17 37 LYS C CA 1
ATOM 4916 C C . LYS C 1 43 ? -26.088 120.512 125.301 1.00 55.43 37 LYS C C 1
ATOM 4917 O O . LYS C 1 43 ? -25.031 120.108 125.747 1.00 55.71 37 LYS C O 1
ATOM 4923 N N . VAL C 1 44 ? -26.959 119.671 124.788 1.00 53.87 38 VAL C N 1
ATOM 4924 C CA . VAL C 1 44 ? -26.608 118.262 124.838 1.00 54.24 38 VAL C CA 1
ATOM 4925 C C . VAL C 1 44 ? -25.491 117.823 123.867 1.00 55.20 38 VAL C C 1
ATOM 4926 O O . VAL C 1 44 ? -24.546 117.131 124.268 1.00 55.63 38 VAL C O 1
ATOM 4930 N N . LEU C 1 45 ? -25.610 118.226 122.599 1.00 55.13 39 LEU C N 1
ATOM 4931 C CA . LEU C 1 45 ? -24.657 117.894 121.541 1.00 53.80 39 LEU C CA 1
ATOM 4932 C C . LEU C 1 45 ? -23.273 118.474 121.800 1.00 54.90 39 LEU C C 1
ATOM 4933 O O . LEU C 1 45 ? -22.258 117.885 121.397 1.00 53.98 39 LEU C O 1
ATOM 4938 N N . ASP C 1 46 ? -23.238 119.636 122.456 1.00 55.70 40 ASP C N 1
ATOM 4939 C CA . ASP C 1 46 ? -21.976 120.284 122.783 1.00 57.43 40 ASP C CA 1
ATOM 4940 C C . ASP C 1 46 ? -21.110 119.406 123.666 1.00 58.91 40 ASP C C 1
ATOM 4941 O O . ASP C 1 46 ? -19.928 119.689 123.862 1.00 60.22 40 ASP C O 1
ATOM 4946 N N . GLN C 1 47 ? -21.702 118.341 124.204 1.00 59.88 41 GLN C N 1
ATOM 4947 C CA . GLN C 1 47 ? -20.968 117.405 125.037 1.00 59.66 41 GLN C CA 1
ATOM 4948 C C . GLN C 1 47 ? -20.848 116.106 124.256 1.00 60.05 41 GLN C C 1
ATOM 4949 O O . GLN C 1 47 ? -19.763 115.561 124.092 1.00 59.31 41 GLN C O 1
ATOM 4955 N N . LEU C 1 48 ? -21.978 115.629 123.751 1.00 61.34 42 LEU C N 1
ATOM 4956 C CA . LEU C 1 48 ? -22.036 114.385 122.991 1.00 62.43 42 LEU C CA 1
ATOM 4957 C C . LEU C 1 48 ? -21.131 114.345 121.769 1.00 62.19 42 LEU C C 1
ATOM 4958 O O . LEU C 1 48 ? -20.637 113.286 121.381 1.00 61.32 42 LEU C O 1
ATOM 4963 N N . LEU C 1 49 ? -20.934 115.505 121.154 1.00 62.15 43 LEU C N 1
ATOM 4964 C CA . LEU C 1 49 ? -20.108 115.601 119.962 1.00 61.91 43 LEU C CA 1
ATOM 4965 C C . LEU C 1 49 ? -18.636 115.390 120.293 1.00 63.82 43 LEU C C 1
ATOM 4966 O O . LEU C 1 49 ? -17.952 114.646 119.599 1.00 62.86 43 LEU C O 1
ATOM 4971 N N . LYS C 1 50 ? -18.175 116.055 121.361 1.00 66.29 44 LYS C N 1
ATOM 4972 C CA . LYS C 1 50 ? -16.789 115.979 121.846 1.00 67.66 44 LYS C CA 1
ATOM 4973 C C . LYS C 1 50 ? -16.455 114.626 122.508 1.00 69.27 44 LYS C C 1
ATOM 4974 O O . LYS C 1 50 ? -15.316 114.387 122.881 1.00 70.26 44 LYS C O 1
ATOM 4980 N N . GLY C 1 51 ? -17.437 113.748 122.674 1.00 70.12 45 GLY C N 1
ATOM 4981 C CA . GLY C 1 51 ? -17.141 112.472 123.288 1.00 71.79 45 GLY C CA 1
ATOM 4982 C C . GLY C 1 51 ? -17.657 112.297 124.712 1.00 73.33 45 GLY C C 1
ATOM 4983 O O . GLY C 1 51 ? -17.701 111.168 125.216 1.00 72.28 45 GLY C O 1
ATOM 4984 N N . GLU C 1 52 ? -18.031 113.400 125.364 1.00 74.10 46 GLU C N 1
ATOM 4985 C CA . GLU C 1 52 ? -18.560 113.327 126.710 1.00 76.26 46 GLU C CA 1
ATOM 4986 C C . GLU C 1 52 ? -19.907 112.591 126.699 1.00 78.44 46 GLU C C 1
ATOM 4987 O O . GLU C 1 52 ? -20.659 112.658 125.714 1.00 79.49 46 GLU C O 1
ATOM 4993 N N . ILE C 1 53 ? -20.203 111.884 127.796 1.00 79.26 47 ILE C N 1
ATOM 4994 C CA . ILE C 1 53 ? -21.439 111.130 127.931 1.00 78.91 47 ILE C CA 1
ATOM 4995 C C . ILE C 1 53 ? -22.445 111.914 128.735 1.00 78.81 47 ILE C C 1
ATOM 4996 O O . ILE C 1 53 ? -22.119 112.480 129.784 1.00 77.95 47 ILE C O 1
ATOM 5001 N N . THR C 1 54 ? -23.678 111.948 128.245 1.00 79.49 48 THR C N 1
ATOM 5002 C CA . THR C 1 54 ? -24.720 112.679 128.952 1.00 80.33 48 THR C CA 1
ATOM 5003 C C . THR C 1 54 ? -25.916 111.813 129.341 1.00 80.42 48 THR C C 1
ATOM 5004 O O . THR C 1 54 ? -26.145 110.730 128.789 1.00 79.53 48 THR C O 1
ATOM 5008 N N . LYS C 1 55 ? -26.660 112.335 130.309 1.00 81.03 49 LYS C N 1
ATOM 5009 C CA . LYS C 1 55 ? -27.868 111.726 130.832 1.00 82.41 49 LYS C CA 1
ATOM 5010 C C . LYS C 1 55 ? -28.577 110.854 129.797 1.00 82.68 49 LYS C C 1
ATOM 5011 O O . LYS C 1 55 ? -28.523 109.624 129.860 1.00 83.10 49 LYS C O 1
ATOM 5017 N N . ASP C 1 56 ? -29.236 111.508 128.845 1.00 82.73 50 ASP C N 1
ATOM 5018 C CA . ASP C 1 56 ? -29.980 110.828 127.785 1.00 83.38 50 ASP C CA 1
ATOM 5019 C C . ASP C 1 56 ? -29.265 109.623 127.158 1.00 83.98 50 ASP C C 1
ATOM 5020 O O . ASP C 1 56 ? -29.851 108.549 127.038 1.00 83.57 50 ASP C O 1
ATOM 5025 N N . LEU C 1 57 ? -28.011 109.812 126.744 1.00 85.22 51 LEU C N 1
ATOM 5026 C CA . LEU C 1 57 ? -27.246 108.745 126.105 1.00 86.39 51 LEU C CA 1
ATOM 5027 C C . LEU C 1 57 ? -27.117 107.590 127.056 1.00 87.63 51 LEU C C 1
ATOM 5028 O O . LEU C 1 57 ? -27.201 106.430 126.658 1.00 86.80 51 LEU C O 1
ATOM 5033 N N . GLU C 1 58 ? -26.918 107.918 128.324 1.00 89.75 52 GLU C N 1
ATOM 5034 C CA . GLU C 1 58 ? -26.746 106.891 129.326 1.00 92.43 52 GLU C CA 1
ATOM 5035 C C . GLU C 1 58 ? -27.994 106.045 129.464 1.00 94.09 52 GLU C C 1
ATOM 5036 O O . GLU C 1 58 ? -27.975 104.825 129.252 1.00 94.15 52 GLU C O 1
ATOM 5042 N N . GLU C 1 59 ? -29.082 106.704 129.827 1.00 95.60 53 GLU C N 1
ATOM 5043 C CA . GLU C 1 59 ? -30.341 106.024 129.977 1.00 96.84 53 GLU C CA 1
ATOM 5044 C C . GLU C 1 59 ? -30.672 105.197 128.744 1.00 96.80 53 GLU C C 1
ATOM 5045 O O . GLU C 1 59 ? -31.291 104.143 128.864 1.00 98.01 53 GLU C O 1
ATOM 5051 N N . LEU C 1 60 ? -30.267 105.662 127.563 1.00 96.64 54 LEU C N 1
ATOM 5052 C CA . LEU C 1 60 ? -30.527 104.912 126.331 1.00 96.76 54 LEU C CA 1
ATOM 5053 C C . LEU C 1 60 ? -29.757 103.614 126.341 1.00 96.64 54 LEU C C 1
ATOM 5054 O O . LEU C 1 60 ? -30.205 102.609 125.795 1.00 95.78 54 LEU C O 1
ATOM 5059 N N . LEU C 1 61 ? -28.578 103.647 126.943 1.00 97.17 55 L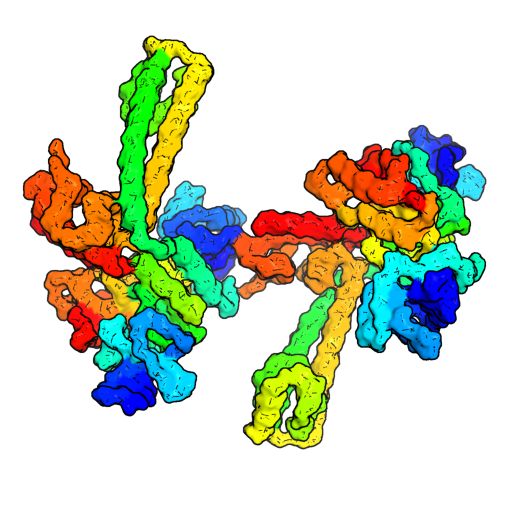EU C N 1
ATOM 5060 C CA . LEU C 1 61 ? -27.759 102.454 127.009 1.00 97.89 55 LEU C CA 1
ATOM 5061 C C . LEU C 1 61 ? -28.383 101.476 127.978 1.00 98.52 55 LEU C C 1
ATOM 5062 O O . LEU C 1 61 ? -28.584 100.315 127.635 1.00 99.09 55 LEU C O 1
ATOM 5067 N N . ASN C 1 62 ? -28.695 101.947 129.183 1.00 98.90 56 ASN C N 1
ATOM 5068 C CA . ASN C 1 62 ? -29.300 101.091 130.197 1.00 98.61 56 ASN C CA 1
ATOM 5069 C C . ASN C 1 62 ? -30.452 100.316 129.609 1.00 98.05 56 ASN C C 1
ATOM 5070 O O . ASN C 1 62 ? -30.510 99.097 129.745 1.00 97.54 56 ASN C O 1
ATOM 5075 N N . SER C 1 63 ? -31.355 101.033 128.947 1.00 97.87 57 SER C N 1
ATOM 5076 C CA . SER C 1 63 ? -32.506 100.411 128.316 1.00 98.71 57 SER C CA 1
ATOM 5077 C C . SER C 1 63 ? -32.068 99.378 127.268 1.00 99.49 57 SER C C 1
ATOM 5078 O O . SER C 1 63 ? -32.633 98.291 127.193 1.00 100.43 57 SER C O 1
ATOM 5081 N N . LEU C 1 64 ? -31.066 99.701 126.462 1.00 100.07 58 LEU C N 1
ATOM 5082 C CA . LEU C 1 64 ? -30.601 98.756 125.449 1.00 100.67 58 LEU C CA 1
ATOM 5083 C C . LEU C 1 64 ? -30.031 97.492 126.070 1.00 100.75 58 LEU C C 1
ATOM 5084 O O . LEU C 1 64 ? -30.006 96.429 125.446 1.00 100.27 58 LEU C O 1
ATOM 5089 N N . LYS C 1 65 ? -29.548 97.625 127.295 1.00 101.43 59 LYS C N 1
ATOM 5090 C CA . LYS C 1 65 ? -28.955 96.511 128.014 1.00 102.69 59 LYS C CA 1
ATOM 5091 C C . LYS C 1 65 ? -30.054 95.604 128.524 1.00 103.28 59 LYS C C 1
ATOM 5092 O O . LYS C 1 65 ? -30.101 94.418 128.172 1.00 103.23 59 LYS C O 1
ATOM 5098 N N . GLU C 1 66 ? -30.934 96.176 129.350 1.00 103.70 60 GLU C N 1
ATOM 5099 C CA . GLU C 1 66 ? -32.056 95.444 129.919 1.00 104.05 60 GLU C CA 1
ATOM 5100 C C . GLU C 1 66 ? -32.874 94.801 128.791 1.00 103.82 60 GLU C C 1
ATOM 5101 O O . GLU C 1 66 ? -33.684 93.918 129.043 1.00 104.64 60 GLU C O 1
ATOM 5107 N N . LYS C 1 67 ? -32.648 95.225 127.550 1.00 103.21 61 LYS C N 1
ATOM 5108 C CA . LYS C 1 67 ? -33.352 94.638 126.414 1.00 103.16 61 LYS C CA 1
ATOM 5109 C C . LYS C 1 67 ? -32.481 93.579 125.750 1.00 104.10 61 LYS C C 1
ATOM 5110 O O . LYS C 1 67 ? -32.763 93.130 124.636 1.00 104.13 61 LYS C O 1
ATOM 5116 N N . GLY C 1 68 ? -31.414 93.188 126.441 1.00 104.94 62 GLY C N 1
ATOM 5117 C CA . GLY C 1 68 ? -30.530 92.162 125.928 1.00 106.71 62 GLY C CA 1
ATOM 5118 C C . GLY C 1 68 ? -29.465 92.583 124.936 1.00 108.50 62 GLY C C 1
ATOM 5119 O O . GLY C 1 68 ? -29.291 91.940 123.893 1.00 108.98 62 GLY C O 1
ATOM 5120 N N . TYR C 1 69 ? -28.745 93.658 125.249 1.00 109.45 63 TYR C N 1
ATOM 5121 C CA . TYR C 1 69 ? -27.662 94.125 124.384 1.00 110.02 63 TYR C CA 1
ATOM 5122 C C . TYR C 1 69 ? -26.412 94.365 125.224 1.00 111.64 63 TYR C C 1
ATOM 5123 O O . TYR C 1 69 ? -26.467 94.988 126.288 1.00 111.72 63 TYR C O 1
ATOM 5132 N N . ASP C 1 70 ? -25.292 93.830 124.750 1.00 113.33 64 ASP C N 1
ATOM 5133 C CA . ASP C 1 70 ? -24.013 93.973 125.442 1.00 115.37 64 ASP C CA 1
ATOM 5134 C C . ASP C 1 70 ? -22.960 94.587 124.524 1.00 116.00 64 ASP C C 1
ATOM 5135 O O . ASP C 1 70 ? -21.938 95.107 124.991 1.00 116.21 64 ASP C O 1
ATOM 5140 N N . GLU C 1 71 ? -23.232 94.515 123.217 1.00 116.32 65 GLU C N 1
ATOM 5141 C CA . GLU C 1 71 ? -22.354 95.060 122.177 1.00 115.85 65 GLU C CA 1
ATOM 5142 C C . GLU C 1 71 ? -22.843 96.427 121.695 1.00 114.34 65 GLU C C 1
ATOM 5143 O O . GLU C 1 71 ? -23.917 96.557 121.103 1.00 113.61 65 GLU C O 1
ATOM 5149 N N . PHE C 1 72 ? -22.038 97.447 121.968 1.00 112.82 66 PHE C N 1
ATOM 5150 C CA . PHE C 1 72 ? -22.339 98.814 121.566 1.00 111.11 66 PHE C CA 1
ATOM 5151 C C . PHE C 1 72 ? -21.196 99.356 120.721 1.00 109.04 66 PHE C C 1
ATOM 5152 O O . PHE C 1 72 ? -20.047 98.919 120.871 1.00 109.21 66 PHE C O 1
ATOM 5160 N N . VAL C 1 73 ? -21.506 100.310 119.846 1.00 105.62 67 VAL C N 1
ATOM 5161 C CA . VAL C 1 73 ? -20.483 100.922 119.006 1.00 102.51 67 VAL C CA 1
ATOM 5162 C C . VAL C 1 73 ? -20.833 102.376 118.690 1.00 100.35 67 VAL C C 1
ATOM 5163 O O . VAL C 1 73 ? -21.921 102.662 118.178 1.00 100.64 67 VAL C O 1
ATOM 5167 N N . PHE C 1 74 ? -19.922 103.297 119.014 1.00 96.49 68 PHE C N 1
ATOM 5168 C CA . PHE C 1 74 ? -20.161 104.717 118.744 1.00 92.60 68 PHE C CA 1
ATOM 5169 C C . PHE C 1 74 ? -19.354 105.244 117.557 1.00 89.28 68 PHE C C 1
ATOM 5170 O O . PHE C 1 74 ? -18.569 104.515 116.968 1.00 88.67 68 PHE C O 1
ATOM 5178 N N . GLU C 1 75 ? -19.571 106.513 117.213 1.00 85.89 69 GLU C N 1
ATOM 5179 C CA . GLU C 1 75 ? -18.876 107.158 116.105 1.00 81.90 69 GLU C CA 1
ATOM 5180 C C . GLU C 1 75 ? -17.684 107.968 116.612 1.00 79.50 69 GLU C C 1
ATOM 5181 O O . GLU C 1 75 ? -16.776 108.295 115.859 1.00 79.63 69 GLU C O 1
ATOM 5187 N N . HIS C 1 76 ? -17.684 108.279 117.897 1.00 76.50 70 HIS C N 1
ATOM 5188 C CA . HIS C 1 76 ? -16.601 109.027 118.480 1.00 74.78 70 HIS C CA 1
ATOM 5189 C C . HIS C 1 76 ? -15.868 108.109 119.440 1.00 74.48 70 HIS C C 1
ATOM 5190 O O . HIS C 1 76 ? -16.468 107.465 120.283 1.00 73.60 70 HIS C O 1
ATOM 5197 N N . PRO C 1 77 ? -14.539 108.021 119.301 1.00 75.10 71 PRO C N 1
ATOM 5198 C CA . PRO C 1 77 ? -13.738 107.158 120.172 1.00 75.23 71 PRO C CA 1
ATOM 5199 C C . PRO C 1 77 ? -13.756 107.492 121.650 1.00 75.04 71 PRO C C 1
ATOM 5200 O O . PRO C 1 77 ? -13.770 106.595 122.477 1.00 75.42 71 PRO C O 1
ATOM 5204 N N . GLU C 1 78 ? -13.754 108.770 121.987 1.00 75.23 72 GLU C N 1
ATOM 5205 C CA . GLU C 1 78 ? -13.742 109.140 123.385 1.00 76.18 72 GLU C CA 1
ATOM 5206 C C . GLU C 1 78 ? -15.043 108.734 124.061 1.00 76.15 72 GLU C C 1
ATOM 5207 O O . GLU C 1 78 ? -15.117 108.621 125.288 1.00 76.46 72 GLU C O 1
ATOM 5213 N N . LEU C 1 79 ? -16.075 108.516 123.255 1.00 75.25 73 LEU C N 1
ATOM 5214 C CA . LEU C 1 79 ? -17.387 108.136 123.769 1.00 74.27 73 LEU C CA 1
ATOM 5215 C C . LEU C 1 79 ? -17.329 106.672 124.203 1.00 75.24 73 LEU C C 1
ATOM 5216 O O . LEU C 1 79 ? -17.737 106.339 125.300 1.00 75.55 73 LEU C O 1
ATOM 5221 N N . SER C 1 80 ? -16.802 105.807 123.348 1.00 76.30 74 SER C N 1
ATOM 5222 C CA . SER C 1 80 ? -16.683 104.404 123.688 1.00 78.13 74 SER C CA 1
ATOM 5223 C C . SER C 1 80 ? -15.809 104.255 124.905 1.00 79.79 74 SER C C 1
ATOM 5224 O O . SER C 1 80 ? -16.093 103.460 125.786 1.00 80.80 74 SER C O 1
ATOM 5227 N N . ARG C 1 81 ? -14.726 105.012 124.954 1.00 81.69 75 ARG C N 1
ATOM 5228 C CA . ARG C 1 81 ? -13.814 104.900 126.075 1.00 83.52 75 ARG C CA 1
ATOM 5229 C C . ARG C 1 81 ? -14.499 105.186 127.404 1.00 84.93 75 ARG C C 1
ATOM 5230 O O . ARG C 1 81 ? -14.321 104.448 128.373 1.00 85.18 75 ARG C O 1
ATOM 5238 N N . ARG C 1 82 ? -15.273 106.270 127.431 1.00 85.97 76 ARG C N 1
ATOM 5239 C CA . ARG C 1 82 ? -16.010 106.692 128.612 1.00 85.85 76 ARG C CA 1
ATOM 5240 C C . ARG C 1 82 ? -17.110 105.679 128.887 1.00 86.66 76 ARG C C 1
ATOM 5241 O O . ARG C 1 82 ? -17.519 105.461 130.030 1.00 84.91 76 ARG C O 1
ATOM 5249 N N . ALA C 1 83 ? -17.571 105.061 127.807 1.00 88.50 77 ALA C N 1
ATOM 5250 C CA . ALA C 1 83 ? -18.624 104.068 127.860 1.00 91.44 77 ALA C CA 1
ATOM 5251 C C . ALA C 1 83 ? -18.152 102.811 128.570 1.00 93.81 77 ALA C C 1
ATOM 5252 O O . ALA C 1 83 ? -18.657 102.487 129.651 1.00 95.42 77 ALA C O 1
ATOM 5254 N N . LYS C 1 84 ? -17.195 102.098 127.965 1.00 95.65 78 LYS C N 1
ATOM 5255 C CA . LYS C 1 84 ? -16.669 100.864 128.557 1.00 96.62 78 LYS C CA 1
ATOM 5256 C C . LYS C 1 84 ? -16.265 101.070 130.014 1.00 97.64 78 LYS C C 1
ATOM 5257 O O . LYS C 1 84 ? -16.595 100.240 130.861 1.00 97.83 78 LYS C O 1
ATOM 5263 N N . GLU C 1 85 ? -15.581 102.174 130.318 1.00 98.59 79 GLU C N 1
ATOM 5264 C CA . GLU C 1 85 ? -15.168 102.418 131.692 1.00 99.67 79 GLU C CA 1
ATOM 5265 C C . GLU C 1 85 ? -16.360 102.741 132.578 1.00 98.91 79 GLU C C 1
ATOM 5266 O O . GLU C 1 85 ? -16.208 103.152 133.725 1.00 97.84 79 GLU C O 1
ATOM 5272 N N . LEU C 1 86 ? -17.551 102.542 132.037 1.00 99.19 80 LEU C N 1
ATOM 5273 C CA . LEU C 1 86 ? -18.781 102.781 132.779 1.00 99.99 80 LEU C CA 1
ATOM 5274 C C . LEU C 1 86 ? -19.541 101.455 132.810 1.00 100.80 80 LEU C C 1
ATOM 5275 O O . LEU C 1 86 ? -20.667 101.373 133.302 1.00 100.96 80 LEU C O 1
ATOM 5280 N N . GLY C 1 87 ? -18.912 100.418 132.267 1.00 101.38 81 GLY C N 1
ATOM 5281 C CA . GLY C 1 87 ? -19.525 99.111 132.277 1.00 102.30 81 GLY C CA 1
ATOM 5282 C C . GLY C 1 87 ? -19.910 98.545 130.934 1.00 103.59 81 GLY C C 1
ATOM 5283 O O . GLY C 1 87 ? -19.835 97.336 130.739 1.00 104.30 81 GLY C O 1
ATOM 5284 N N . PHE C 1 88 ? -20.312 99.394 129.997 1.00 104.48 82 PHE C N 1
ATOM 5285 C CA . PHE C 1 88 ? -20.732 98.906 128.682 1.00 105.54 82 PHE C CA 1
ATOM 5286 C C . PHE C 1 88 ? -19.532 98.638 127.755 1.00 106.34 82 PHE C C 1
ATOM 5287 O O . PHE C 1 88 ? -18.776 99.550 127.421 1.00 107.25 82 PHE C O 1
ATOM 5295 N N . SER C 1 89 ? -19.342 97.386 127.351 1.00 106.73 83 SER C N 1
ATOM 5296 C CA . SER C 1 89 ? -18.226 97.039 126.461 1.00 106.80 83 SER C CA 1
ATOM 5297 C C . SER C 1 89 ? -18.535 97.602 125.090 1.00 106.48 83 SER C C 1
ATOM 5298 O O . SER C 1 89 ? -19.475 97.153 124.413 1.00 106.83 83 SER C O 1
ATOM 5301 N N . ALA C 1 90 ? -17.731 98.566 124.659 1.00 105.70 84 ALA C N 1
ATOM 5302 C CA . ALA C 1 90 ? -17.989 99.191 123.373 1.00 104.20 84 ALA C CA 1
ATOM 5303 C C . ALA C 1 90 ? -16.796 99.438 122.490 1.00 102.86 84 ALA C C 1
ATOM 5304 O O . ALA C 1 90 ? -15.701 99.747 122.948 1.00 101.66 84 ALA C O 1
ATOM 5306 N N . THR C 1 91 ? -17.052 99.296 121.201 1.00 102.48 85 THR C N 1
ATOM 5307 C CA . THR C 1 91 ? -16.058 99.531 120.176 1.00 102.75 85 THR C CA 1
ATOM 5308 C C . THR C 1 91 ? -16.259 100.943 119.634 1.00 103.11 85 THR C C 1
ATOM 5309 O O . THR C 1 91 ? -17.080 101.717 120.150 1.00 103.61 85 THR C O 1
ATOM 5313 N N . THR C 1 92 ? -15.528 101.269 118.573 1.00 102.77 86 THR C N 1
ATOM 5314 C CA . THR C 1 92 ? -15.623 102.589 117.982 1.00 101.38 86 THR C CA 1
ATOM 5315 C C . THR C 1 92 ? -15.434 102.515 116.463 1.00 100.52 86 THR C C 1
ATOM 5316 O O . THR C 1 92 ? -14.392 102.114 115.976 1.00 99.88 86 THR C O 1
ATOM 5320 N N . GLU C 1 93 ? -16.481 102.854 115.726 1.00 100.68 87 GLU C N 1
ATOM 5321 C CA . GLU C 1 93 ? -16.438 102.835 114.271 1.00 101.94 87 GLU C CA 1
ATOM 5322 C C . GLU C 1 93 ? -17.093 104.102 113.694 1.00 101.12 87 GLU C C 1
ATOM 5323 O O . GLU C 1 93 ? -18.157 104.541 114.141 1.00 101.22 87 GLU C O 1
ATOM 5329 N N . PHE C 1 94 ? -16.453 104.694 112.699 1.00 99.74 88 PHE C N 1
ATOM 5330 C CA . PHE C 1 94 ? -16.969 105.908 112.103 1.00 98.71 88 PHE C CA 1
ATOM 5331 C C . PHE C 1 94 ? -16.680 105.847 110.641 1.00 98.09 88 PHE C C 1
ATOM 5332 O O . PHE C 1 94 ? -15.517 105.663 110.250 1.00 98.24 88 PHE C O 1
ATOM 5340 N N . PRO C 1 95 ? -17.691 105.996 109.791 1.00 97.46 89 PRO C N 1
ATOM 5341 C CA . PRO C 1 95 ? -19.066 106.198 110.227 1.00 97.19 89 PRO C CA 1
ATOM 5342 C C . PRO C 1 95 ? -19.750 104.858 110.433 1.00 97.05 89 PRO C C 1
ATOM 5343 O O . PRO C 1 95 ? -19.702 104.004 109.545 1.00 97.54 89 PRO C O 1
ATOM 5347 N N . ASN C 1 96 ? -20.366 104.653 111.598 1.00 96.19 90 ASN C N 1
ATOM 5348 C CA . ASN C 1 96 ? -21.034 103.387 111.858 1.00 94.84 90 ASN C CA 1
ATOM 5349 C C . ASN C 1 96 ? -22.381 103.319 111.163 1.00 94.17 90 ASN C C 1
ATOM 5350 O O . ASN C 1 96 ? -22.878 104.316 110.630 1.00 93.43 90 ASN C O 1
ATOM 5355 N N . ILE C 1 97 ? -22.969 102.131 111.174 1.00 93.61 91 ILE C N 1
ATOM 5356 C CA . ILE C 1 97 ? -24.249 101.920 110.524 1.00 92.96 91 ILE C CA 1
ATOM 5357 C C . ILE C 1 97 ? -25.302 102.922 110.982 1.00 91.59 91 ILE C C 1
ATOM 5358 O O . ILE C 1 97 ? -26.093 103.396 110.173 1.00 91.91 91 ILE C O 1
ATOM 5363 N N . ALA C 1 98 ? -25.288 103.246 112.273 1.00 89.38 92 ALA C N 1
ATOM 5364 C CA . ALA C 1 98 ? -26.232 104.190 112.860 1.00 87.69 92 ALA C CA 1
ATOM 5365 C C . ALA C 1 98 ? -26.215 105.549 112.159 1.00 87.02 92 ALA C C 1
ATOM 5366 O O . ALA C 1 98 ? -27.254 106.057 111.719 1.00 85.92 92 ALA C O 1
ATOM 5368 N N . GLY C 1 99 ? -25.021 106.132 112.072 1.00 86.18 93 GLY C N 1
ATOM 5369 C CA . GLY C 1 99 ? -24.864 107.426 111.450 1.00 83.89 93 GLY C CA 1
ATOM 5370 C C . GLY C 1 99 ? -25.144 107.374 109.979 1.00 82.70 93 GLY C C 1
ATOM 5371 O O . GLY C 1 99 ? -25.672 108.327 109.410 1.00 82.31 93 GLY C O 1
ATOM 5372 N N . GLU C 1 100 ? -24.813 106.256 109.352 1.00 82.70 94 GLU C N 1
ATOM 5373 C CA . GLU C 1 100 ? -25.042 106.145 107.921 1.00 83.46 94 GLU C CA 1
ATOM 5374 C C . GLU C 1 100 ? -26.522 106.203 107.563 1.00 82.92 94 GLU C C 1
ATOM 5375 O O . GLU C 1 100 ? -26.900 106.662 106.477 1.00 82.95 94 GLU C O 1
ATOM 5381 N N . ARG C 1 101 ? -27.358 105.740 108.483 1.00 82.20 95 ARG C N 1
ATOM 5382 C CA . ARG C 1 101 ? -28.809 105.723 108.288 1.00 80.10 95 ARG C CA 1
ATOM 5383 C C . ARG C 1 101 ? -29.368 107.108 108.554 1.00 78.34 95 ARG C C 1
ATOM 5384 O O . ARG C 1 101 ? -30.093 107.670 107.728 1.00 77.69 95 ARG C O 1
ATOM 5392 N N . LEU C 1 102 ? -28.989 107.631 109.722 1.00 76.10 96 LEU C N 1
ATOM 5393 C CA . LEU C 1 102 ? -29.387 108.938 110.205 1.00 73.98 96 LEU C CA 1
ATOM 5394 C C . LEU C 1 102 ? -29.071 110.071 109.226 1.00 73.73 96 LEU C C 1
ATOM 5395 O O . LEU C 1 102 ? -29.867 111.015 109.077 1.00 73.42 96 LEU C O 1
ATOM 5400 N N . ARG C 1 103 ? -27.930 109.973 108.536 1.00 73.35 97 ARG C N 1
ATOM 5401 C CA . ARG C 1 103 ? -27.522 111.002 107.564 1.00 73.28 97 ARG C CA 1
ATOM 5402 C C . ARG C 1 103 ? -28.007 110.765 106.121 1.00 74.10 97 ARG C C 1
ATOM 5403 O O . ARG C 1 103 ? -28.170 111.722 105.361 1.00 73.97 97 ARG C O 1
ATOM 5411 N N . SER C 1 104 ? -28.254 109.506 105.749 1.00 75.25 98 SER C N 1
ATOM 5412 C CA . SER C 1 104 ? -28.738 109.182 104.398 1.00 75.93 98 SER C CA 1
ATOM 5413 C C . SER C 1 104 ? -30.226 109.470 104.224 1.00 77.17 98 SER C C 1
ATOM 5414 O O . SER C 1 104 ? -30.680 109.823 103.129 1.00 76.90 98 SER C O 1
ATOM 5417 N N . ASN C 1 105 ? -30.986 109.295 105.304 1.00 78.92 99 ASN C N 1
ATOM 5418 C CA . ASN C 1 105 ? -32.416 109.535 105.262 1.00 80.05 99 ASN C CA 1
ATOM 5419 C C . ASN C 1 105 ? -32.880 110.379 106.455 1.00 80.25 99 ASN C C 1
ATOM 5420 O O . ASN C 1 105 ? -33.533 109.877 107.379 1.00 80.20 99 ASN C O 1
ATOM 5425 N N . PRO C 1 106 ? -32.550 111.684 106.447 1.00 79.95 100 PRO C N 1
ATOM 5426 C CA . PRO C 1 106 ? -32.948 112.577 107.535 1.00 79.82 100 PRO C CA 1
ATOM 5427 C C . PRO C 1 106 ? -34.460 112.658 107.706 1.00 80.50 100 PRO C C 1
ATOM 5428 O O . PRO C 1 106 ? -34.962 112.606 108.825 1.00 80.87 100 PRO C O 1
ATOM 5432 N N . GLU C 1 107 ? -35.194 112.783 106.605 1.00 81.43 101 GLU C N 1
ATOM 5433 C CA . GLU C 1 107 ? -36.665 112.863 106.675 1.00 82.22 101 GLU C CA 1
ATOM 5434 C C . GLU C 1 107 ? -37.314 111.645 107.362 1.00 80.86 101 GLU C C 1
ATOM 5435 O O . GLU C 1 107 ? -38.350 111.758 108.025 1.00 79.60 101 GLU C O 1
ATOM 5441 N N . GLU C 1 108 ? -36.674 110.496 107.208 1.00 79.15 102 GLU C N 1
ATOM 5442 C CA . GLU C 1 108 ? -37.164 109.280 107.794 1.00 78.71 102 GLU C CA 1
ATOM 5443 C C . GLU C 1 108 ? -37.201 109.349 109.303 1.00 78.31 102 GLU C C 1
ATOM 5444 O O . GLU C 1 108 ? -37.871 108.538 109.930 1.00 78.76 102 GLU C O 1
ATOM 5450 N N . PHE C 1 109 ? -36.483 110.292 109.907 1.00 77.18 103 PHE C N 1
ATOM 5451 C CA . PHE C 1 109 ? -36.500 110.358 111.354 1.00 75.64 103 PHE C CA 1
ATOM 5452 C C . PHE C 1 109 ? -36.866 111.706 111.887 1.00 74.85 103 PHE C C 1
ATOM 5453 O O . PHE C 1 109 ? -37.175 111.848 113.062 1.00 75.67 103 PHE C O 1
ATOM 5461 N N . LEU C 1 110 ? -36.858 112.706 111.032 1.00 74.42 104 LEU C N 1
ATOM 5462 C CA . LEU C 1 110 ? -37.160 114.023 111.518 1.00 74.48 104 LEU C CA 1
ATOM 5463 C C . LEU C 1 110 ? -38.234 114.763 110.781 1.00 74.45 104 LEU C C 1
ATOM 5464 O O . LEU C 1 110 ? -38.585 115.875 111.161 1.00 74.28 104 LEU C O 1
ATOM 5469 N N . GLY C 1 111 ? -38.756 114.201 109.715 1.00 74.22 105 GLY C N 1
ATOM 5470 C CA . GLY C 1 111 ? -39.792 114.955 109.069 1.00 75.84 105 GLY C CA 1
ATOM 5471 C C . GLY C 1 111 ? -39.469 115.429 107.690 1.00 77.20 105 GLY C C 1
ATOM 5472 O O . GLY C 1 111 ? -38.461 115.073 107.105 1.00 76.51 105 GLY C O 1
ATOM 5473 N N . GLU C 1 112 ? -40.360 116.247 107.169 1.00 79.16 106 GLU C N 1
ATOM 5474 C CA . GLU C 1 112 ? -40.189 116.740 105.840 1.00 81.57 106 GLU C CA 1
ATOM 5475 C C . GLU C 1 112 ? -39.427 118.042 105.951 1.00 80.78 106 GLU C C 1
ATOM 5476 O O . GLU C 1 112 ? -38.945 118.594 104.949 1.00 80.32 106 GLU C O 1
ATOM 5482 N N . ASN C 1 113 ? -39.306 118.533 107.181 1.00 79.30 107 ASN C N 1
ATOM 5483 C CA . ASN C 1 113 ? -38.562 119.762 107.381 1.00 78.52 107 ASN C CA 1
ATOM 5484 C C . ASN C 1 113 ? -37.262 119.550 108.150 1.00 77.25 107 ASN C C 1
ATOM 5485 O O . ASN C 1 113 ? -36.760 120.480 108.787 1.00 77.22 107 ASN C O 1
ATOM 5490 N N . TRP C 1 114 ? -36.715 118.335 108.064 1.00 74.72 108 TRP C N 1
ATOM 5491 C CA . TRP C 1 114 ? -35.477 117.994 108.752 1.00 73.07 108 TRP C CA 1
ATOM 5492 C C . TRP C 1 114 ? -34.375 119.063 108.617 1.00 70.48 108 TRP C C 1
ATOM 5493 O O . TRP C 1 114 ? -33.791 119.490 109.625 1.00 70.17 108 TRP C O 1
ATOM 5504 N N . PHE C 1 115 ? -34.088 119.512 107.401 1.00 66.53 109 PHE C N 1
ATOM 5505 C CA . PHE C 1 115 ? -33.051 120.510 107.250 1.00 63.83 109 PHE C CA 1
ATOM 5506 C C . PHE C 1 115 ? -33.301 121.795 108.073 1.00 63.56 109 PHE C C 1
ATOM 5507 O O . PHE C 1 115 ? -32.376 122.331 108.682 1.00 63.03 109 PHE C O 1
ATOM 5515 N N . GLU C 1 116 ? -34.540 122.279 108.107 1.00 63.24 110 GLU C N 1
ATOM 5516 C CA . GLU C 1 116 ? -34.846 123.473 108.884 1.00 63.12 110 GLU C CA 1
ATOM 5517 C C . GLU C 1 116 ? -34.606 123.245 110.392 1.00 60.25 110 GLU C C 1
ATOM 5518 O O . GLU C 1 116 ? -34.422 124.196 111.146 1.00 57.71 110 GLU C O 1
ATOM 5524 N N . GLU C 1 117 ? -34.602 121.984 110.811 1.00 58.35 111 GLU C N 1
ATOM 5525 C CA . GLU C 1 117 ? -34.362 121.653 112.195 1.00 58.14 111 GLU C CA 1
ATOM 5526 C C . GLU C 1 117 ? -32.843 121.746 112.433 1.00 56.90 111 GLU C C 1
ATOM 5527 O O . GLU C 1 117 ? -32.379 122.412 113.373 1.00 55.77 111 GLU C O 1
ATOM 5533 N N . TYR C 1 118 ? -32.094 121.064 111.565 1.00 54.44 112 TYR C N 1
ATOM 5534 C CA . TYR C 1 118 ? -30.644 121.074 111.577 1.00 51.80 112 TYR C CA 1
ATOM 5535 C C . TYR C 1 118 ? -30.175 122.546 111.601 1.00 49.96 112 TYR C C 1
ATOM 5536 O O . TYR C 1 118 ? -29.294 122.923 112.362 1.00 49.79 112 TYR C O 1
ATOM 5545 N N . TYR C 1 119 ? -30.799 123.370 110.774 1.00 46.34 113 TYR C N 1
ATOM 5546 C CA . TYR C 1 119 ? -30.483 124.759 110.743 1.00 44.20 113 TYR C CA 1
ATOM 5547 C C . TYR C 1 119 ? -30.707 125.408 112.103 1.00 44.68 113 TYR C C 1
ATOM 5548 O O . TYR C 1 119 ? -29.914 126.228 112.564 1.00 46.11 113 TYR C O 1
ATOM 5557 N N . LYS C 1 120 ? -31.799 125.045 112.754 1.00 46.56 114 LYS C N 1
ATOM 5558 C CA . LYS C 1 120 ? -32.155 125.609 114.064 1.00 46.98 114 LYS C CA 1
ATOM 5559 C C . LYS C 1 120 ? -31.092 125.304 115.147 1.00 45.79 114 LYS C C 1
ATOM 5560 O O . LYS C 1 120 ? -30.493 126.219 115.771 1.00 43.36 114 LYS C O 1
ATOM 5566 N N . VAL C 1 121 ? -30.883 124.011 115.359 1.00 43.56 115 VAL C N 1
ATOM 5567 C CA . VAL C 1 121 ? -29.946 123.544 116.336 1.00 44.23 115 VAL C CA 1
ATOM 5568 C C . VAL C 1 121 ? -28.537 123.951 115.931 1.00 43.92 115 VAL C C 1
ATOM 5569 O O . VAL C 1 121 ? -27.773 124.388 116.770 1.00 43.73 115 VAL C O 1
ATOM 5573 N N . GLY C 1 122 ? -28.206 123.812 114.646 1.00 43.29 116 GLY C N 1
ATOM 5574 C CA . GLY C 1 122 ? -26.891 124.179 114.175 1.00 41.92 116 GLY C CA 1
ATOM 5575 C C . GLY C 1 122 ? -26.579 125.611 114.582 1.00 42.88 116 GLY C C 1
ATOM 5576 O O . GLY C 1 122 ? -25.612 125.887 115.312 1.00 43.12 116 GLY C O 1
ATOM 5577 N N . VAL C 1 123 ? -27.410 126.540 114.129 1.00 41.54 117 VAL C N 1
ATOM 5578 C CA . VAL C 1 123 ? -27.162 127.922 114.456 1.00 41.34 117 VAL C CA 1
ATOM 5579 C C . VAL C 1 123 ? -27.147 128.103 115.964 1.00 42.50 117 VAL C C 1
ATOM 5580 O O . VAL C 1 123 ? -26.366 128.870 116.509 1.00 42.25 117 VAL C O 1
ATOM 5584 N N . ALA C 1 124 ? -28.011 127.381 116.655 1.00 43.67 118 ALA C N 1
ATOM 5585 C CA . ALA C 1 124 ? -28.059 127.544 118.110 1.00 44.24 118 ALA C CA 1
ATOM 5586 C C . ALA C 1 124 ? -26.740 127.142 118.747 1.00 43.01 118 ALA C C 1
ATOM 5587 O O . ALA C 1 124 ? -26.211 127.889 119.575 1.00 43.69 118 ALA C O 1
ATOM 5589 N N . LEU C 1 125 ? -26.260 125.954 118.367 1.00 41.17 119 LEU C N 1
ATOM 5590 C CA . LEU C 1 125 ? -25.032 125.412 118.891 1.00 40.68 119 LEU C CA 1
ATOM 5591 C C . LEU C 1 125 ? -23.869 126.386 118.595 1.00 42.77 119 LEU C C 1
ATOM 5592 O O . LEU C 1 125 ? -23.047 126.679 119.465 1.00 44.47 119 LEU C O 1
ATOM 5597 N N . THR C 1 126 ? -23.844 126.935 117.384 1.00 42.07 120 THR C N 1
ATOM 5598 C CA . THR C 1 126 ? -22.793 127.838 117.026 1.00 41.45 120 THR C CA 1
ATOM 5599 C C . THR C 1 126 ? -22.857 129.135 117.803 1.00 43.08 120 THR C C 1
ATOM 5600 O O . THR C 1 126 ? -21.808 129.668 118.212 1.00 44.15 120 THR C O 1
ATOM 5604 N N . ARG C 1 127 ? -24.055 129.652 118.042 1.00 42.52 121 ARG C N 1
ATOM 5605 C CA . ARG C 1 127 ? -24.125 130.891 118.807 1.00 44.53 121 ARG C CA 1
ATOM 5606 C C . ARG C 1 127 ? -23.683 130.626 120.265 1.00 44.18 121 ARG C C 1
ATOM 5607 O O . ARG C 1 127 ? -23.079 131.517 120.925 1.00 44.41 121 ARG C O 1
ATOM 5615 N N . MET C 1 128 ? -23.909 129.394 120.737 1.00 43.08 122 MET C N 1
ATOM 5616 C CA . MET C 1 128 ? -23.534 129.003 122.103 1.00 42.81 122 MET C CA 1
ATOM 5617 C C . MET C 1 128 ? -21.985 129.110 122.216 1.00 43.95 122 MET C C 1
ATOM 5618 O O . MET C 1 128 ? -21.420 129.962 122.973 1.00 42.67 122 MET C O 1
ATOM 5623 N N . ARG C 1 129 ? -21.328 128.264 121.400 1.00 42.63 123 ARG C N 1
ATOM 5624 C CA . ARG C 1 129 ? -19.872 128.183 121.284 1.00 39.28 123 ARG C CA 1
ATOM 5625 C C . ARG C 1 129 ? -19.120 129.447 120.916 1.00 39.55 123 ARG C C 1
ATOM 5626 O O . ARG C 1 129 ? -17.951 129.598 121.274 1.00 44.01 123 ARG C O 1
ATOM 5634 N N . ILE C 1 130 ? -19.750 130.373 120.208 1.00 37.18 124 ILE C N 1
ATOM 5635 C CA . ILE C 1 130 ? -19.014 131.565 119.813 1.00 34.72 124 ILE C CA 1
ATOM 5636 C C . ILE C 1 130 ? -19.245 132.751 120.701 1.00 36.89 124 ILE C C 1
ATOM 5637 O O . ILE C 1 130 ? -20.395 133.104 120.964 1.00 42.36 124 ILE C O 1
ATOM 5642 N N . GLN C 1 131 ? -18.187 133.381 121.192 1.00 38.07 125 GLN C N 1
ATOM 5643 C CA . GLN C 1 131 ? -18.381 134.573 122.029 1.00 38.75 125 GLN C CA 1
ATOM 5644 C C . GLN C 1 131 ? -18.747 135.762 121.190 1.00 39.90 125 GLN C C 1
ATOM 5645 O O . GLN C 1 131 ? -18.311 135.899 120.035 1.00 42.20 125 GLN C O 1
ATOM 5651 N N . GLU C 1 132 ? -19.543 136.636 121.761 1.00 41.29 126 GLU C N 1
ATOM 5652 C CA . GLU C 1 132 ? -19.940 137.842 121.036 1.00 44.19 126 GLU C CA 1
ATOM 5653 C C . GLU C 1 132 ? -18.747 138.782 120.818 1.00 43.03 126 GLU C C 1
ATOM 5654 O O . GLU C 1 132 ? -17.836 138.799 121.604 1.00 40.92 126 GLU C O 1
ATOM 5660 N N . GLN C 1 133 ? -18.780 139.539 119.731 1.00 44.72 127 GLN C N 1
ATOM 5661 C CA . GLN C 1 133 ? -17.717 140.469 119.412 1.00 46.34 127 GLN C CA 1
ATOM 5662 C C . GLN C 1 133 ? -17.377 141.338 120.610 1.00 46.26 127 GLN C C 1
ATOM 5663 O O . GLN C 1 133 ? -18.260 141.649 121.396 1.00 46.89 127 GLN C O 1
ATOM 5669 N N . SER C 1 134 ? -16.103 141.672 120.804 1.00 45.96 128 SER C N 1
ATOM 5670 C CA . SER C 1 134 ? -15.748 142.628 121.863 1.00 46.85 128 SER C CA 1
ATOM 5671 C C . SER C 1 134 ? -14.491 143.340 121.401 1.00 47.02 128 SER C C 1
ATOM 5672 O O . SER C 1 134 ? -13.655 142.743 120.721 1.00 47.31 128 SER C O 1
ATOM 5675 N N . GLY C 1 135 ? -14.347 144.597 121.787 1.00 46.22 129 GLY C N 1
ATOM 5676 C CA . GLY C 1 135 ? -13.163 145.330 121.407 1.00 45.37 129 GLY C CA 1
ATOM 5677 C C . GLY C 1 135 ? -12.027 145.158 122.388 1.00 44.91 129 GLY C C 1
ATOM 5678 O O . GLY C 1 135 ? -10.888 145.492 122.078 1.00 46.56 129 GLY C O 1
ATOM 5679 N N . ALA C 1 136 ? -12.305 144.637 123.578 1.00 43.47 130 ALA C N 1
ATOM 5680 C CA . ALA C 1 136 ? -11.208 144.462 124.520 1.00 41.90 130 ALA C CA 1
ATOM 5681 C C . ALA C 1 136 ? -11.029 143.060 125.086 1.00 40.01 130 ALA C C 1
ATOM 5682 O O . ALA C 1 136 ? -10.605 142.900 126.230 1.00 38.31 130 ALA C O 1
ATOM 5684 N N . ARG C 1 137 ? -11.296 142.027 124.315 1.00 40.33 131 ARG C N 1
ATOM 5685 C CA . ARG C 1 137 ? -11.168 140.740 124.977 1.00 41.38 131 ARG C CA 1
ATOM 5686 C C . ARG C 1 137 ? -9.703 140.353 125.244 1.00 40.81 131 ARG C C 1
ATOM 5687 O O . ARG C 1 137 ? -9.441 139.665 126.230 1.00 42.21 131 ARG C O 1
ATOM 5695 N N . ASP C 1 138 ? -8.774 140.832 124.415 1.00 38.97 132 ASP C N 1
ATOM 5696 C CA . ASP C 1 138 ? -7.368 140.560 124.659 1.00 39.69 132 ASP C CA 1
ATOM 5697 C C . ASP C 1 138 ? -6.993 141.237 126.014 1.00 39.34 132 ASP C C 1
ATOM 5698 O O . ASP C 1 138 ? -6.202 140.700 126.785 1.00 38.74 132 ASP C O 1
ATOM 5703 N N . LYS C 1 139 ? -7.588 142.393 126.279 1.00 38.63 133 LYS C N 1
ATOM 5704 C CA . LYS C 1 139 ? -7.336 143.106 127.476 1.00 40.96 133 LYS C CA 1
ATOM 5705 C C . LYS C 1 139 ? -7.885 142.289 128.665 1.00 40.93 133 LYS C C 1
ATOM 5706 O O . LYS C 1 139 ? -7.275 142.230 129.746 1.00 39.83 133 LYS C O 1
ATOM 5712 N N . MET C 1 140 ? -9.048 141.681 128.433 1.00 39.02 134 MET C N 1
ATOM 5713 C CA . MET C 1 140 ? -9.718 140.851 129.392 1.00 36.12 134 MET C CA 1
ATOM 5714 C C . MET C 1 140 ? -8.842 139.591 129.602 1.00 34.87 134 MET C C 1
ATOM 5715 O O . MET C 1 140 ? -8.732 139.087 130.720 1.00 34.49 134 MET C O 1
ATOM 5720 N N . VAL C 1 141 ? -8.213 139.072 128.551 1.00 33.00 135 VAL C N 1
ATOM 5721 C CA . VAL C 1 141 ? -7.340 137.935 128.771 1.00 33.12 135 VAL C CA 1
ATOM 5722 C C . VAL C 1 141 ? -6.127 138.360 129.604 1.00 32.73 135 VAL C C 1
ATOM 5723 O O . VAL C 1 141 ? -5.630 137.590 130.391 1.00 31.89 135 VAL C O 1
ATOM 5727 N N . ILE C 1 142 ? -5.677 139.595 129.439 1.00 32.64 136 ILE C N 1
ATOM 5728 C CA . ILE C 1 142 ? -4.585 140.055 130.220 1.00 33.68 136 ILE C CA 1
ATOM 5729 C C . ILE C 1 142 ? -4.983 140.120 131.697 1.00 34.59 136 ILE C C 1
ATOM 5730 O O . ILE C 1 142 ? -4.175 139.774 132.557 1.00 36.94 136 ILE C O 1
ATOM 5735 N N . GLN C 1 143 ? -6.184 140.569 132.018 1.00 34.87 137 GLN C N 1
ATOM 5736 C CA . GLN C 1 143 ? -6.574 140.642 133.419 1.00 36.89 137 GLN C CA 1
ATOM 5737 C C . GLN C 1 143 ? -6.686 139.233 134.000 1.00 38.56 137 GLN C C 1
ATOM 5738 O O . GLN C 1 143 ? -6.443 139.028 135.197 1.00 38.27 137 GLN C O 1
ATOM 5744 N N . ALA C 1 144 ? -7.079 138.260 133.183 1.00 39.04 138 ALA C N 1
ATOM 5745 C CA . ALA C 1 144 ? -7.230 136.948 133.760 1.00 41.68 138 ALA C CA 1
ATOM 5746 C C . ALA C 1 144 ? -5.858 136.405 134.086 1.00 42.57 138 ALA C C 1
ATOM 5747 O O . ALA C 1 144 ? -5.654 135.785 135.109 1.00 43.64 138 ALA C O 1
ATOM 5749 N N . ILE C 1 145 ? -4.919 136.625 133.196 1.00 43.39 139 ILE C N 1
ATOM 5750 C CA . ILE C 1 145 ? -3.611 136.148 133.443 1.00 44.40 139 ILE C CA 1
ATOM 5751 C C . ILE C 1 145 ? -3.103 136.859 134.714 1.00 45.57 139 ILE C C 1
ATOM 5752 O O . ILE C 1 145 ? -2.537 136.219 135.575 1.00 45.15 139 ILE C O 1
ATOM 5757 N N . GLU C 1 146 ? -3.332 138.161 134.855 1.00 46.30 140 GLU C N 1
ATOM 5758 C CA . GLU C 1 146 ? -2.884 138.874 136.043 1.00 48.21 140 GLU C CA 1
ATOM 5759 C C . GLU C 1 146 ? -3.515 138.330 137.290 1.00 46.83 140 GLU C C 1
ATOM 5760 O O . GLU C 1 146 ? -2.884 138.267 138.339 1.00 49.39 140 GLU C O 1
ATOM 5766 N N . ALA C 1 147 ? -4.796 138.016 137.186 1.00 44.49 141 ALA C N 1
ATOM 5767 C CA . ALA C 1 147 ? -5.569 137.468 138.287 1.00 41.38 141 ALA C CA 1
ATOM 5768 C C . ALA C 1 147 ? -4.927 136.146 138.687 1.00 40.65 141 ALA C C 1
ATOM 5769 O O . ALA C 1 147 ? -4.695 135.890 139.859 1.00 40.46 141 ALA C O 1
ATOM 5771 N N . LEU C 1 148 ? -4.657 135.316 137.684 1.00 39.49 142 LEU C N 1
ATOM 5772 C CA . LEU C 1 148 ? -4.066 134.032 137.902 1.00 40.17 142 LEU C CA 1
ATOM 5773 C C . LEU C 1 148 ? -2.805 134.179 138.781 1.00 42.36 142 LEU C C 1
ATOM 5774 O O . LEU C 1 148 ? -2.645 133.466 139.757 1.00 42.13 142 LEU C O 1
ATOM 5779 N N . ASP C 1 149 ? -1.932 135.127 138.456 1.00 43.71 143 ASP C N 1
ATOM 5780 C CA . ASP C 1 149 ? -0.762 135.358 139.251 1.00 44.19 143 ASP C CA 1
ATOM 5781 C C . ASP C 1 149 ? -1.207 135.859 140.600 1.00 43.87 143 ASP C C 1
ATOM 5782 O O . ASP C 1 149 ? -0.794 135.306 141.607 1.00 44.70 143 ASP C O 1
ATOM 5787 N N . ASP C 1 150 ? -2.046 136.886 140.657 1.00 42.79 144 ASP C N 1
ATOM 5788 C CA . ASP C 1 150 ? -2.499 137.333 141.968 1.00 43.54 144 ASP C CA 1
ATOM 5789 C C . ASP C 1 150 ? -3.045 136.149 142.781 1.00 41.36 144 ASP C C 1
ATOM 5790 O O . ASP C 1 150 ? -2.710 136.003 143.948 1.00 39.37 144 ASP C O 1
ATOM 5795 N N . VAL C 1 151 ? -3.852 135.291 142.180 1.00 39.26 145 VAL C N 1
ATOM 5796 C CA . VAL C 1 151 ? -4.364 134.180 142.932 1.00 39.27 145 VAL C CA 1
ATOM 5797 C C . VAL C 1 151 ? -3.297 133.246 143.482 1.00 40.20 145 VAL C C 1
ATOM 5798 O O . VAL C 1 151 ? -3.402 132.828 144.636 1.00 41.27 145 VAL C O 1
ATOM 5802 N N . ASP C 1 152 ? -2.265 132.932 142.703 1.00 40.97 146 ASP C N 1
ATOM 5803 C CA . ASP C 1 152 ? -1.177 132.098 143.202 1.00 42.86 146 ASP C CA 1
ATOM 5804 C C . ASP C 1 152 ? -0.480 132.735 144.409 1.00 42.74 146 ASP C C 1
ATOM 5805 O O . ASP C 1 152 ? -0.038 132.055 145.318 1.00 45.28 146 ASP C O 1
ATOM 5810 N N . LYS C 1 153 ? -0.374 134.042 144.395 1.00 43.00 147 LYS C N 1
ATOM 5811 C CA . LYS C 1 153 ? 0.243 134.776 145.466 1.00 42.93 147 LYS C CA 1
ATOM 5812 C C . LYS C 1 153 ? -0.620 134.637 146.725 1.00 42.89 147 LYS C C 1
ATOM 5813 O O . LYS C 1 153 ? -0.079 134.474 147.820 1.00 44.27 147 LYS C O 1
ATOM 5819 N N . VAL C 1 154 ? -1.948 134.722 146.606 1.00 41.87 148 VAL C N 1
ATOM 5820 C CA . VAL C 1 154 ? -2.708 134.609 147.825 1.00 42.88 148 VAL C CA 1
ATOM 5821 C C . VAL C 1 154 ? -2.719 133.185 148.320 1.00 42.83 148 VAL C C 1
ATOM 5822 O O . VAL C 1 154 ? -2.615 132.954 149.533 1.00 43.61 148 VAL C O 1
ATOM 5826 N N . ILE C 1 155 ? -2.818 132.227 147.407 1.00 41.47 149 ILE C N 1
ATOM 5827 C CA . ILE C 1 155 ? -2.800 130.853 147.826 1.00 40.62 149 ILE C CA 1
ATOM 5828 C C . ILE C 1 155 ? -1.547 130.579 148.673 1.00 41.85 149 ILE C C 1
ATOM 5829 O O . ILE C 1 155 ? -1.627 129.995 149.760 1.00 43.16 149 ILE C O 1
ATOM 5834 N N . ASN C 1 156 ? -0.394 131.015 148.208 1.00 41.07 150 ASN C N 1
ATOM 5835 C CA . ASN C 1 156 ? 0.803 130.813 148.988 1.00 41.48 150 ASN C CA 1
ATOM 5836 C C . ASN C 1 156 ? 0.753 131.486 150.338 1.00 41.34 150 ASN C C 1
ATOM 5837 O O . ASN C 1 156 ? 1.023 130.876 151.363 1.00 45.09 150 ASN C O 1
ATOM 5842 N N . LEU C 1 157 ? 0.407 132.747 150.367 1.00 40.66 151 LEU C N 1
ATOM 5843 C CA . LEU C 1 157 ? 0.345 133.437 151.635 1.00 38.50 151 LEU C CA 1
ATOM 5844 C C . LEU C 1 157 ? -0.614 132.729 152.623 1.00 39.54 151 LEU C C 1
ATOM 5845 O O . LEU C 1 157 ? -0.299 132.556 153.814 1.00 41.11 151 LEU C O 1
ATOM 5850 N N . LEU C 1 158 ? -1.788 132.330 152.145 1.00 38.65 152 LEU C N 1
ATOM 5851 C CA . LEU C 1 158 ? -2.727 131.669 153.033 1.00 38.07 152 LEU C CA 1
ATOM 5852 C C . LEU C 1 158 ? -2.309 130.237 153.355 1.00 38.38 152 LEU C C 1
ATOM 5853 O O . LEU C 1 158 ? -2.557 129.740 154.442 1.00 39.67 152 LEU C O 1
ATOM 5858 N N . VAL C 1 159 ? -1.668 129.551 152.420 1.00 38.68 153 VAL C N 1
ATOM 5859 C CA . VAL C 1 159 ? -1.270 128.203 152.762 1.00 38.50 153 VAL C CA 1
ATOM 5860 C C . VAL C 1 159 ? -0.174 128.236 153.826 1.00 39.03 153 VAL C C 1
ATOM 5861 O O . VAL C 1 159 ? -0.137 127.374 154.703 1.00 39.64 153 VAL C O 1
ATOM 5865 N N . ALA C 1 160 ? 0.693 129.244 153.770 1.00 36.64 154 ALA C N 1
ATOM 5866 C CA . ALA C 1 160 ? 1.731 129.350 154.759 1.00 35.27 154 ALA C CA 1
ATOM 5867 C C . ALA C 1 160 ? 0.990 129.511 156.100 1.00 35.88 154 ALA C C 1
ATOM 5868 O O . ALA C 1 160 ? 1.181 128.704 157.015 1.00 36.77 154 ALA C O 1
ATOM 5870 N N . ARG C 1 161 ? 0.135 130.540 156.194 1.00 35.76 155 ARG C N 1
ATOM 5871 C CA . ARG C 1 161 ? -0.636 130.785 157.402 1.00 35.25 155 ARG C CA 1
ATOM 5872 C C . ARG C 1 161 ? -1.289 129.443 157.881 1.00 37.07 155 ARG C C 1
ATOM 5873 O O . ARG C 1 161 ? -1.187 129.103 159.066 1.00 36.17 155 ARG C O 1
ATOM 5881 N N . LEU C 1 162 ? -1.906 128.667 156.979 1.00 36.25 156 LEU C N 1
ATOM 5882 C CA . LEU C 1 162 ? -2.507 127.399 157.360 1.00 38.48 156 LEU C CA 1
ATOM 5883 C C . LEU C 1 162 ? -1.482 126.458 158.021 1.00 40.71 156 LEU C C 1
ATOM 5884 O O . LEU C 1 162 ? -1.721 125.952 159.121 1.00 40.46 156 LEU C O 1
ATOM 5889 N N . ARG C 1 163 ? -0.355 126.208 157.337 1.00 41.53 157 ARG C N 1
ATOM 5890 C CA . ARG C 1 163 ? 0.700 125.360 157.869 1.00 42.95 157 ARG C CA 1
ATOM 5891 C C . ARG C 1 163 ? 1.156 125.872 159.246 1.00 44.59 157 ARG C C 1
ATOM 5892 O O . ARG C 1 163 ? 1.192 125.111 160.206 1.00 45.46 157 ARG C O 1
ATOM 5900 N N . GLU C 1 164 ? 1.454 127.161 159.370 1.00 45.52 158 GLU C N 1
ATOM 5901 C CA . GLU C 1 164 ? 1.903 127.672 160.650 1.00 45.93 158 GLU C CA 1
ATOM 5902 C C . GLU C 1 164 ? 0.900 127.508 161.779 1.00 46.43 158 GLU C C 1
ATOM 5903 O O . GLU C 1 164 ? 1.246 127.149 162.932 1.00 48.69 158 GLU C O 1
ATOM 5909 N N . TRP C 1 165 ? -0.358 127.753 161.461 1.00 45.17 159 TRP C N 1
ATOM 5910 C CA . TRP C 1 165 ? -1.409 127.654 162.462 1.00 44.01 159 TRP C CA 1
ATOM 5911 C C . TRP C 1 165 ? -1.741 126.185 162.798 1.00 45.83 159 TRP C C 1
ATOM 5912 O O . TRP C 1 165 ? -1.746 125.785 163.971 1.00 47.42 159 TRP C O 1
ATOM 5923 N N . TYR C 1 166 ? -1.978 125.358 161.792 1.00 45.43 160 TYR C N 1
ATOM 5924 C CA . TYR C 1 166 ? -2.333 124.001 162.115 1.00 45.87 160 TYR C CA 1
ATOM 5925 C C . TYR C 1 166 ? -1.175 123.253 162.769 1.00 46.40 160 TYR C C 1
ATOM 5926 O O . TYR C 1 166 ? -1.379 122.325 163.561 1.00 45.31 160 TYR C O 1
ATOM 5935 N N . SER C 1 167 ? 0.051 123.654 162.469 1.00 47.09 161 SER C N 1
ATOM 5936 C CA . SER C 1 167 ? 1.180 122.965 163.081 1.00 48.23 161 SER C CA 1
ATOM 5937 C C . SER C 1 167 ? 1.284 123.205 164.609 1.00 48.40 161 SER C C 1
ATOM 5938 O O . SER C 1 167 ? 2.065 122.557 165.296 1.00 48.76 161 SER C O 1
ATOM 5941 N N . LEU C 1 168 ? 0.461 124.103 165.150 1.00 48.85 162 LEU C N 1
ATOM 5942 C CA . LEU C 1 168 ? 0.455 124.332 166.582 1.00 47.71 162 LEU C CA 1
ATOM 5943 C C . LEU C 1 168 ? -0.165 123.091 167.229 1.00 49.37 162 LEU C C 1
ATOM 5944 O O . LEU C 1 168 ? 0.086 122.787 168.389 1.00 50.64 162 LEU C O 1
ATOM 5949 N N . HIS C 1 169 ? -0.957 122.367 166.459 1.00 49.42 163 HIS C N 1
ATOM 5950 C CA . HIS C 1 169 ? -1.681 121.206 166.943 1.00 50.77 163 HIS C CA 1
ATOM 5951 C C . HIS C 1 169 ? -1.174 119.866 166.391 1.00 52.20 163 HIS C C 1
ATOM 5952 O O . HIS C 1 169 ? -1.607 118.797 166.825 1.00 51.81 163 HIS C O 1
ATOM 5959 N N . PHE C 1 170 ? -0.252 119.925 165.440 1.00 53.12 164 PHE C N 1
ATOM 5960 C CA . PHE C 1 170 ? 0.249 118.722 164.802 1.00 53.55 164 PHE C CA 1
ATOM 5961 C C . PHE C 1 170 ? 1.435 119.126 163.945 1.00 53.49 164 PHE C C 1
ATOM 5962 O O . PHE C 1 170 ? 1.444 118.942 162.737 1.00 53.23 164 PHE C O 1
ATOM 5970 N N . PRO C 1 171 ? 2.467 119.667 164.584 1.00 53.92 165 PRO C N 1
ATOM 5971 C CA . PRO C 1 171 ? 3.692 120.135 163.946 1.00 54.29 165 PRO C CA 1
ATOM 5972 C C . PRO C 1 171 ? 4.334 119.170 162.989 1.00 55.67 165 PRO C C 1
ATOM 5973 O O . PRO C 1 171 ? 4.985 119.579 162.014 1.00 57.79 165 PRO C O 1
ATOM 5977 N N . GLU C 1 172 ? 4.135 117.885 163.228 1.00 56.83 166 GLU C N 1
ATOM 5978 C CA . GLU C 1 172 ? 4.762 116.871 162.376 1.00 57.91 166 GLU C CA 1
ATOM 5979 C C . GLU C 1 172 ? 4.194 116.789 160.946 1.00 57.60 166 GLU C C 1
ATOM 5980 O O . GLU C 1 172 ? 4.942 116.547 160.002 1.00 58.80 166 GLU C O 1
ATOM 5986 N N . LEU C 1 173 ? 2.894 117.037 160.797 1.00 56.43 167 LEU C N 1
ATOM 5987 C CA . LEU C 1 173 ? 2.235 116.980 159.504 1.00 55.25 167 LEU C CA 1
ATOM 5988 C C . LEU C 1 173 ? 2.842 117.893 158.467 1.00 56.50 167 LEU C C 1
ATOM 5989 O O . LEU C 1 173 ? 2.781 117.594 157.284 1.00 57.14 167 LEU C O 1
ATOM 5994 N N . ASP C 1 174 ? 3.426 119.002 158.898 1.00 58.76 168 ASP C N 1
ATOM 5995 C CA . ASP C 1 174 ? 3.984 119.938 157.946 1.00 61.85 168 ASP C CA 1
ATOM 5996 C C . ASP C 1 174 ? 4.902 119.264 156.944 1.00 63.99 168 ASP C C 1
ATOM 5997 O O . ASP C 1 174 ? 4.568 119.164 155.757 1.00 63.69 168 ASP C O 1
ATOM 6002 N N . GLU C 1 175 ? 6.055 118.794 157.421 1.00 66.61 169 GLU C N 1
ATOM 6003 C CA . GLU C 1 175 ? 7.023 118.125 156.549 1.00 67.99 169 GLU C CA 1
ATOM 6004 C C . GLU C 1 175 ? 6.564 116.819 155.890 1.00 66.85 169 GLU C C 1
ATOM 6005 O O . GLU C 1 175 ? 7.073 116.439 154.837 1.00 66.50 169 GLU C O 1
ATOM 6011 N N . LEU C 1 176 ? 5.583 116.158 156.484 1.00 65.59 170 LEU C N 1
ATOM 6012 C CA . LEU C 1 176 ? 5.075 114.928 155.938 1.00 65.36 170 LEU C CA 1
ATOM 6013 C C . LEU C 1 176 ? 4.168 115.146 154.731 1.00 65.56 170 LEU C C 1
ATOM 6014 O O . LEU C 1 176 ? 4.045 114.260 153.892 1.00 66.34 170 LEU C O 1
ATOM 6019 N N . LEU C 1 177 ? 3.485 116.286 154.649 1.00 65.21 171 LEU C N 1
ATOM 6020 C CA . LEU C 1 177 ? 2.603 116.564 153.485 1.00 64.63 171 LEU C CA 1
ATOM 6021 C C . LEU C 1 177 ? 3.034 117.879 152.859 1.00 65.21 171 LEU C C 1
ATOM 6022 O O . LEU C 1 177 ? 2.277 118.853 152.867 1.00 65.48 171 LEU C O 1
ATOM 6027 N N . PRO C 1 178 ? 4.253 117.909 152.286 1.00 65.47 172 PRO C N 1
ATOM 6028 C CA . PRO C 1 178 ? 4.842 119.097 151.650 1.00 65.25 172 PRO C CA 1
ATOM 6029 C C . PRO C 1 178 ? 4.066 119.616 150.438 1.00 64.87 172 PRO C C 1
ATOM 6030 O O . PRO C 1 178 ? 4.262 120.748 150.015 1.00 63.43 172 PRO C O 1
ATOM 6034 N N . LYS C 1 179 ? 3.188 118.777 149.895 1.00 64.84 173 LYS C N 1
ATOM 6035 C CA . LYS C 1 179 ? 2.355 119.159 148.769 1.00 64.55 173 LYS C CA 1
ATOM 6036 C C . LYS C 1 179 ? 1.070 119.868 149.255 1.00 62.81 173 LYS C C 1
ATOM 6037 O O . LYS C 1 179 ? 0.098 119.215 149.691 1.00 62.75 173 LYS C O 1
ATOM 6043 N N . HIS C 1 180 ? 1.083 121.199 149.161 1.00 59.05 174 HIS C N 1
ATOM 6044 C CA . HIS C 1 180 ? -0.014 122.051 149.593 1.00 55.99 174 HIS C CA 1
ATOM 6045 C C . HIS C 1 180 ? -1.444 121.570 149.394 1.00 54.83 174 HIS C C 1
ATOM 6046 O O . HIS C 1 180 ? -2.259 121.612 150.310 1.00 54.39 174 HIS C O 1
ATOM 6053 N N . PRO C 1 181 ? -1.784 121.102 148.203 1.00 54.57 175 PRO C N 1
ATOM 6054 C CA . PRO C 1 181 ? -3.165 120.650 148.014 1.00 54.58 175 PRO C CA 1
ATOM 6055 C C . PRO C 1 181 ? -3.546 119.546 148.978 1.00 55.57 175 PRO C C 1
ATOM 6056 O O . PRO C 1 181 ? -4.699 119.466 149.427 1.00 56.93 175 PRO C O 1
ATOM 6060 N N . GLN C 1 182 ? -2.568 118.700 149.300 1.00 56.30 176 GLN C N 1
ATOM 6061 C CA . GLN C 1 182 ? -2.759 117.581 150.227 1.00 56.35 176 GLN C CA 1
ATOM 6062 C C . GLN C 1 182 ? -2.966 118.083 151.649 1.00 55.18 176 GLN C C 1
ATOM 6063 O O . GLN C 1 182 ? -3.950 117.738 152.314 1.00 53.84 176 GLN C O 1
ATOM 6069 N N . TYR C 1 183 ? -1.995 118.880 152.102 1.00 53.84 177 TYR C N 1
ATOM 6070 C CA . TYR C 1 183 ? -2.032 119.482 153.420 1.00 52.92 177 TYR C CA 1
ATOM 6071 C C . TYR C 1 183 ? -3.367 120.217 153.598 1.00 51.75 177 TYR C C 1
ATOM 6072 O O . TYR C 1 183 ? -4.012 120.123 154.649 1.00 51.48 177 TYR C O 1
ATOM 6081 N N . VAL C 1 184 ? -3.785 120.930 152.555 1.00 49.69 178 VAL C N 1
ATOM 6082 C CA . VAL C 1 184 ? -5.014 121.669 152.649 1.00 48.47 178 VAL C CA 1
ATOM 6083 C C . VAL C 1 184 ? -6.140 120.679 152.773 1.00 49.42 178 VAL C C 1
ATOM 6084 O O . VAL C 1 184 ? -7.011 120.803 153.635 1.00 50.30 178 VAL C O 1
ATOM 6088 N N . ALA C 1 185 ? -6.123 119.655 151.939 1.00 51.06 179 ALA C N 1
ATOM 6089 C CA . ALA C 1 185 ? -7.199 118.649 151.985 1.00 51.72 179 ALA C CA 1
ATOM 6090 C C . ALA C 1 185 ? -7.242 117.905 153.324 1.00 52.26 179 ALA C C 1
ATOM 6091 O O . ALA C 1 185 ? -8.314 117.581 153.832 1.00 52.55 179 ALA C O 1
ATOM 6093 N N . PHE C 1 186 ? -6.069 117.653 153.895 1.00 52.99 180 PHE C N 1
ATOM 6094 C CA . PHE C 1 186 ? -5.998 116.991 155.172 1.00 53.54 180 PHE C CA 1
ATOM 6095 C C . PHE C 1 186 ? -6.754 117.830 156.235 1.00 53.44 180 PHE C C 1
ATOM 6096 O O . PHE C 1 186 ? -7.728 117.375 156.832 1.00 53.11 180 PHE C O 1
ATOM 6104 N N . VAL C 1 187 ? -6.307 119.073 156.441 1.00 52.47 181 VAL C N 1
ATOM 6105 C CA . VAL C 1 187 ? -6.891 119.955 157.455 1.00 50.84 181 VAL C CA 1
ATOM 6106 C C . VAL C 1 187 ? -8.394 120.112 157.288 1.00 50.39 181 VAL C C 1
ATOM 6107 O O . VAL C 1 187 ? -9.161 120.118 158.246 1.00 48.90 181 VAL C O 1
ATOM 6111 N N . LYS C 1 188 ? -8.801 120.211 156.046 1.00 51.81 182 LYS C N 1
ATOM 6112 C CA . LYS C 1 188 ? -10.180 120.405 155.694 1.00 53.62 182 LYS C CA 1
ATOM 6113 C C . LYS C 1 188 ? -10.982 119.147 155.903 1.00 54.99 182 LYS C C 1
ATOM 6114 O O . LYS C 1 188 ? -12.090 119.189 156.414 1.00 54.38 182 LYS C O 1
ATOM 6120 N N . THR C 1 189 ? -10.406 118.005 155.546 1.00 56.60 183 THR C N 1
ATOM 6121 C CA . THR C 1 189 ? -11.138 116.752 155.674 1.00 57.75 183 THR C CA 1
ATOM 6122 C C . THR C 1 189 ? -11.117 116.045 156.989 1.00 56.67 183 THR C C 1
ATOM 6123 O O . THR C 1 189 ? -12.158 115.623 157.483 1.00 57.51 183 THR C O 1
ATOM 6127 N N . VAL C 1 190 ? -9.917 115.867 157.519 1.00 55.99 184 VAL C N 1
ATOM 6128 C CA . VAL C 1 190 ? -9.754 115.176 158.780 1.00 55.86 184 VAL C CA 1
ATOM 6129 C C . VAL C 1 190 ? -9.935 116.101 159.989 1.00 56.91 184 VAL C C 1
ATOM 6130 O O . VAL C 1 190 ? -10.330 115.634 161.053 1.00 58.68 184 VAL C O 1
ATOM 6134 N N . GLY C 1 191 ? -9.687 117.405 159.837 1.00 56.85 185 GLY C N 1
ATOM 6135 C CA . GLY C 1 191 ? -9.862 118.310 160.967 1.00 54.90 185 GLY C CA 1
ATOM 6136 C C . GLY C 1 191 ? -8.912 118.066 162.140 1.00 54.41 185 GLY C C 1
ATOM 6137 O O . GLY C 1 191 ? -7.684 118.217 162.030 1.00 50.41 185 GLY C O 1
ATOM 6138 N N . HIS C 1 192 ? -9.500 117.696 163.279 1.00 54.99 186 HIS C N 1
ATOM 6139 C CA . HIS C 1 192 ? -8.736 117.419 164.494 1.00 55.47 186 HIS C CA 1
ATOM 6140 C C . HIS C 1 192 ? -7.818 116.201 164.302 1.00 56.40 186 HIS C C 1
ATOM 6141 O O . HIS C 1 192 ? -8.253 115.176 163.759 1.00 55.41 186 HIS C O 1
ATOM 6148 N N . ARG C 1 193 ? -6.573 116.274 164.760 1.00 56.78 187 ARG C N 1
ATOM 6149 C CA . ARG C 1 193 ? -5.689 115.130 164.555 1.00 59.78 187 ARG C CA 1
ATOM 6150 C C . ARG C 1 193 ? -6.293 113.831 165.067 1.00 62.00 187 ARG C C 1
ATOM 6151 O O . ARG C 1 193 ? -5.857 112.752 164.690 1.00 63.20 187 ARG C O 1
ATOM 6159 N N . ASP C 1 194 ? -7.304 113.906 165.918 1.00 63.64 188 ASP C N 1
ATOM 6160 C CA . ASP C 1 194 ? -7.914 112.662 166.391 1.00 64.57 188 ASP C CA 1
ATOM 6161 C C . ASP C 1 194 ? -8.972 112.073 165.440 1.00 65.65 188 ASP C C 1
ATOM 6162 O O . ASP C 1 194 ? -9.698 111.149 165.811 1.00 65.83 188 ASP C O 1
ATOM 6167 N N . ASN C 1 195 ? -9.089 112.597 164.227 1.00 66.06 189 ASN C N 1
ATOM 6168 C CA . ASN C 1 195 ? -10.062 112.011 163.322 1.00 67.20 189 ASN C CA 1
ATOM 6169 C C . ASN C 1 195 ? -9.310 111.193 162.297 1.00 68.69 189 ASN C C 1
ATOM 6170 O O . ASN C 1 195 ? -9.907 110.622 161.398 1.00 67.68 189 ASN C O 1
ATOM 6175 N N . ILE C 1 196 ? -7.994 111.137 162.475 1.00 71.49 190 ILE C N 1
ATOM 6176 C CA . ILE C 1 196 ? -7.111 110.414 161.593 1.00 76.10 190 ILE C CA 1
ATOM 6177 C C . ILE C 1 196 ? -7.241 108.898 161.633 1.00 80.41 190 ILE C C 1
ATOM 6178 O O . ILE C 1 196 ? -6.659 108.255 162.499 1.00 81.30 190 ILE C O 1
ATOM 6183 N N . ASN C 1 197 ? -8.007 108.336 160.691 1.00 85.86 191 ASN C N 1
ATOM 6184 C CA . ASN C 1 197 ? -8.210 106.882 160.548 1.00 89.25 191 ASN C CA 1
ATOM 6185 C C . ASN C 1 197 ? -7.202 106.410 159.525 1.00 91.45 191 ASN C C 1
ATOM 6186 O O . ASN C 1 197 ? -6.274 107.121 159.149 1.00 91.67 191 ASN C O 1
ATOM 6191 N N . GLU C 1 198 ? -7.387 105.205 159.032 1.00 94.17 192 GLU C N 1
ATOM 6192 C CA . GLU C 1 198 ? -6.446 104.736 158.045 1.00 95.39 192 GLU C CA 1
ATOM 6193 C C . GLU C 1 198 ? -7.119 104.948 156.701 1.00 95.10 192 GLU C C 1
ATOM 6194 O O . GLU C 1 198 ? -6.462 105.296 155.726 1.00 94.35 192 GLU C O 1
ATOM 6200 N N . GLU C 1 199 ? -8.441 104.779 156.685 1.00 95.36 193 GLU C N 1
ATOM 6201 C CA . GLU C 1 199 ? -9.220 104.919 155.466 1.00 96.41 193 GLU C CA 1
ATOM 6202 C C . GLU C 1 199 ? -9.481 106.366 155.026 1.00 96.10 193 GLU C C 1
ATOM 6203 O O . GLU C 1 199 ? -9.800 106.627 153.851 1.00 95.98 193 GLU C O 1
ATOM 6209 N N . VAL C 1 200 ? -9.337 107.308 155.956 1.00 95.60 194 VAL C N 1
ATOM 6210 C CA . VAL C 1 200 ? -9.553 108.716 155.628 1.00 94.39 194 VAL C CA 1
ATOM 6211 C C . VAL C 1 200 ? -8.278 109.240 154.998 1.00 93.85 194 VAL C C 1
ATOM 6212 O O . VAL C 1 200 ? -8.324 110.049 154.082 1.00 93.00 194 VAL C O 1
ATOM 6216 N N . LEU C 1 201 ? -7.140 108.777 155.499 1.00 93.97 195 LEU C N 1
ATOM 6217 C CA . LEU C 1 201 ? -5.865 109.188 154.947 1.00 95.29 195 LEU C CA 1
ATOM 6218 C C . LEU C 1 201 ? -5.707 108.501 153.588 1.00 96.77 195 LEU C C 1
ATOM 6219 O O . LEU C 1 201 ? -4.931 108.941 152.729 1.00 97.38 195 LEU C O 1
ATOM 6224 N N . ARG C 1 202 ? -6.460 107.414 153.414 1.00 97.89 196 ARG C N 1
ATOM 6225 C CA . ARG C 1 202 ? -6.483 106.592 152.188 1.00 98.00 196 ARG C CA 1
ATOM 6226 C C . ARG C 1 202 ? -7.388 107.252 151.159 1.00 98.23 196 ARG C C 1
ATOM 6227 O O . ARG C 1 202 ? -7.145 107.166 149.957 1.00 99.01 196 ARG C O 1
ATOM 6235 N N . GLU C 1 203 ? -8.436 107.900 151.653 1.00 97.96 197 GLU C N 1
ATOM 6236 C CA . GLU C 1 203 ? -9.396 108.579 150.809 1.00 97.54 197 GLU C CA 1
ATOM 6237 C C . GLU C 1 203 ? -8.821 109.893 150.303 1.00 96.26 197 GLU C C 1
ATOM 6238 O O . GLU C 1 203 ? -9.451 110.601 149.528 1.00 95.37 197 GLU C O 1
ATOM 6244 N N . LEU C 1 204 ? -7.610 110.204 150.746 1.00 95.92 198 LEU C N 1
ATOM 6245 C CA . LEU C 1 204 ? -6.924 111.415 150.323 1.00 95.85 198 LEU C CA 1
ATOM 6246 C C . LEU C 1 204 ? -5.830 111.035 149.341 1.00 95.85 198 LEU C C 1
ATOM 6247 O O . LEU C 1 204 ? -5.050 111.883 148.911 1.00 96.11 198 LEU C O 1
ATOM 6252 N N . GLY C 1 205 ? -5.769 109.747 149.014 1.00 95.46 199 GLY C N 1
ATOM 6253 C CA . GLY C 1 205 ? -4.789 109.254 148.068 1.00 94.99 199 GLY C CA 1
ATOM 6254 C C . GLY C 1 205 ? -3.344 109.324 148.505 1.00 94.56 199 GLY C C 1
ATOM 6255 O O . GLY C 1 205 ? -2.461 109.581 147.695 1.00 94.66 199 GLY C O 1
ATOM 6256 N N . LEU C 1 206 ? -3.079 109.106 149.784 1.00 94.67 200 LEU C N 1
ATOM 6257 C CA . LEU C 1 206 ? -1.694 109.140 150.253 1.00 94.71 200 LEU C CA 1
ATOM 6258 C C . LEU C 1 206 ? -1.170 107.707 150.195 1.00 94.79 200 LEU C C 1
ATOM 6259 O O . LEU C 1 206 ? -1.879 106.755 150.561 1.00 94.82 200 LEU C O 1
ATOM 6264 N N . SER C 1 207 ? 0.060 107.548 149.716 1.00 94.57 201 SER C N 1
ATOM 6265 C CA . SER C 1 207 ? 0.663 106.218 149.612 1.00 94.70 201 SER C CA 1
ATOM 6266 C C . SER C 1 207 ? 0.565 105.478 150.944 1.00 94.80 201 SER C C 1
ATOM 6267 O O . SER C 1 207 ? 0.491 106.104 151.997 1.00 95.38 201 SER C O 1
ATOM 6270 N N . GLU C 1 208 ? 0.556 104.150 150.917 1.00 94.49 202 GLU C N 1
ATOM 6271 C CA . GLU C 1 208 ? 0.464 103.424 152.171 1.00 94.11 202 GLU C CA 1
ATOM 6272 C C . GLU C 1 208 ? 1.689 103.672 153.046 1.00 94.69 202 GLU C C 1
ATOM 6273 O O . GLU C 1 208 ? 1.604 103.563 154.268 1.00 94.00 202 GLU C O 1
ATOM 6279 N N . GLU C 1 209 ? 2.823 104.010 152.424 1.00 95.37 203 GLU C N 1
ATOM 6280 C CA . GLU C 1 209 ? 4.052 104.279 153.171 1.00 95.87 203 GLU C CA 1
ATOM 6281 C C . GLU C 1 209 ? 3.897 105.565 153.986 1.00 94.85 203 GLU C C 1
ATOM 6282 O O . GLU C 1 209 ? 4.409 105.670 155.105 1.00 94.86 203 GLU C O 1
ATOM 6288 N N . LYS C 1 210 ? 3.196 106.549 153.421 1.00 92.93 204 LYS C N 1
ATOM 6289 C CA . LYS C 1 210 ? 2.970 107.816 154.118 1.00 90.27 204 LYS C CA 1
ATOM 6290 C C . LYS C 1 210 ? 1.884 107.653 155.169 1.00 89.12 204 LYS C C 1
ATOM 6291 O O . LYS C 1 210 ? 2.050 108.090 156.297 1.00 88.57 204 LYS C O 1
ATOM 6297 N N . ILE C 1 211 ? 0.774 107.024 154.803 1.00 88.61 205 ILE C N 1
ATOM 6298 C CA . ILE C 1 211 ? -0.289 106.808 155.765 1.00 88.98 205 ILE C CA 1
ATOM 6299 C C . ILE C 1 211 ? 0.311 106.327 157.081 1.00 89.89 205 ILE C C 1
ATOM 6300 O O . ILE C 1 211 ? -0.178 106.670 158.157 1.00 90.33 205 ILE C O 1
ATOM 6305 N N . LYS C 1 212 ? 1.387 105.547 156.988 1.00 90.86 206 LYS C N 1
ATOM 6306 C CA . LYS C 1 212 ? 2.074 105.013 158.165 1.00 91.15 206 LYS C CA 1
ATOM 6307 C C . LYS C 1 212 ? 2.874 106.089 158.889 1.00 90.04 206 LYS C C 1
ATOM 6308 O O . LYS C 1 212 ? 2.694 106.319 160.082 1.00 90.17 206 LYS C O 1
ATOM 6314 N N . LYS C 1 213 ? 3.770 106.727 158.148 1.00 88.73 207 LYS C N 1
ATOM 6315 C CA . LYS C 1 213 ? 4.629 107.773 158.672 1.00 87.72 207 LYS C CA 1
ATOM 6316 C C . LYS C 1 213 ? 3.814 108.805 159.482 1.00 86.33 207 LYS C C 1
ATOM 6317 O O . LYS C 1 213 ? 4.283 109.312 160.510 1.00 85.79 207 LYS C O 1
ATOM 6323 N N . ILE C 1 214 ? 2.595 109.091 159.017 1.00 84.54 208 ILE C N 1
ATOM 6324 C CA . ILE C 1 214 ? 1.688 110.046 159.655 1.00 83.22 208 ILE C CA 1
ATOM 6325 C C . ILE C 1 214 ? 1.089 109.458 160.928 1.00 82.25 208 ILE C C 1
ATOM 6326 O O . ILE C 1 214 ? 1.352 109.947 162.024 1.00 81.94 208 ILE C O 1
ATOM 6331 N N . LEU C 1 215 ? 0.265 108.423 160.767 1.00 81.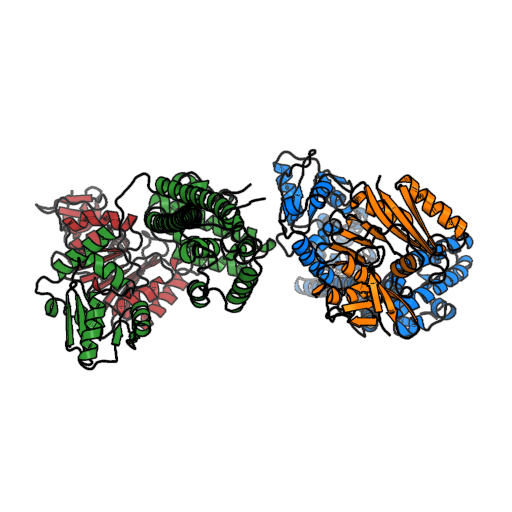54 209 LEU C N 1
ATOM 6332 C CA . LEU C 1 215 ? -0.370 107.725 161.890 1.00 80.76 209 LEU C CA 1
ATOM 6333 C C . LEU C 1 215 ? 0.648 107.508 163.012 1.00 80.90 209 LEU C C 1
ATOM 6334 O O . LEU C 1 215 ? 0.327 107.560 164.201 1.00 79.23 209 LEU C O 1
ATOM 6339 N N . GLU C 1 216 ? 1.884 107.273 162.594 1.00 82.34 210 GLU C N 1
ATOM 6340 C CA . GLU C 1 216 ? 3.016 107.054 163.479 1.00 83.89 210 GLU C CA 1
ATOM 6341 C C . GLU C 1 216 ? 3.313 108.354 164.232 1.00 83.06 210 GLU C C 1
ATOM 6342 O O . GLU C 1 216 ? 3.253 108.396 165.458 1.00 82.70 210 GLU C O 1
ATOM 6348 N N . ALA C 1 217 ? 3.604 109.416 163.486 1.00 82.88 211 ALA C N 1
ATOM 6349 C CA . ALA C 1 217 ? 3.902 110.719 164.071 1.00 82.28 211 ALA C CA 1
ATOM 6350 C C . ALA C 1 217 ? 2.725 111.251 164.878 1.00 81.62 211 ALA C C 1
ATOM 6351 O O . ALA C 1 217 ? 2.900 112.063 165.780 1.00 80.46 211 ALA C O 1
ATOM 6353 N N . LYS C 1 218 ? 1.534 110.767 164.553 1.00 81.52 212 LYS C N 1
ATOM 6354 C CA . LYS C 1 218 ? 0.325 111.182 165.223 1.00 82.22 212 LYS C CA 1
ATOM 6355 C C . LYS C 1 218 ? 0.296 110.764 166.679 1.00 83.18 212 LYS C C 1
ATOM 6356 O O . LYS C 1 218 ? -0.275 111.459 167.517 1.00 83.16 212 LYS C O 1
ATOM 6362 N N . GLU C 1 219 ? 0.918 109.633 166.994 1.00 84.40 213 GLU C N 1
ATOM 6363 C CA . GLU C 1 219 ? 0.925 109.123 168.371 1.00 84.89 213 GLU C CA 1
ATOM 6364 C C . GLU C 1 219 ? 2.038 109.735 169.233 1.00 83.37 213 GLU C C 1
ATOM 6365 O O . GLU C 1 219 ? 1.938 109.791 170.448 1.00 82.88 213 GLU C O 1
ATOM 6371 N N . LYS C 1 220 ? 3.082 110.206 168.575 1.00 82.62 214 LYS C N 1
ATOM 6372 C CA . LYS C 1 220 ? 4.229 110.801 169.229 1.00 82.13 214 LYS C CA 1
ATOM 6373 C C . LYS C 1 220 ? 4.158 112.331 169.173 1.00 80.37 214 LYS C C 1
ATOM 6374 O O . LYS C 1 220 ? 5.056 113.043 169.648 1.00 79.40 214 LYS C O 1
ATOM 6380 N N . THR C 1 221 ? 3.073 112.838 168.599 1.00 78.35 215 THR C N 1
ATOM 6381 C CA . THR C 1 221 ? 2.910 114.277 168.424 1.00 75.12 215 THR C CA 1
ATOM 6382 C C . THR C 1 221 ? 3.105 115.151 169.644 1.00 73.51 215 THR C C 1
ATOM 6383 O O . THR C 1 221 ? 2.472 114.985 170.686 1.00 72.63 215 THR C O 1
ATOM 6387 N N . MET C 1 222 ? 4.005 116.102 169.487 1.00 71.93 216 MET C N 1
ATOM 6388 C CA . MET C 1 222 ? 4.291 117.023 170.556 1.00 71.25 216 MET C CA 1
ATOM 6389 C C . MET C 1 222 ? 3.359 118.239 170.553 1.00 67.90 216 MET C C 1
ATOM 6390 O O . MET C 1 222 ? 3.414 119.078 171.457 1.00 68.05 216 MET C O 1
ATOM 6395 N N . GLY C 1 223 ? 2.473 118.310 169.564 1.00 63.32 217 GLY C N 1
ATOM 6396 C CA . GLY C 1 223 ? 1.559 119.435 169.452 1.00 56.61 217 GLY C CA 1
ATOM 6397 C C . GLY C 1 223 ? 0.511 119.679 170.514 1.00 52.53 217 GLY C C 1
ATOM 6398 O O . GLY C 1 223 ? 0.045 118.766 171.197 1.00 52.73 217 GLY C O 1
ATOM 6399 N N . ALA C 1 224 ? 0.138 120.949 170.631 1.00 48.91 218 ALA C N 1
ATOM 6400 C CA . ALA C 1 224 ? -0.886 121.404 171.569 1.00 44.80 218 ALA C CA 1
ATOM 6401 C C . ALA C 1 224 ? -2.268 120.837 171.299 1.00 43.58 218 ALA C C 1
ATOM 6402 O O . ALA C 1 224 ? -2.553 120.310 170.213 1.00 44.94 218 ALA C O 1
ATOM 6404 N N . TRP C 1 225 ? -3.126 120.956 172.303 1.00 42.26 219 TRP C N 1
ATOM 6405 C CA . TRP C 1 225 ? -4.504 120.473 172.244 1.00 40.28 219 TRP C CA 1
ATOM 6406 C C . TRP C 1 225 ? -5.328 121.556 171.636 1.00 40.66 219 TRP C C 1
ATOM 6407 O O . TRP C 1 225 ? -5.115 122.747 171.905 1.00 40.71 219 TRP C O 1
ATOM 6418 N N . MET C 1 226 ? -6.326 121.140 170.872 1.00 39.67 220 MET C N 1
ATOM 6419 C CA . MET C 1 226 ? -7.190 122.085 170.187 1.00 39.64 220 MET C CA 1
ATOM 6420 C C . MET C 1 226 ? -8.612 121.581 170.390 1.00 41.19 220 MET C C 1
ATOM 6421 O O . MET C 1 226 ? -8.848 120.392 170.308 1.00 42.90 220 MET C O 1
ATOM 6426 N N . ASP C 1 227 ? -9.571 122.439 170.672 1.00 42.82 221 ASP C N 1
ATOM 6427 C CA . ASP C 1 227 ? -10.911 121.893 170.819 1.00 44.85 221 ASP C CA 1
ATOM 6428 C C . ASP C 1 227 ? -11.735 122.166 169.543 1.00 46.52 221 ASP C C 1
ATOM 6429 O O . ASP C 1 227 ? -11.168 122.585 168.526 1.00 47.00 221 ASP C O 1
ATOM 6434 N N . GLN C 1 228 ? -13.043 121.917 169.584 1.00 47.62 222 GLN C N 1
ATOM 6435 C CA . GLN C 1 228 ? -13.874 122.110 168.408 1.00 48.89 222 GLN C CA 1
ATOM 6436 C C . GLN C 1 228 ? -13.862 123.553 167.864 1.00 47.86 222 GLN C C 1
ATOM 6437 O O . GLN C 1 228 ? -13.811 123.777 166.648 1.00 47.52 222 GLN C O 1
ATOM 6443 N N . THR C 1 229 ? -13.863 124.537 168.743 1.00 45.49 223 THR C N 1
ATOM 6444 C CA . THR C 1 229 ? -13.854 125.894 168.263 1.00 44.61 223 THR C CA 1
ATOM 6445 C C . THR C 1 229 ? -12.533 126.265 167.597 1.00 43.77 223 THR C C 1
ATOM 6446 O O . THR C 1 229 ? -12.505 126.888 166.526 1.00 42.34 223 THR C O 1
ATOM 6450 N N . ASP C 1 230 ? -11.444 125.860 168.220 1.00 43.93 224 ASP C N 1
ATOM 6451 C CA . ASP C 1 230 ? -10.150 126.112 167.671 1.00 46.04 224 ASP C CA 1
ATOM 6452 C C . ASP C 1 230 ? -9.996 125.444 166.305 1.00 47.00 224 ASP C C 1
ATOM 6453 O O . ASP C 1 230 ? -9.392 126.002 165.416 1.00 50.04 224 ASP C O 1
ATOM 6458 N N . ILE C 1 231 ? -10.510 124.237 166.139 1.00 46.90 225 ILE C N 1
ATOM 6459 C CA . ILE C 1 231 ? -10.338 123.544 164.875 1.00 45.59 225 ILE C CA 1
ATOM 6460 C C . ILE C 1 231 ? -11.197 124.097 163.767 1.00 44.04 225 ILE C C 1
ATOM 6461 O O . ILE C 1 231 ? -10.798 124.164 162.616 1.00 42.68 225 ILE C O 1
ATOM 6466 N N . GLU C 1 232 ? -12.377 124.522 164.136 1.00 42.30 226 GLU C N 1
ATOM 6467 C CA . GLU C 1 232 ? -13.274 125.019 163.156 1.00 42.03 226 GLU C CA 1
ATOM 6468 C C . GLU C 1 232 ? -12.792 126.240 162.371 1.00 40.78 226 GLU C C 1
ATOM 6469 O O . GLU C 1 232 ? -12.972 126.339 161.142 1.00 39.08 226 GLU C O 1
ATOM 6475 N N . VAL C 1 233 ? -12.154 127.169 163.063 1.00 39.82 227 VAL C N 1
ATOM 6476 C CA . VAL C 1 233 ? -11.721 128.358 162.402 1.00 38.44 227 VAL C CA 1
ATOM 6477 C C . VAL C 1 233 ? -10.580 127.953 161.466 1.00 38.29 227 VAL C C 1
ATOM 6478 O O . VAL C 1 233 ? -10.515 128.435 160.375 1.00 37.50 227 VAL C O 1
ATOM 6482 N N . VAL C 1 234 ? -9.717 127.029 161.861 1.00 38.95 228 VAL C N 1
ATOM 6483 C CA . VAL C 1 234 ? -8.633 126.630 160.970 1.00 39.76 228 VAL C CA 1
ATOM 6484 C C . VAL C 1 234 ? -9.189 125.868 159.775 1.00 40.62 228 VAL C C 1
ATOM 6485 O O . VAL C 1 234 ? -8.591 125.847 158.718 1.00 42.74 228 VAL C O 1
ATOM 6489 N N . ARG C 1 235 ? -10.333 125.236 159.933 1.00 42.32 229 ARG C N 1
ATOM 6490 C CA . ARG C 1 235 ? -10.917 124.551 158.818 1.00 43.57 229 ARG C CA 1
ATOM 6491 C C . ARG C 1 235 ? -11.519 125.574 157.865 1.00 42.32 229 ARG C C 1
ATOM 6492 O O . ARG C 1 235 ? -11.533 125.386 156.648 1.00 40.51 229 ARG C O 1
ATOM 6500 N N . GLN C 1 236 ? -12.002 126.672 158.416 1.00 41.19 230 GLN C N 1
ATOM 6501 C CA . GLN C 1 236 ? -12.551 127.730 157.596 1.00 41.49 230 GLN C CA 1
ATOM 6502 C C . GLN C 1 236 ? -11.505 128.250 156.639 1.00 40.44 230 GLN C C 1
ATOM 6503 O O . GLN C 1 236 ? -11.780 128.492 155.464 1.00 39.31 230 GLN C O 1
ATOM 6509 N N . LEU C 1 237 ? -10.292 128.403 157.159 1.00 40.01 231 LEU C N 1
ATOM 6510 C CA . LEU C 1 237 ? -9.171 128.882 156.374 1.00 39.60 231 LEU C CA 1
ATOM 6511 C C . LEU C 1 237 ? -8.861 127.863 155.277 1.00 39.35 231 LEU C C 1
ATOM 6512 O O . LEU C 1 237 ? -8.551 128.219 154.141 1.00 39.41 231 LEU C O 1
ATOM 6517 N N . ALA C 1 238 ? -8.928 126.582 155.622 1.00 41.11 232 ALA C N 1
ATOM 6518 C CA . ALA C 1 238 ? -8.644 125.533 154.643 1.00 41.13 232 ALA C CA 1
ATOM 6519 C C . ALA C 1 238 ? -9.711 125.572 153.536 1.00 41.28 232 ALA C C 1
ATOM 6520 O O . ALA C 1 238 ? -9.355 125.541 152.375 1.00 39.52 232 ALA C O 1
ATOM 6522 N N . GLU C 1 239 ? -10.989 125.681 153.901 1.00 42.72 233 GLU C N 1
ATOM 6523 C CA . GLU C 1 239 ? -12.049 125.730 152.906 1.00 46.34 233 GLU C CA 1
ATOM 6524 C C . GLU C 1 239 ? -11.809 126.879 151.944 1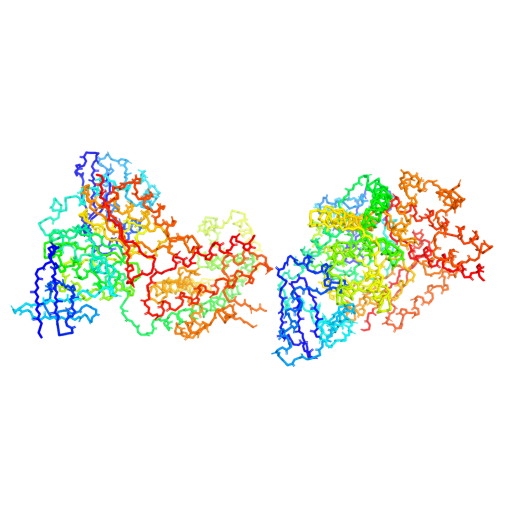.00 45.45 233 GLU C C 1
ATOM 6525 O O . GLU C 1 239 ? -11.952 126.738 150.747 1.00 45.92 233 GLU C O 1
ATOM 6531 N N . GLU C 1 240 ? -11.420 128.012 152.486 1.00 44.67 234 GLU C N 1
ATOM 6532 C CA . GLU C 1 240 ? -11.126 129.157 151.685 1.00 44.44 234 GLU C CA 1
ATOM 6533 C C . GLU C 1 240 ? -9.930 128.905 150.739 1.00 43.30 234 GLU C C 1
ATOM 6534 O O . GLU C 1 240 ? -9.984 129.290 149.562 1.00 41.14 234 GLU C O 1
ATOM 6540 N N . ILE C 1 241 ? -8.845 128.287 151.228 1.00 40.62 235 ILE C N 1
ATOM 6541 C CA . ILE C 1 241 ? -7.734 127.992 150.331 1.00 38.65 235 ILE C CA 1
ATOM 6542 C C . ILE C 1 241 ? -8.245 127.070 149.221 1.00 38.18 235 ILE C C 1
ATOM 6543 O O . ILE C 1 241 ? -7.943 127.234 148.039 1.00 37.51 235 ILE C O 1
ATOM 6548 N N . ASP C 1 242 ? -9.072 126.116 149.596 1.00 38.90 236 ASP C N 1
ATOM 6549 C CA . ASP C 1 242 ? -9.650 125.209 148.620 1.00 40.90 236 ASP C CA 1
ATOM 6550 C C . ASP C 1 242 ? -10.488 125.956 147.554 1.00 40.44 236 ASP C C 1
ATOM 6551 O O . ASP C 1 242 ? -10.440 125.645 146.377 1.00 39.93 236 ASP C O 1
ATOM 6556 N N . ARG C 1 243 ? -11.292 126.906 147.993 1.00 40.01 237 ARG C N 1
ATOM 6557 C CA . ARG C 1 243 ? -12.066 127.662 147.065 1.00 41.69 237 ARG C CA 1
ATOM 6558 C C . ARG C 1 243 ? -11.131 128.554 146.219 1.00 41.17 237 ARG C C 1
ATOM 6559 O O . ARG C 1 243 ? -11.448 128.879 145.083 1.00 41.75 237 ARG C O 1
ATOM 6567 N N . LEU C 1 244 ? -9.984 128.950 146.760 1.00 39.35 238 LEU C N 1
ATOM 6568 C CA . LEU C 1 244 ? -9.093 129.754 145.978 1.00 38.57 238 LEU C CA 1
ATOM 6569 C C . LEU C 1 244 ? -8.523 128.860 144.880 1.00 40.78 238 LEU C C 1
ATOM 6570 O O . LEU C 1 244 ? -8.323 129.320 143.732 1.00 40.88 238 LEU C O 1
ATOM 6575 N N . TYR C 1 245 ? -8.290 127.580 145.189 1.00 41.26 239 TYR C N 1
ATOM 6576 C CA . TYR C 1 245 ? -7.789 126.663 144.158 1.00 41.76 239 TYR C CA 1
ATOM 6577 C C . TYR C 1 245 ? -8.856 126.456 143.045 1.00 41.95 239 TYR C C 1
ATOM 6578 O O . TYR C 1 245 ? -8.506 126.240 141.891 1.00 41.88 239 TYR C O 1
ATOM 6587 N N . GLN C 1 246 ? -10.142 126.559 143.377 1.00 41.66 240 GLN C N 1
ATOM 6588 C CA . GLN C 1 246 ? -11.152 126.363 142.373 1.00 42.60 240 GLN C CA 1
ATOM 6589 C C . GLN C 1 246 ? -11.248 127.562 141.457 1.00 42.28 240 GLN C C 1
ATOM 6590 O O . GLN C 1 246 ? -11.510 127.434 140.252 1.00 42.77 240 GLN C O 1
ATOM 6596 N N . LEU C 1 247 ? -11.035 128.736 142.032 1.00 40.57 241 LEU C N 1
ATOM 6597 C CA . LEU C 1 247 ? -11.103 129.978 141.270 1.00 39.38 241 LEU C CA 1
ATOM 6598 C C . LEU C 1 247 ? -9.977 129.980 140.253 1.00 39.70 241 LEU C C 1
ATOM 6599 O O . LEU C 1 247 ? -10.133 130.433 139.114 1.00 38.61 241 LEU C O 1
ATOM 6604 N N . ARG C 1 248 ? -8.838 129.455 140.697 1.00 41.00 242 ARG C N 1
ATOM 6605 C CA . ARG C 1 248 ? -7.663 129.420 139.870 1.00 41.37 242 ARG C CA 1
ATOM 6606 C C . ARG C 1 248 ? -7.987 128.590 138.634 1.00 41.17 242 ARG C C 1
ATOM 6607 O O . ARG C 1 248 ? -7.636 128.974 137.512 1.00 41.68 242 ARG C O 1
ATOM 6615 N N . LYS C 1 249 ? -8.701 127.488 138.817 1.00 39.65 243 LYS C N 1
ATOM 6616 C CA . LYS C 1 249 ? -9.030 126.652 137.678 1.00 39.55 243 LYS C CA 1
ATOM 6617 C C . LYS C 1 249 ? -9.987 127.440 136.753 1.00 37.96 243 LYS C C 1
ATOM 6618 O O . LYS C 1 249 ? -9.860 127.411 135.534 1.00 35.82 243 LYS C O 1
ATOM 6624 N N . LYS C 1 250 ? -10.926 128.173 137.338 1.00 37.40 244 LYS C N 1
ATOM 6625 C CA . LYS C 1 250 ? -11.843 128.973 136.544 1.00 36.46 244 LYS C CA 1
ATOM 6626 C C . LYS C 1 250 ? -11.130 129.992 135.705 1.00 34.42 244 LYS C C 1
ATOM 6627 O O . LYS C 1 250 ? -11.523 130.215 134.589 1.00 35.06 244 LYS C O 1
ATOM 6633 N N . LEU C 1 251 ? -10.100 130.623 136.251 1.00 33.96 245 LEU C N 1
ATOM 6634 C CA . LEU C 1 251 ? -9.361 131.597 135.488 1.00 33.41 245 LEU C CA 1
ATOM 6635 C C . LEU C 1 251 ? -8.647 130.870 134.333 1.00 35.73 245 LEU C C 1
ATOM 6636 O O . LEU C 1 251 ? -8.604 131.338 133.198 1.00 36.37 245 LEU C O 1
ATOM 6641 N N . GLU C 1 252 ? -8.080 129.711 134.611 1.00 37.89 246 GLU C N 1
ATOM 6642 C CA . GLU C 1 252 ? -7.408 128.994 133.570 1.00 40.06 246 GLU C CA 1
ATOM 6643 C C . GLU C 1 252 ? -8.357 128.591 132.490 1.00 40.00 246 GLU C C 1
ATOM 6644 O O . GLU C 1 252 ? -8.019 128.674 131.303 1.00 40.02 246 GLU C O 1
ATOM 6650 N N . ASP C 1 253 ? -9.534 128.123 132.899 1.00 38.40 247 ASP C N 1
ATOM 6651 C CA . ASP C 1 253 ? -10.575 127.743 131.961 1.00 38.40 247 ASP C CA 1
ATOM 6652 C C . ASP C 1 253 ? -11.018 128.911 131.078 1.00 36.52 247 ASP C C 1
ATOM 6653 O O . ASP C 1 253 ? -11.313 128.727 129.890 1.00 35.50 247 ASP C O 1
ATOM 6658 N N . TYR C 1 254 ? -11.050 130.109 131.650 1.00 35.31 248 TYR C N 1
ATOM 6659 C CA . TYR C 1 254 ? -11.470 131.281 130.897 1.00 35.63 248 TYR C CA 1
ATOM 6660 C C . TYR C 1 254 ? -10.417 131.687 129.883 1.00 37.16 248 TYR C C 1
ATOM 6661 O O . TYR C 1 254 ? -10.718 132.012 128.730 1.00 37.20 248 TYR C O 1
ATOM 6670 N N . ILE C 1 255 ? -9.172 131.697 130.350 1.00 37.69 249 ILE C N 1
ATOM 6671 C CA . ILE C 1 255 ? -8.076 132.085 129.507 1.00 38.00 249 ILE C CA 1
ATOM 6672 C C . ILE C 1 255 ? -8.139 131.181 128.300 1.00 39.70 249 ILE C C 1
ATOM 6673 O O . ILE C 1 255 ? -8.093 131.637 127.172 1.00 41.74 249 ILE C O 1
ATOM 6678 N N . ASP C 1 256 ? -8.303 129.898 128.543 1.00 39.81 250 ASP C N 1
ATOM 6679 C CA . ASP C 1 256 ? -8.359 128.955 127.472 1.00 41.56 250 ASP C CA 1
ATOM 6680 C C . ASP C 1 256 ? -9.489 129.199 126.482 1.00 43.37 250 ASP C C 1
ATOM 6681 O O . ASP C 1 256 ? -9.304 129.024 125.270 1.00 44.61 250 ASP C O 1
ATOM 6686 N N . ARG C 1 257 ? -10.662 129.591 126.967 1.00 43.29 251 ARG C N 1
ATOM 6687 C CA . ARG C 1 257 ? -11.776 129.825 126.056 1.00 43.42 251 ARG C CA 1
ATOM 6688 C C . ARG C 1 257 ? -11.679 131.165 125.297 1.00 41.46 251 ARG C C 1
ATOM 6689 O O . ARG C 1 257 ? -11.964 131.245 124.111 1.00 43.17 251 ARG C O 1
ATOM 6697 N N . ALA C 1 258 ? -11.296 132.223 125.990 1.00 39.73 252 ALA C N 1
ATOM 6698 C CA . ALA C 1 258 ? -11.223 133.520 125.361 1.00 38.70 252 ALA C CA 1
ATOM 6699 C C . ALA C 1 258 ? -10.104 133.583 124.327 1.00 38.92 252 ALA C C 1
ATOM 6700 O O . ALA C 1 258 ? -10.166 134.308 123.321 1.00 37.20 252 ALA C O 1
ATOM 6702 N N . MET C 1 259 ? -9.075 132.790 124.567 1.00 39.85 253 MET C N 1
ATOM 6703 C CA . MET C 1 259 ? -7.979 132.812 123.670 1.00 39.32 253 MET C CA 1
ATOM 6704 C C . MET C 1 259 ? -8.440 132.278 122.294 1.00 39.55 253 MET C C 1
ATOM 6705 O O . MET C 1 259 ? -7.894 132.644 121.277 1.00 38.88 253 MET C O 1
ATOM 6710 N N . ASP C 1 260 ? -9.506 131.479 122.256 1.00 41.01 254 ASP C N 1
ATOM 6711 C CA . ASP C 1 260 ? -10.049 130.966 120.974 1.00 42.06 254 ASP C CA 1
ATOM 6712 C C . ASP C 1 260 ? -10.543 132.083 120.066 1.00 42.51 254 ASP C C 1
ATOM 6713 O O . ASP C 1 260 ? -10.448 132.006 118.830 1.00 43.95 254 ASP C O 1
ATOM 6718 N N . ASP C 1 261 ? -11.090 133.108 120.704 1.00 41.97 255 ASP C N 1
ATOM 6719 C CA . ASP C 1 261 ? -11.564 134.302 120.047 1.00 41.10 255 ASP C CA 1
ATOM 6720 C C . ASP C 1 261 ? -10.400 135.257 119.823 1.00 40.25 255 ASP C C 1
ATOM 6721 O O . ASP C 1 261 ? -10.220 135.773 118.746 1.00 41.93 255 ASP C O 1
ATOM 6726 N N . VAL C 1 262 ? -9.616 135.503 120.860 1.00 38.15 256 VAL C N 1
ATOM 6727 C CA . VAL C 1 262 ? -8.526 136.465 120.785 1.00 35.88 256 VAL C CA 1
ATOM 6728 C C . VAL C 1 262 ? -7.300 136.150 119.909 1.00 37.33 256 VAL C C 1
ATOM 6729 O O . VAL C 1 262 ? -6.872 137.018 119.148 1.00 39.49 256 VAL C O 1
ATOM 6733 N N . ALA C 1 263 ? -6.755 134.934 119.976 1.00 35.61 257 ALA C N 1
ATOM 6734 C CA . ALA C 1 263 ? -5.550 134.607 119.236 1.00 33.43 257 ALA C CA 1
ATOM 6735 C C . ALA C 1 263 ? -5.453 133.105 119.033 1.00 32.75 257 ALA C C 1
ATOM 6736 O O . ALA C 1 263 ? -4.560 132.447 119.552 1.00 31.76 257 ALA C O 1
ATOM 6738 N N . PRO C 1 264 ? -6.375 132.541 118.253 1.00 32.76 258 PRO C N 1
ATOM 6739 C CA . PRO C 1 264 ? -6.372 131.094 117.994 1.00 32.33 258 PRO C CA 1
ATOM 6740 C C . PRO C 1 264 ? -5.060 130.537 117.474 1.00 33.50 258 PRO C C 1
ATOM 6741 O O . PRO C 1 264 ? -4.714 129.402 117.785 1.00 35.03 258 PRO C O 1
ATOM 6745 N N . ASN C 1 265 ? -4.340 131.329 116.677 1.00 35.30 259 ASN C N 1
ATOM 6746 C CA . ASN C 1 265 ? -3.058 130.866 116.107 1.00 37.56 259 ASN C CA 1
ATOM 6747 C C . ASN C 1 265 ? -1.988 130.811 117.204 1.00 38.18 259 ASN C C 1
ATOM 6748 O O . ASN C 1 265 ? -1.305 129.778 117.357 1.00 38.56 259 ASN C O 1
ATOM 6753 N N . LEU C 1 266 ? -1.821 131.933 117.918 1.00 35.81 260 LEU C N 1
ATOM 6754 C CA . LEU C 1 266 ? -0.899 132.010 119.038 1.00 36.04 260 LEU C CA 1
ATOM 6755 C C . LEU C 1 266 ? -1.175 130.856 120.036 1.00 36.55 260 LEU C C 1
ATOM 6756 O O . LEU C 1 266 ? -0.249 130.155 120.533 1.00 37.90 260 LEU C O 1
ATOM 6761 N N . LYS C 1 267 ? -2.453 130.618 120.311 1.00 35.94 261 LYS C N 1
ATOM 6762 C CA . LYS C 1 267 ? -2.842 129.552 121.219 1.00 34.04 261 LYS C CA 1
ATOM 6763 C C . LYS C 1 267 ? -2.420 128.222 120.675 1.00 34.23 261 LYS C C 1
ATOM 6764 O O . LYS C 1 267 ? -1.965 127.371 121.430 1.00 35.63 261 LYS C O 1
ATOM 6770 N N . ALA C 1 268 ? -2.556 128.006 119.373 1.00 33.37 262 ALA C N 1
ATOM 6771 C CA . ALA C 1 268 ? -2.202 126.668 118.842 1.00 35.31 262 ALA C CA 1
ATOM 6772 C C . ALA C 1 268 ? -0.721 126.365 118.809 1.00 36.98 262 ALA C C 1
ATOM 6773 O O . ALA C 1 268 ? -0.336 125.196 118.781 1.00 37.80 262 ALA C O 1
ATOM 6775 N N . LEU C 1 269 ? 0.089 127.424 118.799 1.00 38.84 263 LEU C N 1
ATOM 6776 C CA . LEU C 1 269 ? 1.537 127.293 118.780 1.00 39.51 263 LEU C CA 1
ATOM 6777 C C . LEU C 1 269 ? 2.150 127.110 120.138 1.00 39.78 263 LEU C C 1
ATOM 6778 O O . LEU C 1 269 ? 3.025 126.263 120.327 1.00 42.06 263 LEU C O 1
ATOM 6783 N N . VAL C 1 270 ? 1.750 127.918 121.092 1.00 37.23 264 VAL C N 1
ATOM 6784 C CA . VAL C 1 270 ? 2.399 127.750 122.362 1.00 36.54 264 VAL C CA 1
ATOM 6785 C C . VAL C 1 270 ? 1.460 127.427 123.520 1.00 36.74 264 VAL C C 1
ATOM 6786 O O . VAL C 1 270 ? 1.872 127.345 124.694 1.00 38.34 264 VAL C O 1
ATOM 6790 N N . GLY C 1 271 ? 0.192 127.221 123.181 1.00 35.92 265 GLY C N 1
ATOM 6791 C CA . GLY C 1 271 ? -0.811 126.931 124.176 1.00 34.24 265 GLY C CA 1
ATOM 6792 C C . GLY C 1 271 ? -1.429 128.223 124.691 1.00 35.88 265 GLY C C 1
ATOM 6793 O O . GLY C 1 271 ? -0.785 129.259 124.690 1.00 35.97 265 GLY C O 1
ATOM 6794 N N . ALA C 1 272 ? -2.671 128.155 125.159 1.00 36.61 266 ALA C N 1
ATOM 6795 C CA . ALA C 1 272 ? -3.353 129.325 125.651 1.00 36.63 266 ALA C CA 1
ATOM 6796 C C . ALA C 1 272 ? -2.669 130.142 126.736 1.00 37.68 266 ALA C C 1
ATOM 6797 O O . ALA C 1 272 ? -2.720 131.397 126.692 1.00 39.32 266 ALA C O 1
ATOM 6799 N N . LYS C 1 273 ? -2.044 129.482 127.713 1.00 37.42 267 LYS C N 1
ATOM 6800 C CA . LYS C 1 273 ? -1.415 130.247 128.801 1.00 38.67 267 LYS C CA 1
ATOM 6801 C C . LYS C 1 273 ? -0.181 131.032 128.321 1.00 38.53 267 LYS C C 1
ATOM 6802 O O . LYS C 1 273 ? -0.066 132.246 128.559 1.00 35.54 267 LYS C O 1
ATOM 6808 N N . LEU C 1 274 ? 0.727 130.335 127.636 1.00 38.29 268 LEU C N 1
ATOM 6809 C CA . LEU C 1 274 ? 1.917 130.968 127.151 1.00 38.95 268 LEU C CA 1
ATOM 6810 C C . LEU C 1 274 ? 1.535 132.120 126.207 1.00 38.27 268 LEU C C 1
ATOM 6811 O O . LEU C 1 274 ? 2.138 133.210 126.235 1.00 36.62 268 LEU C O 1
ATOM 6816 N N . ALA C 1 275 ? 0.533 131.873 125.369 1.00 38.04 269 ALA C N 1
ATOM 6817 C CA . ALA C 1 275 ? 0.057 132.894 124.433 1.00 37.34 269 ALA C CA 1
ATOM 6818 C C . ALA C 1 275 ? -0.470 134.079 125.223 1.00 37.27 269 ALA C C 1
ATOM 6819 O O . ALA C 1 275 ? -0.055 135.235 124.980 1.00 37.66 269 ALA C O 1
ATOM 6821 N N . ALA C 1 276 ? -1.375 133.812 126.162 1.00 34.92 270 ALA C N 1
ATOM 6822 C CA . ALA C 1 276 ? -1.917 134.914 126.946 1.00 36.49 270 ALA C CA 1
ATOM 6823 C C . ALA C 1 276 ? -0.769 135.707 127.622 1.00 38.18 270 ALA C C 1
ATOM 6824 O O . ALA C 1 276 ? -0.804 136.937 127.751 1.00 36.06 270 ALA C O 1
ATOM 6826 N N . ARG C 1 277 ? 0.275 134.989 128.005 1.00 39.22 271 ARG C N 1
ATOM 6827 C CA . ARG C 1 277 ? 1.333 135.643 128.669 1.00 40.46 271 ARG C CA 1
ATOM 6828 C C . ARG C 1 277 ? 2.090 136.617 127.754 1.00 40.43 271 ARG C C 1
ATOM 6829 O O . ARG C 1 277 ? 2.449 137.744 128.167 1.00 38.79 271 ARG C O 1
ATOM 6837 N N . LEU C 1 278 ? 2.334 136.195 126.512 1.00 38.76 272 LEU C N 1
ATOM 6838 C CA . LEU C 1 278 ? 2.993 137.051 125.514 1.00 37.09 272 LEU C CA 1
ATOM 6839 C C . LEU C 1 278 ? 2.205 138.355 125.344 1.00 37.33 272 LEU C C 1
ATOM 6840 O O . LEU C 1 278 ? 2.774 139.466 125.443 1.00 36.86 272 LEU C O 1
ATOM 6845 N N . ILE C 1 279 ? 0.891 138.196 125.116 1.00 36.41 273 ILE C N 1
ATOM 6846 C CA . ILE C 1 279 ? -0.025 139.327 124.939 1.00 36.15 273 ILE C CA 1
ATOM 6847 C C . ILE C 1 279 ? 0.060 140.252 126.154 1.00 36.37 273 ILE C C 1
ATOM 6848 O O . ILE C 1 279 ? 0.098 141.481 126.015 1.00 36.56 273 ILE C O 1
ATOM 6853 N N . SER C 1 280 ? 0.110 139.668 127.343 1.00 35.75 274 SER C N 1
ATOM 6854 C CA . SER C 1 280 ? 0.211 140.493 128.522 1.00 36.59 274 SER C CA 1
ATOM 6855 C C . SER C 1 280 ? 1.558 141.237 128.664 1.00 36.44 274 SER C C 1
ATOM 6856 O O . SER C 1 280 ? 1.577 142.431 128.998 1.00 34.60 274 SER C O 1
ATOM 6859 N N . LEU C 1 281 ? 2.667 140.537 128.422 1.00 36.59 275 LEU C N 1
ATOM 6860 C CA . LEU C 1 281 ? 3.990 141.146 128.501 1.00 38.40 275 LEU C CA 1
ATOM 6861 C C . LEU C 1 281 ? 4.017 142.266 127.493 1.00 40.16 275 LEU C C 1
ATOM 6862 O O . LEU C 1 281 ? 4.535 143.355 127.768 1.00 40.77 275 LEU C O 1
ATOM 6867 N N . ALA C 1 282 ? 3.432 142.016 126.318 1.00 40.60 276 ALA C N 1
ATOM 6868 C CA . ALA C 1 282 ? 3.371 143.051 125.265 1.00 40.04 276 ALA C CA 1
ATOM 6869 C C . ALA C 1 282 ? 2.400 144.220 125.505 1.00 38.85 276 ALA C C 1
ATOM 6870 O O . ALA C 1 282 ? 2.599 145.301 124.950 1.00 38.14 276 ALA C O 1
ATOM 6872 N N . GLY C 1 283 ? 1.368 144.020 126.314 1.00 37.04 277 GLY C N 1
ATOM 6873 C CA . GLY C 1 283 ? 0.474 145.132 126.554 1.00 38.02 277 GLY C CA 1
ATOM 6874 C C . GLY C 1 283 ? -0.847 145.071 125.809 1.00 38.84 277 GLY C C 1
ATOM 6875 O O . GLY C 1 283 ? -1.731 145.889 126.056 1.00 39.41 277 GLY C O 1
ATOM 6876 N N . GLY C 1 284 ? -0.969 144.097 124.899 1.00 38.90 278 GLY C N 1
ATOM 6877 C CA . GLY C 1 284 ? -2.170 143.879 124.109 1.00 36.39 278 GLY C CA 1
ATOM 6878 C C . GLY C 1 284 ? -1.800 143.121 122.849 1.00 37.20 278 GLY C C 1
ATOM 6879 O O . GLY C 1 284 ? -0.603 143.020 122.512 1.00 39.09 278 GLY C O 1
ATOM 6880 N N . LEU C 1 285 ? -2.801 142.585 122.147 1.00 36.22 279 LEU C N 1
ATOM 6881 C CA . LEU C 1 285 ? -2.538 141.849 120.907 1.00 36.43 279 LEU C CA 1
ATOM 6882 C C . LEU C 1 285 ? -1.977 142.752 119.797 1.00 38.83 279 LEU C C 1
ATOM 6883 O O . LEU C 1 285 ? -1.225 142.279 118.951 1.00 39.83 279 LEU C O 1
ATOM 6888 N N . ARG C 1 286 ? -2.344 144.039 119.791 1.00 41.63 280 ARG C N 1
ATOM 6889 C CA . ARG C 1 286 ? -1.810 144.957 118.792 1.00 44.22 280 ARG C CA 1
ATOM 6890 C C . ARG C 1 286 ? -0.286 144.986 118.973 1.00 44.11 280 ARG C C 1
ATOM 6891 O O . ARG C 1 286 ? 0.510 144.602 118.083 1.00 44.55 280 ARG C O 1
ATOM 6899 N N . GLU C 1 287 ? 0.098 145.448 120.151 1.00 42.73 281 GLU C N 1
ATOM 6900 C CA . GLU C 1 287 ? 1.478 145.578 120.536 1.00 42.42 281 GLU C CA 1
ATOM 6901 C C . GLU C 1 287 ? 2.292 144.328 120.183 1.00 43.77 281 GLU C C 1
ATOM 6902 O O . GLU C 1 287 ? 3.422 144.401 119.674 1.00 44.42 281 GLU C O 1
ATOM 6908 N N . LEU C 1 288 ? 1.723 143.160 120.431 1.00 44.94 282 LEU C N 1
ATOM 6909 C CA . LEU C 1 288 ? 2.446 141.936 120.160 1.00 43.87 282 LEU C CA 1
ATOM 6910 C C . LEU C 1 288 ? 2.675 141.786 118.664 1.00 45.32 282 LEU C C 1
ATOM 6911 O O . LEU C 1 288 ? 3.777 141.450 118.224 1.00 44.89 282 LEU C O 1
ATOM 6916 N N . ALA C 1 289 ? 1.628 142.063 117.873 1.00 47.30 283 ALA C N 1
ATOM 6917 C CA . ALA C 1 289 ? 1.724 141.961 116.408 1.00 47.26 283 ALA C CA 1
ATOM 6918 C C . ALA C 1 289 ? 2.740 142.978 115.869 1.00 47.46 283 ALA C C 1
ATOM 6919 O O . ALA C 1 289 ? 3.371 142.753 114.830 1.00 46.73 283 ALA C O 1
ATOM 6921 N N . MET C 1 290 ? 2.924 144.084 116.583 1.00 46.31 284 MET C N 1
ATOM 6922 C CA . MET C 1 290 ? 3.890 145.032 116.095 1.00 47.42 284 MET C CA 1
ATOM 6923 C C . MET C 1 290 ? 5.353 144.593 116.352 1.00 49.06 284 MET C C 1
ATOM 6924 O O . MET C 1 290 ? 6.238 144.951 115.580 1.00 50.54 284 MET C O 1
ATOM 6929 N N . MET C 1 291 ? 5.621 143.800 117.398 1.00 48.81 285 MET C N 1
ATOM 6930 C CA . MET C 1 291 ? 6.986 143.325 117.673 1.00 47.42 285 MET C CA 1
ATOM 6931 C C . MET C 1 291 ? 7.610 142.441 116.615 1.00 48.99 285 MET C C 1
ATOM 6932 O O . MET C 1 291 ? 6.923 141.693 115.914 1.00 50.41 285 MET C O 1
ATOM 6937 N N . PRO C 1 292 ? 8.946 142.519 116.501 1.00 50.24 286 PRO C N 1
ATOM 6938 C CA . PRO C 1 292 ? 9.760 141.722 115.567 1.00 50.44 286 PRO C CA 1
ATOM 6939 C C . PRO C 1 292 ? 10.228 140.452 116.299 1.00 50.65 286 PRO C C 1
ATOM 6940 O O . PRO C 1 292 ? 10.291 140.432 117.522 1.00 49.13 286 PRO C O 1
ATOM 6944 N N . SER C 1 293 ? 10.568 139.409 115.561 1.00 53.04 287 SER C N 1
ATOM 6945 C CA . SER C 1 293 ? 11.039 138.184 116.192 1.00 57.22 287 SER C CA 1
ATOM 6946 C C . SER C 1 293 ? 12.028 138.443 117.349 1.00 58.19 287 SER C C 1
ATOM 6947 O O . SER C 1 293 ? 11.828 137.942 118.442 1.00 58.84 287 SER C O 1
ATOM 6950 N N . SER C 1 294 ? 13.084 139.221 117.108 1.00 58.78 288 SER C N 1
ATOM 6951 C CA . SER C 1 294 ? 14.059 139.506 118.142 1.00 58.17 288 SER C CA 1
ATOM 6952 C C . SER C 1 294 ? 13.396 139.926 119.443 1.00 57.56 288 SER C C 1
ATOM 6953 O O . SER C 1 294 ? 13.737 139.415 120.505 1.00 57.19 288 SER C O 1
ATOM 6956 N N . THR C 1 295 ? 12.444 140.849 119.383 1.00 57.27 289 THR C N 1
ATOM 6957 C CA . THR C 1 295 ? 11.810 141.283 120.618 1.00 57.89 289 THR C CA 1
ATOM 6958 C C . THR C 1 295 ? 10.902 140.268 121.306 1.00 57.40 289 THR C C 1
ATOM 6959 O O . THR C 1 295 ? 10.776 140.255 122.525 1.00 56.35 289 THR C O 1
ATOM 6963 N N . ILE C 1 296 ? 10.279 139.419 120.517 1.00 57.34 290 ILE C N 1
ATOM 6964 C CA . ILE C 1 296 ? 9.419 138.413 121.071 1.00 59.41 290 ILE C CA 1
ATOM 6965 C C . ILE C 1 296 ? 10.298 137.394 121.786 1.00 61.55 290 ILE C C 1
ATOM 6966 O O . ILE C 1 296 ? 9.920 136.848 122.819 1.00 63.30 290 ILE C O 1
ATOM 6971 N N . GLN C 1 297 ? 11.486 137.159 121.248 1.00 63.29 291 GLN C N 1
ATOM 6972 C CA . GLN C 1 297 ? 12.403 136.206 121.823 1.00 64.85 291 GLN C CA 1
ATOM 6973 C C . GLN C 1 297 ? 12.789 136.515 123.278 1.00 65.34 291 GLN C C 1
ATOM 6974 O O . GLN C 1 297 ? 12.955 135.599 124.057 1.00 65.56 291 GLN C O 1
ATOM 6980 N N . VAL C 1 298 ? 12.913 137.781 123.651 1.00 65.66 292 VAL C N 1
ATOM 6981 C CA . VAL C 1 298 ? 13.293 138.134 125.016 1.00 66.79 292 VAL C CA 1
ATOM 6982 C C . VAL C 1 298 ? 12.147 138.619 125.848 1.00 68.64 292 VAL C C 1
ATOM 6983 O O . VAL C 1 298 ? 12.296 138.894 127.041 1.00 69.19 292 VAL C O 1
ATOM 6987 N N . LEU C 1 299 ? 11.002 138.755 125.202 1.00 71.31 293 LEU C N 1
ATOM 6988 C CA . LEU C 1 299 ? 9.798 139.236 125.865 1.00 73.13 293 LEU C CA 1
ATOM 6989 C C . LEU C 1 299 ? 9.546 138.545 127.191 1.00 74.51 293 LEU C C 1
ATOM 6990 O O . LEU C 1 299 ? 9.486 137.309 127.276 1.00 73.53 293 LEU C O 1
ATOM 6995 N N . GLY C 1 300 ? 9.409 139.373 128.212 1.00 77.10 294 GLY C N 1
ATOM 6996 C CA . GLY C 1 300 ? 9.109 138.872 129.525 1.00 82.46 294 GLY C CA 1
ATOM 6997 C C . GLY C 1 300 ? 10.275 138.415 130.370 1.00 86.39 294 GLY C C 1
ATOM 6998 O O . GLY C 1 300 ? 10.170 137.454 131.138 1.00 86.71 294 GLY C O 1
ATOM 6999 N N . ALA C 1 301 ? 11.398 139.094 130.289 1.00 89.78 295 ALA C N 1
ATOM 7000 C CA . ALA C 1 301 ? 12.467 138.609 131.090 1.00 93.08 295 ALA C CA 1
ATOM 7001 C C . ALA C 1 301 ? 13.626 139.539 131.146 1.00 95.82 295 ALA C C 1
ATOM 7002 O O . ALA C 1 301 ? 13.996 140.131 130.140 1.00 95.84 295 ALA C O 1
ATOM 7004 N N . GLU C 1 302 ? 14.180 139.666 132.350 1.00 99.56 296 GLU C N 1
ATOM 7005 C CA . GLU C 1 302 ? 15.362 140.484 132.615 1.00 103.01 296 GLU C CA 1
ATOM 7006 C C . GLU C 1 302 ? 15.585 140.746 134.091 1.00 102.89 296 GLU C C 1
ATOM 7007 O O . GLU C 1 302 ? 16.435 140.100 134.703 1.00 102.95 296 GLU C O 1
ATOM 7013 N N . PRO C 1 316 ? 17.825 135.502 137.840 1.00 96.66 309 PRO C N 1
ATOM 7014 C CA . PRO C 1 316 ? 17.926 135.689 136.378 1.00 96.15 309 PRO C CA 1
ATOM 7015 C C . PRO C 1 316 ? 16.777 135.034 135.568 1.00 95.70 309 PRO C C 1
ATOM 7016 O O . PRO C 1 316 ? 16.667 133.799 135.463 1.00 95.79 309 PRO C O 1
ATOM 7020 N N . LYS C 1 317 ? 15.920 135.870 134.994 1.00 93.89 310 LYS C N 1
ATOM 7021 C CA . LYS C 1 317 ? 14.801 135.364 134.215 1.00 91.47 310 LYS C CA 1
ATOM 7022 C C . LYS C 1 317 ? 15.017 135.831 132.794 1.00 89.18 310 LYS C C 1
ATOM 7023 O O . LYS C 1 317 ? 15.267 137.017 132.575 1.00 89.12 310 LYS C O 1
ATOM 7029 N N . HIS C 1 318 ? 14.922 134.919 131.833 1.00 86.22 311 HIS C N 1
ATOM 7030 C CA . HIS C 1 318 ? 15.095 135.307 130.428 1.00 83.31 311 HIS C CA 1
ATOM 7031 C C . HIS C 1 318 ? 14.161 134.616 129.448 1.00 79.66 311 HIS C C 1
ATOM 7032 O O . HIS C 1 318 ? 14.101 133.405 129.413 1.00 79.74 311 HIS C O 1
ATOM 7039 N N . GLY C 1 319 ? 13.448 135.410 128.660 1.00 75.41 312 GLY C N 1
ATOM 7040 C CA . GLY C 1 319 ? 12.568 134.873 127.652 1.00 69.94 312 GLY C CA 1
ATOM 7041 C C . GLY C 1 319 ? 11.450 133.962 128.106 1.00 66.21 312 GLY C C 1
ATOM 7042 O O . GLY C 1 319 ? 11.676 132.804 128.425 1.00 64.42 312 GLY C O 1
ATOM 7043 N N . VAL C 1 320 ? 10.223 134.466 128.081 1.00 63.98 313 VAL C N 1
ATOM 7044 C CA . VAL C 1 320 ? 9.110 133.660 128.534 1.00 60.82 313 VAL C CA 1
ATOM 7045 C C . VAL C 1 320 ? 8.796 132.567 127.568 1.00 59.54 313 VAL C C 1
ATOM 7046 O O . VAL C 1 320 ? 8.176 131.579 127.922 1.00 58.73 313 VAL C O 1
ATOM 7050 N N . ILE C 1 321 ? 9.251 132.720 126.338 1.00 59.87 314 ILE C N 1
ATOM 7051 C CA . ILE C 1 321 ? 8.944 131.709 125.337 1.00 58.83 314 ILE C CA 1
ATOM 7052 C C . ILE C 1 321 ? 9.853 130.501 125.451 1.00 58.80 314 ILE C C 1
ATOM 7053 O O . ILE C 1 321 ? 9.740 129.554 124.655 1.00 57.91 314 ILE C O 1
ATOM 7058 N N . TYR C 1 322 ? 10.752 130.540 126.444 1.00 58.50 315 TYR C N 1
ATOM 7059 C CA . TYR C 1 322 ? 11.676 129.422 126.663 1.00 58.99 315 TYR C CA 1
ATOM 7060 C C . TYR C 1 322 ? 10.990 128.249 127.382 1.00 59.12 315 TYR C C 1
ATOM 7061 O O . TYR C 1 322 ? 11.540 127.138 127.420 1.00 59.71 315 TYR C O 1
ATOM 7070 N N . GLN C 1 323 ? 9.793 128.498 127.934 1.00 58.26 316 GLN C N 1
ATOM 7071 C CA . GLN C 1 323 ? 9.006 127.463 128.582 1.00 56.83 316 GLN C CA 1
ATOM 7072 C C . GLN C 1 323 ? 8.470 126.560 127.473 1.00 56.21 316 GLN C C 1
ATOM 7073 O O . GLN C 1 323 ? 7.839 125.537 127.725 1.00 56.59 316 GLN C O 1
ATOM 7079 N N . TYR C 1 324 ? 8.742 126.915 126.225 1.00 55.06 317 TYR C N 1
ATOM 7080 C CA . TYR C 1 324 ? 8.259 126.095 125.142 1.00 54.98 317 TYR C CA 1
ATOM 7081 C C . TYR C 1 324 ? 8.894 124.723 125.280 1.00 55.86 317 TYR C C 1
ATOM 7082 O O . TYR C 1 324 ? 10.112 124.578 125.326 1.00 55.80 317 TYR C O 1
ATOM 7091 N N . PRO C 1 325 ? 8.071 123.691 125.370 1.00 57.36 318 PRO C N 1
ATOM 7092 C CA . PRO C 1 325 ? 8.565 122.327 125.508 1.00 58.77 318 PRO C CA 1
ATOM 7093 C C . PRO C 1 325 ? 9.797 121.930 124.692 1.00 59.48 318 PRO C C 1
ATOM 7094 O O . PRO C 1 325 ? 10.754 121.412 125.255 1.00 59.97 318 PRO C O 1
ATOM 7098 N N . ALA C 1 326 ? 9.794 122.178 123.381 1.00 59.68 319 ALA C N 1
ATOM 7099 C CA . ALA C 1 326 ? 10.950 121.798 122.560 1.00 58.75 319 ALA C CA 1
ATOM 7100 C C . ALA C 1 326 ? 12.235 122.490 123.005 1.00 58.01 319 ALA C C 1
ATOM 7101 O O . ALA C 1 326 ? 13.306 121.907 122.939 1.00 57.67 319 ALA C O 1
ATOM 7103 N N . ILE C 1 327 ? 12.096 123.726 123.458 1.00 57.01 320 ILE C N 1
ATOM 7104 C CA . ILE C 1 327 ? 13.207 124.508 123.928 1.00 58.53 320 ILE C CA 1
ATOM 7105 C C . ILE C 1 327 ? 13.688 123.988 125.282 1.00 61.36 320 ILE C C 1
ATOM 7106 O O . ILE C 1 327 ? 14.860 123.671 125.462 1.00 62.24 320 ILE C O 1
ATOM 7111 N N . ASN C 1 328 ? 12.773 123.891 126.234 1.00 64.73 321 ASN C N 1
ATOM 7112 C CA . ASN C 1 328 ? 13.085 123.424 127.576 1.00 67.52 321 ASN C CA 1
ATOM 7113 C C . ASN C 1 328 ? 13.803 122.063 127.663 1.00 68.31 321 ASN C C 1
ATOM 7114 O O . ASN C 1 328 ? 14.738 121.915 128.441 1.00 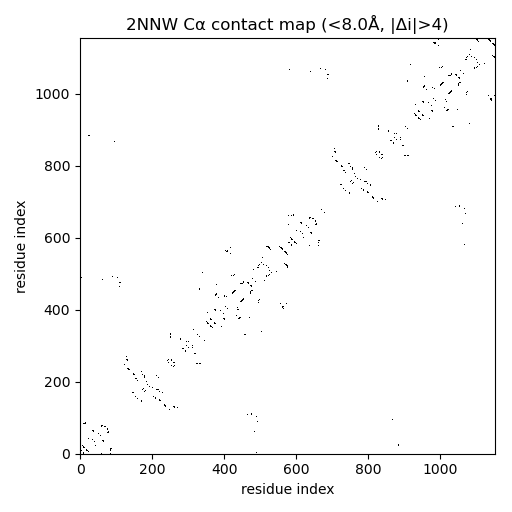70.19 321 ASN C O 1
ATOM 7119 N N . ARG C 1 329 ? 13.367 121.077 126.888 1.00 67.21 322 ARG C N 1
ATOM 7120 C CA . ARG C 1 329 ? 13.982 119.772 126.930 1.00 66.48 322 ARG C CA 1
ATOM 7121 C C . ARG C 1 329 ? 15.314 119.758 126.175 1.00 65.64 322 ARG C C 1
ATOM 7122 O O . ARG C 1 329 ? 15.876 118.706 125.868 1.00 65.01 322 ARG C O 1
ATOM 7130 N N . SER C 1 330 ? 15.824 120.931 125.855 1.00 64.32 323 SER C N 1
ATOM 7131 C CA . SER C 1 330 ? 17.080 120.986 125.141 1.00 63.09 323 SER C CA 1
ATOM 7132 C C . SER C 1 330 ? 18.102 121.691 125.981 1.00 61.97 323 SER C C 1
ATOM 7133 O O . SER C 1 330 ? 17.764 122.487 126.876 1.00 61.84 323 SER C O 1
ATOM 7136 N N . PRO C 1 331 ? 19.376 121.410 125.702 1.00 60.60 324 PRO C N 1
ATOM 7137 C CA . PRO C 1 331 ? 20.492 122.017 126.426 1.00 59.56 324 PRO C CA 1
ATOM 7138 C C . PRO C 1 331 ? 20.676 123.469 125.979 1.00 58.66 324 PRO C C 1
ATOM 7139 O O . PRO C 1 331 ? 20.476 123.794 124.815 1.00 59.45 324 PRO C O 1
ATOM 7143 N N . TRP C 1 332 ? 21.067 124.339 126.883 1.00 57.09 325 TRP C N 1
ATOM 7144 C CA . TRP C 1 332 ? 21.258 125.716 126.510 1.00 58.11 325 TRP C CA 1
ATOM 7145 C C . TRP C 1 332 ? 21.863 126.031 125.161 1.00 59.04 325 TRP C C 1
ATOM 7146 O O . TRP C 1 332 ? 21.418 126.959 124.488 1.00 60.26 325 TRP C O 1
ATOM 7157 N N . TRP C 1 333 ? 22.885 125.294 124.733 1.00 59.84 326 TRP C N 1
ATOM 7158 C CA . TRP C 1 333 ? 23.496 125.616 123.426 1.00 59.33 326 TRP C CA 1
ATOM 7159 C C . TRP C 1 333 ? 22.603 125.340 122.195 1.00 59.93 326 TRP C C 1
ATOM 7160 O O . TRP C 1 333 ? 22.933 125.722 121.064 1.00 59.76 326 TRP C O 1
ATOM 7171 N N . GLN C 1 334 ? 21.477 124.678 122.430 1.00 59.55 327 GLN C N 1
ATOM 7172 C CA . GLN C 1 334 ? 20.555 124.409 121.369 1.00 60.25 327 GLN C CA 1
ATOM 7173 C C . GLN C 1 334 ? 19.312 125.308 121.475 1.00 61.05 327 GLN C C 1
ATOM 7174 O O . GLN C 1 334 ? 18.621 125.551 120.483 1.00 61.14 327 GLN C O 1
ATOM 7180 N N . ARG C 1 335 ? 19.076 125.833 122.669 1.00 60.88 328 ARG C N 1
ATOM 7181 C CA . ARG C 1 335 ? 17.933 126.664 122.924 1.00 61.78 328 ARG C CA 1
ATOM 7182 C C . ARG C 1 335 ? 17.758 127.896 122.052 1.00 62.97 328 ARG C C 1
ATOM 7183 O O . ARG C 1 335 ? 16.734 128.018 121.358 1.00 64.11 328 ARG C O 1
ATOM 7191 N N . GLY C 1 336 ? 18.734 128.806 122.057 1.00 63.28 329 GLY C N 1
ATOM 7192 C CA . GLY C 1 336 ? 18.641 130.050 121.265 1.00 61.42 329 GLY C CA 1
ATOM 7193 C C . GLY C 1 336 ? 18.206 129.890 119.802 1.00 60.59 329 GLY C C 1
ATOM 7194 O O . GLY C 1 336 ? 17.378 130.653 119.304 1.00 59.62 329 GLY C O 1
ATOM 7195 N N . LYS C 1 337 ? 18.769 128.896 119.125 1.00 59.62 330 LYS C N 1
ATOM 7196 C CA . LYS C 1 337 ? 18.441 128.652 117.743 1.00 59.93 330 LYS C CA 1
ATOM 7197 C C . LYS C 1 337 ? 16.941 128.359 117.620 1.00 59.39 330 LYS C C 1
ATOM 7198 O O . LYS C 1 337 ? 16.255 128.955 116.798 1.00 60.27 330 LYS C O 1
ATOM 7204 N N . ILE C 1 338 ? 16.437 127.446 118.445 1.00 57.78 331 ILE C N 1
ATOM 7205 C CA . ILE C 1 338 ? 15.027 127.086 118.439 1.00 55.84 331 ILE C CA 1
ATOM 7206 C C . ILE C 1 338 ? 14.211 128.318 118.838 1.00 54.67 331 ILE C C 1
ATOM 7207 O O . ILE C 1 338 ? 13.223 128.646 118.180 1.00 53.81 331 ILE C O 1
ATOM 7212 N N . ALA C 1 339 ? 14.632 129.017 119.887 1.00 53.61 332 ALA C N 1
ATOM 7213 C CA . ALA C 1 339 ? 13.893 130.192 120.326 1.00 54.90 332 ALA C CA 1
ATOM 7214 C C . ALA C 1 339 ? 13.723 131.169 119.170 1.00 55.54 332 ALA C C 1
ATOM 7215 O O . ALA C 1 339 ? 12.773 131.924 119.105 1.00 54.71 332 ALA C O 1
ATOM 7217 N N . ARG C 1 340 ? 14.673 131.152 118.251 1.00 56.52 333 ARG C N 1
ATOM 7218 C CA . ARG C 1 340 ? 14.601 132.049 117.130 1.00 55.72 333 ARG C CA 1
ATOM 7219 C C . ARG C 1 340 ? 13.475 131.564 116.202 1.00 52.27 333 ARG C C 1
ATOM 7220 O O . ARG C 1 340 ? 12.555 132.292 115.902 1.00 50.36 333 ARG C O 1
ATOM 7228 N N . ALA C 1 341 ? 13.526 130.314 115.788 1.00 49.39 334 ALA C N 1
ATOM 7229 C CA . ALA C 1 341 ? 12.509 129.833 114.898 1.00 49.48 334 ALA C CA 1
ATOM 7230 C C . ALA C 1 341 ? 11.106 130.031 115.458 1.00 50.72 334 ALA C C 1
ATOM 7231 O O . ALA C 1 341 ? 10.178 130.394 114.719 1.00 52.05 334 ALA C O 1
ATOM 7233 N N . LEU C 1 342 ? 10.944 129.783 116.753 1.00 49.75 335 LEU C N 1
ATOM 7234 C CA . LEU C 1 342 ? 9.658 129.919 117.395 1.00 47.63 335 LEU C CA 1
ATOM 7235 C C . LEU C 1 342 ? 9.271 131.387 117.396 1.00 47.07 335 LEU C C 1
ATOM 7236 O O . LEU C 1 342 ? 8.162 131.729 117.004 1.00 47.74 335 LEU C O 1
ATOM 7241 N N . ALA C 1 343 ? 10.157 132.276 117.808 1.00 45.34 336 ALA C N 1
ATOM 7242 C CA . ALA C 1 343 ? 9.768 133.690 117.781 1.00 45.51 336 ALA C CA 1
ATOM 7243 C C . ALA C 1 343 ? 9.323 134.128 116.353 1.00 46.91 336 ALA C C 1
ATOM 7244 O O . ALA C 1 343 ? 8.450 134.976 116.203 1.00 47.31 336 ALA C O 1
ATOM 7246 N N . GLY C 1 344 ? 9.906 133.531 115.313 1.00 46.83 337 GLY C N 1
ATOM 7247 C CA . GLY C 1 344 ? 9.524 133.905 113.971 1.00 46.59 337 GLY C CA 1
ATOM 7248 C C . GLY C 1 344 ? 8.099 133.487 113.604 1.00 46.79 337 GLY C C 1
ATOM 7249 O O . GLY C 1 344 ? 7.402 134.177 112.863 1.00 48.16 337 GLY C O 1
ATOM 7250 N N . LYS C 1 345 ? 7.679 132.339 114.114 1.00 45.26 338 LYS C N 1
ATOM 7251 C CA . LYS C 1 345 ? 6.376 131.849 113.846 1.00 44.54 338 LYS C CA 1
ATOM 7252 C C . LYS C 1 345 ? 5.370 132.659 114.701 1.00 44.34 338 LYS C C 1
ATOM 7253 O O . LYS C 1 345 ? 4.302 133.043 114.227 1.00 43.68 338 LYS C O 1
ATOM 7259 N N . LEU C 1 346 ? 5.728 132.964 115.934 1.00 43.25 339 LEU C N 1
ATOM 7260 C CA . LEU C 1 346 ? 4.862 133.744 116.795 1.00 43.32 339 LEU C CA 1
ATOM 7261 C C . LEU C 1 346 ? 4.607 135.129 116.196 1.00 44.44 339 LEU C C 1
ATOM 7262 O O . LEU C 1 346 ? 3.536 135.719 116.394 1.00 43.40 339 LEU C O 1
ATOM 7267 N N . ALA C 1 347 ? 5.588 135.665 115.465 1.00 44.74 340 ALA C N 1
ATOM 7268 C CA . ALA C 1 347 ? 5.406 136.987 114.851 1.00 43.57 340 ALA C CA 1
ATOM 7269 C C . ALA C 1 347 ? 4.289 136.872 113.792 1.00 43.44 340 ALA C C 1
ATOM 7270 O O . ALA C 1 347 ? 3.381 137.704 113.728 1.00 43.42 340 ALA C O 1
ATOM 7272 N N . ILE C 1 348 ? 4.345 135.827 112.979 1.00 41.76 341 ILE C N 1
ATOM 7273 C CA . ILE C 1 348 ? 3.327 135.609 111.962 1.00 40.08 341 ILE C CA 1
ATOM 7274 C C . ILE C 1 348 ? 1.966 135.357 112.589 1.00 41.86 341 ILE C C 1
ATOM 7275 O O . ILE C 1 348 ? 0.973 135.983 112.205 1.00 43.58 341 ILE C O 1
ATOM 7280 N N . ALA C 1 349 ? 1.931 134.438 113.554 1.00 40.98 342 ALA C N 1
ATOM 7281 C CA . ALA C 1 349 ? 0.693 134.096 114.226 1.00 39.29 342 ALA C CA 1
ATOM 7282 C C . ALA C 1 349 ? 0.103 135.334 114.894 1.00 37.82 342 ALA C C 1
ATOM 7283 O O . ALA C 1 349 ? -1.075 135.594 114.785 1.00 36.07 342 ALA C O 1
ATOM 7285 N N . ALA C 1 350 ? 0.930 136.108 115.569 1.00 38.52 343 ALA C N 1
ATOM 7286 C CA . ALA C 1 350 ? 0.395 137.272 116.204 1.00 40.66 343 ALA C CA 1
ATOM 7287 C C . ALA C 1 350 ? -0.224 138.231 115.176 1.00 43.18 343 ALA C C 1
ATOM 7288 O O . ALA C 1 350 ? -1.232 138.864 115.457 1.00 43.41 343 ALA C O 1
ATOM 7290 N N . ARG C 1 351 ? 0.375 138.356 113.990 1.00 45.05 344 ARG C N 1
ATOM 7291 C CA . ARG C 1 351 ? -0.162 139.248 112.961 1.00 45.18 344 ARG C CA 1
ATOM 7292 C C . ARG C 1 351 ? -1.529 138.771 112.468 1.00 44.45 344 ARG C C 1
ATOM 7293 O O . ARG C 1 351 ? -2.505 139.523 112.491 1.00 42.76 344 ARG C O 1
ATOM 7301 N N . VAL C 1 352 ? -1.598 137.532 112.011 1.00 42.80 345 VAL C N 1
ATOM 7302 C CA . VAL C 1 352 ? -2.842 137.017 111.505 1.00 44.80 345 VAL C CA 1
ATOM 7303 C C . VAL C 1 352 ? -3.905 136.975 112.605 1.00 45.47 345 VAL C C 1
ATOM 7304 O O . VAL C 1 352 ? -5.085 137.260 112.343 1.00 46.31 345 VAL C O 1
ATOM 7308 N N . ASP C 1 353 ? -3.524 136.664 113.840 1.00 45.70 346 ASP C N 1
ATOM 7309 C CA . ASP C 1 353 ? -4.528 136.652 114.926 1.00 46.41 346 ASP C CA 1
ATOM 7310 C C . ASP C 1 353 ? -5.112 138.053 115.120 1.00 44.70 346 ASP C C 1
ATOM 7311 O O . ASP C 1 353 ? -6.285 138.224 115.304 1.00 45.41 346 ASP C O 1
ATOM 7316 N N . TYR C 1 354 ? -4.275 139.055 115.062 1.00 44.99 347 TYR C N 1
ATOM 7317 C CA . TYR C 1 354 ? -4.732 140.395 115.217 1.00 45.27 347 TYR C CA 1
ATOM 7318 C C . 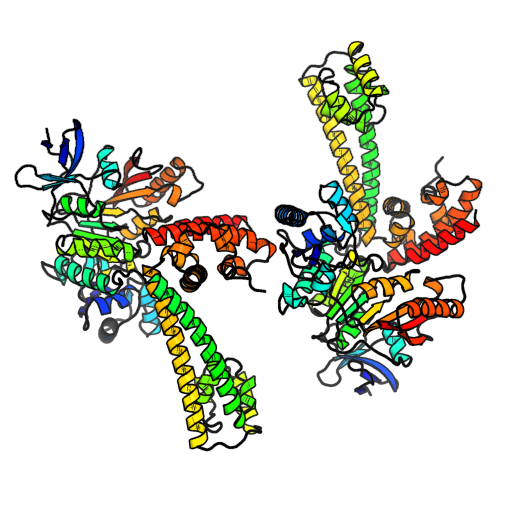TYR C 1 354 ? -5.567 140.937 114.056 1.00 46.32 347 TYR C C 1
ATOM 7319 O O . TYR C 1 354 ? -6.419 141.790 114.261 1.00 49.45 347 TYR C O 1
ATOM 7328 N N . PHE C 1 355 ? -5.336 140.497 112.831 1.00 47.01 348 PHE C N 1
ATOM 7329 C CA . PHE C 1 355 ? -6.115 141.047 111.713 1.00 47.05 348 PHE C CA 1
ATOM 7330 C C . PHE C 1 355 ? -7.342 140.230 111.423 1.00 48.43 348 PHE C C 1
ATOM 7331 O O . PHE C 1 355 ? -8.453 140.716 111.548 1.00 53.09 348 PHE C O 1
ATOM 7339 N N . SER C 1 356 ? -7.138 138.965 111.095 1.00 47.69 349 SER C N 1
ATOM 7340 C CA . SER C 1 356 ? -8.242 138.152 110.699 1.00 47.54 349 SER C CA 1
ATOM 7341 C C . SER C 1 356 ? -8.753 137.089 111.624 1.00 49.18 349 SER C C 1
ATOM 7342 O O . SER C 1 356 ? -9.966 136.848 111.689 1.00 51.06 349 SER C O 1
ATOM 7345 N N . GLY C 1 357 ? -7.858 136.440 112.354 1.00 48.36 350 GLY C N 1
ATOM 7346 C CA . GLY C 1 357 ? -8.290 135.347 113.191 1.00 45.24 350 GLY C CA 1
ATOM 7347 C C . GLY C 1 357 ? -8.219 134.093 112.332 1.00 45.76 350 GLY C C 1
ATOM 7348 O O . GLY C 1 357 ? -8.474 133.014 112.850 1.00 45.62 350 GLY C O 1
ATOM 7349 N N . GLU C 1 358 ? -7.887 134.191 111.038 1.00 45.26 351 GLU C N 1
ATOM 7350 C CA . GLU C 1 358 ? -7.806 132.980 110.208 1.00 47.19 351 GLU C CA 1
ATOM 7351 C C . GLU C 1 358 ? -6.836 131.898 110.750 1.00 45.74 351 GLU C C 1
ATOM 7352 O O . GLU C 1 358 ? -5.671 132.178 111.062 1.00 46.56 351 GLU C O 1
ATOM 7358 N N . TYR C 1 359 ? -7.288 130.658 110.841 1.00 43.31 352 TYR C N 1
ATOM 7359 C CA . TYR C 1 359 ? -6.447 129.608 111.405 1.00 41.83 352 TYR C CA 1
ATOM 7360 C C . TYR C 1 359 ? -5.378 129.081 110.463 1.00 41.85 352 TYR C C 1
ATOM 7361 O O . TYR C 1 359 ? -5.654 128.338 109.503 1.00 41.77 352 TYR C O 1
ATOM 7370 N N . ILE C 1 360 ? -4.141 129.466 110.743 1.00 41.35 353 ILE C N 1
ATOM 7371 C CA . ILE C 1 360 ? -3.018 129.036 109.920 1.00 42.32 353 ILE C CA 1
ATOM 7372 C C . ILE C 1 360 ? -1.915 128.343 110.718 1.00 44.09 353 ILE C C 1
ATOM 7373 O O . ILE C 1 360 ? -0.906 127.957 110.151 1.00 43.89 353 ILE C O 1
ATOM 7378 N N . ALA C 1 361 ? -2.092 128.207 112.020 1.00 46.15 354 ALA C N 1
ATOM 7379 C CA . ALA C 1 361 ? -1.063 127.614 112.859 1.00 47.01 354 ALA C CA 1
ATOM 7380 C C . ALA C 1 361 ? -0.642 126.196 112.465 1.00 48.17 354 ALA C C 1
ATOM 7381 O O . ALA C 1 361 ? 0.472 125.755 112.753 1.00 46.69 354 ALA C O 1
ATOM 7383 N N . GLU C 1 362 ? -1.512 125.474 111.790 1.00 49.63 355 GLU C N 1
ATOM 7384 C CA . GLU C 1 362 ? -1.132 124.127 111.471 1.00 52.37 355 GLU C CA 1
ATOM 7385 C C . GLU C 1 362 ? 0.086 124.111 110.525 1.00 53.74 355 GLU C C 1
ATOM 7386 O O . GLU C 1 362 ? 0.915 123.219 110.614 1.00 53.34 355 GLU C O 1
ATOM 7392 N N . GLU C 1 363 ? 0.182 125.112 109.643 1.00 54.21 356 GLU C N 1
ATOM 7393 C CA . GLU C 1 363 ? 1.288 125.244 108.709 1.00 55.33 356 GLU C CA 1
ATOM 7394 C C . GLU C 1 363 ? 2.499 125.726 109.493 1.00 55.16 356 GLU C C 1
ATOM 7395 O O . GLU C 1 363 ? 3.575 125.157 109.406 1.00 54.63 356 GLU C O 1
ATOM 7401 N N . LEU C 1 364 ? 2.296 126.809 110.240 1.00 54.81 357 LEU C N 1
ATOM 7402 C CA . LEU C 1 364 ? 3.310 127.415 111.068 1.00 53.55 357 LEU C CA 1
ATOM 7403 C C . LEU C 1 364 ? 3.979 126.291 111.883 1.00 54.64 357 LEU C C 1
ATOM 7404 O O . LEU C 1 364 ? 5.190 126.179 111.955 1.00 54.70 357 LEU C O 1
ATOM 7409 N N . LYS C 1 365 ? 3.186 125.401 112.443 1.00 57.13 358 LYS C N 1
ATOM 7410 C CA . LYS C 1 365 ? 3.745 124.328 113.236 1.00 58.50 358 LYS C CA 1
ATOM 7411 C C . LYS C 1 365 ? 4.562 123.327 112.450 1.00 58.82 358 LYS C C 1
ATOM 7412 O O . LYS C 1 365 ? 5.605 122.921 112.914 1.00 57.62 358 LYS C O 1
ATOM 7418 N N . LYS C 1 366 ? 4.086 122.917 111.277 1.00 59.77 359 LYS C N 1
ATOM 7419 C CA . LYS C 1 366 ? 4.817 121.956 110.462 1.00 61.36 359 LYS C CA 1
ATOM 7420 C C . LYS C 1 366 ? 6.232 122.468 110.242 1.00 63.21 359 LYS C C 1
ATOM 7421 O O . LYS C 1 366 ? 7.212 121.767 110.543 1.00 64.00 359 LYS C O 1
ATOM 7427 N N . GLU C 1 367 ? 6.323 123.692 109.719 1.00 64.22 360 GLU C N 1
ATOM 7428 C CA . GLU C 1 367 ? 7.598 124.370 109.466 1.00 64.98 360 GLU C CA 1
ATOM 7429 C C . GLU C 1 367 ? 8.463 124.366 110.733 1.00 64.17 360 GLU C C 1
ATOM 7430 O O . GLU C 1 367 ? 9.519 123.763 110.735 1.00 63.48 360 GLU C O 1
ATOM 7436 N N . LEU C 1 368 ? 8.011 125.017 111.801 1.00 64.00 361 LEU C N 1
ATOM 7437 C CA . LEU C 1 368 ? 8.771 125.033 113.041 1.00 64.71 361 LEU C CA 1
ATOM 7438 C C . LEU C 1 368 ? 9.246 123.626 113.474 1.00 66.52 361 LEU C C 1
ATOM 7439 O O . LEU C 1 368 ? 10.378 123.458 113.893 1.00 67.59 361 LEU C O 1
ATOM 7444 N N . GLU C 1 369 ? 8.390 122.618 113.384 1.00 67.96 362 GLU C N 1
ATOM 7445 C CA . GLU C 1 369 ? 8.785 121.288 113.791 1.00 69.31 362 GLU C CA 1
ATOM 7446 C C . GLU C 1 369 ? 9.863 120.749 112.885 1.00 69.78 362 GLU C C 1
ATOM 7447 O O . GLU C 1 369 ? 10.739 120.029 113.327 1.00 70.46 362 GLU C O 1
ATOM 7453 N N . ALA C 1 370 ? 9.821 121.110 111.617 1.00 70.83 363 ALA C N 1
ATOM 7454 C CA . ALA C 1 370 ? 10.839 120.632 110.701 1.00 71.77 363 ALA C CA 1
ATOM 7455 C C . ALA C 1 370 ? 12.164 121.358 110.938 1.00 72.84 363 ALA C C 1
ATOM 7456 O O . ALA C 1 370 ? 13.196 120.719 111.024 1.00 73.04 363 ALA C O 1
ATOM 7458 N N . ARG C 1 371 ? 12.156 122.680 111.050 1.00 74.14 364 ARG C N 1
ATOM 7459 C CA . ARG C 1 371 ? 13.404 123.379 111.283 1.00 76.51 364 ARG C CA 1
ATOM 7460 C C . ARG C 1 371 ? 14.078 123.005 112.617 1.00 77.20 364 ARG C C 1
ATOM 7461 O O . ARG C 1 371 ? 15.238 123.330 112.837 1.00 77.15 364 ARG C O 1
ATOM 7469 N N . ILE C 1 372 ? 13.360 122.324 113.506 1.00 78.86 365 ILE C N 1
ATOM 7470 C CA . ILE C 1 372 ? 13.915 121.925 114.807 1.00 80.10 365 ILE C CA 1
ATOM 7471 C C . ILE C 1 372 ? 14.615 120.578 114.674 1.00 82.61 365 ILE C C 1
ATOM 7472 O O . ILE C 1 372 ? 15.581 120.300 115.376 1.00 82.35 365 ILE C O 1
ATOM 7477 N N . ARG C 1 373 ? 14.116 119.748 113.769 1.00 86.04 366 ARG C N 1
ATOM 7478 C CA . ARG C 1 373 ? 14.717 118.455 113.504 1.00 90.07 366 ARG C CA 1
ATOM 7479 C C . ARG C 1 373 ? 16.089 118.697 112.850 1.00 93.15 366 ARG C C 1
ATOM 7480 O O . ARG C 1 373 ? 16.945 117.815 112.824 1.00 94.30 366 ARG C O 1
ATOM 7488 N N . GLU C 1 374 ? 16.294 119.897 112.321 1.00 96.08 367 GLU C N 1
ATOM 7489 C CA . GLU C 1 374 ? 17.565 120.238 111.716 1.00 99.33 367 GLU C CA 1
ATOM 7490 C C . GLU C 1 374 ? 18.523 120.717 112.800 1.00 101.66 367 GLU C C 1
ATOM 7491 O O . GLU C 1 374 ? 19.719 120.435 112.743 1.00 102.80 367 GLU C O 1
ATOM 7497 N N . ILE C 1 375 ? 17.982 121.422 113.793 1.00 104.08 368 ILE C N 1
ATOM 7498 C CA . ILE C 1 375 ? 18.744 121.967 114.929 1.00 106.28 368 ILE C CA 1
ATOM 7499 C C . ILE C 1 375 ? 19.494 120.869 115.691 1.00 107.20 368 ILE C C 1
ATOM 7500 O O . ILE C 1 375 ? 20.618 121.075 116.160 1.00 107.62 368 ILE C O 1
ATOM 7505 N N . LYS C 1 376 ? 18.851 119.711 115.824 1.00 108.11 369 LYS C N 1
ATOM 7506 C CA . LYS C 1 376 ? 19.429 118.578 116.534 1.00 108.56 369 LYS C CA 1
ATOM 7507 C C . LYS C 1 376 ? 20.285 117.750 115.575 1.00 109.40 369 LYS C C 1
ATOM 7508 O O . LYS C 1 376 ? 20.304 118.094 114.364 1.00 109.74 369 LYS C O 1
ATOM 7515 N N . MET D 2 8 ? -23.017 151.328 79.657 1.00 126.54 1 MET D N 1
ATOM 7516 C CA . MET D 2 8 ? -23.490 150.233 78.758 1.00 126.91 1 MET D CA 1
ATOM 7517 C C . MET D 2 8 ? -23.508 148.861 79.476 1.00 126.13 1 MET D C 1
ATOM 7518 O O . MET D 2 8 ? -22.949 147.885 78.966 1.00 126.40 1 MET D O 1
ATOM 7523 N N . VAL D 2 9 ? -24.140 148.783 80.651 1.00 124.72 2 VAL D N 1
ATOM 7524 C CA . VAL D 2 9 ? -24.224 147.531 81.423 1.00 123.01 2 VAL D CA 1
ATOM 7525 C C . VAL D 2 9 ? -25.039 146.450 80.698 1.00 122.04 2 VAL D C 1
ATOM 7526 O O . VAL D 2 9 ? -25.897 146.769 79.878 1.00 122.62 2 VAL D O 1
ATOM 7530 N N . GLU D 2 10 ? -24.793 145.176 80.988 1.00 119.97 3 GLU D N 1
ATOM 7531 C CA . GLU D 2 10 ? -25.524 144.125 80.282 1.00 118.06 3 GLU D CA 1
ATOM 7532 C C . GLU D 2 10 ? -25.204 142.761 80.852 1.00 115.20 3 GLU D C 1
ATOM 7533 O O . GLU D 2 10 ? -24.050 142.434 81.090 1.00 114.96 3 GLU D O 1
ATOM 7539 N N . VAL D 2 11 ? -26.234 141.957 81.048 1.00 111.74 4 VAL D N 1
ATOM 7540 C CA . VAL D 2 11 ? -26.051 140.636 81.615 1.00 108.28 4 VAL D CA 1
ATOM 7541 C C . VAL D 2 11 ? -26.531 139.521 80.717 1.00 105.77 4 VAL D C 1
ATOM 7542 O O . VAL D 2 11 ? -27.533 139.654 80.031 1.00 105.81 4 VAL D O 1
ATOM 7546 N N . LYS D 2 12 ? -25.826 138.407 80.749 1.00 102.43 5 LYS D N 1
ATOM 7547 C CA . LYS D 2 12 ? -26.211 137.295 79.928 1.00 99.56 5 LYS D CA 1
ATOM 7548 C C . LYS D 2 12 ? -25.922 136.006 80.670 1.00 97.10 5 LYS D C 1
ATOM 7549 O O . LYS D 2 12 ? -25.156 136.011 81.622 1.00 97.23 5 LYS D O 1
ATOM 7555 N N . LYS D 2 13 ? -26.549 134.912 80.244 1.00 93.89 6 LYS D N 1
ATOM 7556 C CA . LYS D 2 13 ? -26.368 133.607 80.875 1.00 90.04 6 LYS D CA 1
ATOM 7557 C C . LYS D 2 13 ? -24.913 133.149 80.788 1.00 86.80 6 LYS D C 1
ATOM 7558 O O . LYS D 2 13 ? -24.098 133.802 80.135 1.00 86.72 6 LYS D O 1
ATOM 7564 N N . HIS D 2 14 ? -24.601 132.028 81.443 1.00 82.20 7 HIS D N 1
ATOM 7565 C CA . HIS D 2 14 ? -23.253 131.465 81.485 1.00 77.85 7 HIS D CA 1
ATOM 7566 C C . HIS D 2 14 ? -23.347 129.940 81.432 1.00 75.70 7 HIS D C 1
ATOM 7567 O O . HIS D 2 14 ? -24.362 129.389 81.823 1.00 74.12 7 HIS D O 1
ATOM 7574 N N . LYS D 2 15 ? -22.306 129.258 80.947 1.00 74.07 8 LYS D N 1
ATOM 7575 C CA . LYS D 2 15 ? -22.330 127.788 80.867 1.00 73.82 8 LYS D CA 1
ATOM 7576 C C . LYS D 2 15 ? -22.997 127.148 82.082 1.00 73.75 8 LYS D C 1
ATOM 7577 O O . LYS D 2 15 ? -23.895 126.319 81.978 1.00 73.92 8 LYS D O 1
ATOM 7583 N N . PHE D 2 16 ? -22.520 127.555 83.251 1.00 74.03 9 PHE D N 1
ATOM 7584 C CA . PHE D 2 16 ? -22.969 127.047 84.543 1.00 71.89 9 PHE D CA 1
ATOM 7585 C C . PHE D 2 16 ? -24.267 127.630 85.104 1.00 70.88 9 PHE D C 1
ATOM 7586 O O . PHE D 2 16 ? -24.427 128.858 85.240 1.00 69.46 9 PHE D O 1
ATOM 7594 N N . PRO D 2 17 ? -25.219 126.744 85.437 1.00 70.13 10 PRO D N 1
ATOM 7595 C CA . PRO D 2 17 ? -26.507 127.167 85.996 1.00 70.50 10 PRO D CA 1
ATOM 7596 C C . PRO D 2 17 ? -26.261 127.978 87.289 1.00 71.29 10 PRO D C 1
ATOM 7597 O O . PRO D 2 17 ? -25.527 127.520 88.158 1.00 71.14 10 PRO D O 1
ATOM 7601 N N . GLY D 2 18 ? -26.860 129.156 87.420 1.00 71.81 11 GLY D N 1
ATOM 7602 C CA . GLY D 2 18 ? -26.668 129.933 88.629 1.00 73.23 11 GLY D CA 1
ATOM 7603 C C . GLY D 2 18 ? -25.658 131.040 88.468 1.00 74.77 11 GLY D C 1
ATOM 7604 O O . GLY D 2 18 ? -25.631 132.006 89.260 1.00 75.36 11 GLY D O 1
ATOM 7605 N N . VAL D 2 19 ? -24.825 130.885 87.437 1.00 75.61 12 VAL D N 1
ATOM 7606 C CA . VAL D 2 19 ? -23.791 131.851 87.089 1.00 75.83 12 VAL D CA 1
ATOM 7607 C C . VAL D 2 19 ? -24.256 132.679 85.913 1.00 76.60 12 VAL D C 1
ATOM 7608 O O . VAL D 2 19 ? -24.991 132.208 85.056 1.00 77.12 12 VAL D O 1
ATOM 7612 N N . TYR D 2 20 ? -23.798 133.914 85.886 1.00 77.93 13 TYR D N 1
ATOM 7613 C CA . TYR D 2 20 ? -24.159 134.856 84.853 1.00 79.13 13 TYR D CA 1
ATOM 7614 C C . TYR D 2 20 ? -22.936 135.651 84.454 1.00 79.16 13 TYR D C 1
ATOM 7615 O O . TYR D 2 20 ? -22.083 135.947 85.290 1.00 79.50 13 TYR D O 1
ATOM 7624 N N . VAL D 2 21 ? -22.851 136.010 83.180 1.00 79.08 14 VAL D N 1
ATOM 7625 C CA . VAL D 2 21 ? -21.725 136.794 82.693 1.00 78.45 14 VAL D CA 1
ATOM 7626 C C . VAL D 2 21 ? -22.202 138.224 82.624 1.00 78.17 14 VAL D C 1
ATOM 7627 O O . VAL D 2 21 ? -23.359 138.465 82.328 1.00 78.42 14 VAL D O 1
ATOM 7631 N N . VAL D 2 22 ? -21.335 139.179 82.913 1.00 78.58 15 VAL D N 1
ATOM 7632 C CA . VAL D 2 22 ? -21.771 140.570 82.865 1.00 80.15 15 VAL D CA 1
ATOM 7633 C C . VAL D 2 22 ? -20.682 141.533 82.377 1.00 81.62 15 VAL D C 1
ATOM 7634 O O . VAL D 2 22 ? -19.565 141.521 82.882 1.00 82.46 15 VAL D O 1
ATOM 7638 N N . ILE D 2 23 ? -21.008 142.358 81.381 1.00 82.98 16 ILE D N 1
ATOM 7639 C CA . ILE D 2 23 ? -20.053 143.317 80.835 1.00 83.90 16 ILE D CA 1
ATOM 7640 C C . ILE D 2 23 ? -20.558 144.704 81.123 1.00 84.93 16 ILE D C 1
ATOM 7641 O O . ILE D 2 23 ? -21.712 145.012 80.850 1.00 84.90 16 ILE D O 1
ATOM 7646 N N . ASP D 2 24 ? -19.707 145.546 81.690 1.00 86.74 17 ASP D N 1
ATOM 7647 C CA . ASP D 2 24 ? -20.152 146.894 81.994 1.00 89.08 17 ASP D CA 1
ATOM 7648 C C . ASP D 2 24 ? -19.494 148.017 81.215 1.00 89.76 17 ASP D C 1
ATOM 7649 O O . ASP D 2 24 ? -19.058 147.834 80.071 1.00 89.71 17 ASP D O 1
ATOM 7654 N N . ASP D 2 25 ? -19.472 149.187 81.857 1.00 91.25 18 ASP D N 1
ATOM 7655 C CA . ASP D 2 25 ? -18.908 150.427 81.317 1.00 92.25 18 ASP D CA 1
ATOM 7656 C C . ASP D 2 25 ? -17.499 150.285 80.757 1.00 91.67 18 ASP D C 1
ATOM 7657 O O . ASP D 2 25 ? -17.281 150.558 79.569 1.00 92.58 18 ASP D O 1
ATOM 7662 N N . ASP D 2 26 ? -16.549 149.867 81.604 1.00 89.45 19 ASP D N 1
ATOM 7663 C CA . ASP D 2 26 ? -15.155 149.715 81.175 1.00 86.81 19 ASP D CA 1
ATOM 7664 C C . ASP D 2 26 ? -14.961 148.649 80.073 1.00 84.36 19 ASP D C 1
ATOM 7665 O O . ASP D 2 26 ? -13.846 148.335 79.686 1.00 82.96 19 ASP D O 1
ATOM 7670 N N . GLY D 2 27 ? -16.071 148.125 79.571 1.00 82.71 20 GLY D N 1
ATOM 7671 C CA . GLY D 2 27 ? -16.023 147.165 78.504 1.00 81.47 20 GLY D CA 1
ATOM 7672 C C . GLY D 2 27 ? -15.531 145.807 78.877 1.00 81.28 20 GLY D C 1
ATOM 7673 O O . GLY D 2 27 ? -15.482 144.908 78.032 1.00 81.53 20 GLY D O 1
ATOM 7674 N N . SER D 2 28 ? -15.154 145.633 80.134 1.00 81.04 21 SER D N 1
ATOM 7675 C CA . SER D 2 28 ? -14.673 144.318 80.585 1.00 81.19 21 SER D CA 1
ATOM 7676 C C . SER D 2 28 ? -15.827 143.374 80.904 1.00 80.22 21 SER D C 1
ATOM 7677 O O . SER D 2 28 ? -16.943 143.823 81.138 1.00 80.77 21 SER D O 1
ATOM 7680 N N . GLU D 2 29 ? -15.562 142.073 80.882 1.00 79.75 22 GLU D N 1
ATOM 7681 C CA . GLU D 2 29 ? -16.593 141.085 81.192 1.00 80.45 22 GLU D CA 1
ATOM 7682 C C . GLU D 2 29 ? -16.297 140.455 82.568 1.00 78.81 22 GLU D C 1
ATOM 7683 O O . GLU D 2 29 ? -15.134 140.286 82.954 1.00 78.76 22 GLU D O 1
ATOM 7689 N N . LYS D 2 30 ? -17.354 140.118 83.308 1.00 75.95 23 LYS D N 1
ATOM 7690 C CA . LYS D 2 30 ? -17.206 139.560 84.648 1.00 72.43 23 LYS D CA 1
ATOM 7691 C C . LYS D 2 30 ? -18.172 138.443 85.014 1.00 71.14 23 LYS D C 1
ATOM 7692 O O . LYS D 2 30 ? -19.095 138.121 84.278 1.00 71.96 23 LYS D O 1
ATOM 7698 N N . ILE D 2 31 ? -17.964 137.870 86.189 1.00 70.08 24 ILE D N 1
ATOM 7699 C CA . ILE D 2 31 ? -18.822 136.799 86.674 1.00 68.15 24 ILE D CA 1
ATOM 7700 C C . ILE D 2 31 ? -19.826 137.336 87.691 1.00 66.37 24 ILE D C 1
ATOM 7701 O O . ILE D 2 31 ? -19.628 138.391 88.311 1.00 65.48 24 ILE D O 1
ATOM 7706 N N . ALA D 2 32 ? -20.930 136.627 87.863 1.00 64.53 25 ALA D N 1
ATOM 7707 C CA . ALA D 2 32 ? -21.896 137.079 88.852 1.00 62.91 25 ALA D CA 1
ATOM 7708 C C . ALA D 2 32 ? -22.863 135.980 89.171 1.00 60.70 25 ALA D C 1
ATOM 7709 O O . ALA D 2 32 ? -22.833 134.925 88.551 1.00 59.27 25 ALA D O 1
ATOM 7711 N N . THR D 2 33 ? -23.678 136.220 90.188 1.00 60.46 26 THR D N 1
ATOM 7712 C CA . THR D 2 33 ? -24.705 135.275 90.587 1.00 59.82 26 THR D CA 1
ATOM 7713 C C . THR D 2 33 ? -25.953 136.072 90.974 1.00 60.69 26 THR D C 1
ATOM 7714 O O . THR D 2 33 ? -25.916 137.310 91.189 1.00 58.57 26 THR D O 1
ATOM 7718 N N . LYS D 2 34 ? -27.062 135.339 91.016 1.00 61.71 27 LYS D N 1
ATOM 7719 C CA . LYS D 2 34 ? -28.386 135.872 91.328 1.00 63.39 27 LYS D CA 1
ATOM 7720 C C . LYS D 2 34 ? -28.588 135.905 92.847 1.00 62.03 27 LYS D C 1
ATOM 7721 O O . LYS D 2 34 ? -28.810 134.861 93.495 1.00 60.41 27 LYS D O 1
ATOM 7727 N N . ASN D 2 35 ? -28.537 137.112 93.398 1.00 60.34 28 ASN D N 1
ATOM 7728 C CA . ASN D 2 35 ? -28.709 137.321 94.835 1.00 60.24 28 ASN D CA 1
ATOM 7729 C C . ASN D 2 35 ? -29.955 136.667 95.475 1.00 60.38 28 ASN D C 1
ATOM 7730 O O . ASN D 2 35 ? -31.075 137.157 95.320 1.00 60.34 28 ASN D O 1
ATOM 7735 N N . LEU D 2 36 ? -29.733 135.582 96.219 1.00 59.51 29 LEU D N 1
ATOM 7736 C CA . LEU D 2 36 ? -30.800 134.858 96.891 1.00 58.46 29 LEU D CA 1
ATOM 7737 C C . LEU D 2 36 ? -31.500 135.709 97.945 1.00 56.97 29 LEU D C 1
ATOM 7738 O O . LEU D 2 36 ? -32.622 135.439 98.339 1.00 58.70 29 LEU D O 1
ATOM 7743 N N . VAL D 2 37 ? -30.850 136.743 98.408 1.00 54.80 30 VAL D N 1
ATOM 7744 C CA . VAL D 2 37 ? -31.454 137.541 99.434 1.00 54.94 30 VAL D CA 1
ATOM 7745 C C . VAL D 2 37 ? -31.260 138.958 99.021 1.00 56.24 30 VAL D C 1
ATOM 7746 O O . VAL D 2 37 ? -30.331 139.655 99.480 1.00 56.37 30 VAL D O 1
ATOM 7750 N N . PRO D 2 38 ? -32.128 139.410 98.126 1.00 57.50 31 PRO D N 1
ATOM 7751 C CA . PRO D 2 38 ? -32.084 140.771 97.606 1.00 58.02 31 PRO D CA 1
ATOM 7752 C C . PRO D 2 38 ? -31.844 141.782 98.711 1.00 58.40 31 PRO D C 1
ATOM 7753 O O . PRO D 2 38 ? -32.423 141.669 99.790 1.00 58.59 31 PRO D O 1
ATOM 7757 N N . GLY D 2 39 ? -30.983 142.755 98.428 1.00 58.72 32 GLY D N 1
ATOM 7758 C CA . GLY D 2 39 ? -30.660 143.774 99.402 1.00 60.71 32 GLY D CA 1
ATOM 7759 C C . GLY D 2 39 ? -29.547 143.383 100.379 1.00 63.38 32 GLY D C 1
ATOM 7760 O O . GLY D 2 39 ? -29.067 144.226 101.155 1.00 63.43 32 GLY D O 1
ATOM 7761 N N . GLN D 2 40 ? -29.122 142.114 100.352 1.00 63.96 33 GLN D N 1
ATOM 7762 C CA . GLN D 2 40 ? -28.083 141.663 101.263 1.00 63.00 33 GLN D CA 1
ATOM 7763 C C . GLN D 2 40 ? -26.701 141.644 100.657 1.00 63.73 33 GLN D C 1
ATOM 7764 O O . GLN D 2 40 ? -26.480 141.055 99.599 1.00 62.67 33 GLN D O 1
ATOM 7770 N N . ARG D 2 41 ? -25.763 142.294 101.348 1.00 64.90 34 ARG D N 1
ATOM 7771 C CA . ARG D 2 41 ? -24.371 142.307 100.908 1.00 66.10 34 ARG D CA 1
ATOM 7772 C C . ARG D 2 41 ? -23.490 141.550 101.933 1.00 63.87 34 ARG D C 1
ATOM 7773 O O . ARG D 2 41 ? -23.561 141.798 103.131 1.00 64.50 34 ARG D O 1
ATOM 7781 N N . VAL D 2 42 ? -22.694 140.603 101.444 1.00 61.11 35 VAL D N 1
ATOM 7782 C CA . VAL D 2 42 ? -21.824 139.803 102.302 1.00 58.94 35 VAL D CA 1
ATOM 7783 C C . VAL D 2 42 ? -20.413 140.367 102.437 1.00 57.89 35 VAL D C 1
ATOM 7784 O O . VAL D 2 42 ? -19.904 140.539 103.552 1.00 57.96 35 VAL D O 1
ATOM 7788 N N . TYR D 2 43 ? -19.767 140.668 101.321 1.00 56.23 36 TYR D N 1
ATOM 7789 C CA . TYR D 2 43 ? -18.424 141.152 101.450 1.00 55.97 36 TYR D CA 1
ATOM 7790 C C . TYR D 2 43 ? -18.076 142.451 100.776 1.00 57.03 36 TYR D C 1
ATOM 7791 O O . TYR D 2 43 ? -16.913 142.664 100.392 1.00 57.48 36 TYR D O 1
ATOM 7800 N N . GLY D 2 44 ? -19.061 143.338 100.667 1.00 57.61 37 GLY D N 1
ATOM 7801 C CA . GLY D 2 44 ? -18.831 144.609 99.997 1.00 58.24 37 GLY D CA 1
ATOM 7802 C C . GLY D 2 44 ? -18.771 144.449 98.477 1.00 59.11 37 GLY D C 1
ATOM 7803 O O . GLY D 2 44 ? -18.217 145.297 97.786 1.00 57.50 37 GLY D O 1
ATOM 7804 N N . GLU D 2 45 ? -19.352 143.358 97.971 1.00 61.34 38 GLU D N 1
ATOM 7805 C CA . GLU D 2 45 ? -19.380 143.069 96.545 1.00 64.65 38 GLU D CA 1
ATOM 7806 C C . GLU D 2 45 ? -20.100 144.145 95.766 1.00 68.17 38 GLU D C 1
ATOM 7807 O O . GLU D 2 45 ? -20.711 145.050 96.327 1.00 68.20 38 GLU D O 1
ATOM 7813 N N . ARG D 2 46 ? -20.022 144.025 94.448 1.00 72.71 39 ARG D N 1
ATOM 7814 C CA . ARG D 2 46 ? -20.691 144.943 93.537 1.00 75.60 39 ARG D CA 1
ATOM 7815 C C . ARG D 2 46 ? -21.998 144.263 93.129 1.00 76.59 39 ARG D C 1
ATOM 7816 O O . ARG D 2 46 ? -22.013 143.111 92.678 1.00 75.41 39 ARG D O 1
ATOM 7824 N N . VAL D 2 47 ? -23.100 144.973 93.310 1.00 78.91 40 VAL D N 1
ATOM 7825 C CA . VAL D 2 47 ? -24.390 144.420 92.941 1.00 81.52 40 VAL D CA 1
ATOM 7826 C C . VAL D 2 47 ? -25.017 145.331 91.889 1.00 82.49 40 VAL D C 1
ATOM 7827 O O . VAL D 2 47 ? -25.050 146.563 92.040 1.00 82.06 40 VAL D O 1
ATOM 7831 N N . ILE D 2 48 ? -25.479 144.692 90.812 1.00 83.71 41 ILE D N 1
ATOM 7832 C CA . ILE D 2 48 ? -26.105 145.347 89.663 1.00 84.35 41 ILE D CA 1
ATOM 7833 C C . ILE D 2 48 ? -27.503 144.766 89.442 1.00 85.65 41 ILE D C 1
ATOM 7834 O O . ILE D 2 48 ? -27.678 143.544 89.439 1.00 85.47 41 ILE D O 1
ATOM 7839 N N . LYS D 2 49 ? -28.487 145.649 89.271 1.00 87.76 42 LYS D N 1
ATOM 7840 C CA . LYS D 2 49 ? -29.878 145.256 89.009 1.00 89.66 42 LYS D CA 1
ATOM 7841 C C . LYS D 2 49 ? -30.056 145.148 87.486 1.00 90.68 42 LYS D C 1
ATOM 7842 O O . LYS D 2 49 ? -29.745 146.091 86.747 1.00 89.68 42 LYS D O 1
ATOM 7848 N N . TRP D 2 50 ? -30.523 143.977 87.036 1.00 92.76 43 TRP D N 1
ATOM 7849 C CA . TRP D 2 50 ? -30.737 143.689 85.617 1.00 94.89 43 TRP D CA 1
ATOM 7850 C C . TRP D 2 50 ? -32.074 144.238 85.208 1.00 96.62 43 TRP D C 1
ATOM 7851 O O . TRP D 2 50 ? -32.177 145.197 84.437 1.00 98.04 43 TRP D O 1
ATOM 7862 N N . GLU D 2 51 ? -33.110 143.613 85.733 1.00 96.48 44 GLU D N 1
ATOM 7863 C CA . GLU D 2 51 ? -34.441 144.033 85.405 1.00 96.38 44 GLU D CA 1
ATOM 7864 C C . GLU D 2 51 ? -35.360 143.585 86.526 1.00 95.61 44 GLU D C 1
ATOM 7865 O O . GLU D 2 51 ? -36.083 142.596 86.404 1.00 96.39 44 GLU D O 1
ATOM 7871 N N . GLY D 2 52 ? -35.309 144.317 87.636 1.00 94.41 45 GLY D N 1
ATOM 7872 C CA . GLY D 2 52 ? -36.131 143.979 88.790 1.00 93.07 45 GLY D CA 1
ATOM 7873 C C . GLY D 2 52 ? -35.463 142.906 89.642 1.00 91.75 45 GLY D C 1
ATOM 7874 O O . GLY D 2 52 ? -35.976 142.506 90.698 1.00 92.03 45 GLY D O 1
ATOM 7875 N N . GLU D 2 53 ? -34.315 142.438 89.156 1.00 89.60 46 GLU D N 1
ATOM 7876 C CA . GLU D 2 53 ? -33.535 141.427 89.838 1.00 86.55 46 GLU D CA 1
ATOM 7877 C C . GLU D 2 53 ? -32.099 141.881 90.069 1.00 83.31 46 GLU D C 1
ATOM 7878 O O . GLU D 2 53 ? -31.524 142.612 89.261 1.00 82.66 46 GLU D O 1
ATOM 7884 N N . GLU D 2 54 ? -31.559 141.436 91.204 1.00 79.93 47 GLU D N 1
ATOM 7885 C CA . GLU D 2 54 ? -30.226 141.759 91.675 1.00 75.46 47 GLU D CA 1
ATOM 7886 C C . GLU D 2 54 ? -29.208 140.669 91.364 1.00 73.74 47 GLU D C 1
ATOM 7887 O O . GLU D 2 54 ? -29.486 139.462 91.493 1.00 72.45 47 GLU D O 1
ATOM 7893 N N . TYR D 2 55 ? -28.030 141.113 90.924 1.00 71.91 48 TYR D N 1
ATOM 7894 C CA . TYR D 2 55 ? -26.912 140.224 90.597 1.00 70.23 48 TYR D CA 1
ATOM 7895 C C . TYR D 2 55 ? -25.684 140.697 91.368 1.00 68.03 48 TYR D C 1
ATOM 7896 O O . TYR D 2 55 ? -25.397 141.904 91.455 1.00 67.76 48 TYR D O 1
ATOM 7905 N N . ARG D 2 56 ? -24.960 139.747 91.948 1.00 64.71 49 ARG D N 1
ATOM 7906 C CA . ARG D 2 56 ? -23.768 140.104 92.717 1.00 60.38 49 ARG D CA 1
ATOM 7907 C C . ARG D 2 56 ? -22.561 139.655 91.913 1.00 58.38 49 ARG D C 1
ATOM 7908 O O . ARG D 2 56 ? -22.462 138.495 91.506 1.00 56.89 49 ARG D O 1
ATOM 7916 N N . ILE D 2 57 ? -21.664 140.597 91.663 1.00 57.05 50 ILE D N 1
ATOM 7917 C CA . ILE D 2 57 ? -20.457 140.320 90.897 1.00 57.28 50 ILE D CA 1
ATOM 7918 C C . ILE D 2 57 ? -19.518 139.462 91.721 1.00 56.32 50 ILE D C 1
ATOM 7919 O O . ILE D 2 57 ? -18.982 139.874 92.775 1.00 55.91 50 ILE D O 1
ATOM 7924 N N . TRP D 2 58 ? -19.308 138.264 91.220 1.00 53.32 51 TRP D N 1
ATOM 7925 C CA . TRP D 2 58 ? -18.461 137.316 91.886 1.00 51.01 51 TRP D CA 1
ATOM 7926 C C . TRP D 2 58 ? -16.969 137.627 91.638 1.00 50.62 51 TRP D C 1
ATOM 7927 O O . TRP D 2 58 ? -16.380 137.134 90.677 1.00 51.07 51 TRP D O 1
ATOM 7938 N N . ASN D 2 59 ? -16.363 138.429 92.512 1.00 49.93 52 ASN D N 1
ATOM 7939 C CA . ASN D 2 59 ? -14.943 138.825 92.418 1.00 49.70 52 ASN D CA 1
ATOM 7940 C C . ASN D 2 59 ? -13.904 137.694 92.519 1.00 49.80 52 ASN D C 1
ATOM 7941 O O . ASN D 2 59 ? -13.726 137.088 93.564 1.00 51.07 52 ASN D O 1
ATOM 7946 N N . PRO D 2 60 ? -13.165 137.423 91.445 1.00 49.54 53 PRO D N 1
ATOM 7947 C CA . PRO D 2 60 ? -12.166 136.330 91.538 1.00 48.71 53 PRO D CA 1
ATOM 7948 C C . PRO D 2 60 ? -10.904 136.669 92.380 1.00 46.89 53 PRO D C 1
ATOM 7949 O O . PRO D 2 60 ? -10.090 135.813 92.644 1.00 45.29 53 PRO D O 1
ATOM 7953 N N . HIS D 2 61 ? -10.771 137.917 92.790 1.00 46.59 54 HIS D N 1
ATOM 7954 C CA . HIS D 2 61 ? -9.665 138.302 93.616 1.00 49.46 54 HIS D CA 1
ATOM 7955 C C . HIS D 2 61 ? -9.957 137.975 95.074 1.00 50.97 54 HIS D C 1
ATOM 7956 O O . HIS D 2 61 ? -9.059 137.991 95.912 1.00 50.77 54 HIS D O 1
ATOM 7963 N N . ARG D 2 62 ? -11.227 137.712 95.375 1.00 52.90 55 ARG D N 1
ATOM 7964 C CA . ARG D 2 62 ? -11.675 137.398 96.724 1.00 53.44 55 ARG D CA 1
ATOM 7965 C C . ARG D 2 62 ? -12.162 135.968 96.826 1.00 52.90 55 ARG D C 1
ATOM 7966 O O . ARG D 2 62 ? -12.263 135.449 97.909 1.00 55.12 55 ARG D O 1
ATOM 7974 N N . SER D 2 63 ? -12.491 135.323 95.725 1.00 51.09 56 SER D N 1
ATOM 7975 C CA . SER D 2 63 ? -12.964 133.972 95.844 1.00 50.35 56 SER D CA 1
ATOM 7976 C C . SER D 2 63 ? -12.157 133.052 94.946 1.00 50.61 56 SER D C 1
ATOM 7977 O O . SER D 2 63 ? -12.056 133.290 93.741 1.00 51.36 56 SER D O 1
ATOM 7980 N N . LYS D 2 64 ? -11.576 132.015 95.541 1.00 50.29 57 LYS D N 1
ATOM 7981 C CA . LYS D 2 64 ? -10.796 131.045 94.806 1.00 49.72 57 LYS D CA 1
ATOM 7982 C C . LYS D 2 64 ? -11.718 130.356 93.806 1.00 50.38 57 LYS D C 1
ATOM 7983 O O . LYS D 2 64 ? -11.336 130.208 92.659 1.00 51.07 57 LYS D O 1
ATOM 7989 N N . LEU D 2 65 ? -12.922 129.939 94.215 1.00 51.69 58 LEU D N 1
ATOM 7990 C CA . LEU D 2 65 ? -13.842 129.270 93.286 1.00 51.69 58 LEU D CA 1
ATOM 7991 C C . LEU D 2 65 ? -14.068 130.194 92.106 1.00 52.52 58 LEU D C 1
ATOM 7992 O O . LEU D 2 65 ? -13.924 129.781 90.959 1.00 52.18 58 LEU D O 1
ATOM 7997 N N . GLY D 2 66 ? -14.404 131.452 92.395 1.00 53.85 59 GLY D N 1
ATOM 7998 C CA . GLY D 2 66 ? -14.589 132.451 91.347 1.00 54.84 59 GLY D CA 1
ATOM 7999 C C . GLY D 2 66 ? -13.377 132.539 90.407 1.00 55.73 59 GLY D C 1
ATOM 8000 O O . GLY D 2 66 ? -13.521 132.445 89.186 1.00 55.78 59 GLY D O 1
ATOM 8001 N N . ALA D 2 67 ? -12.176 132.727 90.944 1.00 55.94 60 ALA D N 1
ATOM 8002 C CA . ALA D 2 67 ? -11.010 132.767 90.073 1.00 55.87 60 ALA D CA 1
ATOM 8003 C C . ALA D 2 67 ? -11.010 131.523 89.157 1.00 56.28 60 ALA D C 1
ATOM 8004 O O . ALA D 2 67 ? -10.865 131.652 87.931 1.00 55.85 60 ALA D O 1
ATOM 8006 N N . ALA D 2 68 ? -11.204 130.333 89.737 1.00 56.02 61 ALA D N 1
ATOM 8007 C CA . ALA D 2 68 ? -11.242 129.070 88.969 1.00 56.81 61 ALA D CA 1
ATOM 8008 C C . ALA D 2 68 ? -12.206 129.136 87.772 1.00 58.40 61 ALA D C 1
ATOM 8009 O O . ALA D 2 68 ? -11.850 128.792 86.634 1.00 58.64 61 ALA D O 1
ATOM 8011 N N . ILE D 2 69 ? -13.436 129.563 88.043 1.00 59.16 62 ILE D N 1
ATOM 8012 C CA . ILE D 2 69 ? -14.446 129.702 87.009 1.00 59.69 62 ILE D CA 1
ATOM 8013 C C . ILE D 2 69 ? -13.915 130.688 85.971 1.00 60.30 62 ILE D C 1
ATOM 8014 O O . ILE D 2 69 ? -13.809 130.327 84.798 1.00 62.42 62 ILE D O 1
ATOM 8019 N N . VAL D 2 70 ? -13.562 131.903 86.394 1.00 58.52 63 VAL D N 1
ATOM 8020 C CA . VAL D 2 70 ? -12.998 132.884 85.471 1.00 58.31 63 VAL D CA 1
ATOM 8021 C C . VAL D 2 70 ? -11.813 132.308 84.676 1.00 59.02 63 VAL D C 1
ATOM 8022 O O . VAL D 2 70 ? -11.572 132.716 83.555 1.00 59.04 63 VAL D O 1
ATOM 8026 N N . ASN D 2 71 ? -11.059 131.376 85.240 1.00 60.50 64 ASN D N 1
ATOM 8027 C CA . ASN D 2 71 ? -9.952 130.814 84.494 1.00 62.32 64 ASN D CA 1
ATOM 8028 C C . ASN D 2 71 ? -10.413 129.693 83.637 1.00 64.53 64 ASN D C 1
ATOM 8029 O O . ASN D 2 71 ? -9.607 128.857 83.240 1.00 66.35 64 ASN D O 1
ATOM 8034 N N . GLY D 2 72 ? -11.706 129.657 83.353 1.00 65.62 65 GLY D N 1
ATOM 8035 C CA . GLY D 2 72 ? -12.237 128.594 82.530 1.00 67.78 65 GLY D CA 1
ATOM 8036 C C . GLY D 2 72 ? -12.251 127.227 83.209 1.00 71.00 65 GLY D C 1
ATOM 8037 O O . GLY D 2 72 ? -11.630 126.277 82.730 1.00 71.50 65 GLY D O 1
ATOM 8038 N N . LEU D 2 73 ? -12.941 127.106 84.340 1.00 73.32 66 LEU D N 1
ATOM 8039 C CA . LEU D 2 73 ? -13.040 125.809 84.997 1.00 74.77 66 LEU D CA 1
ATOM 8040 C C . LEU D 2 73 ? -13.998 124.987 84.108 1.00 76.68 66 LEU D C 1
ATOM 8041 O O . LEU D 2 73 ? -14.938 125.559 83.530 1.00 76.16 66 LEU D O 1
ATOM 8046 N N . LYS D 2 74 ? -13.774 123.676 83.976 1.00 78.75 67 LYS D N 1
ATOM 8047 C CA . LYS D 2 74 ? -14.660 122.831 83.148 1.00 80.48 67 LYS D CA 1
ATOM 8048 C C . LYS D 2 74 ? -15.844 122.247 83.920 1.00 80.17 67 LYS D C 1
ATOM 8049 O O . LYS D 2 74 ? -16.994 122.530 83.580 1.00 80.50 67 LYS D O 1
ATOM 8055 N N . ASN D 2 75 ? -15.554 121.441 84.954 1.00 79.35 68 ASN D N 1
ATOM 8056 C CA . ASN D 2 75 ? -16.593 120.795 85.791 1.00 78.20 68 ASN D CA 1
ATOM 8057 C C . ASN D 2 75 ? -16.926 121.559 87.066 1.00 76.65 68 ASN D C 1
ATOM 8058 O O . ASN D 2 75 ? -16.049 121.790 87.906 1.00 77.15 68 ASN D O 1
ATOM 8063 N N . PHE D 2 76 ? -18.210 121.898 87.200 1.00 73.87 69 PHE D N 1
ATOM 8064 C CA . PHE D 2 76 ? -18.745 122.628 88.333 1.00 70.65 69 PHE D CA 1
ATOM 8065 C C . PHE D 2 76 ? -19.941 121.892 88.932 1.00 68.82 69 PHE D C 1
ATOM 8066 O O . PHE D 2 76 ? -21.097 122.221 88.601 1.00 68.78 69 PHE D O 1
ATOM 8074 N N . PRO D 2 77 ? -19.689 120.904 89.818 1.00 66.73 70 PRO D N 1
ATOM 8075 C CA . PRO D 2 77 ? -20.680 120.069 90.512 1.00 65.73 70 PRO D CA 1
ATOM 8076 C C . PRO D 2 77 ? -21.734 120.828 91.326 1.00 65.07 70 PRO D C 1
ATOM 8077 O O . PRO D 2 77 ? -22.828 120.319 91.598 1.00 64.37 70 PRO D O 1
ATOM 8081 N N . ILE D 2 78 ? -21.408 122.051 91.711 1.00 65.08 71 ILE D N 1
ATOM 8082 C CA . ILE D 2 78 ? -22.317 122.854 92.501 1.00 64.87 71 ILE D CA 1
ATOM 8083 C C . ILE D 2 78 ? -23.394 123.460 91.631 1.00 65.25 71 ILE D C 1
ATOM 8084 O O . ILE D 2 78 ? -23.207 124.505 91.025 1.00 64.04 71 ILE D O 1
ATOM 8089 N N . LYS D 2 79 ? -24.532 122.783 91.583 1.00 67.56 72 LYS D N 1
ATOM 8090 C CA . LYS D 2 79 ? -25.672 123.226 90.782 1.00 70.02 72 LYS D CA 1
ATOM 8091 C C . LYS D 2 79 ? -26.892 123.469 91.698 1.00 70.25 72 LYS D C 1
ATOM 8092 O O . LYS D 2 79 ? -26.909 123.067 92.870 1.00 69.75 72 LYS D O 1
ATOM 8098 N N . PRO D 2 80 ? -27.945 124.109 91.160 1.00 70.99 73 PRO D N 1
ATOM 8099 C CA . PRO D 2 80 ? -29.128 124.356 92.008 1.00 70.15 73 PRO D CA 1
ATOM 8100 C C . PRO D 2 80 ? -29.696 123.076 92.637 1.00 68.80 73 PRO D C 1
ATOM 8101 O O . PRO D 2 80 ? -29.626 121.992 92.047 1.00 67.29 73 PRO D O 1
ATOM 8105 N N . GLY D 2 81 ? -30.229 123.234 93.851 1.00 68.25 74 GLY D N 1
ATOM 8106 C CA . GLY D 2 81 ? -30.818 122.139 94.585 1.00 66.42 74 GLY D CA 1
ATOM 8107 C C . GLY D 2 81 ? -29.823 121.168 95.174 1.00 66.25 74 GLY D C 1
ATOM 8108 O O . GLY D 2 81 ? -30.222 120.220 95.846 1.00 66.51 74 GLY D O 1
ATOM 8109 N N . LYS D 2 82 ? -28.533 121.391 94.925 1.00 66.07 75 LYS D N 1
ATOM 8110 C CA . LYS D 2 82 ? -27.469 120.520 95.459 1.00 65.73 75 LYS D CA 1
ATOM 8111 C C . LYS D 2 82 ? -27.131 120.818 96.940 1.00 64.96 75 LYS D C 1
ATOM 8112 O O . LYS D 2 82 ? -27.370 121.921 97.456 1.00 63.72 75 LYS D O 1
ATOM 8118 N N . SER D 2 83 ? -26.576 119.823 97.617 1.00 63.40 76 SER D N 1
ATOM 8119 C CA . SER D 2 83 ? -26.192 119.990 99.007 1.00 63.19 76 SER D CA 1
ATOM 8120 C C . SER D 2 83 ? -24.657 119.958 99.064 1.00 62.87 76 SER D C 1
ATOM 8121 O O . SER D 2 83 ? -24.031 119.051 98.509 1.00 63.47 76 SER D O 1
ATOM 8124 N N . VAL D 2 84 ? -24.032 120.946 99.697 1.00 60.77 77 VAL D N 1
ATOM 8125 C CA . VAL D 2 84 ? -22.577 120.940 99.744 1.00 59.00 77 VAL D CA 1
ATOM 8126 C C . VAL D 2 84 ? -22.059 121.060 101.152 1.00 57.19 77 VAL D C 1
ATOM 8127 O O . VAL D 2 84 ? -22.613 121.809 101.955 1.00 57.20 77 VAL D O 1
ATOM 8131 N N . LEU D 2 85 ? -21.007 120.298 101.441 1.00 55.65 78 LEU D N 1
ATOM 8132 C CA . LEU D 2 85 ? -20.311 120.322 102.748 1.00 53.67 78 LEU D CA 1
ATOM 8133 C C . LEU D 2 85 ? -19.063 121.190 102.475 1.00 52.97 78 LEU D C 1
ATOM 8134 O O . LEU D 2 85 ? -18.062 120.700 101.923 1.00 52.74 78 LEU D O 1
ATOM 8139 N N . TYR D 2 86 ? -19.133 122.471 102.862 1.00 51.15 79 TYR D N 1
ATOM 8140 C CA . TYR D 2 86 ? -18.049 123.437 102.639 1.00 48.70 79 TYR D CA 1
ATOM 8141 C C . TYR D 2 86 ? -17.106 123.459 103.836 1.00 47.27 79 TYR D C 1
ATOM 8142 O O . TYR D 2 86 ? -17.477 123.933 104.891 1.00 47.57 79 TYR D O 1
ATOM 8151 N N . LEU D 2 87 ? -15.896 122.926 103.664 1.00 46.29 80 LEU D N 1
ATOM 8152 C CA . LEU D 2 87 ? -14.876 122.910 104.729 1.00 45.21 80 LEU D CA 1
ATOM 8153 C C . LEU D 2 87 ? -14.012 124.152 104.620 1.00 44.74 80 LEU D C 1
ATOM 8154 O O . LEU D 2 87 ? -13.352 124.329 103.619 1.00 45.80 80 LEU D O 1
ATOM 8159 N N . GLY D 2 88 ? -14.021 125.005 105.638 1.00 45.18 81 GLY D N 1
ATOM 8160 C CA . GLY D 2 88 ? -13.224 126.216 105.597 1.00 44.42 81 GLY D CA 1
ATOM 8161 C C . GLY D 2 88 ? -14.058 127.399 105.149 1.00 45.44 81 GLY D C 1
ATOM 8162 O O . GLY D 2 88 ? -13.543 128.347 104.531 1.00 46.61 81 GLY D O 1
ATOM 8163 N N . ILE D 2 89 ? -15.350 127.348 105.481 1.00 44.57 82 ILE D N 1
ATOM 8164 C CA . ILE D 2 89 ? -16.326 128.364 105.104 1.00 43.18 82 ILE D CA 1
ATOM 8165 C C . ILE D 2 89 ? -15.966 129.772 105.497 1.00 41.68 82 ILE D C 1
ATOM 8166 O O . ILE D 2 89 ? -16.506 130.731 104.952 1.00 41.86 82 ILE D O 1
ATOM 8171 N N . ALA D 2 90 ? -15.065 129.907 106.453 1.00 40.58 83 ALA D N 1
ATOM 8172 C CA . ALA D 2 90 ? -14.607 131.227 106.848 1.00 40.61 83 ALA D CA 1
ATOM 8173 C C . ALA D 2 90 ? -15.744 132.206 107.050 1.00 42.06 83 ALA D C 1
ATOM 8174 O O . ALA D 2 90 ? -16.671 131.928 107.780 1.00 43.02 83 ALA D O 1
ATOM 8176 N N . SER D 2 91 ? -15.648 133.357 106.396 1.00 43.18 84 SER D N 1
ATOM 8177 C CA . SER D 2 91 ? -16.637 134.418 106.467 1.00 44.09 84 SER D CA 1
ATOM 8178 C C . SER D 2 91 ? -17.844 134.279 105.532 1.00 45.81 84 SER D C 1
ATOM 8179 O O . SER D 2 91 ? -18.792 135.071 105.598 1.00 45.19 84 SER D O 1
ATOM 8182 N N . GLY D 2 92 ? -17.788 133.310 104.631 1.00 47.07 85 GLY D N 1
ATOM 8183 C CA . GLY D 2 92 ? -18.882 133.122 103.690 1.00 48.49 85 GLY D CA 1
ATOM 8184 C C . GLY D 2 92 ? -18.842 133.899 102.363 1.00 48.62 85 GLY D C 1
ATOM 8185 O O . GLY D 2 92 ? -19.839 133.888 101.639 1.00 49.52 85 GLY D O 1
ATOM 8186 N N . THR D 2 93 ? -17.731 134.586 102.058 1.00 47.24 86 THR D N 1
ATOM 8187 C CA . THR D 2 93 ? -17.587 135.310 100.799 1.00 45.31 86 THR D CA 1
ATOM 8188 C C . THR D 2 93 ? -17.884 134.424 99.600 1.00 45.70 86 THR D C 1
ATOM 8189 O O . THR D 2 93 ? -18.815 134.694 98.820 1.00 47.27 86 THR D O 1
ATOM 8193 N N . THR D 2 94 ? -17.096 133.380 99.420 1.00 45.15 87 THR D N 1
ATOM 8194 C CA . THR D 2 94 ? -17.401 132.561 98.305 1.00 46.80 87 THR D CA 1
ATOM 8195 C C . THR D 2 94 ? -18.579 131.663 98.596 1.00 47.43 87 THR D C 1
ATOM 8196 O O . THR D 2 94 ? -19.351 131.376 97.697 1.00 49.28 87 THR D O 1
ATOM 8200 N N . ALA D 2 95 ? -18.768 131.255 99.836 1.00 49.18 88 ALA D N 1
ATOM 8201 C CA . ALA D 2 95 ? -19.919 130.391 100.134 1.00 49.54 88 ALA D CA 1
ATOM 8202 C C . ALA D 2 95 ? -21.252 131.095 99.849 1.00 48.84 88 ALA D C 1
ATOM 8203 O O . ALA D 2 95 ? -22.271 130.427 99.625 1.00 47.66 88 ALA D O 1
ATOM 8205 N N . SER D 2 96 ? -21.250 132.427 99.860 1.00 47.04 89 SER D N 1
ATOM 8206 C CA . SER D 2 96 ? -22.480 133.138 99.600 1.00 47.37 89 SER D CA 1
ATOM 8207 C C . SER D 2 96 ? -22.819 132.993 98.126 1.00 49.81 89 SER D C 1
ATOM 8208 O O . SER D 2 96 ? -23.984 132.958 97.767 1.00 50.29 89 SER D O 1
ATOM 8211 N N . HIS D 2 97 ? -21.804 132.931 97.264 1.00 50.94 90 HIS D N 1
ATOM 8212 C CA . HIS D 2 97 ? -22.082 132.767 95.848 1.00 51.57 90 HIS D CA 1
ATOM 8213 C C . HIS D 2 97 ? -22.565 131.336 95.612 1.00 52.45 90 HIS D C 1
ATOM 8214 O O . HIS D 2 97 ? -23.440 131.128 94.787 1.00 54.31 90 HIS D O 1
ATOM 8221 N N . VAL D 2 98 ? -22.039 130.344 96.329 1.00 51.90 91 VAL D N 1
ATOM 8222 C CA . VAL D 2 98 ? -22.535 129.006 96.079 1.00 52.21 91 VAL D CA 1
ATOM 8223 C C . VAL D 2 98 ? -23.964 128.900 96.658 1.00 54.88 91 VAL D C 1
ATOM 8224 O O . VAL D 2 98 ? -24.774 128.076 96.215 1.00 56.29 91 VAL D O 1
ATOM 8228 N N . SER D 2 99 ? -24.299 129.763 97.612 1.00 56.84 92 SER D N 1
ATOM 8229 C CA . SER D 2 99 ? -25.663 129.795 98.187 1.00 58.84 92 SER D CA 1
ATOM 8230 C C . SER D 2 99 ? -26.651 130.317 97.094 1.00 59.59 92 SER D C 1
ATOM 8231 O O . SER D 2 99 ? -27.750 129.793 96.909 1.00 58.25 92 SER D O 1
ATOM 8234 N N . ASP D 2 100 ? -26.217 131.366 96.390 1.00 60.26 93 ASP D N 1
ATOM 8235 C CA . ASP D 2 100 ? -26.941 131.972 95.289 1.00 59.51 93 ASP D CA 1
ATOM 8236 C C . ASP D 2 100 ? -27.223 130.891 94.237 1.00 60.59 93 ASP D C 1
ATOM 8237 O O . ASP D 2 100 ? -28.336 130.772 93.720 1.00 62.86 93 ASP D O 1
ATOM 8242 N N . ILE D 2 101 ? -26.213 130.084 93.951 1.00 59.81 94 ILE D N 1
ATOM 8243 C CA . ILE D 2 101 ? -26.306 129.042 92.943 1.00 59.37 94 ILE D CA 1
ATOM 8244 C C . ILE D 2 101 ? -27.118 127.867 93.384 1.00 60.68 94 ILE D C 1
ATOM 8245 O O . ILE D 2 101 ? -27.982 127.368 92.670 1.00 62.74 94 ILE D O 1
ATOM 8250 N N . VAL D 2 102 ? -26.829 127.388 94.571 1.00 60.89 95 VAL D N 1
ATOM 8251 C CA . VAL D 2 102 ? -27.521 126.221 95.035 1.00 59.35 95 VAL D CA 1
ATOM 8252 C C . VAL D 2 102 ? -29.035 126.511 95.248 1.00 60.04 95 VAL D C 1
ATOM 8253 O O . VAL D 2 102 ? -29.862 125.591 95.189 1.00 59.23 95 VAL D O 1
ATOM 8257 N N . GLY D 2 103 ? -29.381 127.789 95.471 1.00 60.03 96 GLY D N 1
ATOM 8258 C CA . GLY D 2 103 ? -30.770 128.204 95.654 1.00 60.56 96 GLY D CA 1
ATOM 8259 C C . GLY D 2 103 ? -31.492 127.699 96.893 1.00 61.62 96 GLY D C 1
ATOM 8260 O O . GLY D 2 103 ? -30.874 127.070 97.745 1.00 62.48 96 GLY D O 1
ATOM 8261 N N . TRP D 2 104 ? -32.799 127.962 97.008 1.00 61.86 97 TRP D N 1
ATOM 8262 C CA . TRP D 2 104 ? -33.556 127.521 98.181 1.00 60.05 97 TRP D CA 1
ATOM 8263 C C . TRP D 2 104 ? -33.740 126.033 98.297 1.00 61.61 97 TRP D C 1
ATOM 8264 O O . TRP D 2 104 ? -34.225 125.556 99.297 1.00 61.26 97 TRP D O 1
ATOM 8275 N N . GLU D 2 105 ? -33.375 125.273 97.287 1.00 65.32 98 GLU D N 1
ATOM 8276 C CA . GLU D 2 105 ? -33.533 123.840 97.454 1.00 69.23 98 GLU D CA 1
ATOM 8277 C C . GLU D 2 105 ? -32.182 123.280 97.905 1.00 68.94 98 GLU D C 1
ATOM 8278 O O . GLU D 2 105 ? -32.088 122.133 98.356 1.00 68.07 98 GLU D O 1
ATOM 8284 N N . GLY D 2 106 ? -31.144 124.114 97.768 1.00 67.97 99 GLY D N 1
ATOM 8285 C CA . GLY D 2 106 ? -29.801 123.736 98.149 1.00 67.00 99 GLY D CA 1
ATOM 8286 C C . GLY D 2 106 ? -29.585 123.852 99.641 1.00 66.86 99 GLY D C 1
ATOM 8287 O O . GLY D 2 106 ? -30.308 124.567 100.332 1.00 66.07 99 GLY D O 1
ATOM 8288 N N . LYS D 2 107 ? -28.582 123.131 100.130 1.00 67.00 100 LYS D N 1
ATOM 8289 C CA . LYS D 2 107 ? -28.232 123.107 101.553 1.00 66.39 100 LYS D CA 1
ATOM 8290 C C . LYS D 2 107 ? -26.705 123.246 101.662 1.00 64.33 100 LYS D C 1
ATOM 8291 O O . LYS D 2 107 ? -25.940 122.648 100.885 1.00 64.06 100 LYS D O 1
ATOM 8297 N N . ILE D 2 108 ? -26.256 124.045 102.618 1.00 61.00 101 ILE D N 1
ATOM 8298 C CA . ILE D 2 108 ? -24.826 124.203 102.787 1.00 56.20 101 ILE D CA 1
ATOM 8299 C C . ILE D 2 108 ? -24.451 124.106 104.247 1.00 54.61 101 ILE D C 1
ATOM 8300 O O . ILE D 2 108 ? -24.892 124.923 105.061 1.00 53.86 101 ILE D O 1
ATOM 8305 N N . TYR D 2 109 ? -23.662 123.074 104.571 1.00 52.44 102 TYR D N 1
ATOM 8306 C CA . TYR D 2 109 ? -23.137 122.863 105.921 1.00 50.06 102 TYR D CA 1
ATOM 8307 C C . TYR D 2 109 ? -21.743 123.486 105.891 1.00 48.10 102 TYR D C 1
ATOM 8308 O O . TYR D 2 109 ? -20.817 122.907 105.323 1.00 48.37 102 TYR D O 1
ATOM 8317 N N . GLY D 2 110 ? -21.593 124.670 106.472 1.00 45.47 103 GLY D N 1
ATOM 8318 C CA . GLY D 2 110 ? -20.296 125.331 106.468 1.00 43.95 103 GLY D CA 1
ATOM 8319 C C . GLY D 2 110 ? -19.478 125.096 107.729 1.00 42.32 103 GLY D C 1
ATOM 8320 O O . GLY D 2 110 ? -19.895 125.423 108.831 1.00 42.09 103 GLY D O 1
ATOM 8321 N N . ILE D 2 111 ? -18.299 124.525 107.576 1.00 41.91 104 ILE D N 1
ATOM 8322 C CA . ILE D 2 111 ? -17.457 124.264 108.738 1.00 41.07 104 ILE D CA 1
ATOM 8323 C C . ILE D 2 111 ? -16.336 125.273 108.819 1.00 38.60 104 ILE D C 1
ATOM 8324 O O . ILE D 2 111 ? -15.720 125.579 107.821 1.00 38.55 104 ILE D O 1
ATOM 8329 N N . GLU D 2 112 ? -16.075 125.778 110.004 1.00 37.53 105 GLU D N 1
ATOM 8330 C CA . GLU D 2 112 ? -15.044 126.772 110.169 1.00 37.33 105 GLU D CA 1
ATOM 8331 C C . GLU D 2 112 ? -14.489 126.650 111.592 1.00 37.79 105 GLU D C 1
ATOM 8332 O O . GLU D 2 112 ? -15.234 126.566 112.581 1.00 37.22 105 GLU D O 1
ATOM 8338 N N . PHE D 2 113 ? -13.159 126.613 111.671 1.00 37.82 106 PHE D N 1
ATOM 8339 C CA . PHE D 2 113 ? -12.445 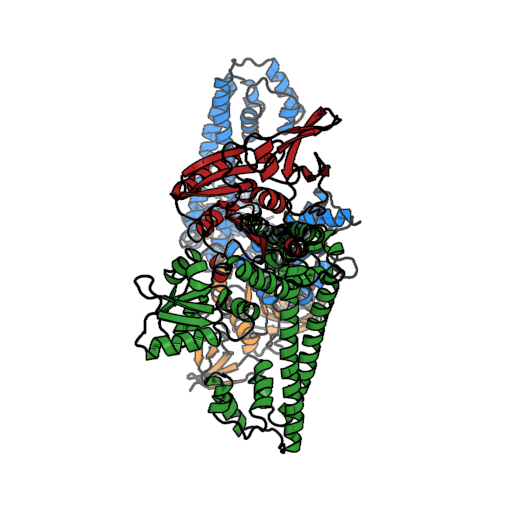126.433 112.922 1.00 36.05 106 PHE D CA 1
ATOM 8340 C C . PHE D 2 113 ? -12.303 127.697 113.756 1.00 36.34 106 PHE D C 1
ATOM 8341 O O . PHE D 2 113 ? -12.465 127.646 114.983 1.00 36.15 106 PHE D O 1
ATOM 8349 N N . SER D 2 114 ? -11.991 128.818 113.112 1.00 35.59 107 SER D N 1
ATOM 8350 C CA . SER D 2 114 ? -11.792 130.029 113.879 1.00 37.64 107 SER D CA 1
ATOM 8351 C C . SER D 2 114 ? -13.104 130.756 114.190 1.00 38.05 107 SER D C 1
ATOM 8352 O O . SER D 2 114 ? -13.672 131.402 113.335 1.00 38.40 107 SER D O 1
ATOM 8355 N N . PRO D 2 115 ? -13.555 130.717 115.451 1.00 38.96 108 PRO D N 1
ATOM 8356 C CA . PRO D 2 115 ? -14.814 131.362 115.844 1.00 40.00 108 PRO D CA 1
ATOM 8357 C C . PRO D 2 115 ? -14.997 132.819 115.448 1.00 40.60 108 PRO D C 1
ATOM 8358 O O . PRO D 2 115 ? -16.058 133.194 114.972 1.00 39.99 108 PRO D O 1
ATOM 8362 N N . ARG D 2 116 ? -13.986 133.649 115.658 1.00 42.10 109 ARG D N 1
ATOM 8363 C CA . ARG D 2 116 ? -14.129 135.059 115.299 1.00 43.14 109 ARG D CA 1
ATOM 8364 C C . ARG D 2 116 ? -14.351 135.201 113.796 1.00 44.26 109 ARG D C 1
ATOM 8365 O O . ARG D 2 116 ? -14.852 136.226 113.328 1.00 45.40 109 ARG D O 1
ATOM 8373 N N . VAL D 2 117 ? -13.949 134.191 113.034 1.00 41.86 110 VAL D N 1
ATOM 8374 C CA . VAL D 2 117 ? -14.152 134.281 111.614 1.00 41.56 110 VAL D CA 1
ATOM 8375 C C . VAL D 2 117 ? -15.583 133.800 111.308 1.00 41.60 110 VAL D C 1
ATOM 8376 O O . VAL D 2 117 ? -16.329 134.492 110.643 1.00 43.26 110 VAL D O 1
ATOM 8380 N N . LEU D 2 118 ? -15.951 132.636 111.824 1.00 39.60 111 LEU D N 1
ATOM 8381 C CA . LEU D 2 118 ? -17.264 132.111 111.649 1.00 38.02 111 LEU D CA 1
ATOM 8382 C C . LEU D 2 118 ? -18.296 133.106 112.161 1.00 38.50 111 LEU D C 1
ATOM 8383 O O . LEU D 2 118 ? -19.404 133.160 111.678 1.00 38.49 111 LEU D O 1
ATOM 8388 N N . ARG D 2 119 ? -17.935 133.903 113.149 1.00 38.53 112 ARG D N 1
ATOM 8389 C CA . ARG D 2 119 ? -18.893 134.837 113.690 1.00 38.96 112 ARG D CA 1
ATOM 8390 C C . ARG D 2 119 ? -19.482 135.778 112.652 1.00 40.50 112 ARG D C 1
ATOM 8391 O O . ARG D 2 119 ? -20.663 136.086 112.700 1.00 38.74 112 ARG D O 1
ATOM 8399 N N . GLU D 2 120 ? -18.683 136.229 111.699 1.00 43.96 113 GLU D N 1
ATOM 8400 C CA . GLU D 2 120 ? -19.221 137.148 110.704 1.00 47.72 113 GLU D CA 1
ATOM 8401 C C . GLU D 2 120 ? -20.327 136.588 109.803 1.00 46.27 113 GLU D C 1
ATOM 8402 O O . GLU D 2 120 ? -21.201 137.324 109.339 1.00 44.70 113 GLU D O 1
ATOM 8408 N N . LEU D 2 121 ? -20.294 135.291 109.572 1.00 45.76 114 LEU D N 1
ATOM 8409 C CA . LEU D 2 121 ? -21.294 134.664 108.736 1.00 46.63 114 LEU D CA 1
ATOM 8410 C C . LEU D 2 121 ? -22.643 134.477 109.459 1.00 48.30 114 LEU D C 1
ATOM 8411 O O . LEU D 2 121 ? -23.683 134.452 108.820 1.00 50.37 114 LEU D O 1
ATOM 8416 N N . VAL D 2 122 ? -22.633 134.346 110.779 1.00 48.59 115 VAL D N 1
ATOM 8417 C CA . VAL D 2 122 ? -23.860 134.123 111.504 1.00 48.81 115 VAL D CA 1
ATOM 8418 C C . VAL D 2 122 ? -24.992 135.102 111.183 1.00 49.10 115 VAL D C 1
ATOM 8419 O O . VAL D 2 122 ? -26.088 134.665 110.843 1.00 48.50 115 VAL D O 1
ATOM 8423 N N . PRO D 2 123 ? -24.754 136.421 111.226 1.00 50.16 116 PRO D N 1
ATOM 8424 C CA . PRO D 2 123 ? -25.835 137.373 110.909 1.00 51.30 116 PRO D CA 1
ATOM 8425 C C . PRO D 2 123 ? -26.398 137.116 109.511 1.00 52.14 116 PRO D C 1
ATOM 8426 O O . PRO D 2 123 ? -27.596 137.214 109.301 1.00 55.07 116 PRO D O 1
ATOM 8430 N N . ILE D 2 124 ? -25.521 136.782 108.569 1.00 52.02 117 ILE D N 1
ATOM 8431 C CA . ILE D 2 124 ? -25.902 136.496 107.191 1.00 51.00 117 ILE D CA 1
ATOM 8432 C C . ILE D 2 124 ? -26.866 135.334 107.049 1.00 51.25 117 ILE D C 1
ATOM 8433 O O . ILE D 2 124 ? -27.830 135.426 106.279 1.00 51.97 117 ILE D O 1
ATOM 8438 N N . VAL D 2 125 ? -26.630 134.249 107.776 1.00 51.37 118 VAL D N 1
ATOM 8439 C CA . VAL D 2 125 ? -27.496 133.099 107.625 1.00 53.17 118 VAL D CA 1
ATOM 8440 C C . VAL D 2 125 ? -28.898 133.302 108.192 1.00 55.81 118 VAL D C 1
ATOM 8441 O O . VAL D 2 125 ? -29.790 132.449 108.012 1.00 55.25 118 VAL D O 1
ATOM 8445 N N . GLU D 2 126 ? -29.108 134.425 108.871 1.00 57.35 119 GLU D N 1
ATOM 8446 C CA . GLU D 2 126 ? -30.424 134.692 109.387 1.00 60.07 119 GLU D CA 1
ATOM 8447 C C . GLU D 2 126 ? -31.416 134.752 108.220 1.00 60.85 119 GLU D C 1
ATOM 8448 O O . GLU D 2 126 ? -32.466 134.120 108.273 1.00 60.82 119 GLU D O 1
ATOM 8454 N N . GLU D 2 127 ? -31.086 135.517 107.178 1.00 61.01 120 GLU D N 1
ATOM 8455 C CA . GLU D 2 127 ? -31.943 135.606 106.009 1.00 60.90 120 GLU D CA 1
ATOM 8456 C C . GLU D 2 127 ? -31.527 134.628 104.931 1.00 58.91 120 GLU D C 1
ATOM 8457 O O . GLU D 2 127 ? -32.313 134.260 104.072 1.00 57.98 120 GLU D O 1
ATOM 8463 N N . ARG D 2 128 ? -30.278 134.213 104.975 1.00 57.28 121 ARG D N 1
ATOM 8464 C CA . ARG D 2 128 ? -29.787 133.273 104.014 1.00 56.73 121 ARG D CA 1
ATOM 8465 C C . ARG D 2 128 ? -29.839 131.903 104.666 1.00 56.95 121 ARG D C 1
ATOM 8466 O O . ARG D 2 128 ? -28.817 131.207 104.790 1.00 56.55 121 ARG D O 1
ATOM 8474 N N . ARG D 2 129 ? -31.039 131.518 105.087 1.00 57.61 122 ARG D N 1
ATOM 8475 C CA . ARG D 2 129 ? -31.270 130.258 105.836 1.00 58.11 122 ARG D CA 1
ATOM 8476 C C . ARG D 2 129 ? -30.869 129.038 105.060 1.00 56.67 122 ARG D C 1
ATOM 8477 O O . ARG D 2 129 ? -31.229 127.909 105.355 1.00 56.77 122 ARG D O 1
ATOM 8485 N N . ASN D 2 130 ? -30.053 129.321 104.080 1.00 56.99 123 ASN D N 1
ATOM 8486 C CA . ASN D 2 130 ? -29.509 128.377 103.145 1.00 56.56 123 ASN D CA 1
ATOM 8487 C C . ASN D 2 130 ? -28.289 127.626 103.670 1.00 54.95 123 ASN D C 1
ATOM 8488 O O . ASN D 2 130 ? -27.981 126.484 103.273 1.00 54.33 123 ASN D O 1
ATOM 8493 N N . ILE D 2 131 ? -27.591 128.352 104.535 1.00 51.75 124 ILE D N 1
ATOM 8494 C CA . ILE D 2 131 ? -26.344 127.963 105.125 1.00 49.40 124 ILE D CA 1
ATOM 8495 C C . ILE D 2 131 ? -26.399 127.770 106.643 1.00 47.91 124 ILE D C 1
ATOM 8496 O O . ILE D 2 131 ? -26.940 128.607 107.377 1.00 46.27 124 ILE D O 1
ATOM 8501 N N . ILE D 2 132 ? -25.798 126.675 107.093 1.00 45.84 125 ILE D N 1
ATOM 8502 C CA . ILE D 2 132 ? -25.699 126.385 108.495 1.00 45.07 125 ILE D CA 1
ATOM 8503 C C . ILE D 2 132 ? -24.245 126.615 108.937 1.00 44.97 125 ILE D C 1
ATOM 8504 O O . ILE D 2 132 ? -23.368 125.805 108.645 1.00 44.67 125 ILE D O 1
ATOM 8509 N N . PRO D 2 133 ? -23.972 127.713 109.650 1.00 44.33 126 PRO D N 1
ATOM 8510 C CA . PRO D 2 133 ? -22.613 128.001 110.114 1.00 45.02 126 PRO D CA 1
ATOM 8511 C C . PRO D 2 133 ? -22.345 127.013 111.232 1.00 45.43 126 PRO D C 1
ATOM 8512 O O . PRO D 2 133 ? -23.121 126.902 112.159 1.00 46.19 126 PRO D O 1
ATOM 8516 N N . ILE D 2 134 ? -21.260 126.287 111.130 1.00 44.90 127 ILE D N 1
ATOM 8517 C CA . ILE D 2 134 ? -20.914 125.313 112.136 1.00 44.15 127 ILE D CA 1
ATOM 8518 C C . ILE D 2 134 ? -19.445 125.487 112.601 1.00 45.01 127 ILE D C 1
ATOM 8519 O O . ILE D 2 134 ? -18.526 125.422 111.779 1.00 47.04 127 ILE D O 1
ATOM 8524 N N . LEU D 2 135 ? -19.208 125.690 113.888 1.00 44.05 128 LEU D N 1
ATOM 8525 C CA . LEU D 2 135 ? -17.842 125.808 114.349 1.00 44.72 128 LEU D CA 1
ATOM 8526 C C . LEU D 2 135 ? -17.287 124.399 114.449 1.00 45.59 128 LEU D C 1
ATOM 8527 O O . LEU D 2 135 ? -17.814 123.591 115.192 1.00 48.04 128 LEU D O 1
ATOM 8532 N N . GLY D 2 136 ? -16.252 124.095 113.685 1.00 45.75 129 GLY D N 1
ATOM 8533 C CA . GLY D 2 136 ? -15.699 122.765 113.735 1.00 46.88 129 GLY D CA 1
ATOM 8534 C C . GLY D 2 136 ? -14.285 122.733 113.202 1.00 48.77 129 GLY D C 1
ATOM 8535 O O . GLY D 2 136 ? -13.777 123.733 112.673 1.00 47.68 129 GLY D O 1
ATOM 8536 N N . ASP D 2 137 ? -13.661 121.565 113.337 1.00 50.23 130 ASP D N 1
ATOM 8537 C CA . ASP D 2 137 ? -12.290 121.317 112.908 1.00 51.13 130 ASP D CA 1
ATOM 8538 C C . ASP D 2 137 ? -12.371 120.277 111.792 1.00 51.58 130 ASP D C 1
ATOM 8539 O O . ASP D 2 137 ? -12.695 119.125 112.044 1.00 51.65 130 ASP D O 1
ATOM 8544 N N . ALA D 2 138 ? -12.058 120.663 110.561 1.00 52.46 131 ALA D N 1
ATOM 8545 C CA . ALA D 2 138 ? -12.159 119.721 109.449 1.00 53.23 131 ALA D CA 1
ATOM 8546 C C . ALA D 2 138 ? -11.325 118.457 109.619 1.00 53.61 131 ALA D C 1
ATOM 8547 O O . ALA D 2 138 ? -11.573 117.468 108.928 1.00 53.33 131 ALA D O 1
ATOM 8549 N N . THR D 2 139 ? -10.347 118.473 110.524 1.00 53.82 132 THR D N 1
ATOM 8550 C CA . THR D 2 139 ? -9.518 117.280 110.703 1.00 54.45 132 THR D CA 1
ATOM 8551 C C . THR D 2 139 ? -10.189 116.235 111.599 1.00 56.18 132 THR D C 1
ATOM 8552 O O . THR D 2 139 ? -9.707 115.093 111.695 1.00 58.78 132 THR D O 1
ATOM 8556 N N . LYS D 2 140 ? -11.288 116.623 112.257 1.00 55.67 133 LYS D N 1
ATOM 8557 C CA . LYS D 2 140 ? -12.045 115.742 113.164 1.00 54.05 133 LYS D CA 1
ATOM 8558 C C . LYS D 2 140 ? -13.528 115.712 112.784 1.00 54.51 133 LYS D C 1
ATOM 8559 O O . LYS D 2 140 ? -14.396 116.062 113.578 1.00 53.68 133 LYS D O 1
ATOM 8565 N N . PRO D 2 141 ? -13.839 115.268 111.559 1.00 55.89 134 PRO D N 1
ATOM 8566 C CA . PRO D 2 141 ? -15.231 115.199 111.076 1.00 56.73 134 PRO D CA 1
ATOM 8567 C C . PRO D 2 141 ? -16.256 114.660 112.092 1.00 57.16 134 PRO D C 1
ATOM 8568 O O . PRO D 2 141 ? -17.347 115.211 112.218 1.00 55.57 134 PRO D O 1
ATOM 8572 N N . GLU D 2 142 ? -15.890 113.599 112.812 1.00 57.13 135 GLU D N 1
ATOM 8573 C CA . GLU D 2 142 ? -16.769 113.055 113.826 1.00 57.83 135 GLU D CA 1
ATOM 8574 C C . GLU D 2 142 ? -17.378 114.154 114.695 1.00 56.18 135 GLU D C 1
ATOM 8575 O O . GLU D 2 142 ? -18.578 114.115 114.985 1.00 56.11 135 GLU D O 1
ATOM 8581 N N . GLU D 2 143 ? -16.580 115.130 115.120 1.00 53.53 136 GLU D N 1
ATOM 8582 C CA . GLU D 2 143 ? -17.129 116.151 115.991 1.00 51.58 136 GLU D CA 1
ATOM 8583 C C . GLU D 2 143 ? -18.239 117.033 115.451 1.00 49.61 136 GLU D C 1
ATOM 8584 O O . GLU D 2 143 ? -18.627 117.998 116.072 1.00 48.19 136 GLU D O 1
ATOM 8590 N N . TYR D 2 144 ? -18.758 116.711 114.288 1.00 49.71 137 TYR D N 1
ATOM 8591 C CA . TYR D 2 144 ? -19.909 117.437 113.817 1.00 51.56 137 TYR D CA 1
ATOM 8592 C C . TYR D 2 144 ? -20.803 116.467 113.011 1.00 52.64 137 TYR D C 1
ATOM 8593 O O . TYR D 2 144 ? -21.513 116.866 112.085 1.00 54.62 137 TYR D O 1
ATOM 8602 N N . ARG D 2 145 ? -20.779 115.189 113.413 1.00 52.73 138 ARG D N 1
ATOM 8603 C CA . ARG D 2 145 ? -21.547 114.101 112.776 1.00 53.40 138 ARG D CA 1
ATOM 8604 C C . ARG D 2 145 ? -23.063 114.291 112.894 1.00 54.42 138 ARG D C 1
ATOM 8605 O O . ARG D 2 145 ? -23.840 113.955 111.986 1.00 55.83 138 ARG D O 1
ATOM 8613 N N . ALA D 2 146 ? -23.461 114.828 114.037 1.00 53.82 139 ALA D N 1
ATOM 8614 C CA . ALA D 2 146 ? -24.841 115.087 114.338 1.00 53.41 139 ALA D CA 1
ATOM 8615 C C . ALA D 2 146 ? -25.353 116.320 113.646 1.00 54.06 139 ALA D C 1
ATOM 8616 O O . ALA D 2 146 ? -26.562 116.525 113.619 1.00 53.91 139 ALA D O 1
ATOM 8618 N N . LEU D 2 147 ? -24.475 117.150 113.074 1.00 53.00 140 LEU D N 1
ATOM 8619 C CA . LEU D 2 147 ? -24.986 118.388 112.484 1.00 51.32 140 LEU D CA 1
ATOM 8620 C C . LEU D 2 147 ? -25.072 118.452 110.986 1.00 52.34 140 LEU D C 1
ATOM 8621 O O . LEU D 2 147 ? -25.540 119.451 110.455 1.00 51.79 140 LEU D O 1
ATOM 8626 N N . VAL D 2 148 ? -24.635 117.402 110.297 1.00 54.86 141 VAL D N 1
ATOM 8627 C CA . VAL D 2 148 ? -24.685 117.389 108.826 1.00 57.01 141 VAL D CA 1
ATOM 8628 C C . VAL D 2 148 ? -25.269 116.062 108.305 1.00 58.81 141 VAL D C 1
ATOM 8629 O O . VAL D 2 148 ? -25.453 115.092 109.060 1.00 59.16 141 VAL D O 1
ATOM 8633 N N . THR D 2 149 ? -25.564 116.023 107.012 1.00 60.07 142 THR D N 1
ATOM 8634 C CA . THR D 2 149 ? -26.129 114.822 106.383 1.00 61.47 142 THR D CA 1
ATOM 8635 C C . THR D 2 149 ? -25.345 114.601 105.089 1.00 61.70 142 THR D C 1
ATOM 8636 O O . THR D 2 149 ? -24.689 115.517 104.634 1.00 61.94 142 THR D O 1
ATOM 8640 N N . LYS D 2 150 ? -25.409 113.407 104.505 1.00 61.37 143 LYS D N 1
ATOM 8641 C CA . LYS D 2 150 ? -24.701 113.151 103.258 1.00 62.68 143 LYS D CA 1
ATOM 8642 C C . LYS D 2 150 ? -24.926 114.253 102.220 1.00 63.13 143 LYS D C 1
ATOM 8643 O O . LYS D 2 150 ? -26.051 114.706 102.017 1.00 63.29 143 LYS D O 1
ATOM 8649 N N . VAL D 2 151 ? -23.856 114.675 101.545 1.00 63.31 144 VAL D N 1
ATOM 8650 C CA . VAL D 2 151 ? -23.960 115.739 100.556 1.00 62.92 144 VAL D CA 1
ATOM 8651 C C . VAL D 2 151 ? -23.608 115.292 99.157 1.00 63.67 144 VAL D C 1
ATOM 8652 O O . VAL D 2 151 ? -23.030 114.206 98.931 1.00 62.32 144 VAL D O 1
ATOM 8656 N N . ASP D 2 152 ? -23.959 116.167 98.226 1.00 63.78 145 ASP D N 1
ATOM 8657 C CA . ASP D 2 152 ? -23.640 115.982 96.815 1.00 65.50 145 ASP D CA 1
ATOM 8658 C C . ASP D 2 152 ? -22.190 116.426 96.568 1.00 64.52 145 ASP D C 1
ATOM 8659 O O . ASP D 2 152 ? -21.400 115.708 95.993 1.00 64.76 145 ASP D O 1
ATOM 8664 N N . VAL D 2 153 ? -21.856 117.620 97.026 1.00 64.23 146 VAL D N 1
ATOM 8665 C CA . VAL D 2 153 ? -20.534 118.152 96.810 1.00 63.03 146 VAL D CA 1
ATOM 8666 C C . VAL D 2 153 ? -19.853 118.517 98.118 1.00 62.47 146 VAL D C 1
ATOM 8667 O O . VAL D 2 153 ? -20.522 118.992 99.046 1.00 63.31 146 VAL D O 1
ATOM 8671 N N . ILE D 2 154 ? -18.537 118.270 98.207 1.00 61.05 147 ILE D N 1
ATOM 8672 C CA . ILE D 2 154 ? -17.727 118.687 99.370 1.00 58.11 147 ILE D CA 1
ATOM 8673 C C . ILE D 2 154 ? -16.816 119.779 98.792 1.00 57.99 147 ILE D C 1
ATOM 8674 O O . ILE D 2 154 ? -16.140 119.526 97.812 1.00 58.86 147 ILE D O 1
ATOM 8679 N N . PHE D 2 155 ? -16.817 120.988 99.343 1.00 56.94 148 PHE D N 1
ATOM 8680 C CA . PHE D 2 155 ? -15.898 122.014 98.836 1.00 55.14 148 PHE D CA 1
ATOM 8681 C C . PHE D 2 155 ? -14.930 122.294 99.965 1.00 54.62 148 PHE D C 1
ATOM 8682 O O . PHE D 2 155 ? -15.345 122.646 101.069 1.00 54.02 148 PHE D O 1
ATOM 8690 N N . GLU D 2 156 ? -13.641 122.157 99.692 1.00 54.35 149 GLU D N 1
ATOM 8691 C CA . GLU D 2 156 ? -12.637 122.346 100.734 1.00 54.17 149 GLU D CA 1
ATOM 8692 C C . GLU D 2 156 ? -11.633 123.417 100.413 1.00 54.83 149 GLU D C 1
ATOM 8693 O O . GLU D 2 156 ? -11.048 123.426 99.346 1.00 55.55 149 GLU D O 1
ATOM 8699 N N . ASP D 2 157 ? -11.430 124.322 101.344 1.00 55.07 150 ASP D N 1
ATOM 8700 C CA . ASP D 2 157 ? -10.483 125.370 101.132 1.00 56.05 150 ASP D CA 1
ATOM 8701 C C . ASP D 2 157 ? -9.906 125.714 102.506 1.00 56.80 150 ASP D C 1
ATOM 8702 O O . ASP D 2 157 ? -10.314 126.697 103.120 1.00 57.40 150 ASP D O 1
ATOM 8707 N N . VAL D 2 158 ? -8.969 124.894 102.997 1.00 57.20 151 VAL D N 1
ATOM 8708 C CA . VAL D 2 158 ? -8.358 125.106 104.321 1.00 58.37 151 VAL D CA 1
ATOM 8709 C C . VAL D 2 158 ? -6.827 125.239 104.368 1.00 60.64 151 VAL D C 1
ATOM 8710 O O . VAL D 2 158 ? -6.098 124.629 103.578 1.00 61.68 151 VAL D O 1
ATOM 8714 N N . ALA D 2 159 ? -6.309 126.061 105.270 1.00 63.34 152 ALA D N 1
ATOM 8715 C CA . ALA D 2 159 ? -4.835 126.152 105.368 1.00 65.20 152 ALA D CA 1
ATOM 8716 C C . ALA D 2 159 ? -4.446 124.972 106.247 1.00 65.42 152 ALA D C 1
ATOM 8717 O O . ALA D 2 159 ? -4.399 125.070 107.493 1.00 64.80 152 ALA D O 1
ATOM 8719 N N . GLN D 2 160 ? -4.189 123.852 105.599 1.00 64.30 153 GLN D N 1
ATOM 8720 C CA . GLN D 2 160 ? -3.827 122.676 106.349 1.00 64.60 153 GLN D CA 1
ATOM 8721 C C . GLN D 2 160 ? -2.970 121.763 105.515 1.00 63.20 153 GLN D C 1
ATOM 8722 O O . GLN D 2 160 ? -3.300 121.470 104.354 1.00 62.19 153 GLN D O 1
ATOM 8728 N N . PRO D 2 161 ? -1.839 121.340 106.078 1.00 61.77 154 PRO D N 1
ATOM 8729 C CA . PRO D 2 161 ? -0.919 120.449 105.395 1.00 62.12 154 PRO D CA 1
ATOM 8730 C C . PRO D 2 161 ? -1.609 119.145 105.014 1.00 62.96 154 PRO D C 1
ATOM 8731 O O . PRO D 2 161 ? -1.429 118.616 103.906 1.00 63.02 154 PRO D O 1
ATOM 8735 N N . THR D 2 162 ? -2.429 118.667 105.941 1.00 63.82 155 THR D N 1
ATOM 8736 C CA . THR D 2 162 ? -3.203 117.438 105.804 1.00 64.87 155 THR D CA 1
ATOM 8737 C C . THR D 2 162 ? -4.320 117.558 104.755 1.00 65.19 155 THR D C 1
ATOM 8738 O O . THR D 2 162 ? -5.011 116.585 104.431 1.00 66.26 155 THR D O 1
ATOM 8742 N N . GLN D 2 163 ? -4.486 118.771 104.239 1.00 64.67 156 GLN D N 1
ATOM 8743 C CA . GLN D 2 163 ? -5.439 119.118 103.186 1.00 64.91 156 GLN D CA 1
ATOM 8744 C C . GLN D 2 163 ? -6.042 117.950 102.393 1.00 65.81 156 GLN D C 1
ATOM 8745 O O . GLN D 2 163 ? -7.246 117.856 102.169 1.00 63.83 156 GLN D O 1
ATOM 8751 N N . ALA D 2 164 ? -5.143 117.090 101.926 1.00 67.68 157 ALA D N 1
ATOM 8752 C CA . ALA D 2 164 ? -5.475 115.931 101.119 1.00 68.59 157 ALA D CA 1
ATOM 8753 C C . ALA D 2 164 ? -6.356 114.912 101.814 1.00 68.66 157 ALA D C 1
ATOM 8754 O O . ALA D 2 164 ? -7.446 114.631 101.341 1.00 68.76 157 ALA D O 1
ATOM 8756 N N . LYS D 2 165 ? -5.880 114.333 102.910 1.00 69.00 158 LYS D N 1
ATOM 8757 C CA . LYS D 2 165 ? -6.681 113.336 103.618 1.00 70.62 158 LYS D CA 1
ATOM 8758 C C . LYS D 2 165 ? -7.937 113.953 104.213 1.00 69.96 158 LYS D C 1
ATOM 8759 O O . LYS D 2 165 ? -8.954 113.265 104.369 1.00 70.52 158 LYS D O 1
ATOM 8765 N N . ILE D 2 166 ? -7.875 115.248 104.545 1.00 67.89 159 ILE D N 1
ATOM 8766 C CA . ILE D 2 166 ? -9.042 115.932 105.101 1.00 63.88 159 ILE D CA 1
ATOM 8767 C C . ILE D 2 166 ? -10.212 115.758 104.131 1.00 63.99 159 ILE D C 1
ATOM 8768 O O . ILE D 2 166 ? -11.326 115.460 104.549 1.00 64.37 159 ILE D O 1
ATOM 8773 N N . LEU D 2 167 ? -9.945 115.890 102.837 1.00 63.73 160 LEU D N 1
ATOM 8774 C CA . LEU D 2 167 ? -10.981 115.728 101.829 1.00 63.89 160 LEU D CA 1
ATOM 8775 C C . LEU D 2 167 ? -11.445 114.292 101.726 1.00 64.56 160 LEU D C 1
ATOM 8776 O O . LEU D 2 167 ? -12.589 114.025 101.377 1.00 64.76 160 LEU D O 1
ATOM 8781 N N . ILE D 2 168 ? -10.551 113.363 102.025 1.00 65.41 161 ILE D N 1
ATOM 8782 C CA . ILE D 2 168 ? -10.895 111.957 101.949 1.00 66.83 161 ILE D CA 1
ATOM 8783 C C . ILE D 2 168 ? -11.694 111.523 103.162 1.00 67.37 161 ILE D C 1
ATOM 8784 O O . ILE D 2 168 ? -12.688 110.819 103.026 1.00 67.38 161 ILE D O 1
ATOM 8789 N N . ASP D 2 169 ? -11.236 111.934 104.339 1.00 67.96 162 ASP D N 1
ATOM 8790 C CA . ASP D 2 169 ? -11.902 111.609 105.583 1.00 69.48 162 ASP D CA 1
ATOM 8791 C C . ASP D 2 169 ? -13.332 112.118 105.529 1.00 68.66 162 ASP D C 1
ATOM 8792 O O . ASP D 2 169 ? -14.281 111.371 105.751 1.00 67.89 162 ASP D O 1
ATOM 8797 N N . ASN D 2 170 ? -13.463 113.407 105.240 1.00 68.30 163 ASN D N 1
ATOM 8798 C CA . ASN D 2 170 ? -14.760 114.036 105.134 1.00 68.00 163 ASN D CA 1
ATOM 8799 C C . ASN D 2 170 ? -15.584 113.433 103.989 1.00 68.30 163 ASN D C 1
ATOM 8800 O O . ASN D 2 170 ? -16.809 113.504 104.004 1.00 69.17 163 ASN D O 1
ATOM 8805 N N . ALA D 2 171 ? -14.931 112.848 102.993 1.00 67.74 164 ALA D N 1
ATOM 8806 C CA . ALA D 2 171 ? -15.672 112.274 101.884 1.00 67.15 164 ALA D CA 1
ATOM 8807 C C . ALA D 2 171 ? -16.176 110.879 102.207 1.00 67.61 164 ALA D C 1
ATOM 8808 O O . ALA D 2 171 ? -17.273 110.500 101.793 1.00 67.53 164 ALA D O 1
ATOM 8810 N N . LYS D 2 172 ? -15.375 110.109 102.934 1.00 67.95 165 LYS D N 1
ATOM 8811 C CA . LYS D 2 172 ? -15.775 108.765 103.286 1.00 68.75 165 LYS D CA 1
ATOM 8812 C C . LYS D 2 172 ? -16.629 108.803 104.530 1.00 68.62 165 LYS D C 1
ATOM 8813 O O . LYS D 2 172 ? -16.677 107.847 105.285 1.00 71.08 165 LYS D O 1
ATOM 8819 N N . ALA D 2 173 ? -17.312 109.912 104.750 1.00 67.81 166 ALA D N 1
ATOM 8820 C CA . ALA D 2 173 ? -18.176 110.020 105.903 1.00 66.06 166 ALA D CA 1
ATOM 8821 C C . ALA D 2 173 ? -19.389 110.870 105.602 1.00 65.78 166 ALA D C 1
ATOM 8822 O O . ALA D 2 173 ? -20.375 110.762 106.299 1.00 67.15 166 ALA D O 1
ATOM 8824 N N . TYR D 2 174 ? -19.348 111.679 104.549 1.00 65.28 167 TYR D N 1
ATOM 8825 C CA . TYR D 2 174 ? -20.467 112.569 104.250 1.00 65.46 167 TYR D CA 1
ATOM 8826 C C . TYR D 2 174 ? -20.766 112.735 102.760 1.00 65.56 167 TYR D C 1
ATOM 8827 O O . TYR D 2 174 ? -21.789 113.303 102.380 1.00 64.61 167 TYR D O 1
ATOM 8836 N N . LEU D 2 175 ? -19.874 112.262 101.901 1.00 66.58 168 LEU D N 1
ATOM 8837 C CA . LEU D 2 175 ? -20.107 112.435 100.476 1.00 67.74 168 LEU D CA 1
ATOM 8838 C C . LEU D 2 175 ? -20.905 111.286 99.928 1.00 69.75 168 LEU D C 1
ATOM 8839 O O . LEU D 2 175 ? -20.620 110.113 100.205 1.00 70.04 168 LEU D O 1
ATOM 8844 N N . LYS D 2 176 ? -21.932 111.635 99.170 1.00 71.66 169 LYS D N 1
ATOM 8845 C CA . LYS D 2 176 ? -22.769 110.638 98.523 1.00 74.28 169 LYS D CA 1
ATOM 8846 C C . LYS D 2 176 ? -21.930 109.927 97.469 1.00 76.22 169 LYS D C 1
ATOM 8847 O O . LYS D 2 176 ? -21.115 110.562 96.793 1.00 76.59 169 LYS D O 1
ATOM 8853 N N . ARG D 2 177 ? -22.122 108.614 97.314 1.00 78.24 170 ARG D N 1
ATOM 8854 C CA . ARG D 2 177 ? -21.366 107.876 96.306 1.00 78.51 170 ARG D CA 1
ATOM 8855 C C . ARG D 2 177 ? -21.663 108.481 94.962 1.00 78.39 170 ARG D C 1
ATOM 8856 O O . ARG D 2 177 ? -22.792 108.918 94.684 1.00 77.10 170 ARG D O 1
ATOM 8864 N N . GLY D 2 178 ? -20.635 108.516 94.128 1.00 78.55 171 GLY D N 1
ATOM 8865 C CA . GLY D 2 178 ? -20.800 109.101 92.816 1.00 79.76 171 GLY D CA 1
ATOM 8866 C C . GLY D 2 178 ? -20.987 110.594 92.989 1.00 80.36 171 GLY D C 1
ATOM 8867 O O . GLY D 2 178 ? -21.589 111.274 92.154 1.00 80.50 171 GLY D O 1
ATOM 8868 N N . GLY D 2 179 ? -20.469 111.110 94.100 1.00 80.50 172 GLY D N 1
ATOM 8869 C CA . GLY D 2 179 ? -20.577 112.533 94.374 1.00 78.82 172 GLY D CA 1
ATOM 8870 C C . GLY D 2 179 ? -19.255 113.215 94.078 1.00 77.50 172 GLY D C 1
ATOM 8871 O O . GLY D 2 179 ? -18.199 112.585 94.075 1.00 78.02 172 GLY D O 1
ATOM 8872 N N . TYR D 2 180 ? -19.322 114.516 93.856 1.00 76.09 173 TYR D N 1
ATOM 8873 C CA . TYR D 2 180 ? -18.158 115.307 93.533 1.00 74.57 173 TYR D CA 1
ATOM 8874 C C . TYR D 2 180 ? -17.488 115.972 94.735 1.00 72.87 173 TYR D C 1
ATOM 8875 O O . TYR D 2 180 ? -18.109 116.210 95.785 1.00 72.88 173 TYR D O 1
ATOM 8884 N N . GLY D 2 181 ? -16.199 116.269 94.568 1.00 70.62 174 GLY D N 1
ATOM 8885 C CA . GLY D 2 181 ? -15.417 116.916 95.613 1.00 65.73 174 GLY D CA 1
ATOM 8886 C C . GLY D 2 181 ? -14.552 117.983 94.980 1.00 62.37 174 GLY D C 1
ATOM 8887 O O . GLY D 2 181 ? -13.876 117.704 94.021 1.00 61.28 174 GLY D O 1
ATOM 8888 N N . MET D 2 182 ? -14.595 119.211 95.471 1.00 60.78 175 MET D N 1
ATOM 8889 C CA . MET D 2 182 ? -13.755 120.277 94.919 1.00 59.21 175 MET D CA 1
ATOM 8890 C C . MET D 2 182 ? -12.790 120.817 96.003 1.00 59.69 175 MET D C 1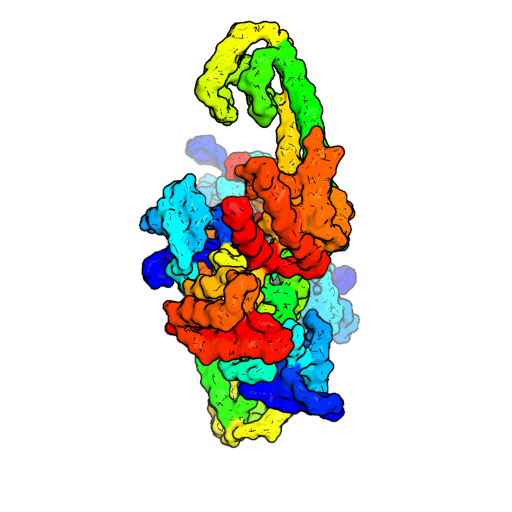
ATOM 8891 O O . MET D 2 182 ? -13.224 121.337 97.048 1.00 60.27 175 MET D O 1
ATOM 8896 N N . ILE D 2 183 ? -11.484 120.696 95.768 1.00 58.68 176 ILE D N 1
ATOM 8897 C CA . ILE D 2 183 ? -10.515 121.224 96.730 1.00 56.79 176 ILE D CA 1
ATOM 8898 C C . ILE D 2 183 ? -9.539 122.232 96.109 1.00 55.79 176 ILE D C 1
ATOM 8899 O O . ILE D 2 183 ? -8.961 121.985 95.064 1.00 55.66 176 ILE D O 1
ATOM 8904 N N . ALA D 2 184 ? -9.387 123.380 96.752 1.00 55.27 177 ALA D N 1
ATOM 8905 C CA . ALA D 2 184 ? -8.445 124.411 96.302 1.00 54.82 177 ALA D CA 1
ATOM 8906 C C . ALA D 2 184 ? -7.162 124.127 97.084 1.00 54.59 177 ALA D C 1
ATOM 8907 O O . ALA D 2 184 ? -7.107 124.375 98.291 1.00 54.17 177 ALA D O 1
ATOM 8909 N N . VAL D 2 185 ? -6.144 123.596 96.407 1.00 54.78 178 VAL D N 1
ATOM 8910 C CA . VAL D 2 185 ? -4.884 123.252 97.060 1.00 54.78 178 VAL D CA 1
ATOM 8911 C C . VAL D 2 185 ? -3.793 124.295 97.000 1.00 55.58 178 VAL D C 1
ATOM 8912 O O . VAL D 2 185 ? -3.445 124.786 95.931 1.00 55.56 178 VAL D O 1
ATOM 8916 N N . LYS D 2 186 ? -3.239 124.623 98.150 1.00 57.47 179 LYS D N 1
ATOM 8917 C CA . LYS D 2 186 ? -2.154 125.588 98.185 1.00 60.78 179 LYS D CA 1
ATOM 8918 C C . LYS D 2 186 ? -0.877 124.789 98.373 1.00 62.63 179 LYS D C 1
ATOM 8919 O O . LYS D 2 186 ? -0.671 124.158 99.415 1.00 63.96 179 LYS D O 1
ATOM 8925 N N . SER D 2 187 ? -0.027 124.815 97.361 1.00 63.45 180 SER D N 1
ATOM 8926 C CA . SER D 2 187 ? 1.210 124.062 97.370 1.00 64.99 180 SER D CA 1
ATOM 8927 C C . SER D 2 187 ? 2.093 124.275 98.617 1.00 67.12 180 SER D C 1
ATOM 8928 O O . SER D 2 187 ? 2.517 123.304 99.287 1.00 65.04 180 SER D O 1
ATOM 8931 N N . ARG D 2 188 ? 2.348 125.544 98.939 1.00 69.36 181 ARG D N 1
ATOM 8932 C CA . ARG D 2 188 ? 3.200 125.870 100.070 1.00 72.61 181 ARG D CA 1
ATOM 8933 C C . ARG D 2 188 ? 2.604 125.644 101.459 1.00 73.40 181 ARG D C 1
ATOM 8934 O O . ARG D 2 188 ? 3.249 125.940 102.467 1.00 73.75 181 ARG D O 1
ATOM 8942 N N . SER D 2 189 ? 1.390 125.096 101.508 1.00 74.99 182 SER D N 1
ATOM 8943 C CA . SER D 2 189 ? 0.671 124.797 102.758 1.00 75.02 182 SER D CA 1
ATOM 8944 C C . SER D 2 189 ? 1.004 123.337 103.064 1.00 75.10 182 SER D C 1
ATOM 8945 O O . SER D 2 189 ? 1.182 122.931 104.212 1.00 73.78 182 SER D O 1
ATOM 8948 N N . ILE D 2 190 ? 1.112 122.567 101.993 1.00 76.09 183 ILE D N 1
ATOM 8949 C CA . ILE D 2 190 ? 1.436 121.158 102.078 1.00 77.91 183 ILE D CA 1
ATOM 8950 C C . ILE D 2 190 ? 2.936 120.964 102.372 1.00 79.41 183 ILE D C 1
ATOM 8951 O O . ILE D 2 190 ? 3.311 120.263 103.321 1.00 79.26 183 ILE D O 1
ATOM 8956 N N . ASP D 2 191 ? 3.782 121.602 101.558 1.00 81.38 184 ASP D N 1
ATOM 8957 C CA . ASP D 2 191 ? 5.245 121.531 101.714 1.00 82.56 184 ASP D CA 1
ATOM 8958 C C . ASP D 2 191 ? 5.917 122.832 101.260 1.00 81.81 184 ASP D C 1
ATOM 8959 O O . ASP D 2 191 ? 6.080 123.078 100.059 1.00 80.80 184 ASP D O 1
ATOM 8964 N N . VAL D 2 192 ? 6.326 123.640 102.235 1.00 81.73 185 VAL D N 1
ATOM 8965 C CA . VAL D 2 192 ? 6.937 124.934 101.974 1.00 82.28 185 VAL D CA 1
ATOM 8966 C C . VAL D 2 192 ? 8.256 124.828 101.199 1.00 84.01 185 VAL D C 1
ATOM 8967 O O . VAL D 2 192 ? 8.645 125.768 100.493 1.00 84.29 185 VAL D O 1
ATOM 8971 N N . THR D 2 193 ? 8.936 123.682 101.293 1.00 85.60 186 THR D N 1
ATOM 8972 C CA . THR D 2 193 ? 10.227 123.474 100.596 1.00 85.24 186 THR D CA 1
ATOM 8973 C C . THR D 2 193 ? 10.051 122.921 99.171 1.00 85.13 186 THR D C 1
ATOM 8974 O O . THR D 2 193 ? 10.594 123.483 98.225 1.00 85.97 186 THR D O 1
ATOM 8978 N N . LYS D 2 194 ? 9.264 121.848 99.028 1.00 84.12 187 LYS D N 1
ATOM 8979 C CA . LYS D 2 194 ? 9.031 121.201 97.733 1.00 82.72 187 LYS D CA 1
ATOM 8980 C C . LYS D 2 194 ? 8.554 122.123 96.617 1.00 82.03 187 LYS D C 1
ATOM 8981 O O . LYS D 2 194 ? 8.101 123.243 96.845 1.00 81.18 187 LYS D O 1
ATOM 8987 N N . GLU D 2 195 ? 8.653 121.629 95.397 1.00 82.00 188 GLU D N 1
ATOM 8988 C CA . GLU D 2 195 ? 8.277 122.411 94.244 1.00 82.38 188 GLU D CA 1
ATOM 8989 C C . GLU D 2 195 ? 6.786 122.322 93.980 1.00 80.77 188 GLU D C 1
ATOM 8990 O O . GLU D 2 195 ? 6.195 121.256 94.094 1.00 79.79 188 GLU D O 1
ATOM 8996 N N . PRO D 2 196 ? 6.151 123.452 93.636 1.00 79.89 189 PRO D N 1
ATOM 8997 C CA . PRO D 2 196 ? 4.722 123.431 93.366 1.00 80.03 189 PRO D CA 1
ATOM 8998 C C . PRO D 2 196 ? 4.312 122.297 92.447 1.00 81.10 189 PRO D C 1
ATOM 8999 O O . PRO D 2 196 ? 3.404 121.526 92.767 1.00 80.97 189 PRO D O 1
ATOM 9003 N N . GLU D 2 197 ? 4.983 122.163 91.312 1.00 82.54 190 GLU D N 1
ATOM 9004 C CA . GLU D 2 197 ? 4.616 121.097 90.393 1.00 83.53 190 GLU D CA 1
ATOM 9005 C C . GLU D 2 197 ? 4.856 119.721 90.998 1.00 82.79 190 GLU D C 1
ATOM 9006 O O . GLU D 2 197 ? 4.207 118.742 90.646 1.00 81.65 190 GLU D O 1
ATOM 9012 N N . GLN D 2 198 ? 5.804 119.655 91.913 1.00 83.35 191 GLN D N 1
ATOM 9013 C CA . GLN D 2 198 ? 6.129 118.410 92.577 1.00 84.34 191 GLN D CA 1
ATOM 9014 C C . GLN D 2 198 ? 4.977 118.078 93.535 1.00 84.06 191 GLN D C 1
ATOM 9015 O O . GLN D 2 198 ? 4.518 116.939 93.593 1.00 84.44 191 GLN D O 1
ATOM 9021 N N . VAL D 2 199 ? 4.514 119.091 94.276 1.00 82.66 192 VAL D N 1
ATOM 9022 C CA . VAL D 2 199 ? 3.433 118.923 95.244 1.00 80.68 192 VAL D CA 1
ATOM 9023 C C . VAL D 2 199 ? 2.134 118.500 94.571 1.00 80.18 192 VAL D C 1
ATOM 9024 O O . VAL D 2 199 ? 1.589 117.457 94.903 1.00 80.29 192 VAL D O 1
ATOM 9028 N N . PHE D 2 200 ? 1.643 119.293 93.630 1.00 79.57 193 PHE D N 1
ATOM 9029 C CA . PHE D 2 200 ? 0.409 118.955 92.932 1.00 79.94 193 PHE D CA 1
ATOM 9030 C C . PHE D 2 200 ? 0.446 117.554 92.365 1.00 82.03 193 PHE D C 1
ATOM 9031 O O . PHE D 2 200 ? -0.588 116.912 92.222 1.00 82.24 193 PHE D O 1
ATOM 9039 N N . LYS D 2 201 ? 1.635 117.078 92.022 1.00 84.49 194 LYS D N 1
ATOM 9040 C CA . LYS D 2 201 ? 1.757 115.747 91.442 1.00 86.69 194 LYS D CA 1
ATOM 9041 C C . LYS D 2 201 ? 1.429 114.671 92.487 1.00 87.17 194 LYS D C 1
ATOM 9042 O O . LYS D 2 201 ? 0.720 113.712 92.188 1.00 86.64 194 LYS D O 1
ATOM 9048 N N . GLU D 2 202 ? 1.919 114.859 93.711 1.00 88.17 195 GLU D N 1
ATOM 9049 C CA . GLU D 2 202 ? 1.709 113.914 94.809 1.00 90.04 195 GLU D CA 1
ATOM 9050 C C . GLU D 2 202 ? 0.309 113.985 95.425 1.00 89.89 195 GLU D C 1
ATOM 9051 O O . GLU D 2 202 ? -0.178 113.010 96.016 1.00 89.59 195 GLU D O 1
ATOM 9057 N N . VAL D 2 203 ? -0.323 115.148 95.303 1.00 90.03 196 VAL D N 1
ATOM 9058 C CA . VAL D 2 203 ? -1.671 115.336 95.819 1.00 89.74 196 VAL D CA 1
ATOM 9059 C C . VAL D 2 203 ? -2.578 114.551 94.886 1.00 90.62 196 VAL D C 1
ATOM 9060 O O . VAL D 2 203 ? -3.348 113.724 95.350 1.00 91.87 196 VAL D O 1
ATOM 9064 N N . GLU D 2 204 ? -2.478 114.787 93.579 1.00 91.02 197 GLU D N 1
ATOM 9065 C CA . GLU D 2 204 ? -3.315 114.078 92.608 1.00 92.34 197 GLU D CA 1
ATOM 9066 C C . GLU D 2 204 ? -3.153 112.572 92.673 1.00 92.71 197 GLU D C 1
ATOM 9067 O O . GLU D 2 204 ? -3.986 111.826 92.174 1.00 92.39 197 GLU D O 1
ATOM 9073 N N . ARG D 2 205 ? -2.061 112.133 93.280 1.00 93.88 198 ARG D N 1
ATOM 9074 C CA . ARG D 2 205 ? -1.786 110.715 93.415 1.00 94.43 198 ARG D CA 1
ATOM 9075 C C . ARG D 2 205 ? -2.522 110.226 94.670 1.00 93.73 198 ARG D C 1
ATOM 9076 O O . ARG D 2 205 ? -3.287 109.262 94.607 1.00 93.53 198 ARG D O 1
ATOM 9084 N N . GLU D 2 206 ? -2.301 110.921 95.790 1.00 92.66 199 GLU D N 1
ATOM 9085 C CA . GLU D 2 206 ? -2.924 110.600 97.079 1.00 91.62 199 GLU D CA 1
ATOM 9086 C C . GLU D 2 206 ? -4.431 110.713 96.976 1.00 90.72 199 GLU D C 1
ATOM 9087 O O . GLU D 2 206 ? -5.180 110.034 97.670 1.00 89.94 199 GLU D O 1
ATOM 9093 N N . LEU D 2 207 ? -4.861 111.588 96.089 1.00 90.26 200 LEU D N 1
ATOM 9094 C CA . LEU D 2 207 ? -6.261 111.812 95.864 1.00 90.92 200 LEU D CA 1
ATOM 9095 C C . LEU D 2 207 ? -6.837 110.739 94.948 1.00 92.13 200 LEU D C 1
ATOM 9096 O O . LEU D 2 207 ? -8.010 110.407 95.060 1.00 92.64 200 LEU D O 1
ATOM 9101 N N . SER D 2 208 ? -6.028 110.184 94.044 1.00 93.85 201 SER D N 1
ATOM 9102 C CA . SER D 2 208 ? -6.529 109.156 93.113 1.00 94.85 201 SER D CA 1
ATOM 9103 C C . SER D 2 208 ? -6.721 107.794 93.760 1.00 95.17 201 SER D C 1
ATOM 9104 O O . SER D 2 208 ? -7.414 106.920 93.221 1.00 95.09 201 SER D O 1
ATOM 9107 N N . GLU D 2 209 ? -6.107 107.635 94.925 1.00 95.44 202 GLU D N 1
ATOM 9108 C CA . GLU D 2 209 ? -6.189 106.413 95.702 1.00 95.60 202 GLU D CA 1
ATOM 9109 C C . GLU D 2 209 ? -7.613 106.120 96.169 1.00 94.23 202 GLU D C 1
ATOM 9110 O O . GLU D 2 209 ? -7.943 104.979 96.483 1.00 94.22 202 GLU D O 1
ATOM 9116 N N . TYR D 2 210 ? -8.435 107.166 96.227 1.00 92.53 203 TYR D N 1
ATOM 9117 C CA . TYR D 2 210 ? -9.821 107.061 96.660 1.00 91.03 203 TYR D CA 1
ATOM 9118 C C . TYR D 2 210 ? -10.733 107.776 95.682 1.00 90.25 203 TYR D C 1
ATOM 9119 O O . TYR D 2 210 ? -11.917 107.481 95.620 1.00 91.44 203 TYR D O 1
ATOM 9128 N N . PHE D 2 211 ? -10.203 108.707 94.903 1.00 89.61 204 PHE D N 1
ATOM 9129 C CA . PHE D 2 211 ? -11.055 109.438 93.953 1.00 89.49 204 PHE D CA 1
ATOM 9130 C C . PHE D 2 211 ? -10.706 109.229 92.481 1.00 88.32 204 PHE D C 1
ATOM 9131 O O . PHE D 2 211 ? -9.664 108.684 92.116 1.00 88.21 204 PHE D O 1
ATOM 9139 N N . GLU D 2 212 ? -11.602 109.705 91.642 1.00 87.23 205 GLU D N 1
ATOM 9140 C CA . GLU D 2 212 ? -11.421 109.632 90.210 1.00 87.38 205 GLU D CA 1
ATOM 9141 C C . GLU D 2 212 ? -11.127 111.081 89.799 1.00 86.57 205 GLU D C 1
ATOM 9142 O O . GLU D 2 212 ? -12.037 111.811 89.413 1.00 87.52 205 GLU D O 1
ATOM 9148 N N . VAL D 2 213 ? -9.874 111.517 89.903 1.00 84.65 206 VAL D N 1
ATOM 9149 C CA . VAL D 2 213 ? -9.522 112.908 89.557 1.00 83.06 206 VAL D CA 1
ATOM 9150 C C . VAL D 2 213 ? -10.114 113.421 88.231 1.00 81.91 206 VAL D C 1
ATOM 9151 O O . VAL D 2 213 ? -9.550 113.203 87.171 1.00 82.58 206 VAL D O 1
ATOM 9155 N N . ILE D 2 214 ? -11.210 114.154 88.306 1.00 80.68 207 ILE D N 1
ATOM 9156 C CA . ILE D 2 214 ? -11.903 114.646 87.124 1.00 80.01 207 ILE D CA 1
ATOM 9157 C C . ILE D 2 214 ? -11.341 115.889 86.432 1.00 78.69 207 ILE D C 1
ATOM 9158 O O . ILE D 2 214 ? -11.583 116.134 85.238 1.00 77.60 207 ILE D O 1
ATOM 9163 N N . GLU D 2 215 ? -10.581 116.682 87.167 1.00 77.07 208 GLU D N 1
ATOM 9164 C CA . GLU D 2 215 ? -10.025 117.879 86.580 1.00 75.51 208 GLU D CA 1
ATOM 9165 C C . GLU D 2 215 ? -9.045 118.532 87.532 1.00 74.59 208 GLU D C 1
ATOM 9166 O O . GLU D 2 215 ? -9.014 118.235 88.717 1.00 75.05 208 GLU D O 1
ATOM 9172 N N . ARG D 2 216 ? -8.210 119.399 86.988 1.00 73.93 209 ARG D N 1
ATOM 9173 C CA . ARG D 2 216 ? -7.240 120.141 87.766 1.00 72.93 209 ARG D CA 1
ATOM 9174 C C . ARG D 2 216 ? -7.102 121.452 87.025 1.00 72.27 209 ARG D C 1
ATOM 9175 O O . ARG D 2 216 ? -7.014 121.458 85.806 1.00 73.62 209 ARG D O 1
ATOM 9183 N N . LEU D 2 217 ? -7.103 122.558 87.752 1.00 70.86 210 LEU D N 1
ATOM 9184 C CA . LEU D 2 217 ? -7.013 123.853 87.123 1.00 69.28 210 LEU D CA 1
ATOM 9185 C C . LEU D 2 217 ? -6.110 124.755 87.948 1.00 68.16 210 LEU D C 1
ATOM 9186 O O . LEU D 2 217 ? -6.185 124.747 89.163 1.00 68.55 210 LEU D O 1
ATOM 9191 N N . ASN D 2 218 ? -5.234 125.515 87.300 1.00 66.43 211 ASN D N 1
ATOM 9192 C CA . ASN D 2 218 ? -4.351 126.387 88.030 1.00 64.93 211 ASN D CA 1
ATOM 9193 C C . ASN D 2 218 ? -5.067 127.705 88.260 1.00 63.13 211 ASN D C 1
ATOM 9194 O O . ASN D 2 218 ? -5.888 128.110 87.440 1.00 63.30 211 ASN D O 1
ATOM 9199 N N . LEU D 2 219 ? -4.741 128.396 89.346 1.00 60.51 212 LEU D N 1
ATOM 9200 C CA . LEU D 2 219 ? -5.417 129.647 89.633 1.00 59.53 212 LEU D CA 1
ATOM 9201 C C . LEU D 2 219 ? -4.721 130.941 89.237 1.00 58.64 212 LEU D C 1
ATOM 9202 O O . LEU D 2 219 ? -5.235 132.022 89.505 1.00 57.17 212 LEU D O 1
ATOM 9207 N N . GLU D 2 220 ? -3.553 130.847 88.598 1.00 58.27 213 GLU D N 1
ATOM 9208 C CA . GLU D 2 220 ? -2.831 132.055 88.154 1.00 57.84 213 GLU D CA 1
ATOM 9209 C C . GLU D 2 220 ? -3.671 132.744 87.098 1.00 56.26 213 GLU D C 1
ATOM 9210 O O . GLU D 2 220 ? -4.316 132.086 86.296 1.00 55.54 213 GLU D O 1
ATOM 9216 N N . PRO D 2 221 ? -3.651 134.083 87.059 1.00 56.12 214 PRO D N 1
ATOM 9217 C CA . PRO D 2 221 ? -2.845 135.048 87.835 1.00 56.41 214 PRO D CA 1
ATOM 9218 C C . PRO D 2 221 ? -3.458 135.503 89.166 1.00 56.50 214 PRO D C 1
ATOM 9219 O O . PRO D 2 221 ? -2.910 136.388 89.855 1.00 55.12 214 PRO D O 1
ATOM 9223 N N . TYR D 2 222 ? -4.595 134.903 89.497 1.00 56.81 215 TYR D N 1
ATOM 9224 C CA . TYR D 2 222 ? -5.348 135.219 90.707 1.00 56.35 215 TYR D CA 1
ATOM 9225 C C . TYR D 2 222 ? -4.648 134.746 91.982 1.00 55.75 215 TYR D C 1
ATOM 9226 O O . TYR D 2 222 ? -4.523 135.521 92.929 1.00 54.30 215 TYR D O 1
ATOM 9235 N N . GLU D 2 223 ? -4.162 133.504 91.966 1.00 56.74 216 GLU D N 1
ATOM 9236 C CA . GLU D 2 223 ? -3.455 132.909 93.101 1.00 58.18 216 GLU D CA 1
ATOM 9237 C C . GLU D 2 223 ? -2.098 132.309 92.723 1.00 59.22 216 GLU D C 1
ATOM 9238 O O . GLU D 2 223 ? -1.978 131.611 91.710 1.00 59.67 216 GLU D O 1
ATOM 9244 N N . LYS D 2 224 ? -1.078 132.532 93.549 1.00 59.69 217 LYS D N 1
ATOM 9245 C CA . LYS D 2 224 ? 0.217 131.947 93.235 1.00 61.47 217 LYS D CA 1
ATOM 9246 C C . LYS D 2 224 ? 0.380 130.497 93.697 1.00 61.65 217 LYS D C 1
ATOM 9247 O O . LYS D 2 224 ? 0.175 130.174 94.851 1.00 60.70 217 LYS D O 1
ATOM 9253 N N . ASP D 2 225 ? 0.707 129.603 92.778 1.00 62.36 218 ASP D N 1
ATOM 9254 C CA . ASP D 2 225 ? 0.941 128.227 93.192 1.00 63.22 218 ASP D CA 1
ATOM 9255 C C . ASP D 2 225 ? -0.229 127.594 93.859 1.00 62.17 218 ASP D C 1
ATOM 9256 O O . ASP D 2 225 ? -0.080 126.955 94.895 1.00 60.24 218 ASP D O 1
ATOM 9261 N N . HIS D 2 226 ? -1.387 127.762 93.248 1.00 63.27 219 HIS D N 1
ATOM 9262 C CA . HIS D 2 226 ? -2.626 127.231 93.787 1.00 62.35 219 HIS D CA 1
ATOM 9263 C C . HIS D 2 226 ? -3.292 126.386 92.725 1.00 61.97 219 HIS D C 1
ATOM 9264 O O . HIS D 2 226 ? -3.289 126.744 91.571 1.00 61.93 219 HIS D O 1
ATOM 9271 N N . ALA D 2 227 ? -3.869 125.270 93.109 1.00 62.32 220 ALA D N 1
ATOM 9272 C CA . ALA D 2 227 ? -4.553 124.464 92.123 1.00 63.35 220 ALA D CA 1
ATOM 9273 C C . ALA D 2 227 ? -5.859 123.930 92.689 1.00 64.03 220 ALA D C 1
ATOM 9274 O O . ALA D 2 227 ? -5.893 123.364 93.800 1.00 64.55 220 ALA D O 1
ATOM 9276 N N . LEU D 2 228 ? -6.932 124.109 91.919 1.00 63.62 221 LEU D N 1
ATOM 9277 C CA . LEU D 2 228 ? -8.250 123.636 92.298 1.00 63.94 221 LEU D CA 1
ATOM 9278 C C . LEU D 2 228 ? -8.480 122.276 91.650 1.00 64.87 221 LEU D C 1
ATOM 9279 O O . LEU D 2 228 ? -8.454 122.173 90.436 1.00 65.22 221 LEU D O 1
ATOM 9284 N N . PHE D 2 229 ? -8.688 121.227 92.430 1.00 66.30 222 PHE D N 1
ATOM 9285 C CA . PHE D 2 229 ? -8.964 119.907 91.828 1.00 68.33 222 PHE D CA 1
ATOM 9286 C C . PHE D 2 229 ? -10.462 119.578 91.947 1.00 68.21 222 PHE D C 1
ATOM 9287 O O . PHE D 2 229 ? -11.147 120.151 92.783 1.00 68.45 222 PHE D O 1
ATOM 9295 N N . VAL D 2 230 ? -10.975 118.694 91.091 1.00 68.25 223 VAL D N 1
ATOM 9296 C CA . VAL D 2 230 ? -12.364 118.225 91.211 1.00 69.06 223 VAL D CA 1
ATOM 9297 C C . VAL D 2 230 ? -12.241 116.725 91.085 1.00 69.29 223 VAL D C 1
ATOM 9298 O O . VAL D 2 230 ? -11.464 116.224 90.283 1.00 69.58 223 VAL D O 1
ATOM 9302 N N . VAL D 2 231 ? -12.999 116.004 91.882 1.00 70.31 224 VAL D N 1
ATOM 9303 C CA . VAL D 2 231 ? -12.891 114.573 91.860 1.00 71.67 224 VAL D CA 1
ATOM 9304 C C . VAL D 2 231 ? -14.296 114.020 92.043 1.00 73.79 224 VAL D C 1
ATOM 9305 O O . VAL D 2 231 ? -15.224 114.775 92.337 1.00 73.90 224 VAL D O 1
ATOM 9309 N N . ARG D 2 232 ? -14.470 112.721 91.825 1.00 76.71 225 ARG D N 1
ATOM 9310 C CA . ARG D 2 232 ? -15.771 112.090 92.046 1.00 79.11 225 ARG D CA 1
ATOM 9311 C C . ARG D 2 232 ? -15.584 110.877 92.929 1.00 79.49 225 ARG D C 1
ATOM 9312 O O . ARG D 2 232 ? -14.566 110.189 92.840 1.00 78.71 225 ARG D O 1
ATOM 9320 N N . LYS D 2 233 ? -16.559 110.652 93.805 1.00 80.86 226 LYS D N 1
ATOM 9321 C CA . LYS D 2 233 ? -16.507 109.525 94.713 1.00 83.15 226 LYS D CA 1
ATOM 9322 C C . LYS D 2 233 ? -16.911 108.298 93.907 1.00 86.33 226 LYS D C 1
ATOM 9323 O O . LYS D 2 233 ? -17.945 108.323 93.202 1.00 87.45 226 LYS D O 1
ATOM 9329 N N . PRO D 2 234 ? -16.088 107.218 93.962 1.00 88.00 227 PRO D N 1
ATOM 9330 C CA . PRO D 2 234 ? -16.452 106.023 93.197 1.00 88.88 227 PRO D CA 1
ATOM 9331 C C . PRO D 2 234 ? -17.928 105.638 93.436 1.00 91.01 227 PRO D C 1
ATOM 9332 O O . PRO D 2 234 ? -18.376 105.639 94.630 1.00 92.23 227 PRO D O 1
#

InterPro domains:
  IPR002687 Nop domain [PF01798] (138-363)
  IPR002687 Nop domain [PS51358] (252-367)
  IPR012976 NOSIC [SM00931] (130-182)
  IPR029012 Helix hairpin bin domain superfamily [G3DSA:1.10.287.660] (126-252)
  IPR036070 Nop domain superfamily [SSF89124] (126-366)
  IPR042239 Nop, C-terminal domain [G3DSA:1.10.246.90] (253-379)
  IPR045056 Nucleolar protein Nop56/Nop58 [PTHR10894] (38-397)
  IPR047099 Nop5, N-terminal domain superfamily [G3DSA:3.30.420.220] (1-125)
  IPR048896 Nop5/56-related, N-terminal domain [PF21572] (2-95)

Nearest PDB structures (foldseek):
  2nnw-assembly1_A  TM=1.003E+00  e=6.729E-51  Pyrococcus furiosus
  3nmu-assembly2_B  TM=9.856E-01  e=5.707E-42  Pyrococcus furiosus
  3nvi-assembly1_A  TM=9.709E-01  e=2.938E-26  Pyrococcus furiosus DSM 3638
  4by9-assembly1_L  TM=3.782E-01  e=1.006E-40  Pyrococcus furiosus
  5jpq-assembly1_T  TM=6.006E-01  e=1.331E-23  Thermochaetoides thermophila

Radius of gyration: 42.39 Å; Cα contacts (8 Å, |Δi|>4): 2076; chains: 4; bounding box: 124×60×96 Å

B-factor: mean 65.23, std 20.54, range [17.27, 131.59]

Secondary structure (DSSP, 8-state):
-EEE-SSEEEEB-SSS-B---EE-SS-HHHHHHHHTTT---HHHHHHHHHHHTTT---EEESSHHHHHHHHTTT--EEE-TT-HHHHHHHH-THHHH-SSHHHHHHHHHHHHHHHHSPPP-S-HHHHHHHHHHHHHHHHHHHHHHHHHHHHHHTTT-TTHHHH--SHHHHHHHHHHT-SGGG--SHHHHHTT--HHHHHHHHHHHHH--PPP--HHHHHHHHHHHHHHHHHHHHHHHHHHHHHHHHHHH-HHHHHHH-HHHHHHHHHHHTSHHHHHHS-HHHHHTTT------GGGGSHHHHTS-HHHHHHHHHHHHHHHHHHHHHHHHT----HHHHHHHHHHHHHHH-/--EEEE-SSTTEEEEE-TTS-EEEEEE-SSTT--SSS-EEEESSSSEEEE--TTT-HHHHHHHTT-S-----TT-EEEEET-TTSHHHHHHHHHHGGG-EEEEEES-HHHHHHHHHHHHH-TTEEEEE--TT-GGGGTTS---EEEEEE----TTHHHHHHHHHHHHEEEEEEEEEEEEHHHH-SSS-HHHHHHHHHHHHHTTS---EEEE-TTTSTTEEEEEEE--/-EEE-SSEEEEE-SSS-EEEEEE-SS-HHHHHHHHTTT---HHHHHHHHHHHHTT---EEESSHHHHHHHHTTT--EEE-TT-HHHHHHHH-SHHHH-TTHHHHHHHHHHHHHHHHSPPP-S-HHHHHHHHHHHHHHHHHHHHHHHHHHHHHHTTT-TTHHHH--SHHHHHHHHHHH-SGGG--SHHHHTTT--HHHHHHHHHHHHH--PPP--HHHHHHHHHHHHHHHHHHHHHHHHHHHHHHHHHHH-HHHHHHH-HHHHHHHHHHHTSHHHHHHS-HHHHHHTT------GGGGSHHHHTS-HHHHHHHHHHHHHHHHHHHHHHHHT----HHHHHHHHHHHHHHH-/--EEEE-SSTTEEEEE-TTS-EEEEEE-SSTT--SSS--EEESSS-EEEE--TTT-HHHHHHHTT-------TT-EEEEET-TTSHHHHHHHHHHGGG-EEEEEES-HHHHHHHHHHHHH-TTEEEEE--TT-GGGGTTT---EEEEEE----TTHHHHHHHHHHHHEEEEEEEEEEEEHHHH-SSS-HHHHHHHHHHHHHTTS---EEEE-TTTSTTEEEEEEE--

Sequence (1154 aa):
FISENVRGIYAFDENGNLIEKRYFTDKPEKVLDQLLKGEITKDLEELLNSLKEKGYDEFVFEHPELSRRAKELGFSATTEFPNIAGERLRSNPEEFLGENWFEEYYKVGVALTRMRIQEQSGARDKMVIQAIEALDDVDKVINLLVARLREWYSLHFPELDELLPKHPQYVAFVKTVGHRDNINEEVLRELGLSEEKIKKILEAKEKTMGAWMDQTDIEVVRQLAEEIDRLYQLRKKLEDYIDRAMDDVAPNLKALVGAKLAARLISLAGGLRELAMMPSSTIQVLGAEPKHGVIYQYPAINRSPWWQRGKIARALAGKLAIAARVDYFSGEYIAEELKKELEARIREIKMVEVKKHKFPGVYVVIDDDGSEKIATKNLVPGQRVYGERVIKWEGEEYRIWNPHRSKLGAAIVNGLKNFPIKPGKSVLYLGIASGTTASHVSDIVGWEGKIYGIEFSPRVLRELVPIVEERRNIIPILGDATKPEEYRALVTKVDVIFEDVAQPTQAKILIDNAKAYLKRGGYGMIAVKSRSIDVTKEPEQVFKEVERELSEYFEVIERLNLEPYEKDHALFVVRKPFISENVRGIYAFDENGNLIEKRYFTDKPEKVLDQLLKGEITKDLEELLNSLKEKGYDEFVFEHPELSRRAKELGFSATTEFPNIAGERLRSNPEEFLGENWFEEYYKVGVALTRMRIQEQSGARDKMVIQAIEALDDVDKVINLLVARLREWYSLHFPELDELLPKHPQYVAFVKTVGHRDNINEEVLRELGLSEEKIKKILEAKEKTMGAWMDQTDIEVVRQLAEEIDRLYQLRKKLEDYIDRAMDDVAPNLKALVGAKLAARLISLAGGLRELAMMPSSTIQVLGAEPKHGVIYQYPAINRSPWWQRGKIARALAGKLAIAARVDYFSGEYIAEELKKELEARIREIKMVEVKKHKFPGVYVVIDDDGSEKIATKNLVPGQRVYGERVIKWEGEEYRIWNPHRSKLGAAIVNGLKNFPIKPGKSVLYLGIASGTTASHVSDIVGWEGKIYGIEFSPRVLRELVPIVEERRNIIPILGDATKPEEYRALVTKVDVIFEDVAQPTQAKILIDNAKAYLKRGGYGMIAVKSRSIDVTKEPEQVFKEVERELSEYFEVIERLNLEPYEKDHALFVVRKP

Solvent-accessible surface area: 52496 Å² total; per-residue (Å²): 11,0,0,3,2,0,22,0,0,0,0,0,37,157,115,4,85,66,45,38,64,48,33,2,60,56,84,25,24,94,6,0,40,74,0,0,90,0,70,42,12,150,3,0,67,78,1,0,59,24,0,107,137,108,73,64,112,85,5,22,0,2,10,70,66,0,4,111,74,0,100,120,88,67,15,77,10,91,74,94,62,41,0,67,0,0,55,50,2,6,53,58,8,74,72,6,13,26,154,100,29,26,100,36,1,13,136,7,1,19,33,2,2,146,75,31,11,36,146,130,43,78,43,23,23,98,64,0,20,123,7,2,84,30,3,64,93,13,52,134,50,6,80,106,49,1,57,118,0,26,114,88,0,20,104,0,0,55,48,0,49,151,27,0,87,140,58,81,48,0,4,32,0,0,69,69,5,0,29,21,82,74,13,72,92,103,23,0,107,138,42,62,10,66,99,144,59,3,132,97,0,47,93,9,39,135,174,28,171,17,63,168,13,69,142,89,65,11,68,72,0,70,93,26,0,73,80,0,42,140,27,62,78,74,60,124,126,28,50,69,75,2,65,106,0,0,48,9,8,0,3,0,0,45,29,8,16,33,14,81,20,0,0,55,0,0,24,79,13,36,0,11,119,53,1,25,124,43,78,40,73,52,0,24,91,18,25,25,204,178,147,96,7,13,0,46,109,27,82,18,0,90,184,5,64,147,201,25,31,25,114,0,0,128,2,0,0,22,19,1,24,57,0,0,122,15,0,84,148,43,0,95,34,33,0,44,21,8,53,85,34,1,92,38,106,20,165,130,31,126,189,79,79,11,90,109,31,148,19,57,11,0,47,34,0,31,3,103,100,57,43,133,77,11,0,0,65,10,13,12,98,67,24,141,32,34,56,6,105,38,12,148,100,95,88,99,52,14,0,12,0,41,25,128,147,3,40,2,0,0,0,8,60,42,52,2,134,36,5,6,1,85,72,31,61,6,0,0,5,0,16,2,32,32,2,26,13,0,1,0,1,0,0,2,0,7,148,116,3,37,0,0,0,2,15,67,0,12,43,10,0,43,120,1,13,85,30,1,118,112,0,119,3,0,0,0,1,33,14,31,10,55,93,5,32,29,0,1,0,2,0,4,27,0,27,2,0,3,0,36,22,35,14,24,50,1,5,104,3,0,19,57,0,0,102,3,0,1,84,180,26,5,63,0,0,0,5,0,67,1,80,3,34,34,90,120,76,114,32,90,62,1,6,129,62,6,54,154,48,0,62,140,45,9,113,36,45,23,90,31,62,1,76,102,55,42,117,49,9,1,3,0,0,0,78,28,101,11,0,0,3,4,1,73,0,0,0,0,0,32,160,118,6,85,70,40,40,89,49,83,21,84,74,114,41,26,90,8,0,40,73,0,0,97,0,72,40,13,133,4,0,66,69,1,0,56,20,0,99,137,112,65,62,108,93,7,21,0,1,11,73,54,0,3,114,79,0,105,114,89,70,21,73,9,92,73,96,60,42,0,64,0,0,58,52,3,5,52,55,8,76,94,21,13,34,159,96,32,25,102,40,3,14,149,8,1,18,32,2,2,147,74,35,13,36,147,128,42,77,43,23,21,93,84,0,19,121,6,2,82,28,4,64,93,13,51,134,50,6,82,106,46,1,56,121,0,26,112,81,0,21,111,0,0,52,47,0,48,157,28,0,88,138,60,80,47,0,3,32,0,0,72,72,5,1,28,22,87,74,13,73,98,100,24,0,105,142,38,65,9,69,100,153,55,2,126,96,0,43,98,11,36,137,163,28,162,16,63,168,13,70,146,92,64,12,68,73,0,74,91,26,0,73,80,0,42,143,28,60,84,74,55,124,125,30,48,70,76,2,65,104,0,0,53,8,9,0,5,0,0,44,31,8,18,34,13,81,16,0,0,52,0,0,24,77,13,39,0,10,119,58,1,25,124,39,80,41,77,50,0,23,91,18,24,24,206,109,154,61,6,15,0,44,108,26,84,18,0,90,182,7,53,59,64,19,34,24,111,0,0,129,3,0,0,22,18,1,24,55,0,0,124,14,0,83,147,42,0,95,35,36,0,48,22,10,52,87,31,0,90,37,103,20,168,126,29,124,192,89,83,13,88,111,29,148,19,57,9,0,48,30,3,30,6,106,104,60,43,134,67,11,0,0,65,10,13,11,99,67,28,145,30,35,55,7,106,36,13,140,96,101,87,98,52,13,0,12,0,41,23,131,146,1,50,1,0,0,0,6,60,43,52,2,137,39,7,8,0,87,71,32,58,6,0,0,5,0,15,2,33,33,1,26,13,0,0,0,2,0,0,1,1,10,149,117,4,38,0,0,0,2,16,71,0,12,46,12,0,42,121,0,13,87,28,1,121,112,0,118,2,0,0,0,2,33,15,30,11,57,89,6,32,28,1,1,1,3,0,4,26,0,29,2,0,2,0,31,23,32,14,21,48,1,5,96,4,0,19,57,0,0,104,3,0,0,85,181,24,5,62,0,0,0,5,0,67,1,78,3,32,33,84,122,63,112,34,97,62,1,6,129,74,5,58,151,41,0,59,139,50,10,108,35,45,17,85,29,63,0,77,99,57,43,115,47,11,1,3,0,0,0,78,22,95